Protein 6MTW (pdb70)

InterPro domains:
  IPR003386 Lecithin:cholesterol/phospholipid:diacylglycerol acyltransferase [PF02450] (72-397)
  IPR029058 Alpha/Beta hydrolase fold [G3DSA:3.40.50.1820] (102-412)
  IPR029058 Alpha/Beta hydrolase fold [SSF53474] (34-396)

CATH classification: 3.40.50.1820

Structure (mmCIF, N/CA/C/O backbone):
data_6MTW
#
_entry.id   6MTW
#
_cell.length_a   84.567
_cell.length_b   84.567
_cell.length_c   321.744
_cell.angle_alpha   90.00
_cell.angle_beta   90.00
_cell.angle_gamma   120.00
#
_symmetry.space_group_name_H-M   'H 3'
#
loop_
_entity.id
_entity.type
_entity.pdbx_description
1 polymer 'Group XV phospholipase A2'
2 non-polymer 2-acetamido-2-deoxy-beta-D-glucopyranose
3 non-polymer 'CHLORIDE ION'
4 non-polymer 'ZINC ION'
5 water water
#
loop_
_atom_site.group_PDB
_atom_site.id
_atom_site.type_symbol
_atom_site.label_atom_id
_atom_site.label_alt_id
_atom_site.label_comp_id
_atom_site.label_asym_id
_atom_site.label_entity_id
_atom_site.label_seq_id
_atom_site.pdbx_PDB_ins_code
_atom_site.Cartn_x
_atom_site.Cartn_y
_atom_site.Cartn_z
_atom_site.occupancy
_atom_site.B_iso_or_equiv
_atom_site.auth_seq_id
_atom_site.auth_comp_id
_atom_site.auth_asym_id
_atom_site.auth_atom_id
_atom_site.pdbx_PDB_model_num
ATOM 1 N N . HIS A 1 5 ? 58.651 144.664 -13.506 1.00 38.41 4 HIS A N 1
ATOM 2 C CA . HIS A 1 5 ? 58.832 145.982 -12.903 1.00 38.46 4 HIS A CA 1
ATOM 3 C C . HIS A 1 5 ? 60.288 146.204 -12.485 1.00 34.38 4 HIS A C 1
ATOM 4 O O . HIS A 1 5 ? 60.985 145.259 -12.118 1.00 34.27 4 HIS A O 1
ATOM 11 N N . PRO A 1 6 ? 60.744 147.451 -12.545 1.00 31.37 5 PRO A N 1
ATOM 12 C CA . PRO A 1 6 ? 62.159 147.743 -12.277 1.00 26.63 5 PRO A CA 1
ATOM 13 C C . PRO A 1 6 ? 62.465 147.667 -10.793 1.00 25.43 5 PRO A C 1
ATOM 14 O O . PRO A 1 6 ? 61.618 148.015 -9.957 1.00 24.46 5 PRO A O 1
ATOM 18 N N . PRO A 1 7 ? 63.658 147.205 -10.423 1.00 28.27 6 PRO A N 1
ATOM 19 C CA . PRO A 1 7 ? 64.037 147.215 -9.007 1.00 25.49 6 PRO A CA 1
ATOM 20 C C . PRO A 1 7 ? 64.056 148.637 -8.472 1.00 24.84 6 PRO A C 1
ATOM 21 O O . PRO A 1 7 ? 64.318 149.595 -9.203 1.00 20.12 6 PRO A O 1
ATOM 25 N N . VAL A 1 8 ? 63.772 148.766 -7.177 1.00 20.12 7 VAL A N 1
ATOM 26 C CA . VAL A 1 8 ? 63.573 150.062 -6.541 1.00 21.13 7 VAL A CA 1
ATOM 27 C C . VAL A 1 8 ? 64.452 150.149 -5.301 1.00 19.45 7 VAL A C 1
ATOM 28 O O . VAL A 1 8 ? 64.487 149.213 -4.494 1.00 19.95 7 VAL A O 1
ATOM 32 N N . VAL A 1 9 ? 65.147 151.274 -5.142 1.00 20.59 8 VAL A N 1
ATOM 33 C CA . VAL A 1 9 ? 65.902 151.578 -3.932 1.00 20.69 8 VAL A CA 1
ATOM 34 C C . VAL A 1 9 ? 65.325 152.846 -3.316 1.00 22.04 8 VAL A C 1
ATOM 35 O O . VAL A 1 9 ? 65.146 153.852 -4.011 1.00 24.73 8 VAL A O 1
ATOM 39 N N . LEU A 1 10 ? 65.035 152.792 -2.017 1.00 20.45 9 LEU A N 1
ATOM 40 C CA . LEU A 1 10 ? 64.422 153.899 -1.294 1.00 18.93 9 LEU A CA 1
ATOM 41 C C . LEU A 1 10 ? 65.475 154.590 -0.432 1.00 21.44 9 LEU A C 1
ATOM 42 O O . LEU A 1 10 ? 66.130 153.944 0.391 1.00 23.13 9 LEU A O 1
ATOM 47 N N . VAL A 1 11 ? 65.624 155.896 -0.606 1.00 22.48 10 VAL A N 1
ATOM 48 C CA . VAL A 1 11 ? 66.596 156.687 0.142 1.00 22.92 10 VAL A CA 1
ATOM 49 C C . VAL A 1 11 ? 65.823 157.660 1.029 1.00 24.94 10 VAL A C 1
ATOM 50 O O . VAL A 1 11 ? 65.126 158.542 0.510 1.00 24.52 10 VAL A O 1
ATOM 54 N N . PRO A 1 12 ? 65.919 157.547 2.349 1.00 22.44 11 PRO A N 1
ATOM 55 C CA . PRO A 1 12 ? 65.143 158.417 3.237 1.00 21.67 11 PRO A CA 1
ATOM 56 C C . PRO A 1 12 ? 65.813 159.772 3.432 1.00 22.86 11 PRO A C 1
ATOM 57 O O . PRO A 1 12 ? 66.967 159.991 3.063 1.00 24.10 11 PRO A O 1
ATOM 61 N N . GLY A 1 13 ? 65.053 160.687 4.035 1.00 19.76 12 GLY A N 1
ATOM 62 C CA . GLY A 1 13 ? 65.567 161.979 4.436 1.00 22.62 12 GLY A CA 1
ATOM 63 C C . GLY A 1 13 ? 66.076 161.956 5.865 1.00 24.25 12 GLY A C 1
ATOM 64 O O . GLY A 1 13 ? 66.267 160.902 6.475 1.00 26.67 12 GLY A O 1
ATOM 65 N N . ASP A 1 14 ? 66.296 163.150 6.408 1.00 24.43 13 ASP A N 1
ATOM 66 C CA . ASP A 1 14 ? 66.769 163.236 7.780 1.00 25.91 13 ASP A CA 1
ATOM 67 C C . ASP A 1 14 ? 65.674 162.786 8.737 1.00 23.42 13 ASP A C 1
ATOM 68 O O . ASP A 1 14 ? 64.480 162.984 8.492 1.00 23.79 13 ASP A O 1
ATOM 73 N N . LEU A 1 15 ? 66.099 162.147 9.826 1.00 22.32 14 LEU A N 1
ATOM 74 C CA . LEU A 1 15 ? 65.238 161.488 10.803 1.00 21.78 14 LEU A CA 1
ATOM 75 C C . LEU A 1 15 ? 64.440 160.337 10.195 1.00 24.24 14 LEU A C 1
ATOM 76 O O . LEU A 1 15 ? 63.595 159.745 10.878 1.00 26.79 14 LEU A O 1
ATOM 81 N N . GLY A 1 16 ? 64.706 159.985 8.938 1.00 25.64 15 GLY A N 1
ATOM 82 C CA . GLY A 1 16 ? 63.892 159.088 8.146 1.00 22.65 15 GLY A CA 1
ATOM 83 C C . GLY A 1 16 ? 64.242 157.615 8.187 1.00 25.17 15 GLY A C 1
ATOM 84 O O . GLY A 1 16 ? 63.696 156.848 7.388 1.00 22.55 15 GLY A O 1
ATOM 85 N N . ASN A 1 17 ? 65.133 157.185 9.076 1.00 22.99 16 ASN A N 1
ATOM 86 C CA . ASN A 1 17 ? 65.330 155.763 9.322 1.00 22.47 16 ASN A CA 1
ATOM 87 C C . ASN A 1 17 ? 65.823 155.584 10.748 1.00 24.09 16 ASN A C 1
ATOM 88 O O . ASN A 1 17 ? 66.305 156.526 11.383 1.00 19.70 16 ASN A O 1
ATOM 93 N N . GLN A 1 18 ? 65.679 154.363 11.251 1.00 19.95 17 GLN A N 1
ATOM 94 C CA . GLN A 1 18 ? 66.024 154.088 12.635 1.00 22.40 17 GLN A CA 1
ATOM 95 C C . GLN A 1 18 ? 67.535 154.145 12.840 1.00 23.13 17 GLN A C 1
ATOM 96 O O . GLN A 1 18 ? 68.328 153.958 11.913 1.00 22.49 17 GLN A O 1
ATOM 102 N N . LEU A 1 19 ? 67.924 154.423 14.082 1.00 20.83 18 LEU A N 1
ATOM 103 C CA . LEU A 1 19 ? 69.312 154.387 14.511 1.00 22.08 18 LEU A CA 1
ATOM 104 C C . LEU A 1 19 ? 69.397 153.605 15.810 1.00 25.02 18 LEU A C 1
ATOM 105 O O . LEU A 1 19 ? 68.504 153.698 16.658 1.00 24.79 18 LEU A O 1
ATOM 110 N N . GLU A 1 20 ? 70.473 152.840 15.966 1.00 21.88 19 GLU A N 1
ATOM 111 C CA . GLU A 1 20 ? 70.694 152.056 17.169 1.00 24.09 19 GLU A CA 1
ATOM 112 C C . GLU A 1 20 ? 72.051 152.406 17.756 1.00 25.47 19 GLU A C 1
ATOM 113 O O . GLU A 1 20 ? 72.966 152.819 17.039 1.00 24.26 19 GLU A O 1
ATOM 119 N N . ALA A 1 21 ? 72.174 152.244 19.071 1.00 26.85 20 ALA A N 1
ATOM 120 C CA . ALA A 1 21 ? 73.390 152.622 19.769 1.00 26.84 20 ALA A CA 1
ATOM 121 C C . ALA A 1 21 ? 73.740 151.580 20.818 1.00 27.86 20 ALA A C 1
ATOM 122 O O . ALA A 1 21 ? 72.869 150.885 21.344 1.00 27.58 20 ALA A O 1
ATOM 124 N N . LYS A 1 22 ? 75.033 151.487 21.115 1.00 29.36 21 LYS A N 1
ATOM 125 C CA . LYS A 1 22 ? 75.549 150.664 22.198 1.00 32.31 21 LYS A CA 1
ATOM 126 C C . LYS A 1 22 ? 76.567 151.488 22.969 1.00 31.57 21 LYS A C 1
ATOM 127 O O . LYS A 1 22 ? 77.358 152.223 22.371 1.00 32.77 21 LYS A O 1
ATOM 133 N N . LEU A 1 23 ? 76.538 151.379 24.295 1.00 35.59 22 LEU A N 1
ATOM 134 C CA . LEU A 1 23 ? 77.293 152.268 25.167 1.00 37.28 22 LEU A CA 1
ATOM 135 C C . LEU A 1 23 ? 78.370 151.513 25.934 1.00 41.33 22 LEU A C 1
ATOM 136 O O . LEU A 1 23 ? 78.141 150.402 26.424 1.00 41.84 22 LEU A O 1
ATOM 141 N N . ASP A 1 24 ? 79.541 152.133 26.033 1.00 44.09 23 ASP A N 1
ATOM 142 C CA . ASP A 1 24 ? 80.617 151.725 26.929 1.00 46.44 23 ASP A CA 1
ATOM 143 C C . ASP A 1 24 ? 81.390 152.995 27.287 1.00 44.91 23 ASP A C 1
ATOM 144 O O . ASP A 1 24 ? 82.596 153.118 27.075 1.00 43.47 23 ASP A O 1
ATOM 149 N N . LYS A 1 25 ? 80.669 153.973 27.844 1.00 42.69 24 LYS A N 1
ATOM 150 C CA . LYS A 1 25 ? 81.139 155.342 28.002 1.00 41.17 24 LYS A CA 1
ATOM 151 C C . LYS A 1 25 ? 82.104 155.458 29.180 1.00 42.96 24 LYS A C 1
ATOM 152 O O . LYS A 1 25 ? 81.934 154.777 30.195 1.00 43.84 24 LYS A O 1
ATOM 158 N N . PRO A 1 26 ? 83.122 156.319 29.069 1.00 42.97 25 PRO A N 1
ATOM 159 C CA . PRO A 1 26 ? 84.002 156.555 30.222 1.00 45.04 25 PRO A CA 1
ATOM 160 C C . PRO A 1 26 ? 83.338 157.351 31.330 1.00 47.44 25 PRO A C 1
ATOM 161 O O . PRO A 1 26 ? 83.689 157.164 32.501 1.00 51.52 25 PRO A O 1
ATOM 165 N N . THR A 1 27 ? 82.418 158.256 30.997 1.00 43.79 26 THR A N 1
ATOM 166 C CA . THR A 1 27 ? 81.709 159.034 32.003 1.00 42.48 26 THR A CA 1
ATOM 167 C C . THR A 1 27 ? 80.319 159.370 31.481 1.00 39.10 26 THR A C 1
ATOM 168 O O . THR A 1 27 ? 80.044 159.270 30.281 1.00 37.42 26 THR A O 1
ATOM 172 N N . VAL A 1 28 ? 79.439 159.769 32.399 1.00 38.36 27 VAL A N 1
ATOM 173 C CA . VAL A 1 28 ? 78.079 160.172 32.060 1.00 36.68 27 VAL A CA 1
ATOM 174 C C . VAL A 1 28 ? 77.814 161.553 32.640 1.00 34.70 27 VAL A C 1
ATOM 175 O O . VAL A 1 28 ? 78.416 161.951 33.642 1.00 35.87 27 VAL A O 1
ATOM 179 N N . VAL A 1 29 ? 76.901 162.287 31.998 1.00 33.91 28 VAL A N 1
ATOM 180 C CA . VAL A 1 29 ? 76.591 163.647 32.434 1.00 35.39 28 VAL A CA 1
ATOM 181 C C . VAL A 1 29 ? 75.725 163.676 33.686 1.00 36.62 28 VAL A C 1
ATOM 182 O O . VAL A 1 29 ? 75.647 164.715 34.351 1.00 38.53 28 VAL A O 1
ATOM 186 N N . HIS A 1 30 ? 75.070 162.568 34.024 1.00 37.14 29 HIS A N 1
ATOM 187 C CA . HIS A 1 30 ? 74.170 162.514 35.165 1.00 39.71 29 HIS A CA 1
ATOM 188 C C . HIS A 1 30 ? 74.175 161.088 35.698 1.00 38.25 29 HIS A C 1
ATOM 189 O O . HIS A 1 30 ? 74.319 160.131 34.933 1.00 36.81 29 HIS A O 1
ATOM 196 N N . TYR A 1 31 ? 74.012 160.950 37.015 1.00 39.34 30 TYR A N 1
ATOM 197 C CA . TYR A 1 31 ? 74.096 159.627 37.625 1.00 42.59 30 TYR A CA 1
ATOM 198 C C . TYR A 1 31 ? 72.931 158.721 37.244 1.00 44.14 30 TYR A C 1
ATOM 199 O O . TYR A 1 31 ? 72.994 157.517 37.512 1.00 47.00 30 TYR A O 1
ATOM 208 N N . LEU A 1 32 ? 71.884 159.259 36.623 1.00 42.15 31 LEU A N 1
ATOM 209 C CA . LEU A 1 32 ? 70.797 158.431 36.120 1.00 42.20 31 LEU A CA 1
ATOM 210 C C . LEU A 1 32 ? 71.100 157.822 34.758 1.00 42.19 31 LEU A C 1
ATOM 211 O O . LEU A 1 32 ? 70.401 156.891 34.344 1.00 42.40 31 LEU A O 1
ATOM 216 N N . CYS A 1 33 ? 72.119 158.317 34.060 1.00 42.25 32 CYS A N 1
ATOM 217 C CA . CYS A 1 33 ? 72.413 157.861 32.710 1.00 40.63 32 CYS A CA 1
ATOM 218 C C . CYS A 1 33 ? 73.160 156.533 32.731 1.00 41.38 32 CYS A C 1
ATOM 219 O O . CYS A 1 33 ? 74.039 156.309 33.568 1.00 40.52 32 CYS A O 1
ATOM 222 N N . SER A 1 34 ? 72.804 155.653 31.799 1.00 43.12 33 SER A N 1
ATOM 223 C CA . SER A 1 34 ? 73.508 154.388 31.658 1.00 44.95 33 SER A CA 1
ATOM 224 C C . SER A 1 34 ? 74.892 154.614 31.064 1.00 41.95 33 SER A C 1
ATOM 225 O O . SER A 1 34 ? 75.064 155.370 30.105 1.00 39.74 33 SER A O 1
ATOM 228 N N . LYS A 1 35 ? 75.884 153.943 31.641 1.00 43.48 34 LYS A N 1
ATOM 229 C CA . LYS A 1 35 ? 77.264 154.056 31.194 1.00 45.62 34 LYS A CA 1
ATOM 230 C C . LYS A 1 35 ? 77.615 152.982 30.172 1.00 48.00 34 LYS A C 1
ATOM 231 O O . LYS A 1 35 ? 78.365 153.245 29.226 1.00 47.68 34 LYS A O 1
ATOM 237 N N . LYS A 1 36 ? 77.062 151.782 30.347 1.00 49.29 35 LYS A N 1
ATOM 238 C CA . LYS A 1 36 ? 77.352 150.622 29.518 1.00 49.92 35 LYS A CA 1
ATOM 239 C C . LYS A 1 36 ? 76.066 149.834 29.318 1.00 49.55 35 LYS A C 1
ATOM 240 O O . LYS A 1 36 ? 75.301 149.638 30.266 1.00 48.00 35 LYS A O 1
ATOM 246 N N . THR A 1 37 ? 75.824 149.384 28.088 1.00 50.21 36 THR A N 1
ATOM 247 C CA . THR A 1 37 ? 74.606 148.656 27.764 1.00 53.27 36 THR A CA 1
ATOM 248 C C . THR A 1 37 ? 74.936 147.238 27.318 1.00 59.18 36 THR A C 1
ATOM 249 O O . THR A 1 37 ? 76.029 146.965 26.810 1.00 57.15 36 THR A O 1
ATOM 253 N N . GLU A 1 38 ? 73.969 146.338 27.522 1.00 69.71 37 GLU A N 1
ATOM 254 C CA . GLU A 1 38 ? 74.161 144.930 27.187 1.00 74.54 37 GLU A CA 1
ATOM 255 C C . GLU A 1 38 ? 74.403 144.748 25.694 1.00 70.50 37 GLU A C 1
ATOM 256 O O . GLU A 1 38 ? 75.354 144.075 25.280 1.00 70.52 37 GLU A O 1
ATOM 262 N N . SER A 1 39 ? 73.550 145.347 24.874 1.00 65.93 38 SER A N 1
ATOM 263 C CA . SER A 1 39 ? 73.664 145.277 23.425 1.00 60.66 38 SER A CA 1
ATOM 264 C C . SER A 1 39 ? 73.200 146.617 22.863 1.00 51.64 38 SER A C 1
ATOM 265 O O . SER A 1 39 ? 73.175 147.626 23.574 1.00 48.84 38 SER A O 1
ATOM 268 N N . TYR A 1 40 ? 72.830 146.630 21.588 1.00 43.82 39 TYR A N 1
ATOM 269 C CA . TYR A 1 40 ? 72.331 147.848 20.977 1.00 39.03 39 TYR A CA 1
ATOM 270 C C . TYR A 1 40 ? 70.876 148.093 21.364 1.00 37.87 39 TYR A C 1
ATOM 271 O O . TYR A 1 40 ? 70.097 147.159 21.574 1.00 39.45 39 TYR A O 1
ATOM 280 N N . PHE A 1 41 ? 70.523 149.371 21.480 1.00 35.60 40 PHE A N 1
ATOM 281 C CA . PHE A 1 41 ? 69.151 149.795 21.710 1.00 35.15 40 PHE A CA 1
ATOM 282 C C . PHE A 1 41 ? 68.782 150.831 20.661 1.00 31.69 40 PHE A C 1
ATOM 283 O O . PHE A 1 41 ? 69.651 151.520 20.124 1.00 33.58 40 PHE A O 1
ATOM 291 N N . THR A 1 42 ? 67.489 150.944 20.378 1.00 30.05 41 THR A N 1
ATOM 292 C CA . THR A 1 42 ? 67.029 151.951 19.431 1.00 28.39 41 THR A CA 1
ATOM 293 C C . THR A 1 42 ? 67.157 153.336 20.055 1.00 27.16 41 THR A C 1
ATOM 294 O O . THR A 1 42 ? 66.542 153.623 21.088 1.00 25.35 41 THR A O 1
ATOM 298 N N . ILE A 1 43 ? 67.967 154.191 19.435 1.00 25.12 42 ILE A N 1
ATOM 299 C CA . ILE A 1 43 ? 68.119 155.565 19.897 1.00 25.60 42 ILE A CA 1
ATOM 300 C C . ILE A 1 43 ? 67.244 156.530 19.101 1.00 24.79 42 ILE A C 1
ATOM 301 O O . ILE A 1 43 ? 66.975 157.644 19.577 1.00 25.42 42 ILE A O 1
ATOM 306 N N . TRP A 1 44 ? 66.775 156.129 17.921 1.00 25.69 43 TRP A N 1
ATOM 307 C CA . TRP A 1 44 ? 65.772 156.870 17.169 1.00 26.03 43 TRP A CA 1
ATOM 308 C C . TRP A 1 44 ? 64.980 155.874 16.337 1.00 24.70 43 TRP A C 1
ATOM 309 O O . TRP A 1 44 ? 65.578 155.036 15.658 1.00 21.90 43 TRP A O 1
ATOM 320 N N . LEU A 1 45 ? 63.651 155.940 16.395 1.00 25.72 44 LEU A N 1
ATOM 321 C CA . LEU A 1 45 ? 62.908 156.811 17.299 1.00 24.28 44 LEU A CA 1
ATOM 322 C C . LEU A 1 45 ? 62.426 156.002 18.496 1.00 27.69 44 LEU A C 1
ATOM 323 O O . LEU A 1 45 ? 61.818 154.942 18.333 1.00 25.38 44 LEU A O 1
ATOM 328 N N . ASN A 1 46 ? 62.711 156.494 19.701 1.00 24.94 45 ASN A N 1
ATOM 329 C CA . ASN A 1 46 ? 62.377 155.783 20.935 1.00 29.01 45 ASN A CA 1
ATOM 330 C C . ASN A 1 46 ? 61.884 156.824 21.935 1.00 29.42 45 ASN A C 1
ATOM 331 O O . ASN A 1 46 ? 62.690 157.503 22.576 1.00 29.79 45 ASN A O 1
ATOM 336 N N . LEU A 1 47 ? 60.559 156.918 22.085 1.00 31.83 46 LEU A N 1
ATOM 337 C CA . LEU A 1 47 ? 59.966 157.940 22.942 1.00 32.20 46 LEU A CA 1
ATOM 338 C C . LEU A 1 47 ? 60.370 157.761 24.397 1.00 35.09 46 LEU A C 1
ATOM 339 O O . LEU A 1 47 ? 60.390 158.734 25.160 1.00 36.42 46 LEU A O 1
ATOM 344 N N . GLU A 1 48 ? 60.693 156.530 24.794 1.00 37.05 47 GLU A N 1
ATOM 345 C CA . GLU A 1 48 ? 61.070 156.250 26.174 1.00 39.14 47 GLU A CA 1
ATOM 346 C C . GLU A 1 48 ? 62.303 157.043 26.593 1.00 38.81 47 GLU A C 1
ATOM 347 O O . GLU A 1 48 ? 62.419 157.448 27.755 1.00 41.86 47 GLU A O 1
ATOM 353 N N . LEU A 1 49 ? 63.226 157.285 25.660 1.00 33.20 48 LEU A N 1
ATOM 354 C CA . LEU A 1 49 ? 64.488 157.949 25.956 1.00 33.90 48 LEU A CA 1
ATOM 355 C C . LEU A 1 49 ? 64.365 159.459 26.088 1.00 35.52 48 LEU A C 1
ATOM 356 O O . LEU A 1 49 ? 65.326 160.102 26.526 1.00 36.90 48 LEU A O 1
ATOM 361 N N . LEU A 1 50 ? 63.227 160.042 25.721 1.00 34.06 49 LEU A N 1
ATOM 362 C CA . LEU A 1 50 ? 63.107 161.487 25.594 1.00 35.65 49 LEU A CA 1
ATOM 363 C C . LEU A 1 50 ? 62.395 162.136 26.773 1.00 35.61 49 LEU A C 1
ATOM 364 O O . LEU A 1 50 ? 62.093 163.332 26.716 1.00 37.70 49 LEU A O 1
ATOM 369 N N . LEU A 1 51 ? 62.124 161.388 27.837 1.00 35.64 50 LEU A N 1
ATOM 370 C CA . LEU A 1 51 ? 61.488 161.983 28.998 1.00 39.66 50 LEU A CA 1
ATOM 371 C C . LEU A 1 51 ? 62.439 162.969 29.677 1.00 42.13 50 LEU A C 1
ATOM 372 O O . LEU A 1 51 ? 63.660 162.791 29.641 1.00 42.61 50 LEU A O 1
ATOM 377 N N . PRO A 1 52 ? 61.899 164.029 30.289 1.00 41.97 51 PRO A N 1
ATOM 378 C CA . PRO A 1 52 ? 62.768 165.102 30.803 1.00 41.13 51 PRO A CA 1
ATOM 379 C C . PRO A 1 52 ? 63.809 164.632 31.801 1.00 38.93 51 PRO A C 1
ATOM 380 O O . PRO A 1 52 ? 64.900 165.211 31.861 1.00 37.88 51 PRO A O 1
ATOM 384 N N . VAL A 1 53 ? 63.515 163.590 32.581 1.00 37.80 52 VAL A N 1
ATOM 385 C CA . VAL A 1 53 ? 64.456 163.140 33.597 1.00 37.87 52 VAL A CA 1
ATOM 386 C C . VAL A 1 53 ? 65.710 162.527 32.981 1.00 37.54 52 VAL A C 1
ATOM 387 O O . VAL A 1 53 ? 66.769 162.521 33.620 1.00 37.68 52 VAL A O 1
ATOM 391 N N . ILE A 1 54 ? 65.631 162.029 31.747 1.00 34.30 53 ILE A N 1
ATOM 392 C CA . ILE A 1 54 ? 66.762 161.338 31.135 1.00 36.51 53 ILE A CA 1
ATOM 393 C C . ILE A 1 54 ? 67.062 161.912 29.756 1.00 34.27 53 ILE A C 1
ATOM 394 O O . ILE A 1 54 ? 67.862 161.346 29.002 1.00 34.08 53 ILE A O 1
ATOM 399 N N . ILE A 1 55 ? 66.427 163.037 29.416 1.00 32.24 54 ILE A N 1
ATOM 400 C CA . ILE A 1 55 ? 66.652 163.643 28.106 1.00 32.90 54 ILE A CA 1
ATOM 401 C C . ILE A 1 55 ? 68.112 164.052 27.939 1.00 31.70 54 ILE A C 1
ATOM 402 O O . ILE A 1 55 ? 68.653 164.010 26.827 1.00 30.11 54 ILE A O 1
ATOM 407 N N . ASP A 1 56 ? 68.782 164.431 29.033 1.00 33.40 55 ASP A N 1
ATOM 408 C CA . ASP A 1 56 ? 70.196 164.785 28.938 1.00 36.12 55 ASP A CA 1
ATOM 409 C C . ASP A 1 56 ? 71.057 163.580 28.582 1.00 36.37 55 ASP A C 1
ATOM 410 O O . ASP A 1 56 ? 72.063 163.728 27.880 1.00 37.42 55 ASP A O 1
ATOM 415 N N . CYS A 1 57 ? 70.687 162.388 29.058 1.00 35.54 56 CYS A N 1
ATOM 416 C CA . CYS A 1 57 ? 71.418 161.183 28.674 1.00 36.26 56 CYS A CA 1
ATOM 417 C C . CYS A 1 57 ? 71.322 160.936 27.173 1.00 31.93 56 CYS A C 1
ATOM 418 O O . CYS A 1 57 ? 72.314 160.576 26.527 1.00 29.93 56 CYS A O 1
ATOM 421 N N . TRP A 1 58 ? 70.130 161.115 26.605 1.00 28.57 57 TRP A N 1
ATOM 422 C CA . TRP A 1 58 ? 69.935 160.882 25.178 1.00 27.38 57 TRP A CA 1
ATOM 423 C C . TRP A 1 58 ? 70.734 161.870 24.338 1.00 26.97 57 TRP A C 1
ATOM 424 O O . TRP A 1 58 ? 71.324 161.491 23.320 1.00 26.03 57 TRP A O 1
ATOM 435 N N . ILE A 1 59 ? 70.753 163.143 24.744 1.00 28.80 58 ILE A N 1
ATOM 436 C CA . ILE A 1 59 ? 71.543 164.147 24.034 1.00 28.74 58 ILE A CA 1
ATOM 437 C C . ILE A 1 59 ? 73.010 163.740 24.008 1.00 28.06 58 ILE A C 1
ATOM 438 O O . ILE A 1 59 ? 73.669 163.780 22.963 1.00 25.94 58 ILE A O 1
ATOM 443 N N . ASP A 1 60 ? 73.536 163.315 25.159 1.00 29.74 59 ASP A N 1
ATOM 444 C CA . ASP A 1 60 ? 74.943 162.952 25.263 1.00 33.23 59 ASP A CA 1
ATOM 445 C C . ASP A 1 60 ? 75.296 161.727 24.426 1.00 33.65 59 ASP A C 1
ATOM 446 O O . ASP A 1 60 ? 76.481 161.496 24.162 1.00 35.93 59 ASP A O 1
ATOM 451 N N . ASN A 1 61 ? 74.306 160.942 24.001 1.00 30.38 60 ASN A N 1
ATOM 452 C CA . ASN A 1 61 ? 74.552 159.746 23.205 1.00 28.91 60 ASN A CA 1
ATOM 453 C C . ASN A 1 61 ? 74.339 159.952 21.713 1.00 27.42 60 ASN A C 1
ATOM 454 O O . ASN A 1 61 ? 75.018 159.309 20.906 1.00 27.43 60 ASN A O 1
ATOM 459 N N . ILE A 1 62 ? 73.418 160.832 21.320 1.00 26.47 61 ILE A N 1
ATOM 460 C CA . ILE A 1 62 ? 73.106 161.018 19.908 1.00 24.74 61 ILE A CA 1
ATOM 461 C C . ILE A 1 62 ? 73.804 162.233 19.305 1.00 24.07 61 ILE A C 1
ATOM 462 O O . ILE A 1 62 ? 73.815 162.380 18.071 1.00 24.19 61 ILE A O 1
ATOM 467 N N . ARG A 1 63 ? 74.407 163.091 20.122 1.00 24.07 62 ARG A N 1
ATOM 468 C CA . ARG A 1 63 ? 75.186 164.191 19.579 1.00 30.14 62 ARG A CA 1
ATOM 469 C C . ARG A 1 63 ? 76.444 163.663 18.893 1.00 29.52 62 ARG A C 1
ATOM 470 O O . ARG A 1 63 ? 76.879 162.527 19.111 1.00 30.27 62 ARG A O 1
ATOM 478 N N . LEU A 1 64 ? 77.027 164.508 18.051 1.00 29.90 63 LEU A N 1
ATOM 479 C CA . LEU A 1 64 ? 78.315 164.239 17.434 1.00 28.97 63 LEU A CA 1
ATOM 480 C C . LEU A 1 64 ? 79.352 165.222 17.960 1.00 28.42 63 LEU A C 1
ATOM 481 O O . LEU A 1 64 ? 79.046 166.385 18.238 1.00 30.89 63 LEU A O 1
ATOM 486 N N . VAL A 1 65 ? 80.581 164.739 18.100 1.00 25.59 64 VAL A N 1
ATOM 487 C CA . VAL A 1 65 ? 81.717 165.564 18.486 1.00 25.56 64 VAL A CA 1
ATOM 488 C C . VAL A 1 65 ? 82.465 165.953 17.220 1.00 32.16 64 VAL A C 1
ATOM 489 O O . VAL A 1 65 ? 82.807 165.089 16.401 1.00 30.37 64 VAL A O 1
ATOM 493 N N . TYR A 1 66 ? 82.701 167.249 17.045 1.00 25.76 65 TYR A N 1
ATOM 494 C CA . TYR A 1 66 ? 83.455 167.728 15.897 1.00 25.80 65 TYR A CA 1
ATOM 495 C C . TYR A 1 66 ? 84.935 167.813 16.247 1.00 26.73 65 TYR A C 1
ATOM 496 O O . TYR A 1 66 ? 85.308 168.286 17.324 1.00 29.47 65 TYR A O 1
ATOM 505 N N . ASN A 1 67 ? 85.772 167.346 15.324 1.00 30.69 66 ASN A N 1
ATOM 506 C CA . ASN A 1 67 ? 87.218 167.269 15.512 1.00 31.40 66 ASN A CA 1
ATOM 507 C C . ASN A 1 67 ? 87.877 168.206 14.507 1.00 32.45 66 ASN A C 1
ATOM 508 O O . ASN A 1 67 ? 87.854 167.943 13.300 1.00 33.56 66 ASN A O 1
ATOM 513 N N . LYS A 1 68 ? 88.462 169.300 15.003 1.00 28.99 67 LYS A N 1
ATOM 514 C CA . LYS A 1 68 ? 89.050 170.287 14.103 1.00 33.79 67 LYS A CA 1
ATOM 515 C C . LYS A 1 68 ? 90.299 169.754 13.416 1.00 33.84 67 LYS A C 1
ATOM 516 O O . LYS A 1 68 ? 90.588 170.139 12.278 1.00 34.56 67 LYS A O 1
ATOM 522 N N . THR A 1 69 ? 91.056 168.888 14.095 1.00 35.18 68 THR A N 1
ATOM 523 C CA . THR A 1 69 ? 92.259 168.318 13.496 1.00 35.79 68 THR A CA 1
ATOM 524 C C . THR A 1 69 ? 91.924 167.526 12.239 1.00 37.60 68 THR A C 1
ATOM 525 O O . THR A 1 69 ? 92.555 167.704 11.191 1.00 39.08 68 THR A O 1
ATOM 529 N N . SER A 1 70 ? 90.918 166.656 12.322 1.00 36.02 69 SER A N 1
ATOM 530 C CA . SER A 1 70 ? 90.559 165.779 11.218 1.00 34.73 69 SER A CA 1
ATOM 531 C C . SER A 1 70 ? 89.451 166.344 10.343 1.00 37.73 69 SER A C 1
ATOM 532 O O . SER A 1 70 ? 89.174 165.772 9.282 1.00 37.58 69 SER A O 1
ATOM 535 N N . ARG A 1 71 ? 88.813 167.441 10.761 1.00 41.24 70 ARG A N 1
ATOM 536 C CA . ARG A 1 71 ? 87.710 168.054 10.017 1.00 41.23 70 ARG A CA 1
ATOM 537 C C . ARG A 1 71 ? 86.564 167.067 9.806 1.00 39.18 70 ARG A C 1
ATOM 538 O O . ARG A 1 71 ? 85.908 167.059 8.762 1.00 38.83 70 ARG A O 1
ATOM 546 N N . ALA A 1 72 ? 86.319 166.228 10.809 1.00 36.93 71 ALA A N 1
ATOM 547 C CA . ALA A 1 72 ? 85.295 165.198 10.727 1.00 36.42 71 ALA A CA 1
ATOM 548 C C . ALA A 1 72 ? 84.573 165.112 12.063 1.00 33.63 71 ALA A C 1
ATOM 549 O O . ALA A 1 72 ? 84.992 165.709 13.058 1.00 35.77 71 ALA A O 1
ATOM 551 N N . THR A 1 73 ? 83.475 164.363 12.085 1.00 33.63 72 THR A N 1
ATOM 552 C CA . THR A 1 73 ? 82.761 164.121 13.329 1.00 31.02 72 THR A CA 1
ATOM 553 C C . THR A 1 73 ? 83.092 162.748 13.893 1.00 29.49 72 THR A C 1
ATOM 554 O O . THR A 1 73 ? 83.497 161.826 13.180 1.00 29.04 72 THR A O 1
ATOM 558 N N . GLN A 1 74 ? 82.907 162.631 15.203 1.00 29.23 73 GLN A N 1
ATOM 559 C CA . GLN A 1 74 ? 83.122 161.394 15.931 1.00 30.46 73 GLN A CA 1
ATOM 560 C C . GLN A 1 74 ? 81.949 161.195 16.873 1.00 31.55 73 GLN A C 1
ATOM 561 O O . GLN A 1 74 ? 81.374 162.163 17.379 1.00 29.94 73 GLN A O 1
ATOM 567 N N . PHE A 1 75 ? 81.592 159.934 17.101 1.00 29.94 74 PHE A N 1
ATOM 568 C CA . PHE A 1 75 ? 80.658 159.635 18.168 1.00 29.65 74 PHE A CA 1
ATOM 569 C C . PHE A 1 75 ? 81.314 159.979 19.501 1.00 28.89 74 PHE A C 1
ATOM 570 O O . PHE A 1 75 ? 82.544 159.988 19.608 1.00 31.55 74 PHE A O 1
ATOM 578 N N . PRO A 1 76 ? 80.525 160.272 20.532 1.00 29.58 75 PRO A N 1
ATOM 579 C CA . PRO A 1 76 ? 81.112 160.433 21.865 1.00 29.89 75 PRO A CA 1
ATOM 580 C C . PRO A 1 76 ? 81.852 159.169 22.279 1.00 34.55 75 PRO A C 1
ATOM 581 O O . PRO A 1 76 ? 81.548 158.068 21.815 1.00 37.64 75 PRO A O 1
ATOM 585 N N . ASP A 1 77 ? 82.846 159.345 23.148 1.00 37.69 76 ASP A N 1
ATOM 586 C CA . ASP A 1 77 ? 83.709 158.236 23.541 1.00 40.25 76 ASP A CA 1
ATOM 587 C C . ASP A 1 77 ? 82.889 157.078 24.096 1.00 37.29 76 ASP A C 1
ATOM 588 O O . ASP A 1 77 ? 82.048 157.261 24.980 1.00 37.68 76 ASP A O 1
ATOM 593 N N . GLY A 1 78 ? 83.138 155.881 23.571 1.00 35.69 77 GLY A N 1
ATOM 594 C CA . GLY A 1 78 ? 82.465 154.687 24.034 1.00 36.01 77 GLY A CA 1
ATOM 595 C C . GLY A 1 78 ? 81.059 154.491 23.513 1.00 34.90 77 GLY A C 1
ATOM 596 O O . GLY A 1 78 ? 80.416 153.498 23.879 1.00 40.08 77 GLY A O 1
ATOM 597 N N . VAL A 1 79 ? 80.557 155.397 22.680 1.00 30.73 78 VAL A N 1
ATOM 598 C CA . VAL A 1 79 ? 79.244 155.261 22.059 1.00 26.93 78 VAL A CA 1
ATOM 599 C C . VAL A 1 79 ? 79.438 154.813 20.620 1.00 27.36 78 VAL A C 1
ATOM 600 O O . VAL A 1 79 ? 80.216 155.418 19.872 1.00 28.27 78 VAL A O 1
ATOM 604 N N . ASP A 1 80 ? 78.748 153.747 20.231 1.00 27.74 79 ASP A N 1
ATOM 605 C CA . ASP A 1 80 ? 78.668 153.354 18.834 1.00 28.05 79 ASP A CA 1
ATOM 606 C C . ASP A 1 80 ? 77.243 153.545 18.341 1.00 28.93 79 ASP A C 1
ATOM 607 O O . ASP A 1 80 ? 76.284 153.246 19.057 1.00 30.90 79 ASP A O 1
ATOM 612 N N . VAL A 1 81 ? 77.108 154.061 17.124 1.00 25.82 80 VAL A N 1
ATOM 613 C CA . VAL A 1 81 ? 75.814 154.218 16.474 1.00 26.80 80 VAL A CA 1
ATOM 614 C C . VAL A 1 81 ? 75.868 153.485 15.143 1.00 26.40 80 VAL A C 1
ATOM 615 O O . VAL A 1 81 ? 76.777 153.720 14.339 1.00 26.47 80 VAL A O 1
ATOM 619 N N . ARG A 1 82 ? 74.907 152.593 14.917 1.00 27.74 81 ARG A N 1
ATOM 620 C CA . ARG A 1 82 ? 74.810 151.848 13.673 1.00 26.00 81 ARG A CA 1
ATOM 621 C C . ARG A 1 82 ? 73.450 152.088 13.033 1.00 25.04 81 ARG A C 1
ATOM 622 O O . ARG A 1 82 ? 72.488 152.486 13.695 1.00 22.94 81 ARG A O 1
ATOM 630 N N . VAL A 1 83 ? 73.388 151.848 11.728 1.00 23.59 82 VAL A N 1
ATOM 631 C CA . VAL A 1 83 ? 72.182 152.013 10.927 1.00 25.32 82 VAL A CA 1
ATOM 632 C C . VAL A 1 83 ? 71.657 150.620 10.582 1.00 25.36 82 VAL A C 1
ATOM 633 O O . VAL A 1 83 ? 72.247 149.931 9.738 1.00 26.38 82 VAL A O 1
ATOM 637 N N . PRO A 1 84 ? 70.572 150.165 11.198 1.00 26.56 83 PRO A N 1
ATOM 638 C CA . PRO A 1 84 ? 70.056 148.827 10.900 1.00 26.06 83 PRO A CA 1
ATOM 639 C C . PRO A 1 84 ? 69.237 148.804 9.619 1.00 25.16 83 PRO A C 1
ATOM 640 O O . PRO A 1 84 ? 68.781 149.831 9.112 1.00 23.86 83 PRO A O 1
ATOM 644 N N . GLY A 1 85 ? 69.081 147.595 9.086 1.00 23.77 84 GLY A N 1
ATOM 645 C CA . GLY A 1 85 ? 68.147 147.372 8.003 1.00 22.52 84 GLY A CA 1
ATOM 646 C C . GLY A 1 85 ? 68.599 147.803 6.629 1.00 21.42 84 GLY A C 1
ATOM 647 O O . GLY A 1 85 ? 67.752 148.010 5.756 1.00 25.40 84 GLY A O 1
ATOM 648 N N . PHE A 1 86 ? 69.901 147.956 6.401 1.00 19.54 85 PHE A N 1
ATOM 649 C CA . PHE A 1 86 ? 70.361 148.275 5.056 1.00 21.27 85 PHE A CA 1
ATOM 650 C C . PHE A 1 86 ? 70.005 147.136 4.108 1.00 22.56 85 PHE A C 1
ATOM 651 O O . PHE A 1 86 ? 70.205 145.961 4.426 1.00 26.95 85 PHE A O 1
ATOM 659 N N . GLY A 1 87 ? 69.469 147.485 2.941 1.00 23.20 86 GLY A N 1
ATOM 660 C CA . GLY A 1 87 ? 68.994 146.490 2.005 1.00 22.89 86 GLY A CA 1
ATOM 661 C C . GLY A 1 87 ? 67.639 145.903 2.331 1.00 24.78 86 GLY A C 1
ATOM 662 O O . GLY A 1 87 ? 67.124 145.102 1.541 1.00 27.02 86 GLY A O 1
ATOM 663 N N . LYS A 1 88 ? 67.055 146.253 3.475 1.00 23.35 87 LYS A N 1
ATOM 664 C CA . LYS A 1 88 ? 65.710 145.860 3.857 1.00 23.50 87 LYS A CA 1
ATOM 665 C C . LYS A 1 88 ? 64.838 147.114 3.915 1.00 24.95 87 LYS A C 1
ATOM 666 O O . LYS A 1 88 ? 65.235 148.185 3.447 1.00 25.96 87 LYS A O 1
ATOM 672 N N . THR A 1 89 ? 63.638 146.987 4.488 1.00 22.54 88 THR A N 1
ATOM 673 C CA . THR A 1 89 ? 62.726 148.123 4.571 1.00 26.53 88 THR A CA 1
ATOM 674 C C . THR A 1 89 ? 62.175 148.414 5.963 1.00 23.56 88 THR A C 1
ATOM 675 O O . THR A 1 89 ? 61.550 149.466 6.142 1.00 26.75 88 THR A O 1
ATOM 679 N N . PHE A 1 90 ? 62.401 147.547 6.954 1.00 24.89 89 PHE A N 1
ATOM 680 C CA . PHE A 1 90 ? 61.732 147.724 8.242 1.00 27.73 89 PHE A CA 1
ATOM 681 C C . PHE A 1 90 ? 62.202 148.987 8.963 1.00 29.52 89 PHE A C 1
ATOM 682 O O . PHE A 1 90 ? 61.387 149.702 9.557 1.00 32.11 89 PHE A O 1
ATOM 690 N N . SER A 1 91 ? 63.503 149.291 8.919 1.00 28.30 90 SER A N 1
ATOM 691 C CA . SER A 1 91 ? 64.016 150.463 9.626 1.00 26.90 90 SER A CA 1
ATOM 692 C C . SER A 1 91 ? 63.565 151.761 8.983 1.00 27.31 90 SER A C 1
ATOM 693 O O . SER A 1 91 ? 63.808 152.840 9.537 1.00 24.84 90 SER A O 1
ATOM 696 N N . LEU A 1 92 ? 62.927 151.669 7.826 1.00 27.61 91 LEU A N 1
ATOM 697 C CA . LEU A 1 92 ? 62.527 152.811 7.037 1.00 28.03 91 LEU A CA 1
ATOM 698 C C . LEU A 1 92 ? 61.018 152.910 6.858 1.00 26.69 91 LEU A C 1
ATOM 699 O O . LEU A 1 92 ? 60.514 154.011 6.609 1.00 24.93 91 LEU A O 1
ATOM 704 N N . GLU A 1 93 ? 60.281 151.808 7.020 1.00 26.60 92 GLU A N 1
ATOM 705 C CA . GLU A 1 93 ? 58.822 151.881 6.968 1.00 25.43 92 GLU A CA 1
ATOM 706 C C . GLU A 1 93 ? 58.257 152.541 8.220 1.00 26.34 92 GLU A C 1
ATOM 707 O O . GLU A 1 93 ? 57.330 153.354 8.134 1.00 25.52 92 GLU A O 1
ATOM 713 N N . PHE A 1 94 ? 58.789 152.188 9.390 1.00 29.30 93 PHE A N 1
ATOM 714 C CA . PHE A 1 94 ? 58.409 152.795 10.658 1.00 30.60 93 PHE A CA 1
ATOM 715 C C . PHE A 1 94 ? 59.662 153.270 11.380 1.00 29.76 93 PHE A C 1
ATOM 716 O O . PHE A 1 94 ? 60.690 152.587 11.372 1.00 30.09 93 PHE A O 1
ATOM 724 N N . LEU A 1 95 ? 59.567 154.440 12.012 1.00 28.71 94 LEU A N 1
ATOM 725 C CA . LEU A 1 95 ? 60.699 155.020 12.720 1.00 30.83 94 LEU A CA 1
ATOM 726 C C . LEU A 1 95 ? 60.795 154.542 14.161 1.00 32.26 94 LEU A C 1
ATOM 727 O O . LEU A 1 95 ? 61.886 154.579 14.743 1.00 31.82 94 LEU A O 1
ATOM 732 N N . ASP A 1 96 ? 59.689 154.094 14.740 1.00 37.38 95 ASP A N 1
ATOM 733 C CA . ASP A 1 96 ? 59.651 153.537 16.082 1.00 45.14 95 ASP A CA 1
ATOM 734 C C . ASP A 1 96 ? 59.470 152.031 15.987 1.00 43.77 95 ASP A C 1
ATOM 735 O O . ASP A 1 96 ? 58.592 151.576 15.243 1.00 42.11 95 ASP A O 1
ATOM 740 N N . PRO A 1 97 ? 60.279 151.227 16.686 1.00 47.15 96 PRO A N 1
ATOM 741 C CA . PRO A 1 97 ? 60.060 149.770 16.657 1.00 50.53 96 PRO A CA 1
ATOM 742 C C . PRO A 1 97 ? 58.672 149.339 17.102 1.00 56.21 96 PRO A C 1
ATOM 743 O O . PRO A 1 97 ? 58.199 148.282 16.668 1.00 56.74 96 PRO A O 1
ATOM 747 N N . SER A 1 98 ? 58.001 150.117 17.955 1.00 59.83 97 SER A N 1
ATOM 748 C CA . SER A 1 98 ? 56.614 149.813 18.285 1.00 64.11 97 SER A CA 1
ATOM 749 C C . SER A 1 98 ? 55.668 150.081 17.123 1.00 64.90 97 SER A C 1
ATOM 750 O O . SER A 1 98 ? 54.504 149.668 17.190 1.00 65.32 97 SER A O 1
ATOM 753 N N . LYS A 1 99 ? 56.138 150.757 16.073 1.00 65.22 98 LYS A N 1
ATOM 754 C CA . LYS A 1 99 ? 55.340 151.070 14.889 1.00 65.45 98 LYS A CA 1
ATOM 755 C C . LYS A 1 99 ? 54.097 151.878 15.267 1.00 70.55 98 LYS A C 1
ATOM 756 O O . LYS A 1 99 ? 52.962 151.423 15.132 1.00 72.42 98 LYS A O 1
ATOM 762 N N . SER A 1 100 ? 54.333 153.087 15.766 1.00 72.42 99 SER A N 1
ATOM 763 C CA . SER A 1 100 ? 53.222 153.957 16.112 1.00 74.69 99 SER A CA 1
ATOM 764 C C . SER A 1 100 ? 52.659 154.616 14.855 1.00 73.98 99 SER A C 1
ATOM 765 O O . SER A 1 100 ? 53.224 154.524 13.762 1.00 74.30 99 SER A O 1
ATOM 768 N N . SER A 1 101 ? 51.524 155.293 15.023 1.00 72.57 100 SER A N 1
ATOM 769 C CA . SER A 1 101 ? 50.986 156.095 13.932 1.00 69.78 100 SER A CA 1
ATOM 770 C C . SER A 1 101 ? 51.891 157.284 13.635 1.00 66.44 100 SER A C 1
ATOM 771 O O . SER A 1 101 ? 52.044 157.682 12.475 1.00 65.98 100 SER A O 1
ATOM 774 N N . VAL A 1 102 ? 52.493 157.863 14.677 1.00 63.83 101 VAL A N 1
ATOM 775 C CA . VAL A 1 102 ? 53.362 159.025 14.503 1.00 61.15 101 VAL A CA 1
ATOM 776 C C . VAL A 1 102 ? 54.555 158.672 13.622 1.00 57.98 101 VAL A C 1
ATOM 777 O O . VAL A 1 102 ? 54.907 159.412 12.695 1.00 59.51 101 VAL A O 1
ATOM 781 N N . GLY A 1 103 ? 55.185 157.532 13.887 1.00 52.02 102 GLY A N 1
ATOM 782 C CA . GLY A 1 103 ? 56.399 157.147 13.202 1.00 44.86 102 GLY A CA 1
ATOM 783 C C . GLY A 1 103 ? 56.223 156.398 11.900 1.00 37.61 102 GLY A C 1
ATOM 784 O O . GLY A 1 103 ? 57.205 155.863 11.377 1.00 32.82 102 GLY A O 1
ATOM 785 N N . SER A 1 104 ? 55.010 156.322 11.359 1.00 38.22 103 SER A N 1
ATOM 786 C CA . SER A 1 104 ? 54.817 155.707 10.052 1.00 35.07 103 SER A CA 1
ATOM 787 C C . SER A 1 104 ? 55.420 156.606 8.982 1.00 36.31 103 SER A C 1
ATOM 788 O O . SER A 1 104 ? 55.062 157.784 8.878 1.00 35.85 103 SER A O 1
ATOM 791 N N . TYR A 1 105 ? 56.336 156.054 8.188 1.00 34.37 104 TYR A N 1
ATOM 792 C CA . TYR A 1 105 ? 57.107 156.861 7.253 1.00 33.02 104 TYR A CA 1
ATOM 793 C C . TYR A 1 105 ? 56.984 156.308 5.836 1.00 26.30 104 TYR A C 1
ATOM 794 O O . TYR A 1 105 ? 56.123 156.750 5.068 1.00 24.22 104 TYR A O 1
ATOM 803 N N . PHE A 1 106 ? 57.823 155.338 5.482 1.00 23.59 105 PHE A N 1
ATOM 804 C CA . PHE A 1 106 ? 57.783 154.725 4.159 1.00 23.62 105 PHE A CA 1
ATOM 805 C C . PHE A 1 106 ? 56.773 153.587 4.048 1.00 23.34 105 PHE A C 1
ATOM 806 O O . PHE A 1 106 ? 56.669 152.980 2.979 1.00 23.13 105 PHE A O 1
ATOM 814 N N . HIS A 1 107 ? 56.031 153.279 5.114 1.00 23.56 106 HIS A N 1
ATOM 815 C CA . HIS A 1 107 ? 55.213 152.069 5.110 1.00 22.21 106 HIS A CA 1
ATOM 816 C C . HIS A 1 107 ? 54.148 152.103 4.019 1.00 33.06 106 HIS A C 1
ATOM 817 O O . HIS A 1 107 ? 53.940 151.104 3.319 1.00 31.78 106 HIS A O 1
ATOM 824 N N . THR A 1 108 ? 53.454 153.236 3.868 1.00 22.76 107 THR A N 1
ATOM 825 C CA . THR A 1 108 ? 52.390 153.321 2.871 1.00 29.18 107 THR A CA 1
ATOM 826 C C . THR A 1 108 ? 52.927 153.084 1.464 1.00 25.64 107 THR A C 1
ATOM 827 O O . THR A 1 108 ? 52.302 152.377 0.666 1.00 30.70 107 THR A O 1
ATOM 831 N N . MET A 1 109 ? 54.087 153.659 1.145 1.00 26.24 108 MET A N 1
ATOM 832 C CA . MET A 1 109 ? 54.678 153.446 -0.173 1.00 26.83 108 MET A CA 1
ATOM 833 C C . MET A 1 109 ? 55.137 152.001 -0.348 1.00 26.67 108 MET A C 1
ATOM 834 O O . MET A 1 109 ? 54.890 151.384 -1.391 1.00 27.32 108 MET A O 1
ATOM 839 N N . VAL A 1 110 ? 55.816 151.447 0.657 1.00 25.81 109 VAL A N 1
ATOM 840 C CA . VAL A 1 110 ? 56.253 150.055 0.571 1.00 26.25 109 VAL A CA 1
ATOM 841 C C . VAL A 1 110 ? 55.060 149.130 0.358 1.00 26.29 109 VAL A C 1
ATOM 842 O O . VAL A 1 110 ? 55.098 148.224 -0.485 1.00 22.38 109 VAL A O 1
ATOM 846 N N . GLU A 1 111 ? 53.973 149.358 1.100 1.00 24.87 110 GLU A N 1
ATOM 847 C CA . GLU A 1 111 ? 52.780 148.526 0.954 1.00 25.89 110 GLU A CA 1
ATOM 848 C C . GLU A 1 111 ? 52.208 148.604 -0.458 1.00 27.85 110 GLU A C 1
ATOM 849 O O . GLU A 1 111 ? 51.764 147.592 -1.012 1.00 24.50 110 GLU A O 1
ATOM 855 N N . SER A 1 112 ? 52.215 149.794 -1.060 1.00 23.61 111 SER A N 1
ATOM 856 C CA . SER A 1 112 ? 51.770 149.919 -2.443 1.00 25.99 111 SER A CA 1
ATOM 857 C C . SER A 1 112 ? 52.650 149.095 -3.374 1.00 25.79 111 SER A C 1
ATOM 858 O O . SER A 1 112 ? 52.150 148.336 -4.213 1.00 26.63 111 SER A O 1
ATOM 861 N N . LEU A 1 113 ? 53.971 149.236 -3.236 1.00 27.16 112 LEU A N 1
ATOM 862 C CA . LEU A 1 113 ? 54.900 148.499 -4.089 1.00 27.52 112 LEU A CA 1
ATOM 863 C C . LEU A 1 113 ? 54.663 146.995 -3.996 1.00 30.35 112 LEU A C 1
ATOM 864 O O . LEU A 1 113 ? 54.575 146.301 -5.017 1.00 23.33 112 LEU A O 1
ATOM 869 N N . VAL A 1 114 ? 54.571 146.471 -2.771 1.00 23.16 113 VAL A N 1
ATOM 870 C CA . VAL A 1 114 ? 54.272 145.053 -2.599 1.00 25.96 113 VAL A CA 1
ATOM 871 C C . VAL A 1 114 ? 52.944 144.708 -3.259 1.00 28.48 113 VAL A C 1
ATOM 872 O O . VAL A 1 114 ? 52.798 143.644 -3.873 1.00 30.37 113 VAL A O 1
ATOM 876 N N . GLY A 1 115 ? 51.965 145.612 -3.170 1.00 26.80 114 GLY A N 1
ATOM 877 C CA . GLY A 1 115 ? 50.700 145.379 -3.843 1.00 31.85 114 GLY A CA 1
ATOM 878 C C . GLY A 1 115 ? 50.844 145.272 -5.348 1.00 30.29 114 GLY A C 1
ATOM 879 O O . GLY A 1 115 ? 50.074 144.565 -6.001 1.00 31.08 114 GLY A O 1
ATOM 880 N N . TRP A 1 116 ? 51.824 145.965 -5.918 1.00 32.51 115 TRP A N 1
ATOM 881 C CA . TRP A 1 116 ? 52.063 145.938 -7.354 1.00 34.33 115 TRP A CA 1
ATOM 882 C C . TRP A 1 116 ? 52.949 144.777 -7.785 1.00 36.34 115 TRP A C 1
ATOM 883 O O . TRP A 1 116 ? 53.230 144.643 -8.981 1.00 37.98 115 TRP A O 1
ATOM 894 N N . GLY A 1 117 ? 53.393 143.940 -6.851 1.00 35.18 116 GLY A N 1
ATOM 895 C CA . GLY A 1 117 ? 54.216 142.787 -7.175 1.00 34.65 116 GLY A CA 1
ATOM 896 C C . GLY A 1 117 ? 55.597 142.793 -6.553 1.00 35.20 116 GLY A C 1
ATOM 897 O O . GLY A 1 117 ? 56.350 141.831 -6.763 1.00 36.39 116 GLY A O 1
ATOM 898 N N . TYR A 1 118 ? 55.977 143.821 -5.797 1.00 34.66 117 TYR A N 1
ATOM 899 C CA . TYR A 1 118 ? 57.311 143.876 -5.221 1.00 31.39 117 TYR A CA 1
ATOM 900 C C . TYR A 1 118 ? 57.401 143.000 -3.976 1.00 29.23 117 TYR A C 1
ATOM 901 O O . TYR A 1 118 ? 56.393 142.568 -3.404 1.00 27.49 117 TYR A O 1
ATOM 910 N N . THR A 1 119 ? 58.641 142.742 -3.560 1.00 24.16 118 THR A N 1
ATOM 911 C CA . THR A 1 119 ? 58.936 141.894 -2.414 1.00 25.14 118 THR A CA 1
ATOM 912 C C . THR A 1 119 ? 59.986 142.595 -1.566 1.00 27.29 118 THR A C 1
ATOM 913 O O . THR A 1 119 ? 61.064 142.929 -2.067 1.00 29.75 118 THR A O 1
ATOM 917 N N . ARG A 1 120 ? 59.665 142.826 -0.292 1.00 24.90 119 ARG A N 1
ATOM 918 C CA . ARG A 1 120 ? 60.563 143.561 0.589 1.00 23.22 119 ARG A CA 1
ATOM 919 C C . ARG A 1 120 ? 61.924 142.881 0.656 1.00 28.85 119 ARG A C 1
ATOM 920 O O . ARG A 1 120 ? 62.021 141.654 0.761 1.00 27.39 119 ARG A O 1
ATOM 928 N N . GLY A 1 121 ? 62.982 143.688 0.601 1.00 28.97 120 GLY A N 1
ATOM 929 C CA . GLY A 1 121 ? 64.324 143.156 0.668 1.00 29.40 120 GLY A CA 1
ATOM 930 C C . GLY A 1 121 ? 64.775 142.407 -0.563 1.00 31.62 120 GLY A C 1
ATOM 931 O O . GLY A 1 121 ? 65.926 141.955 -0.605 1.00 33.81 120 GLY A O 1
ATOM 932 N N . GLU A 1 122 ? 63.907 142.262 -1.572 1.00 29.23 121 GLU A N 1
ATOM 933 C CA . GLU A 1 122 ? 64.277 141.605 -2.812 1.00 29.09 121 GLU A CA 1
ATOM 934 C C . GLU A 1 122 ? 64.340 142.675 -3.890 1.00 24.68 121 GLU A C 1
ATOM 935 O O . GLU A 1 122 ? 65.373 143.359 -4.016 1.00 25.59 121 GLU A O 1
ATOM 941 N N . ASP A 1 123 ? 63.287 142.880 -4.681 1.00 25.75 122 ASP A N 1
ATOM 942 C CA . ASP A 1 123 ? 63.354 143.884 -5.737 1.00 25.25 122 ASP A CA 1
ATOM 943 C C . ASP A 1 123 ? 62.933 145.279 -5.282 1.00 24.46 122 ASP A C 1
ATOM 944 O O . ASP A 1 123 ? 62.899 146.196 -6.111 1.00 23.74 122 ASP A O 1
ATOM 949 N N . VAL A 1 124 ? 62.625 145.472 -4.000 1.00 22.68 123 VAL A N 1
ATOM 950 C CA . VAL A 1 124 ? 62.564 146.801 -3.396 1.00 21.06 123 VAL A CA 1
ATOM 951 C C . VAL A 1 124 ? 63.384 146.759 -2.115 1.00 23.85 123 VAL A C 1
ATOM 952 O O . VAL A 1 124 ? 63.179 145.881 -1.269 1.00 27.46 123 VAL A O 1
ATOM 956 N N . ARG A 1 125 ? 64.331 147.686 -1.986 1.00 19.32 124 ARG A N 1
ATOM 957 C CA . ARG A 1 125 ? 65.245 147.697 -0.857 1.00 25.14 124 ARG A CA 1
ATOM 958 C C . ARG A 1 125 ? 65.441 149.130 -0.390 1.00 23.70 124 ARG A C 1
ATOM 959 O O . ARG A 1 125 ? 65.429 150.067 -1.191 1.00 24.71 124 ARG A O 1
ATOM 967 N N . GLY A 1 126 ? 65.613 149.295 0.918 1.00 23.37 125 GLY A N 1
ATOM 968 C CA . GLY A 1 126 ? 65.915 150.594 1.478 1.00 20.38 125 GLY A CA 1
ATOM 969 C C . GLY A 1 126 ? 67.413 150.822 1.574 1.00 25.33 125 GLY A C 1
ATOM 970 O O . GLY A 1 126 ? 68.196 149.886 1.714 1.00 27.42 125 GLY A O 1
ATOM 971 N N . ALA A 1 127 ? 67.809 152.092 1.490 1.00 17.98 126 ALA A N 1
ATOM 972 C CA . ALA A 1 127 ? 69.200 152.504 1.656 1.00 17.90 126 ALA A CA 1
ATOM 973 C C . ALA A 1 127 ? 69.301 153.502 2.805 1.00 20.46 126 ALA A C 1
ATOM 974 O O . ALA A 1 127 ? 69.607 154.682 2.589 1.00 22.32 126 ALA A O 1
ATOM 976 N N . PRO A 1 128 ? 69.057 153.063 4.039 1.00 22.13 127 PRO A N 1
ATOM 977 C CA . PRO A 1 128 ? 69.184 153.974 5.180 1.00 23.52 127 PRO A CA 1
ATOM 978 C C . PRO A 1 128 ? 70.635 154.371 5.406 1.00 25.89 127 PRO A C 1
ATOM 979 O O . PRO A 1 128 ? 71.571 153.722 4.933 1.00 26.40 127 PRO A O 1
ATOM 983 N N . TYR A 1 129 ? 70.812 155.463 6.143 1.00 25.09 128 TYR A N 1
ATOM 984 C CA . TYR A 1 129 ? 72.147 155.968 6.435 1.00 23.32 128 TYR A CA 1
ATOM 985 C C . TYR A 1 129 ? 72.084 156.788 7.715 1.00 24.49 128 TYR A C 1
ATOM 986 O O . TYR A 1 129 ? 71.004 157.099 8.227 1.00 25.74 128 TYR A O 1
ATOM 995 N N . ASP A 1 130 ? 73.261 157.134 8.233 1.00 24.30 129 ASP A N 1
ATOM 996 C CA . ASP A 1 130 ? 73.344 158.015 9.396 1.00 23.49 129 ASP A CA 1
ATOM 997 C C . ASP A 1 130 ? 73.084 159.431 8.902 1.00 19.51 129 ASP A C 1
ATOM 998 O O . ASP A 1 130 ? 73.991 160.138 8.463 1.00 23.45 129 ASP A O 1
ATOM 1003 N N . TRP A 1 131 ? 71.818 159.844 8.964 1.00 20.08 130 TRP A N 1
ATOM 1004 C CA . TRP A 1 131 ? 71.402 161.152 8.473 1.00 22.01 130 TRP A CA 1
ATOM 1005 C C . TRP A 1 131 ? 71.881 162.304 9.346 1.00 21.84 130 TRP A C 1
ATOM 1006 O O . TRP A 1 131 ? 71.569 163.456 9.026 1.00 22.25 130 TRP A O 1
ATOM 1017 N N . ARG A 1 132 ? 72.607 162.038 10.433 1.00 19.47 131 ARG A N 1
ATOM 1018 C CA . ARG A 1 132 ? 73.214 163.121 11.192 1.00 19.93 131 ARG A CA 1
ATOM 1019 C C . ARG A 1 132 ? 74.422 163.708 10.474 1.00 28.48 131 ARG A C 1
ATOM 1020 O O . ARG A 1 132 ? 74.826 164.835 10.779 1.00 20.41 131 ARG A O 1
ATOM 1028 N N . ARG A 1 133 ? 74.992 162.977 9.522 1.00 26.22 132 ARG A N 1
ATOM 1029 C CA . ARG A 1 133 ? 76.190 163.378 8.804 1.00 26.72 132 ARG A CA 1
ATOM 1030 C C . ARG A 1 133 ? 75.854 163.771 7.370 1.00 26.89 132 ARG A C 1
ATOM 1031 O O . ARG A 1 133 ? 74.801 163.417 6.832 1.00 25.81 132 ARG A O 1
ATOM 1039 N N . ALA A 1 134 ? 76.760 164.535 6.769 1.00 24.84 133 ALA A N 1
ATOM 1040 C CA . ALA A 1 134 ? 76.715 164.871 5.352 1.00 21.85 133 ALA A CA 1
ATOM 1041 C C . ALA A 1 134 ? 77.449 163.803 4.552 1.00 19.89 133 ALA A C 1
ATOM 1042 O O . ALA A 1 134 ? 78.121 162.937 5.118 1.00 21.51 133 ALA A O 1
ATOM 1044 N N . PRO A 1 135 ? 77.341 163.820 3.218 1.00 23.62 134 PRO A N 1
ATOM 1045 C CA . PRO A 1 135 ? 77.887 162.696 2.437 1.00 24.45 134 PRO A CA 1
ATOM 1046 C C . PRO A 1 135 ? 79.384 162.481 2.586 1.00 24.63 134 PRO A C 1
ATOM 1047 O O . PRO A 1 135 ? 79.846 161.343 2.434 1.00 25.91 134 PRO A O 1
ATOM 1051 N N . ASN A 1 136 ? 80.158 163.527 2.891 1.00 27.82 135 ASN A N 1
ATOM 1052 C CA . ASN A 1 136 ? 81.610 163.385 2.954 1.00 29.91 135 ASN A CA 1
ATOM 1053 C C . ASN A 1 136 ? 82.053 162.406 4.036 1.00 28.18 135 ASN A C 1
ATOM 1054 O O . ASN A 1 136 ? 83.206 161.964 4.027 1.00 31.89 135 ASN A O 1
ATOM 1059 N N . GLU A 1 137 ? 81.168 162.054 4.965 1.00 25.65 136 GLU A N 1
ATOM 1060 C CA . GLU A 1 137 ? 81.485 161.107 6.022 1.00 28.65 136 GLU A CA 1
ATOM 1061 C C . GLU A 1 137 ? 80.691 159.814 5.896 1.00 32.05 136 GLU A C 1
ATOM 1062 O O . GLU A 1 137 ? 80.664 159.016 6.839 1.00 34.40 136 GLU A O 1
ATOM 1068 N N . ASN A 1 138 ? 80.051 159.585 4.753 1.00 32.16 137 ASN A N 1
ATOM 1069 C CA . ASN A 1 138 ? 79.323 158.351 4.494 1.00 32.37 137 ASN A CA 1
ATOM 1070 C C . ASN A 1 138 ? 79.847 157.662 3.241 1.00 27.12 137 ASN A C 1
ATOM 1071 O O . ASN A 1 138 ? 79.086 157.039 2.501 1.00 25.35 137 ASN A O 1
ATOM 1076 N N . GLY A 1 139 ? 81.149 157.792 2.997 1.00 27.26 138 GLY A N 1
ATOM 1077 C CA . GLY A 1 139 ? 81.831 157.093 1.933 1.00 24.90 138 GLY A CA 1
ATOM 1078 C C . GLY A 1 139 ? 81.491 155.619 1.831 1.00 24.86 138 GLY A C 1
ATOM 1079 O O . GLY A 1 139 ? 81.173 155.123 0.746 1.00 28.50 138 GLY A O 1
ATOM 1080 N N . PRO A 1 140 ? 81.568 154.879 2.946 1.00 26.03 139 PRO A N 1
ATOM 1081 C CA . PRO A 1 140 ? 81.204 153.452 2.886 1.00 26.85 139 PRO A CA 1
ATOM 1082 C C . PRO A 1 140 ? 79.754 153.213 2.507 1.00 26.21 139 PRO A C 1
ATOM 1083 O O . PRO A 1 140 ? 79.459 152.220 1.829 1.00 27.54 139 PRO A O 1
ATOM 1087 N N . TYR A 1 141 ? 78.841 154.093 2.926 1.00 26.33 140 TYR A N 1
ATOM 1088 C CA . TYR A 1 141 ? 77.441 153.952 2.542 1.00 22.68 140 TYR A CA 1
ATOM 1089 C C . TYR A 1 141 ? 77.281 153.978 1.029 1.00 22.98 140 TYR A C 1
ATOM 1090 O O . TYR A 1 141 ? 76.535 153.171 0.463 1.00 24.27 140 TYR A O 1
ATOM 1099 N N . PHE A 1 142 ? 77.971 154.901 0.358 1.00 19.24 141 PHE A N 1
ATOM 1100 C CA . PHE A 1 142 ? 77.829 155.013 -1.089 1.00 28.56 141 PHE A CA 1
ATOM 1101 C C . PHE A 1 142 ? 78.435 153.811 -1.802 1.00 27.46 141 PHE A C 1
ATOM 1102 O O . PHE A 1 142 ? 77.906 153.360 -2.823 1.00 19.68 141 PHE A O 1
ATOM 1110 N N . LEU A 1 143 ? 79.533 153.269 -1.272 1.00 26.61 142 LEU A N 1
ATOM 1111 C CA . LEU A 1 143 ? 80.069 152.020 -1.801 1.00 26.75 142 LEU A CA 1
ATOM 1112 C C . LEU A 1 143 ? 79.050 150.894 -1.660 1.00 24.71 142 LEU A C 1
ATOM 1113 O O . LEU A 1 143 ? 78.786 150.155 -2.615 1.00 22.99 142 LEU A O 1
ATOM 1118 N N . ALA A 1 144 ? 78.454 150.763 -0.470 1.00 25.08 143 ALA A N 1
ATOM 1119 C CA . ALA A 1 144 ? 77.417 149.757 -0.263 1.00 26.39 143 ALA A CA 1
ATOM 1120 C C . ALA A 1 144 ? 76.230 149.989 -1.187 1.00 26.26 143 ALA A C 1
ATOM 1121 O O . ALA A 1 144 ? 75.633 149.032 -1.696 1.00 28.36 143 ALA A O 1
ATOM 1123 N N . LEU A 1 145 ? 75.874 151.255 -1.416 1.00 23.39 144 LEU A N 1
ATOM 1124 C CA . LEU A 1 145 ? 74.750 151.548 -2.298 1.00 22.04 144 LEU A CA 1
ATOM 1125 C C . LEU A 1 145 ? 75.060 151.141 -3.732 1.00 25.82 144 LEU A C 1
ATOM 1126 O O . LEU A 1 145 ? 74.206 150.566 -4.418 1.00 19.22 144 LEU A O 1
ATOM 1131 N N . ARG A 1 146 ? 76.279 151.420 -4.201 1.00 19.60 145 ARG A N 1
ATOM 1132 C CA . ARG A 1 146 ? 76.627 151.047 -5.567 1.00 23.10 145 ARG A CA 1
ATOM 1133 C C . ARG A 1 146 ? 76.582 149.536 -5.748 1.00 22.70 145 ARG A C 1
ATOM 1134 O O . ARG A 1 146 ? 76.071 149.039 -6.759 1.00 20.54 145 ARG A O 1
ATOM 1142 N N . GLU A 1 147 ? 77.100 148.787 -4.769 1.00 22.32 146 GLU A N 1
ATOM 1143 C CA . GLU A 1 147 ? 77.097 147.331 -4.869 1.00 26.42 146 GLU A CA 1
ATOM 1144 C C . GLU A 1 147 ? 75.680 146.775 -4.822 1.00 24.17 146 GLU A C 1
ATOM 1145 O O . GLU A 1 147 ? 75.353 145.837 -5.558 1.00 21.79 146 GLU A O 1
ATOM 1151 N N . MET A 1 148 ? 74.826 147.338 -3.963 1.00 23.69 147 MET A N 1
ATOM 1152 C CA . MET A 1 148 ? 73.441 146.882 -3.905 1.00 21.07 147 MET A CA 1
ATOM 1153 C C . MET A 1 148 ? 72.735 147.104 -5.237 1.00 22.39 147 MET A C 1
ATOM 1154 O O . MET A 1 148 ? 71.985 146.239 -5.702 1.00 25.44 147 MET A O 1
ATOM 1159 N N . ILE A 1 149 ? 72.977 148.254 -5.874 1.00 22.16 148 ILE A N 1
ATOM 1160 C CA . ILE A 1 149 ? 72.349 148.543 -7.163 1.00 22.88 148 ILE A CA 1
ATOM 1161 C C . ILE A 1 149 ? 72.834 147.562 -8.223 1.00 24.76 148 ILE A C 1
ATOM 1162 O O . ILE A 1 149 ? 72.040 147.010 -8.995 1.00 25.88 148 ILE A O 1
ATOM 1167 N N . GLU A 1 150 ? 74.149 147.332 -8.279 1.00 26.17 149 GLU A N 1
ATOM 1168 C CA . GLU A 1 150 ? 74.688 146.368 -9.233 1.00 25.94 149 GLU A CA 1
ATOM 1169 C C . GLU A 1 150 ? 74.137 144.972 -8.970 1.00 26.13 149 GLU A C 1
ATOM 1170 O O . GLU A 1 150 ? 73.812 144.239 -9.910 1.00 23.54 149 GLU A O 1
ATOM 1176 N N . GLU A 1 151 ? 74.011 144.594 -7.696 1.00 21.48 150 GLU A N 1
ATOM 1177 C CA . GLU A 1 151 ? 73.422 143.303 -7.360 1.00 27.03 150 GLU A CA 1
ATOM 1178 C C . GLU A 1 151 ? 71.973 143.221 -7.824 1.00 25.56 150 GLU A C 1
ATOM 1179 O O . GLU A 1 151 ? 71.559 142.225 -8.430 1.00 24.68 150 GLU A O 1
ATOM 1185 N N . MET A 1 152 ? 71.181 144.263 -7.547 1.00 21.07 151 MET A N 1
ATOM 1186 C CA . MET A 1 152 ? 69.773 144.241 -7.937 1.00 25.05 151 MET A CA 1
ATOM 1187 C C . MET A 1 152 ? 69.616 144.212 -9.452 1.00 21.49 151 MET A C 1
ATOM 1188 O O . MET A 1 152 ? 68.720 143.544 -9.977 1.00 25.04 151 MET A O 1
ATOM 1193 N N . TYR A 1 153 ? 70.487 144.921 -10.173 1.00 25.59 152 TYR A N 1
ATOM 1194 C CA . TYR A 1 153 ? 70.452 144.877 -11.632 1.00 24.62 152 TYR A CA 1
ATOM 1195 C C . TYR A 1 153 ? 70.628 143.453 -12.141 1.00 25.57 152 TYR A C 1
ATOM 1196 O O . TYR A 1 153 ? 69.917 143.015 -13.054 1.00 26.64 152 TYR A O 1
ATOM 1205 N N . GLN A 1 154 ? 71.574 142.716 -11.558 1.00 25.33 153 GLN A N 1
ATOM 1206 C CA . GLN A 1 154 ? 71.837 141.354 -12.004 1.00 25.95 153 GLN A CA 1
ATOM 1207 C C . GLN A 1 154 ? 70.683 140.421 -11.650 1.00 27.39 153 GLN A C 1
ATOM 1208 O O . GLN A 1 154 ? 70.270 139.596 -12.473 1.00 24.58 153 GLN A O 1
ATOM 1214 N N . LEU A 1 155 ? 70.134 140.552 -10.441 1.00 23.37 154 LEU A N 1
ATOM 1215 C CA . LEU A 1 155 ? 69.147 139.583 -9.974 1.00 34.31 154 LEU A CA 1
ATOM 1216 C C . LEU A 1 155 ? 67.799 139.769 -10.659 1.00 33.42 154 LEU A C 1
ATOM 1217 O O . LEU A 1 155 ? 67.095 138.787 -10.923 1.00 35.13 154 LEU A O 1
ATOM 1222 N N . TYR A 1 156 ? 67.416 141.012 -10.956 1.00 33.85 155 TYR A N 1
ATOM 1223 C CA . TYR A 1 156 ? 66.071 141.306 -11.437 1.00 30.48 155 TYR A CA 1
ATOM 1224 C C . TYR A 1 156 ? 66.054 141.797 -12.879 1.00 32.09 155 TYR A C 1
ATOM 1225 O O . TYR A 1 156 ? 65.006 142.242 -13.359 1.00 31.01 155 TYR A O 1
ATOM 1234 N N . GLY A 1 157 ? 67.187 141.723 -13.574 1.00 31.89 156 GLY A N 1
ATOM 1235 C CA . GLY A 1 157 ? 67.208 141.865 -15.018 1.00 31.45 156 GLY A CA 1
ATOM 1236 C C . GLY A 1 157 ? 67.002 143.259 -15.567 1.00 32.83 156 GLY A C 1
ATOM 1237 O O . GLY A 1 157 ? 66.544 143.397 -16.706 1.00 35.39 156 GLY A O 1
ATOM 1238 N N . GLY A 1 158 ? 67.337 144.300 -14.808 1.00 29.50 157 GLY A N 1
ATOM 1239 C CA . GLY A 1 158 ? 67.186 145.646 -15.311 1.00 28.44 157 GLY A CA 1
ATOM 1240 C C . GLY A 1 158 ? 67.740 146.725 -14.405 1.00 23.53 157 GLY A C 1
ATOM 1241 O O . GLY A 1 158 ? 68.023 146.501 -13.224 1.00 24.16 157 GLY A O 1
ATOM 1242 N N . PRO A 1 159 ? 67.901 147.929 -14.954 1.00 23.77 158 PRO A N 1
ATOM 1243 C CA . PRO A 1 159 ? 68.379 149.058 -14.148 1.00 23.90 158 PRO A CA 1
ATOM 1244 C C . PRO A 1 159 ? 67.381 149.454 -13.070 1.00 21.41 158 PRO A C 1
ATOM 1245 O O . PRO A 1 159 ? 66.192 149.131 -13.123 1.00 24.15 158 PRO A O 1
ATOM 1249 N N . VAL A 1 160 ? 67.894 150.185 -12.084 1.00 20.87 159 VAL A N 1
ATOM 1250 C CA . VAL A 1 160 ? 67.195 150.456 -10.833 1.00 20.33 159 VAL A CA 1
ATOM 1251 C C . VAL A 1 160 ? 66.588 151.851 -10.874 1.00 22.59 159 VAL A C 1
ATOM 1252 O O . VAL A 1 160 ? 67.177 152.785 -11.435 1.00 22.97 159 VAL A O 1
ATOM 1256 N N . VAL A 1 161 ? 65.402 151.994 -10.282 1.00 23.26 160 VAL A N 1
ATOM 1257 C CA . VAL A 1 161 ? 64.784 153.292 -10.036 1.00 23.82 160 VAL A CA 1
ATOM 1258 C C . VAL A 1 161 ? 65.104 153.707 -8.606 1.00 24.49 160 VAL A C 1
ATOM 1259 O O . VAL A 1 161 ? 64.846 152.952 -7.659 1.00 24.04 160 VAL A O 1
ATOM 1263 N N . LEU A 1 162 ? 65.663 154.905 -8.444 1.00 23.79 161 LEU A N 1
ATOM 1264 C CA . LEU A 1 162 ? 65.963 155.463 -7.131 1.00 23.22 161 LEU A CA 1
ATOM 1265 C C . LEU A 1 162 ? 64.839 156.398 -6.707 1.00 21.27 161 LEU A C 1
ATOM 1266 O O . LEU A 1 162 ? 64.472 157.311 -7.452 1.00 23.71 161 LEU A O 1
ATOM 1271 N N . VAL A 1 163 ? 64.295 156.169 -5.516 1.00 21.54 162 VAL A N 1
ATOM 1272 C CA . VAL A 1 163 ? 63.223 156.990 -4.959 1.00 22.29 162 VAL A CA 1
ATOM 1273 C C . VAL A 1 163 ? 63.758 157.623 -3.684 1.00 22.35 162 VAL A C 1
ATOM 1274 O O . VAL A 1 163 ? 63.995 156.925 -2.691 1.00 25.67 162 VAL A O 1
ATOM 1278 N N . ALA A 1 164 ? 63.939 158.942 -3.701 1.00 22.19 163 ALA A N 1
ATOM 1279 C CA . ALA A 1 164 ? 64.513 159.666 -2.577 1.00 20.84 163 ALA A CA 1
ATOM 1280 C C . ALA A 1 164 ? 63.522 160.692 -2.051 1.00 21.50 163 ALA A C 1
ATOM 1281 O O . ALA A 1 164 ? 62.792 161.322 -2.823 1.00 25.47 163 ALA A O 1
ATOM 1283 N N . HIS A 1 165 ? 63.509 160.858 -0.733 1.00 20.64 164 HIS A N 1
ATOM 1284 C CA . HIS A 1 165 ? 62.670 161.837 -0.063 1.00 18.79 164 HIS A CA 1
ATOM 1285 C C . HIS A 1 165 ? 63.548 162.826 0.686 1.00 18.77 164 HIS A C 1
ATOM 1286 O O . HIS A 1 165 ? 64.583 162.447 1.246 1.00 19.93 164 HIS A O 1
ATOM 1293 N N . SER A 1 166 ? 63.136 164.094 0.676 1.00 19.14 165 SER A N 1
ATOM 1294 C CA . SER A 1 166 ? 63.707 165.143 1.529 1.00 21.94 165 SER A CA 1
ATOM 1295 C C . SER A 1 166 ? 65.227 165.155 1.348 1.00 23.24 165 SER A C 1
ATOM 1296 O O . SER A 1 166 ? 65.700 165.152 0.203 1.00 23.22 165 SER A O 1
ATOM 1299 N N . MET A 1 167 ? 66.016 165.155 2.428 1.00 18.96 166 MET A N 1
ATOM 1300 C CA . MET A 1 167 ? 67.471 165.234 2.320 1.00 30.14 166 MET A CA 1
ATOM 1301 C C . MET A 1 167 ? 68.061 164.094 1.498 1.00 27.74 166 MET A C 1
ATOM 1302 O O . MET A 1 167 ? 69.154 164.252 0.938 1.00 25.33 166 MET A O 1
ATOM 1307 N N . GLY A 1 168 ? 67.362 162.955 1.411 1.00 26.10 167 GLY A N 1
ATOM 1308 C CA . GLY A 1 168 ? 67.865 161.834 0.632 1.00 18.10 167 GLY A CA 1
ATOM 1309 C C . GLY A 1 168 ? 68.090 162.173 -0.828 1.00 18.26 167 GLY A C 1
ATOM 1310 O O . GLY A 1 168 ? 68.910 161.541 -1.496 1.00 19.88 167 GLY A O 1
ATOM 1311 N N . ASN A 1 169 ? 67.370 163.170 -1.344 1.00 21.26 168 ASN A N 1
ATOM 1312 C CA . ASN A 1 169 ? 67.620 163.642 -2.703 1.00 22.24 168 ASN A CA 1
ATOM 1313 C C . ASN A 1 169 ? 69.020 164.225 -2.835 1.00 19.03 168 ASN A C 1
ATOM 1314 O O . ASN A 1 169 ? 69.679 164.061 -3.868 1.00 22.71 168 ASN A O 1
ATOM 1319 N N . MET A 1 170 ? 69.486 164.918 -1.796 1.00 21.71 169 MET A N 1
ATOM 1320 C CA . MET A 1 170 ? 70.823 165.495 -1.829 1.00 25.23 169 MET A CA 1
ATOM 1321 C C . MET A 1 170 ? 71.888 164.416 -1.682 1.00 23.88 169 MET A C 1
ATOM 1322 O O . MET A 1 170 ? 72.962 164.509 -2.288 1.00 25.65 169 MET A O 1
ATOM 1327 N N . TYR A 1 171 ? 71.609 163.383 -0.883 1.00 23.76 170 TYR A N 1
ATOM 1328 C CA . TYR A 1 171 ? 72.491 162.219 -0.838 1.00 23.09 170 TYR A CA 1
ATOM 1329 C C . TYR A 1 171 ? 72.543 161.519 -2.192 1.00 23.70 170 TYR A C 1
ATOM 1330 O O . TYR A 1 171 ? 73.622 161.156 -2.678 1.00 28.00 170 TYR A O 1
ATOM 1339 N N . THR A 1 172 ? 71.381 161.320 -2.818 1.00 18.54 171 THR A N 1
ATOM 1340 C CA . THR A 1 172 ? 71.349 160.644 -4.112 1.00 26.78 171 THR A CA 1
ATOM 1341 C C . THR A 1 172 ? 72.013 161.482 -5.201 1.00 25.27 171 THR A C 1
ATOM 1342 O O . THR A 1 172 ? 72.725 160.940 -6.055 1.00 28.85 171 THR A O 1
ATOM 1346 N N . LEU A 1 173 ? 71.801 162.802 -5.189 1.00 25.51 172 LEU A N 1
ATOM 1347 C CA . LEU A 1 173 ? 72.453 163.653 -6.184 1.00 25.11 172 LEU A CA 1
ATOM 1348 C C . LEU A 1 173 ? 73.968 163.620 -6.030 1.00 27.63 172 LEU A C 1
ATOM 1349 O O . LEU A 1 173 ? 74.699 163.553 -7.025 1.00 23.81 172 LEU A O 1
ATOM 1354 N N . TYR A 1 174 ? 74.457 163.676 -4.788 1.00 20.10 173 TYR A N 1
ATOM 1355 C CA . TYR A 1 174 ? 75.887 163.532 -4.537 1.00 23.96 173 TYR A CA 1
ATOM 1356 C C . TYR A 1 174 ? 76.406 162.210 -5.085 1.00 25.82 173 TYR A C 1
ATOM 1357 O O . TYR A 1 174 ? 77.454 162.165 -5.738 1.00 26.96 173 TYR A O 1
ATOM 1366 N N . PHE A 1 175 ? 75.671 161.124 -4.843 1.00 19.84 174 PHE A N 1
ATOM 1367 C CA . PHE A 1 175 ? 76.065 159.817 -5.356 1.00 26.07 174 PHE A CA 1
ATOM 1368 C C . PHE A 1 175 ? 76.133 159.820 -6.879 1.00 20.37 174 PHE A C 1
ATOM 1369 O O . PHE A 1 175 ? 77.124 159.379 -7.469 1.00 22.94 174 PHE A O 1
ATOM 1377 N N . LEU A 1 176 ? 75.091 160.336 -7.533 1.00 25.15 175 LEU A N 1
ATOM 1378 C CA . LEU A 1 176 ? 75.007 160.246 -8.988 1.00 24.09 175 LEU A CA 1
ATOM 1379 C C . LEU A 1 176 ? 76.021 161.153 -9.673 1.00 24.87 175 LEU A C 1
ATOM 1380 O O . LEU A 1 176 ? 76.588 160.784 -10.709 1.00 28.11 175 LEU A O 1
ATOM 1385 N N . GLN A 1 177 ? 76.253 162.350 -9.124 1.00 25.13 176 GLN A N 1
ATOM 1386 C CA . GLN A 1 177 ? 77.245 163.248 -9.707 1.00 24.81 176 GLN A CA 1
ATOM 1387 C C . GLN A 1 177 ? 78.642 162.643 -9.710 1.00 23.05 176 GLN A C 1
ATOM 1388 O O . GLN A 1 177 ? 79.475 163.034 -10.531 1.00 23.92 176 GLN A O 1
ATOM 1394 N N . ARG A 1 178 ? 78.913 161.692 -8.826 1.00 27.89 177 ARG A N 1
ATOM 1395 C CA . ARG A 1 178 ? 80.254 161.151 -8.665 1.00 26.28 177 ARG A CA 1
ATOM 1396 C C . ARG A 1 178 ? 80.430 159.777 -9.302 1.00 25.33 177 ARG A C 1
ATOM 1397 O O . ARG A 1 178 ? 81.551 159.264 -9.325 1.00 24.48 177 ARG A O 1
ATOM 1405 N N . GLN A 1 179 ? 79.332 159.162 -9.844 1.00 26.88 178 GLN A N 1
ATOM 1406 C CA . GLN A 1 179 ? 79.496 157.921 -10.587 1.00 25.14 178 GLN A CA 1
ATOM 1407 C C . GLN A 1 179 ? 79.776 158.218 -12.056 1.00 27.69 178 GLN A C 1
ATOM 1408 O O . GLN A 1 179 ? 79.259 159.195 -12.609 1.00 27.64 178 GLN A O 1
ATOM 1414 N N . PRO A 1 180 ? 80.588 157.391 -12.714 1.00 27.45 179 PRO A N 1
ATOM 1415 C CA . PRO A 1 180 ? 80.833 157.598 -14.145 1.00 27.74 179 PRO A CA 1
ATOM 1416 C C . PRO A 1 180 ? 79.545 157.463 -14.940 1.00 27.68 179 PRO A C 1
ATOM 1417 O O . PRO A 1 180 ? 78.647 156.695 -14.586 1.00 24.53 179 PRO A O 1
ATOM 1421 N N . GLN A 1 181 ? 79.461 158.235 -16.027 1.00 29.51 180 GLN A N 1
ATOM 1422 C CA . GLN A 1 181 ? 78.240 158.256 -16.825 1.00 29.83 180 GLN A CA 1
ATOM 1423 C C . GLN A 1 181 ? 77.909 156.871 -17.364 1.00 31.32 180 GLN A C 1
ATOM 1424 O O . GLN A 1 181 ? 76.736 156.477 -17.406 1.00 29.58 180 GLN A O 1
ATOM 1430 N N . ALA A 1 182 ? 78.931 156.110 -17.770 1.00 32.33 181 ALA A N 1
ATOM 1431 C CA . ALA A 1 182 ? 78.688 154.770 -18.293 1.00 31.43 181 ALA A CA 1
ATOM 1432 C C . ALA A 1 182 ? 78.063 153.866 -17.237 1.00 29.31 181 ALA A C 1
ATOM 1433 O O . ALA A 1 182 ? 77.229 153.011 -17.564 1.00 27.69 181 ALA A O 1
ATOM 1435 N N . TRP A 1 183 ? 78.444 154.040 -15.971 1.00 26.04 182 TRP A N 1
ATOM 1436 C CA . TRP A 1 183 ? 77.835 153.252 -14.906 1.00 25.60 182 TRP A CA 1
ATOM 1437 C C . TRP A 1 183 ? 76.364 153.616 -14.737 1.00 24.24 182 TRP A C 1
ATOM 1438 O O . TRP A 1 183 ? 75.498 152.735 -14.673 1.00 25.32 182 TRP A O 1
ATOM 1449 N N . LYS A 1 184 ? 76.063 154.916 -14.670 1.00 25.13 183 LYS A N 1
ATOM 1450 C CA . LYS A 1 184 ? 74.676 155.349 -14.523 1.00 25.16 183 LYS A CA 1
ATOM 1451 C C . LYS A 1 184 ? 73.837 154.940 -15.728 1.00 25.71 183 LYS A C 1
ATOM 1452 O O . LYS A 1 184 ? 72.680 154.530 -15.577 1.00 24.91 183 LYS A O 1
ATOM 1458 N N . ASP A 1 185 ? 74.410 155.033 -16.932 1.00 24.29 184 ASP A N 1
ATOM 1459 C CA . ASP A 1 185 ? 73.680 154.643 -18.134 1.00 27.15 184 ASP A CA 1
ATOM 1460 C C . ASP A 1 185 ? 73.300 153.168 -18.109 1.00 29.51 184 ASP A C 1
ATOM 1461 O O . ASP A 1 185 ? 72.264 152.785 -18.665 1.00 30.45 184 ASP A O 1
ATOM 1466 N N . LYS A 1 186 ? 74.115 152.328 -17.471 1.00 26.23 185 LYS A N 1
ATOM 1467 C CA . LYS A 1 186 ? 73.825 150.901 -17.402 1.00 26.13 185 LYS A CA 1
ATOM 1468 C C . LYS A 1 186 ? 72.885 150.549 -16.250 1.00 26.01 185 LYS A C 1
ATOM 1469 O O . LYS A 1 186 ? 71.930 149.792 -16.438 1.00 28.90 185 LYS A O 1
ATOM 1475 N N . TYR A 1 187 ? 73.132 151.098 -15.060 1.00 24.59 186 TYR A N 1
ATOM 1476 C CA . TYR A 1 187 ? 72.497 150.589 -13.852 1.00 23.38 186 TYR A CA 1
ATOM 1477 C C . TYR A 1 187 ? 71.334 151.428 -13.328 1.00 24.53 186 TYR A C 1
ATOM 1478 O O . TYR A 1 187 ? 70.572 150.926 -12.497 1.00 22.79 186 TYR A O 1
ATOM 1487 N N . ILE A 1 188 ? 71.167 152.675 -13.759 1.00 25.11 187 ILE A N 1
ATOM 1488 C CA . ILE A 1 188 ? 70.111 153.533 -13.226 1.00 23.94 187 ILE A CA 1
ATOM 1489 C C . ILE A 1 188 ? 69.054 153.734 -14.301 1.00 24.86 187 ILE A C 1
ATOM 1490 O O . ILE A 1 188 ? 69.349 154.250 -15.386 1.00 25.62 187 ILE A O 1
ATOM 1495 N N . ARG A 1 189 ? 67.814 153.350 -13.990 1.00 25.57 188 ARG A N 1
ATOM 1496 C CA . ARG A 1 189 ? 66.714 153.601 -14.914 1.00 28.60 188 ARG A CA 1
ATOM 1497 C C . ARG A 1 189 ? 66.156 155.010 -14.744 1.00 27.21 188 ARG A C 1
ATOM 1498 O O . ARG A 1 189 ? 65.968 155.732 -15.729 1.00 25.04 188 ARG A O 1
ATOM 1506 N N . ALA A 1 190 ? 65.894 155.421 -13.504 1.00 21.25 189 ALA A N 1
ATOM 1507 C CA . ALA A 1 190 ? 65.294 156.724 -13.261 1.00 25.57 189 ALA A CA 1
ATOM 1508 C C . ALA A 1 190 ? 65.566 157.154 -11.827 1.00 24.20 189 ALA A C 1
ATOM 1509 O O . ALA A 1 190 ? 65.884 156.338 -10.958 1.00 26.33 189 ALA A O 1
ATOM 1511 N N . PHE A 1 191 ? 65.416 158.456 -11.597 1.00 25.09 190 PHE A N 1
ATOM 1512 C CA . PHE A 1 191 ? 65.575 159.081 -10.288 1.00 25.43 190 PHE A CA 1
ATOM 1513 C C . PHE A 1 191 ? 64.277 159.823 -9.994 1.00 25.73 190 PHE A C 1
ATOM 1514 O O . PHE A 1 191 ? 63.983 160.844 -10.625 1.00 27.44 190 PHE A O 1
ATOM 1522 N N . VAL A 1 192 ? 63.502 159.315 -9.042 1.00 23.43 191 VAL A N 1
ATOM 1523 C CA . VAL A 1 192 ? 62.270 159.960 -8.608 1.00 21.13 191 VAL A CA 1
ATOM 1524 C C . VAL A 1 192 ? 62.587 160.754 -7.351 1.00 22.28 191 VAL A C 1
ATOM 1525 O O . VAL A 1 192 ? 62.964 160.181 -6.321 1.00 23.96 191 VAL A O 1
ATOM 1529 N N . SER A 1 193 ? 62.436 162.072 -7.439 1.00 20.11 192 SER A N 1
ATOM 1530 C CA . SER A 1 193 ? 62.838 163.006 -6.395 1.00 26.28 192 SER A CA 1
ATOM 1531 C C . SER A 1 193 ? 61.596 163.556 -5.706 1.00 24.21 192 SER A C 1
ATOM 1532 O O . SER A 1 193 ? 60.752 164.183 -6.356 1.00 25.13 192 SER A O 1
ATOM 1535 N N . LEU A 1 194 ? 61.483 163.322 -4.398 1.00 25.80 193 LEU A N 1
ATOM 1536 C CA . LEU A 1 194 ? 60.319 163.731 -3.617 1.00 24.41 193 LEU A CA 1
ATOM 1537 C C . LEU A 1 194 ? 60.744 164.795 -2.612 1.00 25.34 193 LEU A C 1
ATOM 1538 O O . LEU A 1 194 ? 61.493 164.504 -1.673 1.00 23.79 193 LEU A O 1
ATOM 1543 N N . GLY A 1 195 ? 60.251 166.020 -2.802 1.00 25.80 194 GLY A N 1
ATOM 1544 C CA . GLY A 1 195 ? 60.514 167.109 -1.880 1.00 25.40 194 GLY A CA 1
ATOM 1545 C C . GLY A 1 195 ? 61.985 167.401 -1.661 1.00 20.58 194 GLY A C 1
ATOM 1546 O O . GLY A 1 195 ? 62.454 167.456 -0.521 1.00 22.76 194 GLY A O 1
ATOM 1547 N N . ALA A 1 196 ? 62.714 167.603 -2.736 1.00 20.65 195 ALA A N 1
ATOM 1548 C CA . ALA A 1 196 ? 64.156 167.781 -2.637 1.00 25.35 195 ALA A CA 1
ATOM 1549 C C . ALA A 1 196 ? 64.503 169.198 -2.188 1.00 27.15 195 ALA A C 1
ATOM 1550 O O . ALA A 1 196 ? 64.007 170.166 -2.770 1.00 27.52 195 ALA A O 1
ATOM 1552 N N . PRO A 1 197 ? 65.359 169.360 -1.178 1.00 26.71 196 PRO A N 1
ATOM 1553 C CA . PRO A 1 197 ? 65.767 170.703 -0.727 1.00 24.53 196 PRO A CA 1
ATOM 1554 C C . PRO A 1 197 ? 66.970 171.242 -1.502 1.00 24.10 196 PRO A C 1
ATOM 1555 O O . PRO A 1 197 ? 68.007 171.584 -0.928 1.00 25.16 196 PRO A O 1
ATOM 1559 N N . TRP A 1 198 ? 66.840 171.303 -2.827 1.00 24.49 197 TRP A N 1
ATOM 1560 C CA . TRP A 1 198 ? 67.914 171.843 -3.652 1.00 28.15 197 TRP A CA 1
ATOM 1561 C C . TRP A 1 198 ? 68.263 173.257 -3.195 1.00 30.79 197 TRP A C 1
ATOM 1562 O O . TRP A 1 198 ? 67.415 174.154 -3.221 1.00 30.99 197 TRP A O 1
ATOM 1573 N N . GLY A 1 199 ? 69.504 173.456 -2.763 1.00 31.49 198 GLY A N 1
ATOM 1574 C CA . GLY A 1 199 ? 69.955 174.779 -2.382 1.00 32.48 198 GLY A CA 1
ATOM 1575 C C . GLY A 1 199 ? 69.646 175.201 -0.962 1.00 33.60 198 GLY A C 1
ATOM 1576 O O . GLY A 1 199 ? 69.763 176.393 -0.653 1.00 35.73 198 GLY A O 1
ATOM 1577 N N . GLY A 1 200 ? 69.271 174.273 -0.086 1.00 30.34 199 GLY A N 1
ATOM 1578 C CA . GLY A 1 200 ? 69.060 174.580 1.313 1.00 29.41 199 GLY A CA 1
ATOM 1579 C C . GLY A 1 200 ? 67.647 175.045 1.626 1.00 28.27 199 GLY A C 1
ATOM 1580 O O . GLY A 1 200 ? 66.830 175.332 0.747 1.00 26.61 199 GLY A O 1
ATOM 1581 N N . VAL A 1 201 ? 67.359 175.122 2.924 1.00 29.38 200 VAL A N 1
ATOM 1582 C CA . VAL A 1 201 ? 66.058 175.553 3.421 1.00 28.56 200 VAL A CA 1
ATOM 1583 C C . VAL A 1 201 ? 66.276 176.641 4.462 1.00 24.33 200 VAL A C 1
ATOM 1584 O O . VAL A 1 201 ? 67.223 176.579 5.254 1.00 27.09 200 VAL A O 1
ATOM 1588 N N . ALA A 1 202 ? 65.393 177.642 4.455 1.00 28.63 201 ALA A N 1
ATOM 1589 C CA . ALA A 1 202 ? 65.548 178.791 5.340 1.00 29.93 201 ALA A CA 1
ATOM 1590 C C . ALA A 1 202 ? 65.404 178.409 6.806 1.00 28.18 201 ALA A C 1
ATOM 1591 O O . ALA A 1 202 ? 66.025 179.033 7.673 1.00 30.93 201 ALA A O 1
ATOM 1593 N N . LYS A 1 203 ? 64.597 177.393 7.109 1.00 31.85 202 LYS A N 1
ATOM 1594 C CA . LYS A 1 203 ? 64.399 177.009 8.500 1.00 34.09 202 LYS A CA 1
ATOM 1595 C C . LYS A 1 203 ? 65.669 176.479 9.155 1.00 32.04 202 LYS A C 1
ATOM 1596 O O . LYS A 1 203 ? 65.689 176.318 10.380 1.00 34.67 202 LYS A O 1
ATOM 1602 N N . THR A 1 204 ? 66.724 176.218 8.378 1.00 30.09 203 THR A N 1
ATOM 1603 C CA . THR A 1 204 ? 67.984 175.771 8.962 1.00 33.45 203 THR A CA 1
ATOM 1604 C C . THR A 1 204 ? 68.563 176.817 9.908 1.00 31.49 203 THR A C 1
ATOM 1605 O O . THR A 1 204 ? 69.170 176.471 10.930 1.00 29.97 203 THR A O 1
ATOM 1609 N N . LEU A 1 205 ? 68.398 178.103 9.580 1.00 31.88 204 LEU A N 1
ATOM 1610 C CA . LEU A 1 205 ? 68.855 179.160 10.478 1.00 30.67 204 LEU A CA 1
ATOM 1611 C C . LEU A 1 205 ? 68.157 179.068 11.831 1.00 26.89 204 LEU A C 1
ATOM 1612 O O . LEU A 1 205 ? 68.800 179.160 12.883 1.00 27.22 204 LEU A O 1
ATOM 1617 N N . ARG A 1 206 ? 66.834 178.891 11.822 1.00 26.87 205 ARG A N 1
ATOM 1618 C CA . ARG A 1 206 ? 66.099 178.794 13.079 1.00 33.04 205 ARG A CA 1
ATOM 1619 C C . ARG A 1 206 ? 66.508 177.557 13.866 1.00 31.58 205 ARG A C 1
ATOM 1620 O O . ARG A 1 206 ? 66.605 177.598 15.099 1.00 31.25 205 ARG A O 1
ATOM 1628 N N . VAL A 1 207 ? 66.742 176.442 13.172 1.00 32.90 206 VAL A N 1
ATOM 1629 C CA . VAL A 1 207 ? 67.179 175.221 13.843 1.00 31.33 206 VAL A CA 1
ATOM 1630 C C . VAL A 1 207 ? 68.463 175.475 14.623 1.00 25.49 206 VAL A C 1
ATOM 1631 O O . VAL A 1 207 ? 68.584 175.099 15.794 1.00 25.74 206 VAL A O 1
ATOM 1635 N N . LEU A 1 208 ? 69.446 176.109 13.983 1.00 25.59 207 LEU A N 1
ATOM 1636 C CA . LEU A 1 208 ? 70.728 176.336 14.646 1.00 25.96 207 LEU A CA 1
ATOM 1637 C C . LEU A 1 208 ? 70.611 177.392 15.739 1.00 30.35 207 LEU A C 1
ATOM 1638 O O . LEU A 1 208 ? 71.210 177.253 16.814 1.00 27.39 207 LEU A O 1
ATOM 1643 N N . ALA A 1 209 ? 69.842 178.453 15.483 1.00 30.32 208 ALA A N 1
ATOM 1644 C CA . ALA A 1 209 ? 69.759 179.560 16.430 1.00 28.73 208 ALA A CA 1
ATOM 1645 C C . ALA A 1 209 ? 69.077 179.140 17.725 1.00 29.03 208 ALA A C 1
ATOM 1646 O O . ALA A 1 209 ? 69.595 179.390 18.820 1.00 33.19 208 ALA A O 1
ATOM 1648 N N . SER A 1 210 ? 67.909 178.500 17.623 1.00 31.52 209 SER A N 1
ATOM 1649 C CA . SER A 1 210 ? 67.090 178.248 18.802 1.00 32.90 209 SER A CA 1
ATOM 1650 C C . SER A 1 210 ? 66.493 176.847 18.836 1.00 31.30 209 SER A C 1
ATOM 1651 O O . SER A 1 210 ? 65.676 176.564 19.722 1.00 32.30 209 SER A O 1
ATOM 1654 N N . GLY A 1 211 ? 66.857 175.971 17.909 1.00 33.42 210 GLY A N 1
ATOM 1655 C CA . GLY A 1 211 ? 66.302 174.637 17.868 1.00 32.67 210 GLY A CA 1
ATOM 1656 C C . GLY A 1 211 ? 64.899 174.611 17.287 1.00 36.73 210 GLY A C 1
ATOM 1657 O O . GLY A 1 211 ? 64.169 175.603 17.280 1.00 32.87 210 GLY A O 1
ATOM 1658 N N . ASP A 1 212 ? 64.520 173.434 16.793 1.00 35.08 211 ASP A N 1
ATOM 1659 C CA . ASP A 1 212 ? 63.196 173.223 16.212 1.00 36.55 211 ASP A CA 1
ATOM 1660 C C . ASP A 1 212 ? 62.730 171.825 16.587 1.00 30.52 211 ASP A C 1
ATOM 1661 O O . ASP A 1 212 ? 63.262 170.837 16.075 1.00 27.32 211 ASP A O 1
ATOM 1666 N N . ASN A 1 213 ? 61.731 171.741 17.467 1.00 34.50 212 ASN A N 1
ATOM 1667 C CA . ASN A 1 213 ? 61.215 170.465 17.941 1.00 36.80 212 ASN A CA 1
ATOM 1668 C C . ASN A 1 213 ? 59.921 170.066 17.246 1.00 38.13 212 ASN A C 1
ATOM 1669 O O . ASN A 1 213 ? 59.142 169.290 17.809 1.00 38.96 212 ASN A O 1
ATOM 1674 N N . ASN A 1 214 ? 59.682 170.577 16.034 1.00 42.09 213 ASN A N 1
ATOM 1675 C CA . ASN A 1 214 ? 58.373 170.417 15.405 1.00 46.90 213 ASN A CA 1
ATOM 1676 C C . ASN A 1 214 ? 58.031 168.952 15.174 1.00 44.84 213 ASN A C 1
ATOM 1677 O O . ASN A 1 214 ? 56.877 168.545 15.344 1.00 47.51 213 ASN A O 1
ATOM 1682 N N . ARG A 1 215 ? 59.015 168.141 14.793 1.00 41.10 214 ARG A N 1
ATOM 1683 C CA . ARG A 1 215 ? 58.756 166.738 14.499 1.00 40.39 214 ARG A CA 1
ATOM 1684 C C . ARG A 1 215 ? 58.806 165.842 15.728 1.00 40.65 214 ARG A C 1
ATOM 1685 O O . ARG A 1 215 ? 58.388 164.682 15.642 1.00 42.79 214 ARG A O 1
ATOM 1693 N N . ILE A 1 216 ? 59.290 166.341 16.860 1.00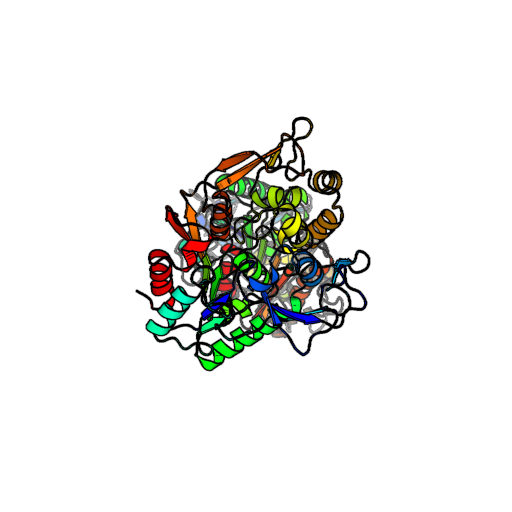 38.52 215 ILE A N 1
ATOM 1694 C CA . ILE A 1 216 ? 59.324 165.554 18.089 1.00 35.94 215 ILE A CA 1
ATOM 1695 C C . ILE A 1 216 ? 59.065 166.505 19.258 1.00 36.80 215 ILE A C 1
ATOM 1696 O O . ILE A 1 216 ? 59.985 166.842 20.018 1.00 37.79 215 ILE A O 1
ATOM 1701 N N . PRO A 1 217 ? 57.818 166.951 19.446 1.00 39.68 216 PRO A N 1
ATOM 1702 C CA . PRO A 1 217 ? 57.551 168.048 20.393 1.00 37.54 216 PRO A CA 1
ATOM 1703 C C . PRO A 1 217 ? 57.825 167.721 21.853 1.00 39.41 216 PRO A C 1
ATOM 1704 O O . PRO A 1 217 ? 57.849 168.651 22.670 1.00 39.16 216 PRO A O 1
ATOM 1708 N N . VAL A 1 218 ? 58.032 166.453 22.220 1.00 40.80 217 VAL A N 1
ATOM 1709 C CA . VAL A 1 218 ? 58.305 166.144 23.620 1.00 42.62 217 VAL A CA 1
ATOM 1710 C C . VAL A 1 218 ? 59.679 166.642 24.053 1.00 41.23 217 VAL A C 1
ATOM 1711 O O . VAL A 1 218 ? 59.948 166.739 25.255 1.00 42.64 217 VAL A O 1
ATOM 1715 N N . ILE A 1 219 ? 60.559 166.958 23.108 1.00 39.50 218 ILE A N 1
ATOM 1716 C CA . ILE A 1 219 ? 61.882 167.487 23.419 1.00 36.28 218 ILE A CA 1
ATOM 1717 C C . ILE A 1 219 ? 61.802 169.006 23.448 1.00 37.39 218 ILE A C 1
ATOM 1718 O O . ILE A 1 219 ? 61.332 169.627 22.488 1.00 36.29 218 ILE A O 1
ATOM 1723 N N . GLY A 1 220 ? 62.253 169.605 24.549 1.00 39.13 219 GLY A N 1
ATOM 1724 C CA . GLY A 1 220 ? 62.333 171.044 24.655 1.00 40.20 219 GLY A CA 1
ATOM 1725 C C . GLY A 1 220 ? 63.210 171.626 23.565 1.00 38.57 219 GLY A C 1
ATOM 1726 O O . GLY A 1 220 ? 64.156 170.986 23.097 1.00 39.39 219 GLY A O 1
ATOM 1727 N N . PRO A 1 221 ? 62.914 172.858 23.140 1.00 38.28 220 PRO A N 1
ATOM 1728 C CA . PRO A 1 221 ? 63.640 173.419 21.985 1.00 35.88 220 PRO A CA 1
ATOM 1729 C C . PRO A 1 221 ? 65.129 173.608 22.224 1.00 35.33 220 PRO A C 1
ATOM 1730 O O . PRO A 1 221 ? 65.931 173.346 21.317 1.00 32.67 220 PRO A O 1
ATOM 1734 N N . LEU A 1 222 ? 65.534 174.039 23.421 1.00 35.43 221 LEU A N 1
ATOM 1735 C CA . LEU A 1 222 ? 66.957 174.225 23.679 1.00 34.88 221 LEU A CA 1
ATOM 1736 C C . LEU A 1 222 ? 67.688 172.899 23.844 1.00 37.36 221 LEU A C 1
ATOM 1737 O O . LEU A 1 222 ? 68.902 172.840 23.614 1.00 37.75 221 LEU A O 1
ATOM 1742 N N . LYS A 1 223 ? 66.981 171.831 24.221 1.00 37.65 222 LYS A N 1
ATOM 1743 C CA . LYS A 1 223 ? 67.630 170.527 24.315 1.00 35.15 222 LYS A CA 1
ATOM 1744 C C . LYS A 1 223 ? 67.888 169.941 22.934 1.00 29.99 222 LYS A C 1
ATOM 1745 O O . LYS A 1 223 ? 68.986 169.442 22.664 1.00 27.69 222 LYS A O 1
ATOM 1751 N N . ILE A 1 224 ? 66.897 170.004 22.039 1.00 31.39 223 ILE A N 1
ATOM 1752 C CA . ILE A 1 224 ? 67.100 169.439 20.708 1.00 33.32 223 ILE A CA 1
ATOM 1753 C C . ILE A 1 224 ? 68.124 170.258 19.931 1.00 32.87 223 ILE A C 1
ATOM 1754 O O . ILE A 1 224 ? 68.846 169.713 19.087 1.00 34.02 223 ILE A O 1
ATOM 1759 N N . ARG A 1 225 ? 68.225 171.564 20.213 1.00 30.36 224 ARG A N 1
ATOM 1760 C CA . ARG A 1 225 ? 69.236 172.388 19.555 1.00 31.80 224 ARG A CA 1
ATOM 1761 C C . ARG A 1 225 ? 70.641 171.844 19.780 1.00 31.04 224 ARG A C 1
ATOM 1762 O O . ARG A 1 225 ? 71.499 171.965 18.899 1.00 33.48 224 ARG A O 1
ATOM 1770 N N . GLU A 1 226 ? 70.894 171.233 20.941 1.00 29.16 225 GLU A N 1
ATOM 1771 C CA . GLU A 1 226 ? 72.199 170.621 21.172 1.00 33.25 225 GLU A CA 1
ATOM 1772 C C . GLU A 1 226 ? 72.479 169.525 20.151 1.00 29.60 225 GLU A C 1
ATOM 1773 O O . GLU A 1 226 ? 73.591 169.434 19.615 1.00 28.72 225 GLU A O 1
ATOM 1779 N N . GLN A 1 227 ? 71.485 168.678 19.873 1.00 24.96 226 GLN A N 1
ATOM 1780 C CA . GLN A 1 227 ? 71.685 167.595 18.915 1.00 27.71 226 GLN A CA 1
ATOM 1781 C C . GLN A 1 227 ? 71.697 168.118 17.485 1.00 26.11 226 GLN A C 1
ATOM 1782 O O . GLN A 1 227 ? 72.472 167.640 16.646 1.00 23.00 226 GLN A O 1
ATOM 1788 N N . GLN A 1 228 ? 70.826 169.080 17.181 1.00 27.07 227 GLN A N 1
ATOM 1789 C CA . GLN A 1 228 ? 70.696 169.545 15.806 1.00 25.01 227 GLN A CA 1
ATOM 1790 C C . GLN A 1 228 ? 71.911 170.358 15.376 1.00 24.17 227 GLN A C 1
ATOM 1791 O O . GLN A 1 228 ? 72.326 170.288 14.214 1.00 27.32 227 GLN A O 1
ATOM 1797 N N . ARG A 1 229 ? 72.499 171.131 16.296 1.00 25.85 228 ARG A N 1
ATOM 1798 C CA . ARG A 1 229 ? 73.752 171.817 15.986 1.00 25.57 228 ARG A CA 1
ATOM 1799 C C . ARG A 1 229 ? 74.873 170.823 15.705 1.00 25.59 228 ARG A C 1
ATOM 1800 O O . ARG A 1 229 ? 75.672 171.021 14.783 1.00 26.61 228 ARG A O 1
ATOM 1808 N N . SER A 1 230 ? 74.942 169.741 16.484 1.00 26.24 229 SER A N 1
ATOM 1809 C CA . SER A 1 230 ? 76.045 168.798 16.343 1.00 27.95 229 SER A CA 1
ATOM 1810 C C . SER A 1 230 ? 75.952 167.981 15.064 1.00 28.01 229 SER A C 1
ATOM 1811 O O . SER A 1 230 ? 76.952 167.385 14.655 1.00 28.87 229 SER A O 1
ATOM 1814 N N . ALA A 1 231 ? 74.788 167.948 14.421 1.00 28.69 230 ALA A N 1
ATOM 1815 C CA . ALA A 1 231 ? 74.613 167.191 13.188 1.00 29.30 230 ALA A CA 1
ATOM 1816 C C . ALA A 1 231 ? 75.130 168.008 12.009 1.00 31.44 230 ALA A C 1
ATOM 1817 O O . ALA A 1 231 ? 74.655 169.122 11.763 1.00 31.61 230 ALA A O 1
ATOM 1819 N N . VAL A 1 232 ? 76.107 167.456 11.286 1.00 29.68 231 VAL A N 1
ATOM 1820 C CA . VAL A 1 232 ? 76.656 168.136 10.115 1.00 29.31 231 VAL A CA 1
ATOM 1821 C C . VAL A 1 232 ? 75.575 168.404 9.080 1.00 27.98 231 VAL A C 1
ATOM 1822 O O . VAL A 1 232 ? 75.613 169.425 8.381 1.00 29.10 231 VAL A O 1
ATOM 1826 N N . SER A 1 233 ? 74.598 167.501 8.960 1.00 25.95 232 SER A N 1
ATOM 1827 C CA . SER A 1 233 ? 73.573 167.643 7.934 1.00 24.71 232 SER A CA 1
ATOM 1828 C C . SER A 1 233 ? 72.742 168.905 8.115 1.00 23.65 232 SER A C 1
ATOM 1829 O O . SER A 1 233 ? 72.169 169.396 7.138 1.00 25.01 232 SER A O 1
ATOM 1832 N N . THR A 1 234 ? 72.676 169.453 9.330 1.00 23.41 233 THR A N 1
ATOM 1833 C CA . THR A 1 234 ? 71.981 170.721 9.530 1.00 23.31 233 THR A CA 1
ATOM 1834 C C . THR A 1 234 ? 72.679 171.848 8.773 1.00 23.63 233 THR A C 1
ATOM 1835 O O . THR A 1 234 ? 72.071 172.515 7.930 1.00 27.44 233 THR A O 1
ATOM 1839 N N . SER A 1 235 ? 73.974 172.057 9.044 1.00 23.73 234 SER A N 1
ATOM 1840 C CA . SER A 1 235 ? 74.722 173.110 8.362 1.00 26.10 234 SER A CA 1
ATOM 1841 C C . SER A 1 235 ? 74.851 172.852 6.869 1.00 25.97 234 SER A C 1
ATOM 1842 O O . SER A 1 235 ? 75.041 173.796 6.092 1.00 23.28 234 SER A O 1
ATOM 1845 N N . TRP A 1 236 ? 74.771 171.593 6.451 1.00 23.79 235 TRP A N 1
ATOM 1846 C CA . TRP A 1 236 ? 74.858 171.291 5.031 1.00 24.90 235 TRP A CA 1
ATOM 1847 C C . TRP A 1 236 ? 73.660 171.851 4.270 1.00 25.62 235 TRP A C 1
ATOM 1848 O O . TRP A 1 236 ? 73.777 172.170 3.081 1.00 25.62 235 TRP A O 1
ATOM 1859 N N . LEU A 1 237 ? 72.511 171.993 4.932 1.00 24.22 236 LEU A N 1
ATOM 1860 C CA . LEU A 1 237 ? 71.293 172.461 4.283 1.00 25.06 236 LEU A CA 1
ATOM 1861 C C . LEU A 1 237 ? 71.004 173.935 4.563 1.00 26.09 236 LEU A C 1
ATOM 1862 O O . LEU A 1 237 ? 69.859 174.379 4.409 1.00 24.07 236 LEU A O 1
ATOM 1867 N N . LEU A 1 238 ? 72.011 174.700 4.981 1.00 23.22 237 LEU A N 1
ATOM 1868 C CA . LEU A 1 238 ? 71.853 176.144 5.041 1.00 25.61 237 LEU A CA 1
ATOM 1869 C C . LEU A 1 238 ? 71.636 176.682 3.626 1.00 24.43 237 LEU A C 1
ATOM 1870 O O . LEU A 1 238 ? 72.114 176.089 2.655 1.00 24.61 237 LEU A O 1
ATOM 1875 N N . PRO A 1 239 ? 70.907 177.790 3.478 1.00 25.11 238 PRO A N 1
ATOM 1876 C CA . PRO A 1 239 ? 70.577 178.281 2.131 1.00 30.26 238 PRO A CA 1
ATOM 1877 C C . PRO A 1 239 ? 71.821 178.553 1.292 1.00 31.25 238 PRO A C 1
ATOM 1878 O O . PRO A 1 239 ? 72.812 179.111 1.774 1.00 29.20 238 PRO A O 1
ATOM 1882 N N . TYR A 1 240 ? 71.749 178.158 0.020 1.00 32.10 239 TYR A N 1
ATOM 1883 C CA . TYR A 1 240 ? 72.849 178.261 -0.929 1.00 30.87 239 TYR A CA 1
ATOM 1884 C C . TYR A 1 240 ? 72.653 179.441 -1.876 1.00 33.39 239 TYR A C 1
ATOM 1885 O O . TYR A 1 240 ? 71.526 179.839 -2.182 1.00 29.39 239 TYR A O 1
ATOM 1894 N N . ASN A 1 241 ? 73.777 179.971 -2.369 1.00 37.36 240 ASN A N 1
ATOM 1895 C CA . ASN A 1 241 ? 73.764 181.176 -3.190 1.00 42.15 240 ASN A CA 1
ATOM 1896 C C . ASN A 1 241 ? 73.163 180.947 -4.571 1.00 45.09 240 ASN A C 1
ATOM 1897 O O . ASN A 1 241 ? 72.746 181.917 -5.213 1.00 47.62 240 ASN A O 1
ATOM 1902 N N . TYR A 1 242 ? 73.119 179.704 -5.052 1.00 44.25 241 TYR A N 1
ATOM 1903 C CA . TYR A 1 242 ? 72.596 179.418 -6.382 1.00 44.54 241 TYR A CA 1
ATOM 1904 C C . TYR A 1 242 ? 71.089 179.205 -6.386 1.00 43.93 241 TYR A C 1
ATOM 1905 O O . TYR A 1 242 ? 70.530 178.805 -7.413 1.00 40.86 241 TYR A O 1
ATOM 1914 N N . THR A 1 243 ? 70.427 179.455 -5.261 1.00 44.18 242 THR A N 1
ATOM 1915 C CA . THR A 1 243 ? 68.980 179.338 -5.154 1.00 42.64 242 THR A CA 1
ATOM 1916 C C . THR A 1 243 ? 68.434 180.640 -4.592 1.00 44.32 242 THR A C 1
ATOM 1917 O O . THR A 1 243 ? 67.487 181.222 -5.131 1.00 46.68 242 THR A O 1
ATOM 1921 N N . TRP A 1 244 ? 69.048 181.099 -3.510 1.00 40.30 243 TRP A N 1
ATOM 1922 C CA . TRP A 1 244 ? 68.597 182.263 -2.772 1.00 40.74 243 TRP A CA 1
ATOM 1923 C C . TRP A 1 244 ? 69.327 183.515 -3.235 1.00 41.47 243 TRP A C 1
ATOM 1924 O O . TRP A 1 244 ? 70.317 183.460 -3.968 1.00 43.17 243 TRP A O 1
ATOM 1935 N N . SER A 1 245 ? 68.836 184.657 -2.770 1.00 40.77 244 SER A N 1
ATOM 1936 C CA . SER A 1 245 ? 69.569 185.886 -3.023 1.00 40.76 244 SER A CA 1
ATOM 1937 C C . SER A 1 245 ? 70.585 186.129 -1.910 1.00 40.85 244 SER A C 1
ATOM 1938 O O . SER A 1 245 ? 70.298 185.866 -0.738 1.00 37.42 244 SER A O 1
ATOM 1941 N N . PRO A 1 246 ? 71.778 186.619 -2.250 1.00 44.10 245 PRO A N 1
ATOM 1942 C CA . PRO A 1 246 ? 72.745 186.986 -1.201 1.00 42.89 245 PRO A CA 1
ATOM 1943 C C . PRO A 1 246 ? 72.282 188.139 -0.325 1.00 38.69 245 PRO A C 1
ATOM 1944 O O . PRO A 1 246 ? 72.826 188.322 0.771 1.00 36.07 245 PRO A O 1
ATOM 1948 N N . GLU A 1 247 ? 71.298 188.920 -0.769 1.00 38.68 246 GLU A N 1
ATOM 1949 C CA . GLU A 1 247 ? 70.743 190.004 0.027 1.00 39.24 246 GLU A CA 1
ATOM 1950 C C . GLU A 1 247 ? 69.566 189.564 0.887 1.00 37.37 246 GLU A C 1
ATOM 1951 O O . GLU A 1 247 ? 69.064 190.369 1.679 1.00 38.69 246 GLU A O 1
ATOM 1957 N N . LYS A 1 248 ? 69.106 188.326 0.740 1.00 36.82 247 LYS A N 1
ATOM 1958 C CA . LYS A 1 248 ? 67.951 187.858 1.492 1.00 38.39 247 LYS A CA 1
ATOM 1959 C C . LYS A 1 248 ? 68.294 187.751 2.971 1.00 40.12 247 LYS A C 1
ATOM 1960 O O . LYS A 1 248 ? 69.317 187.167 3.341 1.00 40.81 247 LYS A O 1
ATOM 1966 N N . VAL A 1 249 ? 67.443 188.323 3.814 1.00 40.52 248 VAL A N 1
ATOM 1967 C CA . VAL A 1 249 ? 67.642 188.304 5.258 1.00 40.22 248 VAL A CA 1
ATOM 1968 C C . VAL A 1 249 ? 66.856 187.126 5.824 1.00 39.49 248 VAL A C 1
ATOM 1969 O O . VAL A 1 249 ? 65.622 187.120 5.807 1.00 40.79 248 VAL A O 1
ATOM 1973 N N . PHE A 1 250 ? 67.573 186.124 6.325 1.00 36.21 249 PHE A N 1
ATOM 1974 C CA . PHE A 1 250 ? 66.933 184.962 6.922 1.00 34.42 249 PHE A CA 1
ATOM 1975 C C . PHE A 1 250 ? 66.700 185.131 8.414 1.00 33.35 249 PHE A C 1
ATOM 1976 O O . PHE A 1 250 ? 65.704 184.620 8.941 1.00 32.53 249 PHE A O 1
ATOM 1984 N N . VAL A 1 251 ? 67.597 185.828 9.107 1.00 33.08 250 VAL A N 1
ATOM 1985 C CA . VAL A 1 251 ? 67.467 186.086 10.534 1.00 34.51 250 VAL A CA 1
ATOM 1986 C C . VAL A 1 251 ? 67.554 187.586 10.751 1.00 37.42 250 VAL A C 1
ATOM 1987 O O . VAL A 1 251 ? 68.506 188.230 10.294 1.00 37.38 250 VAL A O 1
ATOM 1991 N N . GLN A 1 252 ? 66.564 188.137 11.443 1.00 38.04 251 GLN A N 1
ATOM 1992 C CA . GLN A 1 252 ? 66.491 189.561 11.726 1.00 42.84 251 GLN A CA 1
ATOM 1993 C C . GLN A 1 252 ? 66.444 189.761 13.232 1.00 43.68 251 GLN A C 1
ATOM 1994 O O . GLN A 1 252 ? 65.613 189.155 13.917 1.00 44.71 251 GLN A O 1
ATOM 2000 N N . THR A 1 253 ? 67.344 190.588 13.744 1.00 45.70 252 THR A N 1
ATOM 2001 C CA . THR A 1 253 ? 67.331 190.961 15.151 1.00 49.86 252 THR A CA 1
ATOM 2002 C C . THR A 1 253 ? 67.125 192.469 15.227 1.00 54.05 252 THR A C 1
ATOM 2003 O O . THR A 1 253 ? 67.222 193.153 14.199 1.00 55.28 252 THR A O 1
ATOM 2007 N N . PRO A 1 254 ? 66.822 193.029 16.401 1.00 58.25 253 PRO A N 1
ATOM 2008 C CA . PRO A 1 254 ? 66.826 194.496 16.523 1.00 62.18 253 PRO A CA 1
ATOM 2009 C C . PRO A 1 254 ? 68.145 195.128 16.111 1.00 66.12 253 PRO A C 1
ATOM 2010 O O . PRO A 1 254 ? 68.162 196.309 15.742 1.00 68.41 253 PRO A O 1
ATOM 2014 N N . THR A 1 255 ? 69.247 194.380 16.160 1.00 67.80 254 THR A N 1
ATOM 2015 C CA . THR A 1 255 ? 70.577 194.891 15.851 1.00 70.87 254 THR A CA 1
ATOM 2016 C C . THR A 1 255 ? 71.081 194.463 14.477 1.00 69.68 254 THR A C 1
ATOM 2017 O O . THR A 1 255 ? 71.469 195.314 13.670 1.00 70.47 254 THR A O 1
ATOM 2021 N N . ILE A 1 256 ? 71.088 193.160 14.192 1.00 66.64 255 ILE A N 1
ATOM 2022 C CA . ILE A 1 256 ? 71.803 192.613 13.045 1.00 64.93 255 ILE A CA 1
ATOM 2023 C C . ILE A 1 256 ? 70.835 191.900 12.109 1.00 61.50 255 ILE A C 1
ATOM 2024 O O . ILE A 1 256 ? 69.797 191.376 12.527 1.00 61.72 255 ILE A O 1
ATOM 2029 N N . ASN A 1 257 ? 71.194 191.886 10.826 1.00 56.81 256 ASN A N 1
ATOM 2030 C CA . ASN A 1 257 ? 70.518 191.099 9.804 1.00 52.99 256 ASN A CA 1
ATOM 2031 C C . ASN A 1 257 ? 71.509 190.085 9.253 1.00 47.80 256 ASN A C 1
ATOM 2032 O O . ASN A 1 257 ? 72.640 190.445 8.912 1.00 49.55 256 ASN A O 1
ATOM 2037 N N . TYR A 1 258 ? 71.092 188.823 9.171 1.00 42.14 257 TYR A N 1
ATOM 2038 C CA . TYR A 1 258 ? 71.955 187.736 8.721 1.00 38.69 257 TYR A CA 1
ATOM 2039 C C . TYR A 1 258 ? 71.493 187.252 7.353 1.00 36.10 257 TYR A C 1
ATOM 2040 O O . TYR A 1 258 ? 70.383 186.726 7.217 1.00 32.62 257 TYR A O 1
ATOM 2049 N N . THR A 1 259 ? 72.347 187.422 6.350 1.00 34.49 258 THR A N 1
ATOM 2050 C CA . THR A 1 259 ? 72.137 186.862 5.027 1.00 32.92 258 THR A CA 1
ATOM 2051 C C . THR A 1 259 ? 72.990 185.606 4.882 1.00 31.83 258 THR A C 1
ATOM 2052 O O . THR A 1 259 ? 73.709 185.206 5.800 1.00 31.67 258 THR A O 1
ATOM 2056 N N . LEU A 1 260 ? 72.923 184.981 3.706 1.00 31.29 259 LEU A N 1
ATOM 2057 C CA . LEU A 1 260 ? 73.791 183.834 3.466 1.00 36.56 259 LEU A CA 1
ATOM 2058 C C . LEU A 1 260 ? 75.255 184.235 3.338 1.00 34.57 259 LEU A C 1
ATOM 2059 O O . LEU A 1 260 ? 76.120 183.355 3.316 1.00 37.67 259 LEU A O 1
ATOM 2064 N N . ARG A 1 261 ? 75.548 185.530 3.247 1.00 34.35 260 ARG A N 1
ATOM 2065 C CA . ARG A 1 261 ? 76.915 186.028 3.310 1.00 33.35 260 ARG A CA 1
ATOM 2066 C C . ARG A 1 261 ? 77.436 186.159 4.735 1.00 35.53 260 ARG A C 1
ATOM 2067 O O . ARG A 1 261 ? 78.610 186.496 4.916 1.00 36.65 260 ARG A O 1
ATOM 2075 N N . ASP A 1 262 ? 76.605 185.912 5.749 1.00 34.97 261 ASP A N 1
ATOM 2076 C CA . ASP A 1 262 ? 76.986 186.172 7.133 1.00 36.59 261 ASP A CA 1
ATOM 2077 C C . ASP A 1 262 ? 77.041 184.905 7.984 1.00 34.85 261 ASP A C 1
ATOM 2078 O O . ASP A 1 262 ? 76.928 184.994 9.213 1.00 33.18 261 ASP A O 1
ATOM 2083 N N . TYR A 1 263 ? 77.234 183.731 7.369 1.00 34.31 262 TYR A N 1
ATOM 2084 C CA . TYR A 1 263 ? 77.220 182.486 8.137 1.00 35.52 262 TYR A CA 1
ATOM 2085 C C . TYR A 1 263 ? 78.337 182.467 9.174 1.00 35.19 262 TYR A C 1
ATOM 2086 O O . TYR A 1 263 ? 78.143 181.986 10.296 1.00 35.58 262 TYR A O 1
ATOM 2095 N N . ARG A 1 264 ? 79.508 183.009 8.822 1.00 36.76 263 ARG A N 1
ATOM 2096 C CA . ARG A 1 264 ? 80.628 183.049 9.759 1.00 37.77 263 ARG A CA 1
ATOM 2097 C C . ARG A 1 264 ? 80.277 183.858 11.001 1.00 38.58 263 ARG A C 1
ATOM 2098 O O . ARG A 1 264 ? 80.482 183.405 12.134 1.00 32.58 263 ARG A O 1
ATOM 2106 N N . LYS A 1 265 ? 79.731 185.057 10.804 1.00 37.24 264 LYS A N 1
ATOM 2107 C CA . LYS A 1 265 ? 79.335 185.890 11.933 1.00 38.43 264 LYS A CA 1
ATOM 2108 C C . LYS A 1 265 ? 78.135 185.299 12.666 1.00 37.83 264 LYS A C 1
ATOM 2109 O O . LYS A 1 265 ? 78.052 185.375 13.899 1.00 33.82 264 LYS A O 1
ATOM 2115 N N . PHE A 1 266 ? 77.194 184.713 11.922 1.00 32.52 265 PHE A N 1
ATOM 2116 C CA . PHE A 1 266 ? 76.046 184.054 12.542 1.00 34.57 265 PHE A CA 1
ATOM 2117 C C . PHE A 1 266 ? 76.488 182.953 13.501 1.00 33.54 265 PHE A C 1
ATOM 2118 O O . PHE A 1 266 ? 76.018 182.882 14.643 1.00 33.79 265 PHE A O 1
ATOM 2126 N N . PHE A 1 267 ? 77.390 182.075 13.053 1.00 33.59 266 PHE A N 1
ATOM 2127 C CA . PHE A 1 267 ? 77.845 180.996 13.923 1.00 34.16 266 PHE A CA 1
ATOM 2128 C C . PHE A 1 267 ? 78.596 181.524 15.137 1.00 33.33 266 PHE A C 1
ATOM 2129 O O . PHE A 1 267 ? 78.530 180.921 16.213 1.00 33.17 266 PHE A O 1
ATOM 2137 N N . GLN A 1 268 ? 79.303 182.648 14.993 1.00 35.60 267 GLN A N 1
ATOM 2138 C CA . GLN A 1 268 ? 79.994 183.225 16.141 1.00 38.39 267 GLN A CA 1
ATOM 2139 C C . GLN A 1 268 ? 79.010 183.856 17.118 1.00 40.20 267 GLN A C 1
ATOM 2140 O O . GLN A 1 268 ? 79.185 183.750 18.337 1.00 37.17 267 GLN A O 1
ATOM 2146 N N . ASP A 1 269 ? 77.964 184.509 16.601 1.00 41.97 268 ASP A N 1
ATOM 2147 C CA . ASP A 1 269 ? 77.015 185.205 17.462 1.00 41.97 268 ASP A CA 1
ATOM 2148 C C . ASP A 1 269 ? 76.102 184.251 18.225 1.00 42.25 268 ASP A C 1
ATOM 2149 O O . ASP A 1 269 ? 75.543 184.644 19.256 1.00 42.29 268 ASP A O 1
ATOM 2154 N N . ILE A 1 270 ? 75.940 183.011 17.751 1.00 40.04 269 ILE A N 1
ATOM 2155 C CA . ILE A 1 270 ? 75.145 182.013 18.460 1.00 38.30 269 ILE A CA 1
ATOM 2156 C C . ILE A 1 270 ? 75.993 181.112 19.342 1.00 37.83 269 ILE A C 1
ATOM 2157 O O . ILE A 1 270 ? 75.459 180.170 19.944 1.00 38.32 269 ILE A O 1
ATOM 2162 N N . GLY A 1 271 ? 77.293 181.368 19.438 1.00 36.87 270 GLY A N 1
ATOM 2163 C CA . GLY A 1 271 ? 78.163 180.574 20.288 1.00 38.51 270 GLY A CA 1
ATOM 2164 C C . GLY A 1 271 ? 78.367 179.157 19.801 1.00 42.47 270 GLY A C 1
ATOM 2165 O O . GLY A 1 271 ? 78.377 178.222 20.612 1.00 44.40 270 GLY A O 1
ATOM 2166 N N . PHE A 1 272 ? 78.528 178.972 18.486 1.00 40.84 271 PHE A N 1
ATOM 2167 C CA . PHE A 1 272 ? 78.707 177.656 17.885 1.00 39.58 271 PHE A CA 1
ATOM 2168 C C . PHE A 1 272 ? 79.555 177.823 16.622 1.00 40.37 271 PHE A C 1
ATOM 2169 O O . PHE A 1 272 ? 79.084 177.743 15.488 1.00 40.50 271 PHE A O 1
ATOM 2177 N N . GLU A 1 273 ? 80.853 178.060 16.821 1.00 40.39 272 GLU A N 1
ATOM 2178 C CA . GLU A 1 273 ? 81.748 178.266 15.689 1.00 41.93 272 GLU A CA 1
ATOM 2179 C C . GLU A 1 273 ? 82.038 176.974 14.935 1.00 38.26 272 GLU A C 1
ATOM 2180 O O . GLU A 1 273 ? 82.417 177.032 13.761 1.00 36.11 272 GLU A O 1
ATOM 2186 N N . ASP A 1 274 ? 81.855 175.813 15.572 1.00 39.99 273 ASP A N 1
ATOM 2187 C CA . ASP A 1 274 ? 82.048 174.551 14.863 1.00 39.90 273 ASP A CA 1
ATOM 2188 C C . ASP A 1 274 ? 81.105 174.430 13.677 1.00 35.74 273 ASP A C 1
ATOM 2189 O O . ASP A 1 274 ? 81.440 173.776 12.683 1.00 33.38 273 ASP A O 1
ATOM 2194 N N . GLY A 1 275 ? 79.925 175.048 13.761 1.00 30.48 274 GLY A N 1
ATOM 2195 C CA . GLY A 1 275 ? 79.017 175.033 12.628 1.00 29.29 274 GLY A CA 1
ATOM 2196 C C . GLY A 1 275 ? 79.634 175.633 11.380 1.00 28.57 274 GLY A C 1
ATOM 2197 O O . GLY A 1 275 ? 79.438 175.125 10.273 1.00 28.51 274 GLY A O 1
ATOM 2198 N N . TRP A 1 276 ? 80.405 176.712 11.542 1.00 27.47 275 TRP A N 1
ATOM 2199 C CA . TRP A 1 276 ? 81.038 177.327 10.382 1.00 30.65 275 TRP A CA 1
ATOM 2200 C C . TRP A 1 276 ? 82.032 176.377 9.730 1.00 30.62 275 TRP A C 1
ATOM 2201 O O . TRP A 1 276 ? 82.123 176.319 8.498 1.00 29.73 275 TRP A O 1
ATOM 2212 N N . LEU A 1 277 ? 82.771 175.609 10.535 1.00 29.27 276 LEU A N 1
ATOM 2213 C CA . LEU A 1 277 ? 83.694 174.633 9.963 1.00 30.96 276 LEU A CA 1
ATOM 2214 C C . LEU A 1 277 ? 82.942 173.536 9.220 1.00 31.69 276 LEU A C 1
ATOM 2215 O O . LEU A 1 277 ? 83.376 173.093 8.150 1.00 30.80 276 LEU A O 1
ATOM 2220 N N . MET A 1 278 ? 81.807 173.091 9.761 1.00 31.70 277 MET A N 1
ATOM 2221 C CA . MET A 1 278 ? 81.016 172.077 9.072 1.00 33.41 277 MET A CA 1
ATOM 2222 C C . MET A 1 278 ? 80.412 172.620 7.782 1.00 32.27 277 MET A C 1
ATOM 2223 O O . MET A 1 278 ? 80.247 171.872 6.810 1.00 28.57 277 MET A O 1
ATOM 2228 N N . ARG A 1 279 ? 80.079 173.914 7.754 1.00 30.41 278 ARG A N 1
ATOM 2229 C CA . ARG A 1 279 ? 79.627 174.528 6.510 1.00 32.80 278 ARG A CA 1
ATOM 2230 C C . ARG A 1 279 ? 80.742 174.545 5.472 1.00 31.13 278 ARG A C 1
ATOM 2231 O O . ARG A 1 279 ? 80.495 174.280 4.290 1.00 34.43 278 ARG A O 1
ATOM 2239 N N . GLN A 1 280 ? 81.973 174.863 5.895 1.00 28.38 279 GLN A N 1
ATOM 2240 C CA . GLN A 1 280 ? 83.121 174.756 4.998 1.00 29.38 279 GLN A CA 1
ATOM 2241 C C . GLN A 1 280 ? 83.268 173.338 4.463 1.00 32.69 279 GLN A C 1
ATOM 2242 O O . GLN A 1 280 ? 83.506 173.136 3.266 1.00 34.10 279 GLN A O 1
ATOM 2248 N N . ASP A 1 281 ? 83.131 172.342 5.342 1.00 33.30 280 ASP A N 1
ATOM 2249 C CA . ASP A 1 281 ? 83.294 170.954 4.929 1.00 34.49 280 ASP A CA 1
ATOM 2250 C C . ASP A 1 281 ? 82.256 170.537 3.895 1.00 30.55 280 ASP A C 1
ATOM 2251 O O . ASP A 1 281 ? 82.545 169.695 3.037 1.00 31.58 280 ASP A O 1
ATOM 2256 N N . THR A 1 282 ? 81.051 171.105 3.951 1.00 29.21 281 THR A N 1
ATOM 2257 C CA . THR A 1 282 ? 79.929 170.572 3.192 1.00 28.34 281 THR A CA 1
ATOM 2258 C C . THR A 1 282 ? 79.419 171.481 2.082 1.00 31.67 281 THR A C 1
ATOM 2259 O O . THR A 1 282 ? 78.576 171.040 1.291 1.00 31.71 281 THR A O 1
ATOM 2263 N N . GLU A 1 283 ? 79.905 172.720 1.990 1.00 32.38 282 GLU A N 1
ATOM 2264 C CA . GLU A 1 283 ? 79.353 173.665 1.025 1.00 32.77 282 GLU A CA 1
ATOM 2265 C C . GLU A 1 283 ? 79.607 173.240 -0.416 1.00 32.10 282 GLU A C 1
ATOM 2266 O O . GLU A 1 283 ? 78.813 173.572 -1.303 1.00 24.99 282 GLU A O 1
ATOM 2272 N N . GLY A 1 284 ? 80.696 172.524 -0.677 1.00 32.52 283 GLY A N 1
ATOM 2273 C CA . GLY A 1 284 ? 81.058 172.126 -2.022 1.00 32.94 283 GLY A CA 1
ATOM 2274 C C . GLY A 1 284 ? 80.802 170.675 -2.360 1.00 33.35 283 GLY A C 1
ATOM 2275 O O . GLY A 1 284 ? 81.239 170.219 -3.423 1.00 35.96 283 GLY A O 1
ATOM 2276 N N . LEU A 1 285 ? 80.105 169.932 -1.496 1.00 28.61 284 LEU A N 1
ATOM 2277 C CA . LEU A 1 285 ? 79.896 168.507 -1.734 1.00 27.43 284 LEU A CA 1
ATOM 2278 C C . LEU A 1 285 ? 79.073 168.272 -2.994 1.00 30.15 284 LEU A C 1
ATOM 2279 O O . LEU A 1 285 ? 79.461 167.486 -3.868 1.00 29.32 284 LEU A O 1
ATOM 2284 N N . VAL A 1 286 ? 77.935 168.948 -3.104 1.00 30.19 285 VAL A N 1
ATOM 2285 C CA . VAL A 1 286 ? 77.067 168.841 -4.270 1.00 31.28 285 VAL A CA 1
ATOM 2286 C C . VAL A 1 286 ? 77.468 169.926 -5.258 1.00 37.12 285 VAL A C 1
ATOM 2287 O O . VAL A 1 286 ? 77.504 171.110 -4.906 1.00 39.83 285 VAL A O 1
ATOM 2291 N N . GLU A 1 287 ? 77.787 169.525 -6.486 1.00 38.48 286 GLU A N 1
ATOM 2292 C CA . GLU A 1 287 ? 78.163 170.502 -7.497 1.00 40.94 286 GLU A CA 1
ATOM 2293 C C . GLU A 1 287 ? 76.937 171.316 -7.893 1.00 40.64 286 GLU A C 1
ATOM 2294 O O . GLU A 1 287 ? 75.844 170.772 -8.077 1.00 37.76 286 GLU A O 1
ATOM 2300 N N . ALA A 1 288 ? 77.128 172.632 -8.018 1.00 43.60 287 ALA A N 1
ATOM 2301 C CA . ALA A 1 288 ? 75.996 173.551 -8.105 1.00 45.16 287 ALA A CA 1
ATOM 2302 C C . ALA A 1 288 ? 75.154 173.319 -9.356 1.00 43.92 287 ALA A C 1
ATOM 2303 O O . ALA A 1 288 ? 73.920 173.368 -9.296 1.00 44.45 287 ALA A O 1
ATOM 2305 N N . THR A 1 289 ? 75.793 173.073 -10.499 1.00 43.20 288 THR A N 1
ATOM 2306 C CA . THR A 1 289 ? 75.085 173.051 -11.774 1.00 41.86 288 THR A CA 1
ATOM 2307 C C . THR A 1 289 ? 75.178 171.714 -12.499 1.00 39.89 288 THR A C 1
ATOM 2308 O O . THR A 1 289 ? 74.724 171.614 -13.645 1.00 41.91 288 THR A O 1
ATOM 2312 N N . MET A 1 290 ? 75.745 170.692 -11.878 1.00 34.26 289 MET A N 1
ATOM 2313 C CA . MET A 1 290 ? 75.887 169.403 -12.541 1.00 32.97 289 MET A CA 1
ATOM 2314 C C . MET A 1 290 ? 74.600 168.596 -12.395 1.00 30.90 289 MET A C 1
ATOM 2315 O O . MET A 1 290 ? 74.154 168.360 -11.266 1.00 30.51 289 MET A O 1
ATOM 2320 N N . PRO A 1 291 ? 73.971 168.176 -13.489 1.00 30.03 290 PRO A N 1
ATOM 2321 C CA . PRO A 1 291 ? 72.737 167.387 -13.389 1.00 29.44 290 PRO A CA 1
ATOM 2322 C C . PRO A 1 291 ? 73.036 165.969 -12.941 1.00 28.49 290 PRO A C 1
ATOM 2323 O O . PRO A 1 291 ? 74.200 165.539 -12.953 1.00 32.04 290 PRO A O 1
ATOM 2327 N N . PRO A 1 292 ? 72.020 165.208 -12.523 1.00 26.69 291 PRO A N 1
ATOM 2328 C CA . PRO A 1 292 ? 72.274 163.813 -12.130 1.00 26.16 291 PRO A CA 1
ATOM 2329 C C . PRO A 1 292 ? 72.672 162.919 -13.292 1.00 25.13 291 PRO A C 1
ATOM 2330 O O . PRO A 1 292 ? 73.307 161.884 -13.060 1.00 26.10 291 PRO A O 1
ATOM 2334 N N . GLY A 1 293 ? 72.325 163.278 -14.526 1.00 26.07 292 GLY A N 1
ATOM 2335 C CA . GLY A 1 293 ? 72.688 162.469 -15.672 1.00 27.77 292 GLY A CA 1
ATOM 2336 C C . GLY A 1 293 ? 71.855 161.223 -15.867 1.00 28.42 292 GLY A C 1
ATOM 2337 O O . GLY A 1 293 ? 72.302 160.296 -16.548 1.00 29.83 292 GLY A O 1
ATOM 2338 N N . VAL A 1 294 ? 70.660 161.167 -15.278 1.00 26.89 293 VAL A N 1
ATOM 2339 C CA . VAL A 1 294 ? 69.706 160.082 -15.482 1.00 27.37 293 VAL A CA 1
ATOM 2340 C C . VAL A 1 294 ? 68.323 160.700 -15.657 1.00 26.71 293 VAL A C 1
ATOM 2341 O O . VAL A 1 294 ? 68.110 161.883 -15.387 1.00 25.04 293 VAL A O 1
ATOM 2345 N N . GLN A 1 295 ? 67.375 159.884 -16.121 1.00 29.62 294 GLN A N 1
ATOM 2346 C CA . GLN A 1 295 ? 66.001 160.356 -16.237 1.00 29.64 294 GLN A CA 1
ATOM 2347 C C . GLN A 1 295 ? 65.490 160.767 -14.863 1.00 25.58 294 GLN A C 1
ATOM 2348 O O . GLN A 1 295 ? 65.622 160.020 -13.889 1.00 25.01 294 GLN A O 1
ATOM 2354 N N . LEU A 1 296 ? 64.916 161.963 -14.784 1.00 24.64 295 LEU A N 1
ATOM 2355 C CA . LEU A 1 296 ? 64.620 162.591 -13.506 1.00 28.82 295 LEU A CA 1
ATOM 2356 C C . LEU A 1 296 ? 63.163 163.019 -13.439 1.00 30.13 295 LEU A C 1
ATOM 2357 O O . LEU A 1 296 ? 62.626 163.588 -14.395 1.00 32.22 295 LEU A O 1
ATOM 2362 N N . HIS A 1 297 ? 62.528 162.734 -12.303 1.00 27.54 296 HIS A N 1
ATOM 2363 C CA . HIS A 1 297 ? 61.183 163.205 -11.993 1.00 26.73 296 HIS A CA 1
ATOM 2364 C C . HIS A 1 297 ? 61.267 164.006 -10.701 1.00 26.59 296 HIS A C 1
ATOM 2365 O O . HIS A 1 297 ? 61.514 163.437 -9.633 1.00 27.17 296 HIS A O 1
ATOM 2372 N N . CYS A 1 298 ? 61.073 165.321 -10.793 1.00 29.30 297 CYS A N 1
ATOM 2373 C CA . CYS A 1 298 ? 61.118 166.198 -9.627 1.00 34.57 297 CYS A CA 1
ATOM 2374 C C . CYS A 1 298 ? 59.695 166.494 -9.174 1.00 31.04 297 CYS A C 1
ATOM 2375 O O . CYS A 1 298 ? 58.978 167.266 -9.820 1.00 23.41 297 CYS A O 1
ATOM 2378 N N . LEU A 1 299 ? 59.301 165.888 -8.056 1.00 26.28 298 LEU A N 1
ATOM 2379 C CA . LEU A 1 299 ? 57.996 166.102 -7.445 1.00 24.90 298 LEU A CA 1
ATOM 2380 C C . LEU A 1 299 ? 58.178 167.029 -6.250 1.00 24.79 298 LEU A C 1
ATOM 2381 O O . LEU A 1 299 ? 58.978 166.740 -5.353 1.00 24.87 298 LEU A O 1
ATOM 2386 N N . TYR A 1 300 ? 57.450 168.144 -6.245 1.00 27.04 299 TYR A N 1
ATOM 2387 C CA . TYR A 1 300 ? 57.615 169.164 -5.219 1.00 27.54 299 TYR A CA 1
ATOM 2388 C C . TYR A 1 300 ? 56.255 169.699 -4.795 1.00 28.98 299 TYR A C 1
ATOM 2389 O O . TYR A 1 300 ? 55.351 169.854 -5.622 1.00 24.61 299 TYR A O 1
ATOM 2398 N N . GLY A 1 301 ? 56.116 169.972 -3.501 1.00 23.89 300 GLY A N 1
ATOM 2399 C CA . GLY A 1 301 ? 54.874 170.496 -2.964 1.00 26.09 300 GLY A CA 1
ATOM 2400 C C . GLY A 1 301 ? 54.830 172.016 -3.008 1.00 28.94 300 GLY A C 1
ATOM 2401 O O . GLY A 1 301 ? 55.841 172.690 -2.814 1.00 27.88 300 GLY A O 1
ATOM 2402 N N . THR A 1 302 ? 53.640 172.542 -3.284 1.00 31.49 301 THR A N 1
ATOM 2403 C CA . THR A 1 302 ? 53.369 173.972 -3.274 1.00 30.72 301 THR A CA 1
ATOM 2404 C C . THR A 1 302 ? 52.120 174.228 -2.441 1.00 33.18 301 THR A C 1
ATOM 2405 O O . THR A 1 302 ? 51.401 173.298 -2.060 1.00 27.90 301 THR A O 1
ATOM 2409 N N . GLY A 1 303 ? 51.868 175.506 -2.157 1.00 32.37 302 GLY A N 1
ATOM 2410 C CA . GLY A 1 303 ? 50.669 175.906 -1.448 1.00 31.49 302 GLY A CA 1
ATOM 2411 C C . GLY A 1 303 ? 50.690 175.667 0.043 1.00 33.49 302 GLY A C 1
ATOM 2412 O O . GLY A 1 303 ? 49.648 175.817 0.692 1.00 31.49 302 GLY A O 1
ATOM 2413 N N . VAL A 1 304 ? 51.835 175.307 0.608 1.00 28.62 303 VAL A N 1
ATOM 2414 C CA . VAL A 1 304 ? 51.984 175.062 2.038 1.00 32.78 303 VAL A CA 1
ATOM 2415 C C . VAL A 1 304 ? 52.800 176.208 2.627 1.00 33.79 303 VAL A C 1
ATOM 2416 O O . VAL A 1 304 ? 53.930 176.446 2.176 1.00 32.98 303 VAL A O 1
ATOM 2420 N N . PRO A 1 305 ? 52.276 176.947 3.606 1.00 34.02 304 PRO A N 1
ATOM 2421 C CA . PRO A 1 305 ? 53.038 178.067 4.186 1.00 36.15 304 PRO A CA 1
ATOM 2422 C C . PRO A 1 305 ? 54.385 177.594 4.711 1.00 35.05 304 PRO A C 1
ATOM 2423 O O . PRO A 1 305 ? 54.464 176.696 5.554 1.00 35.41 304 PRO A O 1
ATOM 2427 N N . THR A 1 306 ? 55.451 178.203 4.201 1.00 33.87 305 THR A N 1
ATOM 2428 C CA . THR A 1 306 ? 56.802 177.736 4.456 1.00 33.45 305 THR A CA 1
ATOM 2429 C C . THR A 1 306 ? 57.644 178.857 5.049 1.00 33.36 305 THR A C 1
ATOM 2430 O O . THR A 1 306 ? 57.705 179.950 4.470 1.00 32.89 305 THR A O 1
ATOM 2434 N N . PRO A 1 307 ? 58.300 178.632 6.186 1.00 34.07 306 PRO A N 1
ATOM 2435 C CA . PRO A 1 307 ? 59.176 179.666 6.757 1.00 33.59 306 PRO A CA 1
ATOM 2436 C C . PRO A 1 307 ? 60.247 180.105 5.767 1.00 30.56 306 PRO A C 1
ATOM 2437 O O . PRO A 1 307 ? 60.990 179.282 5.225 1.00 27.20 306 PRO A O 1
ATOM 2441 N N . ASP A 1 308 ? 60.319 181.417 5.522 1.00 29.05 307 ASP A N 1
ATOM 2442 C CA . ASP A 1 308 ? 61.390 181.981 4.708 1.00 31.26 307 ASP A CA 1
ATOM 2443 C C . ASP A 1 308 ? 62.293 182.947 5.462 1.00 35.15 307 ASP A C 1
ATOM 2444 O O . ASP A 1 308 ? 63.359 183.296 4.942 1.00 35.84 307 ASP A O 1
ATOM 2449 N N . SER A 1 309 ? 61.905 183.392 6.655 1.00 30.33 308 SER A N 1
ATOM 2450 C CA . SER A 1 309 ? 62.775 184.212 7.486 1.00 39.66 308 SER A CA 1
ATOM 2451 C C . SER A 1 309 ? 62.228 184.200 8.904 1.00 36.76 308 SER A C 1
ATOM 2452 O O . SER A 1 309 ? 61.127 183.706 9.164 1.00 34.97 308 SER A O 1
ATOM 2455 N N . PHE A 1 310 ? 63.015 184.765 9.820 1.00 33.23 309 PHE A N 1
ATOM 2456 C CA . PHE A 1 310 ? 62.731 184.700 11.244 1.00 34.42 309 PHE A CA 1
ATOM 2457 C C . PHE A 1 310 ? 63.136 186.007 11.907 1.00 34.81 309 PHE A C 1
ATOM 2458 O O . PHE A 1 310 ? 64.201 186.558 11.615 1.00 33.48 309 PHE A O 1
ATOM 2466 N N . TYR A 1 311 ? 62.277 186.503 12.791 1.00 34.18 310 TYR A N 1
ATOM 2467 C CA . TYR A 1 311 ? 62.551 187.707 13.561 1.00 38.37 310 TYR A CA 1
ATOM 2468 C C . TYR A 1 311 ? 62.678 187.339 15.033 1.00 38.85 310 TYR A C 1
ATOM 2469 O O . TYR A 1 311 ? 61.749 186.774 15.616 1.00 39.27 310 TYR A O 1
ATOM 2478 N N . TYR A 1 312 ? 63.824 187.665 15.625 1.00 41.88 311 TYR A N 1
ATOM 2479 C CA . TYR A 1 312 ? 64.084 187.436 17.041 1.00 44.23 311 TYR A CA 1
ATOM 2480 C C . TYR A 1 312 ? 64.043 188.767 17.780 1.00 49.74 311 TYR A C 1
ATOM 2481 O O . TYR A 1 312 ? 64.809 189.678 17.456 1.00 51.35 311 TYR A O 1
ATOM 2490 N N . GLU A 1 313 ? 63.154 188.878 18.770 1.00 56.78 312 GLU A N 1
ATOM 2491 C CA . GLU A 1 313 ? 63.247 189.982 19.720 1.00 62.17 312 GLU A CA 1
ATOM 2492 C C . GLU A 1 313 ? 64.273 189.694 20.807 1.00 62.81 312 GLU A C 1
ATOM 2493 O O . GLU A 1 313 ? 64.829 190.627 21.398 1.00 65.50 312 GLU A O 1
ATOM 2499 N N . SER A 1 314 ? 64.535 188.416 21.077 1.00 57.77 313 SER A N 1
ATOM 2500 C CA . SER A 1 314 ? 65.524 187.997 22.069 1.00 55.52 313 SER A CA 1
ATOM 2501 C C . SER A 1 314 ? 66.313 186.852 21.442 1.00 53.32 313 SER A C 1
ATOM 2502 O O . SER A 1 314 ? 65.886 185.695 21.490 1.00 54.17 313 SER A O 1
ATOM 2505 N N . PHE A 1 315 ? 67.465 187.185 20.862 1.00 51.07 314 PHE A N 1
ATOM 2506 C CA . PHE A 1 315 ? 68.308 186.309 20.058 1.00 48.76 314 PHE A CA 1
ATOM 2507 C C . PHE A 1 315 ? 69.439 185.738 20.897 1.00 48.54 314 PHE A C 1
ATOM 2508 O O . PHE A 1 315 ? 70.073 186.485 21.660 1.00 49.69 314 PHE A O 1
ATOM 2516 N N . PRO A 1 316 ? 69.727 184.432 20.795 1.00 46.75 315 PRO A N 1
ATOM 2517 C CA . PRO A 1 316 ? 68.959 183.488 19.982 1.00 45.23 315 PRO A CA 1
ATOM 2518 C C . PRO A 1 316 ? 68.177 182.459 20.806 1.00 47.89 315 PRO A C 1
ATOM 2519 O O . PRO A 1 316 ? 67.851 181.399 20.276 1.00 45.78 315 PRO A O 1
ATOM 2523 N N . ASP A 1 317 ? 67.871 182.762 22.070 1.00 51.30 316 ASP A N 1
ATOM 2524 C CA . ASP A 1 317 ? 67.351 181.754 22.988 1.00 54.70 316 ASP A CA 1
ATOM 2525 C C . ASP A 1 317 ? 65.828 181.696 23.053 1.00 55.86 316 ASP A C 1
ATOM 2526 O O . ASP A 1 317 ? 65.290 180.773 23.674 1.00 57.22 316 ASP A O 1
ATOM 2531 N N . ARG A 1 318 ? 65.122 182.631 22.429 1.00 56.53 317 ARG A N 1
ATOM 2532 C CA . ARG A 1 318 ? 63.666 182.652 22.441 1.00 55.52 317 ARG A CA 1
ATOM 2533 C C . ARG A 1 318 ? 63.138 182.316 21.054 1.00 51.61 317 ARG A C 1
ATOM 2534 O O . ARG A 1 318 ? 63.747 182.687 20.045 1.00 50.36 317 ARG A O 1
ATOM 2542 N N . ASP A 1 319 ? 62.020 181.597 21.009 1.00 50.09 318 ASP A N 1
ATOM 2543 C CA . ASP A 1 319 ? 61.408 181.247 19.735 1.00 49.76 318 ASP A CA 1
ATOM 2544 C C . ASP A 1 319 ? 61.161 182.511 18.912 1.00 47.65 318 ASP A C 1
ATOM 2545 O O . ASP A 1 319 ? 60.708 183.527 19.456 1.00 48.17 318 ASP A O 1
ATOM 2550 N N . PRO A 1 320 ? 61.461 182.498 17.617 1.00 41.23 319 PRO A N 1
ATOM 2551 C CA . PRO A 1 320 ? 61.285 183.699 16.802 1.00 37.94 319 PRO A CA 1
ATOM 2552 C C . PRO A 1 320 ? 59.881 183.769 16.220 1.00 37.03 319 PRO A C 1
ATOM 2553 O O . PRO A 1 320 ? 59.147 182.781 16.168 1.00 33.27 319 PRO A O 1
ATOM 2557 N N . LYS A 1 321 ? 59.517 184.964 15.769 1.00 41.14 320 LYS A N 1
ATOM 2558 C CA . LYS A 1 321 ? 58.339 185.085 14.927 1.00 45.19 320 LYS A CA 1
ATOM 2559 C C . LYS A 1 321 ? 58.706 184.626 13.525 1.00 44.31 320 LYS A C 1
ATOM 2560 O O . LYS A 1 321 ? 59.742 185.027 12.983 1.00 45.36 320 LYS A O 1
ATOM 2566 N N . ILE A 1 322 ? 57.872 183.772 12.947 1.00 42.00 321 ILE A N 1
ATOM 2567 C CA . ILE A 1 322 ? 58.155 183.149 11.662 1.00 38.70 321 ILE A CA 1
ATOM 2568 C C . ILE A 1 322 ? 57.445 183.931 10.570 1.00 39.99 321 ILE A C 1
ATOM 2569 O O . ILE A 1 322 ? 56.270 184.294 10.714 1.00 41.95 321 ILE A O 1
ATOM 2574 N N . CYS A 1 323 ? 58.156 184.199 9.483 1.00 38.81 322 CYS A N 1
ATOM 2575 C CA . CYS A 1 323 ? 57.566 184.767 8.282 1.00 39.20 322 CYS A CA 1
ATOM 2576 C C . CYS A 1 323 ? 57.523 183.681 7.215 1.00 35.52 322 CYS A C 1
ATOM 2577 O O . CYS A 1 323 ? 58.525 182.997 6.984 1.00 33.94 322 CYS A O 1
ATOM 2580 N N . PHE A 1 324 ? 56.366 183.520 6.576 1.00 36.19 323 PHE A N 1
ATOM 2581 C CA . PHE A 1 324 ? 56.077 182.362 5.739 1.00 35.07 323 PHE A CA 1
ATOM 2582 C C . PHE A 1 324 ? 56.051 182.735 4.262 1.00 36.06 323 PHE A C 1
ATOM 2583 O O . PHE A 1 324 ? 55.558 183.803 3.888 1.00 36.58 323 PHE A O 1
ATOM 2591 N N . GLY A 1 325 ? 56.590 181.846 3.429 1.00 35.68 324 GLY A N 1
ATOM 2592 C CA . GLY A 1 325 ? 56.465 181.948 1.987 1.00 35.55 324 GLY A CA 1
ATOM 2593 C C . GLY A 1 325 ? 55.881 180.674 1.406 1.00 35.57 324 GLY A C 1
ATOM 2594 O O . GLY A 1 325 ? 55.306 179.871 2.145 1.00 34.38 324 GLY A O 1
ATOM 2595 N N . ASP A 1 326 ? 56.036 180.457 0.103 1.00 30.00 325 ASP A N 1
ATOM 2596 C CA . ASP A 1 326 ? 55.445 179.300 -0.553 1.00 33.63 325 ASP A CA 1
ATOM 2597 C C . ASP A 1 326 ? 56.408 178.118 -0.549 1.00 33.52 325 ASP A C 1
ATOM 2598 O O . ASP A 1 326 ? 57.629 178.281 -0.483 1.00 34.39 325 ASP A O 1
ATOM 2603 N N . GLY A 1 327 ? 55.840 176.922 -0.620 1.00 27.57 326 GLY A N 1
ATOM 2604 C CA . GLY A 1 327 ? 56.628 175.699 -0.625 1.00 26.42 326 GLY A CA 1
ATOM 2605 C C . GLY A 1 327 ? 55.777 174.524 -0.170 1.00 30.93 326 GLY A C 1
ATOM 2606 O O . GLY A 1 327 ? 54.556 174.525 -0.338 1.00 31.67 326 GLY A O 1
ATOM 2607 N N . ASP A 1 328 ? 56.450 173.529 0.412 1.00 29.58 327 ASP A N 1
ATOM 2608 C CA . ASP A 1 328 ? 55.781 172.358 0.964 1.00 27.62 327 ASP A CA 1
ATOM 2609 C C . ASP A 1 328 ? 55.787 172.367 2.489 1.00 28.80 327 ASP A C 1
ATOM 2610 O O . ASP A 1 328 ? 55.559 171.328 3.117 1.00 29.57 327 ASP A O 1
ATOM 2615 N N . GLY A 1 329 ? 56.030 173.531 3.094 1.00 29.20 328 GLY A N 1
ATOM 2616 C CA . GLY A 1 329 ? 56.159 173.660 4.527 1.00 25.43 328 GLY A CA 1
ATOM 2617 C C . GLY A 1 329 ? 57.580 173.575 5.041 1.00 29.25 328 GLY A C 1
ATOM 2618 O O . GLY A 1 329 ? 57.851 174.032 6.159 1.00 30.32 328 GLY A O 1
ATOM 2619 N N . THR A 1 330 ? 58.491 173.004 4.255 1.00 28.67 329 THR A N 1
ATOM 2620 C CA . THR A 1 330 ? 59.884 172.847 4.649 1.00 28.15 329 THR A CA 1
ATOM 2621 C C . THR A 1 330 ? 60.792 173.318 3.524 1.00 29.59 329 THR A C 1
ATOM 2622 O O . THR A 1 330 ? 61.701 174.125 3.740 1.00 32.72 329 THR A O 1
ATOM 2626 N N . VAL A 1 331 ? 60.530 172.827 2.320 1.00 28.27 330 VAL A N 1
ATOM 2627 C CA . VAL A 1 331 ? 61.314 173.166 1.141 1.00 26.02 330 VAL A CA 1
ATOM 2628 C C . VAL A 1 331 ? 60.665 174.358 0.457 1.00 26.77 330 VAL A C 1
ATOM 2629 O O . VAL A 1 331 ? 59.497 174.297 0.057 1.00 29.04 330 VAL A O 1
ATOM 2633 N N . ASN A 1 332 ? 61.417 175.445 0.336 1.00 24.52 331 ASN A N 1
ATOM 2634 C CA . ASN A 1 332 ? 60.920 176.620 -0.360 1.00 32.90 331 ASN A CA 1
ATOM 2635 C C . ASN A 1 332 ? 60.757 176.320 -1.848 1.00 32.28 331 ASN A C 1
ATOM 2636 O O . ASN A 1 332 ? 61.482 175.507 -2.429 1.00 24.92 331 ASN A O 1
ATOM 2641 N N . LEU A 1 333 ? 59.769 176.976 -2.457 1.00 30.52 332 LEU A N 1
ATOM 2642 C CA . LEU A 1 333 ? 59.406 176.666 -3.835 1.00 34.88 332 LEU A CA 1
ATOM 2643 C C . LEU A 1 333 ? 60.534 176.974 -4.816 1.00 34.27 332 LEU A C 1
ATOM 2644 O O . LEU A 1 333 ? 60.616 176.346 -5.877 1.00 33.06 332 LEU A O 1
ATOM 2649 N N . LYS A 1 334 ? 61.408 177.933 -4.496 1.00 36.82 333 LYS A N 1
ATOM 2650 C CA . LYS A 1 334 ? 62.475 178.274 -5.435 1.00 39.11 333 LYS A CA 1
ATOM 2651 C C . LYS A 1 334 ? 63.457 177.124 -5.647 1.00 41.03 333 LYS A C 1
ATOM 2652 O O . LYS A 1 334 ? 64.185 177.126 -6.646 1.00 41.38 333 LYS A O 1
ATOM 2658 N N . SER A 1 335 ? 63.487 176.144 -4.738 1.00 40.12 334 SER A N 1
ATOM 2659 C CA . SER A 1 335 ? 64.356 174.983 -4.919 1.00 38.84 334 SER A CA 1
ATOM 2660 C C . SER A 1 335 ? 63.988 174.174 -6.160 1.00 40.00 334 SER A C 1
ATOM 2661 O O . SER A 1 335 ? 64.863 173.553 -6.773 1.00 40.16 334 SER A O 1
ATOM 2664 N N . ALA A 1 336 ? 62.713 174.171 -6.554 1.00 38.93 335 ALA A N 1
ATOM 2665 C CA . ALA A 1 336 ? 62.318 173.418 -7.739 1.00 40.41 335 ALA A CA 1
ATOM 2666 C C . ALA A 1 336 ? 62.883 174.014 -9.022 1.00 40.85 335 ALA A C 1
ATOM 2667 O O . ALA A 1 336 ? 62.957 173.309 -10.035 1.00 39.72 335 ALA A O 1
ATOM 2669 N N . LEU A 1 337 ? 63.285 175.288 -9.000 1.00 40.87 336 LEU A N 1
ATOM 2670 C CA . LEU A 1 337 ? 63.906 175.890 -10.175 1.00 40.06 336 LEU A CA 1
ATOM 2671 C C . LEU A 1 337 ? 65.195 175.175 -10.554 1.00 39.82 336 LEU A C 1
ATOM 2672 O O . LEU A 1 337 ? 65.547 175.113 -11.739 1.00 39.33 336 LEU A O 1
ATOM 2677 N N . GLN A 1 338 ? 65.912 174.635 -9.565 1.00 40.14 337 GLN A N 1
ATOM 2678 C CA . GLN A 1 338 ? 67.159 173.935 -9.852 1.00 42.53 337 GLN A CA 1
ATOM 2679 C C . GLN A 1 338 ? 66.910 172.714 -10.729 1.00 42.06 337 GLN A C 1
ATOM 2680 O O . GLN A 1 338 ? 67.689 172.429 -11.647 1.00 42.57 337 GLN A O 1
ATOM 2686 N N . CYS A 1 339 ? 65.821 171.984 -10.462 1.00 43.75 338 CYS A N 1
ATOM 2687 C CA . CYS A 1 339 ? 65.458 170.844 -11.301 1.00 46.71 338 CYS A CA 1
ATOM 2688 C C . CYS A 1 339 ? 65.208 171.271 -12.739 1.00 41.50 338 CYS A C 1
ATOM 2689 O O . CYS A 1 339 ? 65.601 170.572 -13.680 1.00 41.23 338 CYS A O 1
ATOM 2692 N N . GLN A 1 340 ? 64.555 172.418 -12.931 1.00 39.81 339 GLN A N 1
ATOM 2693 C CA . GLN A 1 340 ? 64.272 172.883 -14.283 1.00 41.44 339 GLN A CA 1
ATOM 2694 C C . GLN A 1 340 ? 65.534 173.337 -15.005 1.00 38.02 339 GLN A C 1
ATOM 2695 O O . GLN A 1 340 ? 65.576 173.306 -16.238 1.00 38.76 339 GLN A O 1
ATOM 2701 N N . ALA A 1 341 ? 66.565 173.747 -14.263 1.00 34.84 340 ALA A N 1
ATOM 2702 C CA . ALA A 1 341 ? 67.814 174.151 -14.897 1.00 36.37 340 ALA A CA 1
ATOM 2703 C C . ALA A 1 341 ? 68.545 172.965 -15.518 1.00 36.81 340 ALA A C 1
ATOM 2704 O O . ALA A 1 341 ? 69.274 173.135 -16.503 1.00 36.68 340 ALA A O 1
ATOM 2706 N N . TRP A 1 342 ? 68.349 171.760 -14.975 1.00 34.45 341 TRP A N 1
ATOM 2707 C CA . TRP A 1 342 ? 69.080 170.591 -15.448 1.00 32.28 341 TRP A CA 1
ATOM 2708 C C . TRP A 1 342 ? 68.585 170.081 -16.796 1.00 34.35 341 TRP A C 1
ATOM 2709 O O . TRP A 1 342 ? 69.251 169.229 -17.396 1.00 32.64 341 TRP A O 1
ATOM 2720 N N . GLN A 1 343 ? 67.442 170.572 -17.282 1.00 34.22 342 GLN A N 1
ATOM 2721 C CA . GLN A 1 343 ? 66.927 170.126 -18.574 1.00 40.33 342 GLN A CA 1
ATOM 2722 C C . GLN A 1 343 ? 67.924 170.412 -19.690 1.00 43.77 342 GLN A C 1
ATOM 2723 O O . GLN A 1 343 ? 68.257 169.526 -20.485 1.00 47.19 342 GLN A O 1
ATOM 2729 N N . SER A 1 344 ? 68.417 171.650 -19.761 1.00 44.96 343 SER A N 1
ATOM 2730 C CA . SER A 1 344 ? 69.369 172.035 -20.796 1.00 47.82 343 SER A CA 1
ATOM 2731 C C . SER A 1 344 ? 70.727 171.366 -20.633 1.00 46.56 343 SER A C 1
ATOM 2732 O O . SER A 1 344 ? 71.536 171.411 -21.567 1.00 48.83 343 SER A O 1
ATOM 2735 N N . ARG A 1 345 ? 70.998 170.756 -19.482 1.00 43.15 344 ARG A N 1
ATOM 2736 C CA . ARG A 1 345 ? 72.327 170.264 -19.158 1.00 39.63 344 ARG A CA 1
ATOM 2737 C C . ARG A 1 345 ? 72.481 168.759 -19.343 1.00 36.08 344 ARG A C 1
ATOM 2738 O O . ARG A 1 345 ? 73.606 168.256 -19.269 1.00 36.87 344 ARG A O 1
ATOM 2746 N N . GLN A 1 346 ? 71.394 168.032 -19.587 1.00 33.98 345 GLN A N 1
ATOM 2747 C CA . GLN A 1 346 ? 71.468 166.591 -19.774 1.00 34.83 345 GLN A CA 1
ATOM 2748 C C . GLN A 1 346 ? 70.482 166.172 -20.852 1.00 37.45 345 GLN A C 1
ATOM 2749 O O . GLN A 1 346 ? 69.469 166.837 -21.085 1.00 40.40 345 GLN A O 1
ATOM 2755 N N . GLU A 1 347 ? 70.796 165.060 -21.517 1.00 40.94 346 GLU A N 1
ATOM 2756 C CA . GLU A 1 347 ? 69.915 164.543 -22.558 1.00 44.18 346 GLU A CA 1
ATOM 2757 C C . GLU A 1 347 ? 68.703 163.842 -21.957 1.00 40.21 346 GLU A C 1
ATOM 2758 O O . GLU A 1 347 ? 67.585 164.002 -22.456 1.00 38.15 346 GLU A O 1
ATOM 2764 N N . HIS A 1 348 ? 68.911 163.059 -20.897 1.00 39.52 347 HIS A N 1
ATOM 2765 C CA . HIS A 1 348 ? 67.820 162.312 -20.284 1.00 38.29 347 HIS A CA 1
ATOM 2766 C C . HIS A 1 348 ? 66.710 163.258 -19.842 1.00 35.31 347 HIS A C 1
ATOM 2767 O O . HIS A 1 348 ? 66.958 164.396 -19.431 1.00 32.81 347 HIS A O 1
ATOM 2774 N N . GLN A 1 349 ? 65.474 162.769 -19.920 1.00 33.79 348 GLN A N 1
ATOM 2775 C CA . GLN A 1 349 ? 64.318 163.602 -19.627 1.00 35.57 348 GLN A CA 1
ATOM 2776 C C . GLN A 1 349 ? 64.339 164.068 -18.178 1.00 33.34 348 GLN A C 1
ATOM 2777 O O . GLN A 1 349 ? 64.749 163.332 -17.276 1.00 29.09 348 GLN A O 1
ATOM 2783 N N . VAL A 1 350 ? 63.897 165.304 -17.965 1.00 32.17 349 VAL A N 1
ATOM 2784 C CA . VAL A 1 350 ? 63.718 165.874 -16.635 1.00 32.54 349 VAL A CA 1
ATOM 2785 C C . VAL A 1 350 ? 62.263 166.307 -16.531 1.00 33.68 349 VAL A C 1
ATOM 2786 O O . VAL A 1 350 ? 61.864 167.311 -17.135 1.00 33.96 349 VAL A O 1
ATOM 2790 N N . LEU A 1 351 ? 61.471 165.559 -15.768 1.00 32.80 350 LEU A N 1
ATOM 2791 C CA . LEU A 1 351 ? 60.052 165.839 -15.596 1.00 31.54 350 LEU A CA 1
ATOM 2792 C C . LEU A 1 351 ? 59.832 166.545 -14.267 1.00 29.56 350 LEU A C 1
ATOM 2793 O O . LEU A 1 351 ? 60.370 166.124 -13.237 1.00 26.23 350 LEU A O 1
ATOM 2798 N N . LEU A 1 352 ? 59.047 167.615 -14.294 1.00 28.93 351 LEU A N 1
ATOM 2799 C CA . LEU A 1 352 ? 58.672 168.349 -13.094 1.00 29.30 351 LEU A CA 1
ATOM 2800 C C . LEU A 1 352 ? 57.190 168.129 -12.834 1.00 32.00 351 LEU A C 1
ATOM 2801 O O . LEU A 1 352 ? 56.374 168.213 -13.757 1.00 34.41 351 LEU A O 1
ATOM 2806 N N . GLN A 1 353 ? 56.848 167.831 -11.584 1.00 31.03 352 GLN A N 1
ATOM 2807 C CA . GLN A 1 353 ? 55.472 167.553 -11.191 1.00 32.08 352 GLN A CA 1
ATOM 2808 C C . GLN A 1 353 ? 55.173 168.309 -9.907 1.00 28.16 352 GLN A C 1
ATOM 2809 O O . GLN A 1 353 ? 55.648 167.927 -8.834 1.00 28.20 352 GLN A O 1
ATOM 2815 N N . GLU A 1 354 ? 54.388 169.377 -10.017 1.00 28.03 353 GLU A N 1
ATOM 2816 C CA . GLU A 1 354 ? 53.958 170.113 -8.838 1.00 31.10 353 GLU A CA 1
ATOM 2817 C C . GLU A 1 354 ? 52.882 169.330 -8.095 1.00 29.30 353 GLU A C 1
ATOM 2818 O O . GLU A 1 354 ? 52.019 168.694 -8.707 1.00 27.52 353 GLU A O 1
ATOM 2824 N N . LEU A 1 355 ? 52.947 169.364 -6.764 1.00 31.07 354 LEU A N 1
ATOM 2825 C CA . LEU A 1 355 ? 51.963 168.719 -5.897 1.00 30.09 354 LEU A CA 1
ATOM 2826 C C . LEU A 1 355 ? 51.288 169.791 -5.050 1.00 31.37 354 LEU A C 1
ATOM 2827 O O . LEU A 1 355 ? 51.735 170.078 -3.928 1.00 26.32 354 LEU A O 1
ATOM 2832 N N . PRO A 1 356 ? 50.212 170.406 -5.542 1.00 34.47 355 PRO A N 1
ATOM 2833 C CA . PRO A 1 356 ? 49.578 171.514 -4.803 1.00 33.34 355 PRO A CA 1
ATOM 2834 C C . PRO A 1 356 ? 48.986 171.051 -3.480 1.00 30.52 355 PRO A C 1
ATOM 2835 O O . PRO A 1 356 ? 48.133 170.162 -3.435 1.00 28.72 355 PRO A O 1
ATOM 2839 N N . GLY A 1 357 ? 49.441 171.673 -2.395 1.00 30.17 356 GLY A N 1
ATOM 2840 C CA . GLY A 1 357 ? 48.922 171.378 -1.076 1.00 30.25 356 GLY A CA 1
ATOM 2841 C C . GLY A 1 357 ? 49.549 170.191 -0.379 1.00 31.79 356 GLY A C 1
ATOM 2842 O O . GLY A 1 357 ? 49.040 169.767 0.665 1.00 33.76 356 GLY A O 1
ATOM 2843 N N . SER A 1 358 ? 50.642 169.646 -0.903 1.00 30.54 357 SER A N 1
ATOM 2844 C CA . SER A 1 358 ? 51.248 168.436 -0.361 1.00 29.52 357 SER A CA 1
ATOM 2845 C C . SER A 1 358 ? 52.412 168.817 0.549 1.00 25.01 357 SER A C 1
ATOM 2846 O O . SER A 1 358 ? 53.397 169.400 0.089 1.00 30.50 357 SER A O 1
ATOM 2849 N N . GLU A 1 359 ? 52.298 168.475 1.831 1.00 24.98 358 GLU A N 1
ATOM 2850 C CA . GLU A 1 359 ? 53.301 168.831 2.826 1.00 24.57 358 GLU A CA 1
ATOM 2851 C C . GLU A 1 359 ? 54.535 167.937 2.717 1.00 28.73 358 GLU A C 1
ATOM 2852 O O . GLU A 1 359 ? 54.470 166.805 2.230 1.00 30.69 358 GLU A O 1
ATOM 2858 N N . HIS A 1 360 ? 55.666 168.474 3.188 1.00 23.19 359 HIS A N 1
ATOM 2859 C CA . HIS A 1 360 ? 56.981 167.852 3.048 1.00 24.75 359 HIS A CA 1
ATOM 2860 C C . HIS A 1 360 ? 56.972 166.378 3.452 1.00 28.76 359 HIS A C 1
ATOM 2861 O O . HIS A 1 360 ? 57.317 165.496 2.658 1.00 29.29 359 HIS A O 1
ATOM 2868 N N . ILE A 1 361 ? 56.590 166.095 4.695 1.00 26.27 360 ILE A N 1
ATOM 2869 C CA . ILE A 1 361 ? 56.586 164.718 5.170 1.00 27.69 360 ILE A CA 1
ATOM 2870 C C . ILE A 1 361 ? 55.411 163.939 4.592 1.00 30.35 360 ILE A C 1
ATOM 2871 O O . ILE A 1 361 ? 55.557 162.774 4.207 1.00 32.86 360 ILE A O 1
ATOM 2876 N N . GLU A 1 362 ? 54.235 164.567 4.503 1.00 29.12 361 GLU A N 1
ATOM 2877 C CA . GLU A 1 362 ? 53.030 163.828 4.150 1.00 31.80 361 GLU A CA 1
ATOM 2878 C C . GLU A 1 362 ? 53.011 163.384 2.694 1.00 29.10 361 GLU A C 1
ATOM 2879 O O . GLU A 1 362 ? 52.216 162.505 2.346 1.00 26.15 361 GLU A O 1
ATOM 2885 N N . MET A 1 363 ? 53.851 163.964 1.833 1.00 22.71 362 MET A N 1
ATOM 2886 C CA . MET A 1 363 ? 53.840 163.535 0.439 1.00 25.28 362 MET A CA 1
ATOM 2887 C C . MET A 1 363 ? 54.297 162.090 0.288 1.00 26.51 362 MET A C 1
ATOM 2888 O O . MET A 1 363 ? 53.966 161.453 -0.715 1.00 27.27 362 MET A O 1
ATOM 2893 N N . LEU A 1 364 ? 55.023 161.551 1.273 1.00 27.68 363 LEU A N 1
ATOM 2894 C CA . LEU A 1 364 ? 55.512 160.178 1.186 1.00 29.02 363 LEU A CA 1
ATOM 2895 C C . LEU A 1 364 ? 54.377 159.161 1.207 1.00 29.60 363 LEU A C 1
ATOM 2896 O O . LEU A 1 364 ? 54.500 158.087 0.609 1.00 29.80 363 LEU A O 1
ATOM 2901 N N . ALA A 1 365 ? 53.276 159.472 1.890 1.00 29.40 364 ALA A N 1
ATOM 2902 C CA . ALA A 1 365 ? 52.149 158.558 2.021 1.00 32.24 364 ALA A CA 1
ATOM 2903 C C . ALA A 1 365 ? 50.936 159.017 1.226 1.00 31.37 364 ALA A C 1
ATOM 2904 O O . ALA A 1 365 ? 49.850 158.450 1.384 1.00 31.85 364 ALA A O 1
ATOM 2906 N N . ASN A 1 366 ? 51.105 160.018 0.370 1.00 29.09 365 ASN A N 1
ATOM 2907 C CA . ASN A 1 366 ? 49.999 160.646 -0.336 1.00 26.78 365 ASN A CA 1
ATOM 2908 C C . ASN A 1 366 ? 49.646 159.849 -1.588 1.00 28.08 365 ASN A C 1
ATOM 2909 O O . ASN A 1 366 ? 50.526 159.514 -2.389 1.00 26.11 365 ASN A O 1
ATOM 2914 N N . ALA A 1 367 ? 48.349 159.567 -1.762 1.00 26.06 366 ALA A N 1
ATOM 2915 C CA . ALA A 1 367 ? 47.899 158.724 -2.868 1.00 28.27 366 ALA A CA 1
ATOM 2916 C C . ALA A 1 367 ? 48.280 159.310 -4.223 1.00 30.17 366 ALA A C 1
ATOM 2917 O O . ALA A 1 367 ? 48.573 158.565 -5.165 1.00 29.94 366 ALA A O 1
ATOM 2919 N N . THR A 1 368 ? 48.265 160.638 -4.352 1.00 30.13 367 THR A N 1
ATOM 2920 C CA . THR A 1 368 ? 48.693 161.253 -5.606 1.00 30.25 367 THR A CA 1
ATOM 2921 C C . THR A 1 368 ? 50.172 160.991 -5.871 1.00 26.58 367 THR A C 1
ATOM 2922 O O . THR A 1 368 ? 50.571 160.728 -7.013 1.00 26.74 367 THR A O 1
ATOM 2926 N N . THR A 1 369 ? 51.001 161.072 -4.828 1.00 27.65 368 THR A N 1
ATOM 2927 C CA . THR A 1 369 ? 52.412 160.721 -4.971 1.00 27.80 368 THR A CA 1
ATOM 2928 C C . THR A 1 369 ? 52.569 159.281 -5.434 1.00 30.36 368 THR A C 1
ATOM 2929 O O . THR A 1 369 ? 53.328 158.990 -6.366 1.00 30.27 368 THR A O 1
ATOM 2933 N N . LEU A 1 370 ? 51.857 158.360 -4.782 1.00 28.45 369 LEU A N 1
ATOM 2934 C CA . LEU A 1 370 ? 51.977 156.952 -5.136 1.00 29.12 369 LEU A CA 1
ATOM 2935 C C . LEU A 1 370 ? 51.437 156.684 -6.532 1.00 29.20 369 LEU A C 1
ATOM 2936 O O . LEU A 1 370 ? 51.943 155.798 -7.230 1.00 29.46 369 LEU A O 1
ATOM 2941 N N . ALA A 1 371 ? 50.426 157.441 -6.961 1.00 27.67 370 ALA A N 1
ATOM 2942 C CA . ALA A 1 371 ? 49.902 157.264 -8.310 1.00 29.39 370 ALA A CA 1
ATOM 2943 C C . ALA A 1 371 ? 50.935 157.662 -9.356 1.00 28.70 370 ALA A C 1
ATOM 2944 O O . ALA A 1 371 ? 51.063 157.000 -10.391 1.00 28.34 370 ALA A O 1
ATOM 2946 N N . TYR A 1 372 ? 51.681 158.740 -9.105 1.00 27.32 371 TYR A N 1
ATOM 2947 C CA . TYR A 1 372 ? 52.764 159.114 -10.008 1.00 26.36 371 TYR A CA 1
ATOM 2948 C C . TYR A 1 372 ? 53.846 158.041 -10.032 1.00 27.97 371 TYR A C 1
ATOM 2949 O O . TYR A 1 372 ? 54.343 157.663 -11.101 1.00 27.52 371 TYR A O 1
ATOM 2958 N N . LEU A 1 373 ? 54.243 157.555 -8.854 1.00 26.88 372 LEU A N 1
ATOM 2959 C CA . LEU A 1 373 ? 55.264 156.516 -8.786 1.00 24.90 372 LEU A CA 1
ATOM 2960 C C . LEU A 1 373 ? 54.831 155.264 -9.539 1.00 27.15 372 LEU A C 1
ATOM 2961 O O . LEU A 1 373 ? 55.653 154.607 -10.192 1.00 27.87 372 LEU A O 1
ATOM 2966 N N . LYS A 1 374 ? 53.542 154.919 -9.465 1.00 28.65 373 LYS A N 1
ATOM 2967 C CA . LYS A 1 374 ? 53.059 153.720 -10.140 1.00 32.41 373 LYS A CA 1
ATOM 2968 C C . LYS A 1 374 ? 53.241 153.824 -11.648 1.00 33.39 373 LYS A C 1
ATOM 2969 O O . LYS A 1 374 ? 53.639 152.853 -12.300 1.00 36.41 373 LYS A O 1
ATOM 2975 N N . ARG A 1 375 ? 52.966 155.000 -12.221 1.00 32.94 374 ARG A N 1
ATOM 2976 C CA . ARG A 1 375 ? 53.141 155.173 -13.661 1.00 33.11 374 ARG A CA 1
ATOM 2977 C C . ARG A 1 375 ? 54.607 155.049 -14.059 1.00 30.47 374 ARG A C 1
ATOM 2978 O O . ARG A 1 375 ? 54.924 154.525 -15.133 1.00 29.52 374 ARG A O 1
ATOM 2986 N N . VAL A 1 376 ? 55.516 155.521 -13.204 1.00 23.58 375 VAL A N 1
ATOM 2987 C CA . VAL A 1 376 ? 56.942 155.415 -13.502 1.00 28.21 375 VAL A CA 1
ATOM 2988 C C . VAL A 1 376 ? 57.378 153.953 -13.530 1.00 28.99 375 VAL A C 1
ATOM 2989 O O . VAL A 1 376 ? 58.080 153.514 -14.447 1.00 30.35 375 VAL A O 1
ATOM 2993 N N . LEU A 1 377 ? 56.959 153.176 -12.529 1.00 29.08 376 LEU A N 1
ATOM 2994 C CA . LEU A 1 377 ? 57.438 151.804 -12.390 1.00 27.91 376 LEU A CA 1
ATOM 2995 C C . LEU A 1 377 ? 56.693 150.833 -13.299 1.00 33.13 376 LEU A C 1
ATOM 2996 O O . LEU A 1 377 ? 57.318 149.984 -13.944 1.00 32.82 376 LEU A O 1
ATOM 3001 N N . LEU A 1 378 ? 55.367 150.934 -13.368 1.00 33.65 377 LEU A N 1
ATOM 3002 C CA . LEU A 1 378 ? 54.572 149.951 -14.093 1.00 38.40 377 LEU A CA 1
ATOM 3003 C C . LEU A 1 378 ? 54.250 150.364 -15.521 1.00 39.59 377 LEU A C 1
ATOM 3004 O O . LEU A 1 378 ? 53.748 149.536 -16.289 1.00 40.51 377 LEU A O 1
ATOM 3009 N N . GLY A 1 379 ? 54.507 151.613 -15.892 1.00 44.54 378 GLY A N 1
ATOM 3010 C CA . GLY A 1 379 ? 54.219 152.074 -17.227 1.00 51.15 378 GLY A CA 1
ATOM 3011 C C . GLY A 1 379 ? 52.792 152.554 -17.373 1.00 59.33 378 GLY A C 1
ATOM 3012 O O . GLY A 1 379 ? 52.013 152.567 -16.413 1.00 59.26 378 GLY A O 1
ATOM 3013 N N . PRO A 1 380 ? 52.420 152.967 -18.594 1.00 67.45 379 PRO A N 1
ATOM 3014 C CA . PRO A 1 380 ? 51.100 153.519 -18.923 1.00 71.87 379 PRO A CA 1
ATOM 3015 C C . PRO A 1 380 ? 49.948 152.586 -18.552 1.00 73.25 379 PRO A C 1
ATOM 3016 O O . PRO A 1 380 ? 49.997 151.402 -18.886 1.00 74.31 379 PRO A O 1
ATOM 3020 N N . HIS B 1 5 ? 69.910 174.260 -26.155 1.00 35.40 4 HIS B N 1
ATOM 3021 C CA . HIS B 1 5 ? 71.137 173.651 -26.663 1.00 36.70 4 HIS B CA 1
ATOM 3022 C C . HIS B 1 5 ? 72.128 174.724 -27.122 1.00 33.95 4 HIS B C 1
ATOM 3023 O O . HIS B 1 5 ? 71.725 175.804 -27.547 1.00 34.97 4 HIS B O 1
ATOM 3030 N N . PRO B 1 6 ? 73.422 174.428 -27.030 1.00 34.71 5 PRO B N 1
ATOM 3031 C CA . PRO B 1 6 ? 74.444 175.443 -27.328 1.00 31.66 5 PRO B CA 1
ATOM 3032 C C . PRO B 1 6 ? 74.549 175.707 -28.819 1.00 30.59 5 PRO B C 1
ATOM 3033 O O . PRO B 1 6 ? 74.413 174.785 -29.637 1.00 29.32 5 PRO B O 1
ATOM 3037 N N . PRO B 1 7 ? 74.794 176.958 -29.211 1.00 29.77 6 PRO B N 1
ATOM 3038 C CA . PRO B 1 7 ? 74.992 177.262 -30.633 1.00 28.72 6 PRO B CA 1
ATOM 3039 C C . PRO B 1 7 ? 76.207 176.531 -31.180 1.00 21.27 6 PRO B C 1
ATOM 3040 O O . PRO B 1 7 ? 77.167 176.251 -30.459 1.00 21.33 6 PRO B O 1
ATOM 3044 N N . VAL B 1 8 ? 76.157 176.218 -32.473 1.00 20.76 7 VAL B N 1
ATOM 3045 C CA . VAL B 1 8 ? 77.163 175.382 -33.116 1.00 22.46 7 VAL B CA 1
ATOM 3046 C C . VAL B 1 8 ? 77.660 176.078 -34.375 1.00 22.36 7 VAL B C 1
ATOM 3047 O O . VAL B 1 8 ? 76.858 176.583 -35.169 1.00 20.97 7 VAL B O 1
ATOM 3051 N N . VAL B 1 9 ? 78.979 176.096 -34.558 1.00 22.09 8 VAL B N 1
ATOM 3052 C CA . VAL B 1 9 ? 79.611 176.583 -35.780 1.00 22.56 8 VAL B CA 1
ATOM 3053 C C . VAL B 1 9 ? 80.405 175.441 -36.403 1.00 23.70 8 VAL B C 1
ATOM 3054 O O . VAL B 1 9 ? 81.203 174.788 -35.721 1.00 23.34 8 VAL B O 1
ATOM 3058 N N . LEU B 1 10 ? 80.193 175.211 -37.698 1.00 25.44 9 LEU B N 1
ATOM 3059 C CA . LEU B 1 10 ? 80.841 174.129 -38.429 1.00 22.46 9 LEU B CA 1
ATOM 3060 C C . LEU B 1 10 ? 81.964 174.682 -39.300 1.00 22.77 9 LEU B C 1
ATOM 3061 O O . LEU B 1 10 ? 81.736 175.577 -40.119 1.00 22.08 9 LEU B O 1
ATOM 3066 N N . VAL B 1 11 ? 83.167 174.144 -39.130 1.00 23.37 10 VAL B N 1
ATOM 3067 C CA . VAL B 1 11 ? 84.344 174.577 -39.872 1.00 24.38 10 VAL B CA 1
ATOM 3068 C C . VAL B 1 11 ? 84.814 173.423 -40.752 1.00 22.30 10 VAL B C 1
ATOM 3069 O O . VAL B 1 11 ? 85.248 172.389 -40.236 1.00 21.89 10 VAL B O 1
ATOM 3073 N N . PRO B 1 12 ? 84.770 173.555 -42.076 1.00 24.24 11 PRO B N 1
ATOM 3074 C CA . PRO B 1 12 ? 85.157 172.449 -42.957 1.00 23.20 11 PRO B CA 1
ATOM 3075 C C . PRO B 1 12 ? 86.666 172.369 -43.154 1.00 22.15 11 PRO B C 1
ATOM 3076 O O . PRO B 1 12 ? 87.422 173.271 -42.795 1.00 25.70 11 PRO B O 1
ATOM 3080 N N . GLY B 1 13 ? 87.090 171.254 -43.754 1.00 20.47 12 GLY B N 1
ATOM 3081 C CA . GLY B 1 13 ? 88.465 171.070 -44.164 1.00 20.29 12 GLY B CA 1
ATOM 3082 C C . GLY B 1 13 ? 88.682 171.528 -45.595 1.00 24.33 12 GLY B C 1
ATOM 3083 O O . GLY B 1 13 ? 87.846 172.201 -46.200 1.00 26.28 12 GLY B O 1
ATOM 3084 N N . ASP B 1 14 ? 89.831 171.147 -46.145 1.00 25.17 13 ASP B N 1
ATOM 3085 C CA . ASP B 1 14 ? 90.131 171.527 -47.518 1.00 25.87 13 ASP B CA 1
ATOM 3086 C C . ASP B 1 14 ? 89.208 170.790 -48.479 1.00 23.43 13 ASP B C 1
ATOM 3087 O O . ASP B 1 14 ? 88.806 169.649 -48.239 1.00 24.35 13 ASP B O 1
ATOM 3092 N N . LEU B 1 15 ? 88.855 171.474 -49.568 1.00 23.68 14 LEU B N 1
ATOM 3093 C CA . LEU B 1 15 ? 87.855 171.047 -50.543 1.00 21.41 14 LEU B CA 1
ATOM 3094 C C . LEU B 1 15 ? 86.464 170.919 -49.928 1.00 22.70 14 LEU B C 1
ATOM 3095 O O . LEU B 1 15 ? 85.528 170.483 -50.608 1.00 25.27 14 LEU B O 1
ATOM 3100 N N . GLY B 1 16 ? 86.300 171.321 -48.670 1.00 22.62 15 GLY B N 1
ATOM 3101 C CA . GLY B 1 16 ? 85.123 171.060 -47.872 1.00 19.94 15 GLY B CA 1
ATOM 3102 C C . GLY B 1 16 ? 84.021 172.099 -47.910 1.00 22.84 15 GLY B C 1
ATOM 3103 O O . GLY B 1 16 ? 83.086 172.005 -47.110 1.00 21.44 15 GLY B O 1
ATOM 3104 N N . ASN B 1 17 ? 84.089 173.089 -48.798 1.00 21.44 16 ASN B N 1
ATOM 3105 C CA . ASN B 1 17 ? 82.947 173.959 -49.043 1.00 21.87 16 ASN B CA 1
ATOM 3106 C C . ASN B 1 17 ? 83.031 174.477 -50.470 1.00 23.59 16 ASN B C 1
ATOM 3107 O O . ASN B 1 17 ? 84.089 174.448 -51.102 1.00 21.83 16 ASN B O 1
ATOM 3112 N N . GLN B 1 18 ? 81.893 174.944 -50.974 1.00 19.83 17 GLN B N 1
ATOM 3113 C CA . GLN B 1 18 ? 81.821 175.368 -52.362 1.00 20.45 17 GLN B CA 1
ATOM 3114 C C . GLN B 1 18 ? 82.611 176.655 -52.581 1.00 21.77 17 GLN B C 1
ATOM 3115 O O . GLN B 1 18 ? 82.833 177.442 -51.658 1.00 22.04 17 GLN B O 1
ATOM 3121 N N . LEU B 1 19 ? 83.051 176.849 -53.823 1.00 20.94 18 LEU B N 1
ATOM 3122 C CA . LEU B 1 19 ? 83.705 178.071 -54.265 1.00 22.20 18 LEU B CA 1
ATOM 3123 C C . LEU B 1 19 ? 83.068 178.516 -55.570 1.00 24.42 18 LEU B C 1
ATOM 3124 O O . LEU B 1 19 ? 82.709 177.684 -56.409 1.00 25.99 18 LEU B O 1
ATOM 3129 N N . GLU B 1 20 ? 82.936 179.829 -55.740 1.00 22.28 19 GLU B N 1
ATOM 3130 C CA . GLU B 1 20 ? 82.349 180.410 -56.937 1.00 23.23 19 GLU B CA 1
ATOM 3131 C C . GLU B 1 20 ? 83.320 181.407 -57.552 1.00 28.33 19 GLU B C 1
ATOM 3132 O O . GLU B 1 20 ? 84.151 181.999 -56.857 1.00 23.17 19 GLU B O 1
ATOM 3138 N N . ALA B 1 21 ? 83.211 181.588 -58.867 1.00 28.95 20 ALA B N 1
ATOM 3139 C CA . ALA B 1 21 ? 84.133 182.448 -59.589 1.00 26.90 20 ALA B CA 1
ATOM 3140 C C . ALA B 1 21 ? 83.384 183.276 -60.622 1.00 28.65 20 ALA B C 1
ATOM 3141 O O . ALA B 1 21 ? 82.336 182.871 -61.131 1.00 26.83 20 ALA B O 1
ATOM 3143 N N . LYS B 1 22 ? 83.945 184.443 -60.927 1.00 29.66 21 LYS B N 1
ATOM 3144 C CA . LYS B 1 22 ? 83.479 185.311 -61.998 1.00 31.65 21 LYS B CA 1
ATOM 3145 C C . LYS B 1 22 ? 84.691 185.783 -62.783 1.00 31.34 21 LYS B C 1
ATOM 3146 O O . LYS B 1 22 ? 85.721 186.123 -62.195 1.00 32.55 21 LYS B O 1
ATOM 3152 N N . LEU B 1 23 ? 84.570 185.805 -64.108 1.00 33.08 22 LEU B N 1
ATOM 3153 C CA . LEU B 1 23 ? 85.714 186.027 -64.980 1.00 33.44 22 LEU B CA 1
ATOM 3154 C C . LEU B 1 23 ? 85.574 187.332 -65.751 1.00 38.64 22 LEU B C 1
ATOM 3155 O O . LEU B 1 23 ? 84.492 187.672 -66.239 1.00 38.82 22 LEU B O 1
ATOM 3160 N N . ASP B 1 24 ? 86.686 188.052 -65.852 1.00 40.55 23 ASP B N 1
ATOM 3161 C CA . ASP B 1 24 ? 86.864 189.190 -66.742 1.00 43.80 23 ASP B CA 1
ATOM 3162 C C . ASP B 1 24 ? 88.347 189.207 -67.109 1.00 42.08 23 ASP B C 1
ATOM 3163 O O . ASP B 1 24 ? 89.069 190.178 -66.900 1.00 40.20 23 ASP B O 1
ATOM 3168 N N . LYS B 1 25 ? 88.817 188.086 -67.661 1.00 42.30 24 LYS B N 1
ATOM 3169 C CA . LYS B 1 25 ? 90.239 187.822 -67.824 1.00 41.29 24 LYS B CA 1
ATOM 3170 C C . LYS B 1 25 ? 90.798 188.592 -69.018 1.00 42.94 24 LYS B C 1
ATOM 3171 O O . LYS B 1 25 ? 90.109 188.761 -70.027 1.00 43.44 24 LYS B O 1
ATOM 3177 N N . PRO B 1 26 ? 92.041 189.071 -68.927 1.00 42.52 25 PRO B N 1
ATOM 3178 C CA . PRO B 1 26 ? 92.660 189.704 -70.099 1.00 43.25 25 PRO B CA 1
ATOM 3179 C C . PRO B 1 26 ? 93.037 188.712 -71.184 1.00 45.83 25 PRO B C 1
ATOM 3180 O O . PRO B 1 26 ? 93.012 189.069 -72.368 1.00 46.89 25 PRO B O 1
ATOM 3184 N N . THR B 1 27 ? 93.398 187.483 -70.819 1.00 37.52 26 THR B N 1
ATOM 3185 C CA . THR B 1 27 ? 93.757 186.466 -71.796 1.00 43.19 26 THR B CA 1
ATOM 3186 C C . THR B 1 27 ? 93.375 185.093 -71.260 1.00 39.41 26 THR B C 1
ATOM 3187 O O . THR B 1 27 ? 93.129 184.917 -70.063 1.00 36.71 26 THR B O 1
ATOM 3191 N N . VAL B 1 28 ? 93.321 184.119 -72.168 1.00 39.08 27 VAL B N 1
ATOM 3192 C CA . VAL B 1 28 ? 93.027 182.734 -71.823 1.00 37.79 27 VAL B CA 1
ATOM 3193 C C . VAL B 1 28 ? 94.118 181.839 -72.391 1.00 38.00 27 VAL B C 1
ATOM 3194 O O . VAL B 1 28 ? 94.768 182.174 -73.386 1.00 39.58 27 VAL B O 1
ATOM 3198 N N . VAL B 1 29 ? 94.318 180.688 -71.745 1.00 36.87 28 VAL B N 1
ATOM 3199 C CA . VAL B 1 29 ? 95.356 179.758 -72.177 1.00 40.92 28 VAL B CA 1
ATOM 3200 C C . VAL B 1 29 ? 94.957 178.995 -73.433 1.00 43.00 28 VAL B C 1
ATOM 3201 O O . VAL B 1 29 ? 95.823 178.411 -74.096 1.00 44.59 28 VAL B O 1
ATOM 3205 N N . HIS B 1 30 ? 93.671 178.980 -73.773 1.00 43.61 29 HIS B N 1
ATOM 3206 C CA . HIS B 1 30 ? 93.175 178.246 -74.926 1.00 45.98 29 HIS B CA 1
ATOM 3207 C C . HIS B 1 30 ? 91.941 178.961 -75.453 1.00 43.83 29 HIS B C 1
ATOM 3208 O O . HIS B 1 30 ? 91.185 179.563 -74.687 1.00 43.24 29 HIS B O 1
ATOM 3215 N N . TYR B 1 31 ? 91.738 178.891 -76.770 1.00 43.62 30 TYR B N 1
ATOM 3216 C CA . TYR B 1 31 ? 90.630 179.619 -77.377 1.00 45.86 30 TYR B CA 1
ATOM 3217 C C . TYR B 1 31 ? 89.266 179.047 -77.005 1.00 46.10 30 TYR B C 1
ATOM 3218 O O . TYR B 1 31 ? 88.250 179.700 -77.263 1.00 47.68 30 TYR B O 1
ATOM 3227 N N . LEU B 1 32 ? 89.217 177.861 -76.397 1.00 45.34 31 LEU B N 1
ATOM 3228 C CA . LEU B 1 32 ? 87.957 177.309 -75.914 1.00 46.32 31 LEU B CA 1
ATOM 3229 C C . LEU B 1 32 ? 87.551 177.856 -74.553 1.00 46.68 31 LEU B C 1
ATOM 3230 O O . LEU B 1 32 ? 86.391 177.698 -74.159 1.00 47.53 31 LEU B O 1
ATOM 3235 N N . CYS B 1 33 ? 88.470 178.491 -73.834 1.00 44.52 32 CYS B N 1
ATOM 3236 C CA . CYS B 1 33 ? 88.190 178.961 -72.487 1.00 41.53 32 CYS B CA 1
ATOM 3237 C C . CYS B 1 33 ? 87.405 180.265 -72.522 1.00 42.95 32 CYS B C 1
ATOM 3238 O O . CYS B 1 33 ? 87.676 181.150 -73.338 1.00 43.73 32 CYS B O 1
ATOM 3241 N N . SER B 1 34 ? 86.428 180.380 -71.626 1.00 45.07 33 SER B N 1
ATOM 3242 C CA . SER B 1 34 ? 85.670 181.616 -71.509 1.00 48.25 33 SER B CA 1
ATOM 3243 C C . SER B 1 34 ? 86.528 182.701 -70.877 1.00 46.53 33 SER B C 1
ATOM 3244 O O . SER B 1 34 ? 87.234 182.466 -69.893 1.00 44.69 33 SER B O 1
ATOM 3247 N N . LYS B 1 35 ? 86.466 183.898 -71.450 1.00 48.66 34 LYS B N 1
ATOM 3248 C CA . LYS B 1 35 ? 87.241 185.018 -70.938 1.00 49.53 34 LYS B CA 1
ATOM 3249 C C . LYS B 1 35 ? 86.451 185.860 -69.946 1.00 51.02 34 LYS B C 1
ATOM 3250 O O . LYS B 1 35 ? 87.030 186.376 -68.982 1.00 50.22 34 LYS B O 1
ATOM 3256 N N . LYS B 1 36 ? 85.142 185.994 -70.157 1.00 51.84 35 LYS B N 1
ATOM 3257 C CA . LYS B 1 36 ? 84.272 186.825 -69.338 1.00 52.81 35 LYS B CA 1
ATOM 3258 C C . LYS B 1 36 ? 82.944 186.104 -69.158 1.00 53.04 35 LYS B C 1
ATOM 3259 O O . LYS B 1 36 ? 82.401 185.549 -70.117 1.00 54.74 35 LYS B O 1
ATOM 3265 N N . THR B 1 37 ? 82.421 186.106 -67.932 1.00 51.38 36 THR B N 1
ATOM 3266 C CA . THR B 1 37 ? 81.173 185.417 -67.632 1.00 51.09 36 THR B CA 1
ATOM 3267 C C . THR B 1 37 ? 80.114 186.407 -67.167 1.00 54.25 36 THR B C 1
ATOM 3268 O O . THR B 1 37 ? 80.428 187.458 -66.598 1.00 54.26 36 THR B O 1
ATOM 3272 N N . GLU B 1 38 ? 78.849 186.050 -67.413 1.00 56.88 37 GLU B N 1
ATOM 3273 C CA . GLU B 1 38 ? 77.735 186.929 -67.062 1.00 59.97 37 GLU B CA 1
ATOM 3274 C C . GLU B 1 38 ? 77.655 187.153 -65.556 1.00 55.30 37 GLU B C 1
ATOM 3275 O O . GLU B 1 38 ? 77.485 188.287 -65.094 1.00 55.38 37 GLU B O 1
ATOM 3281 N N . SER B 1 39 ? 77.759 186.084 -64.776 1.00 51.40 38 SER B N 1
ATOM 3282 C CA . SER B 1 39 ? 77.721 186.194 -63.322 1.00 48.48 38 SER B CA 1
ATOM 3283 C C . SER B 1 39 ? 78.694 185.172 -62.748 1.00 43.05 38 SER B C 1
ATOM 3284 O O . SER B 1 39 ? 79.593 184.676 -63.436 1.00 40.76 38 SER B O 1
ATOM 3287 N N . TYR B 1 40 ? 78.523 184.851 -61.471 1.00 39.10 39 TYR B N 1
ATOM 3288 C CA . TYR B 1 40 ? 79.360 183.849 -60.837 1.00 37.49 39 TYR B CA 1
ATOM 3289 C C . TYR B 1 40 ? 78.890 182.448 -61.206 1.00 38.12 39 TYR B C 1
ATOM 3290 O O . TYR B 1 40 ? 77.700 182.203 -61.428 1.00 40.18 39 TYR B O 1
ATOM 3299 N N . PHE B 1 41 ? 79.848 181.531 -61.297 1.00 34.50 40 PHE B N 1
ATOM 3300 C CA . PHE B 1 41 ? 79.564 180.120 -61.501 1.00 32.98 40 PHE B CA 1
ATOM 3301 C C . PHE B 1 41 ? 80.289 179.324 -60.431 1.00 26.24 40 PHE B C 1
ATOM 3302 O O . PHE B 1 41 ? 81.290 179.771 -59.871 1.00 31.56 40 PHE B O 1
ATOM 3310 N N . THR B 1 42 ? 79.765 178.138 -60.139 1.00 27.49 41 THR B N 1
ATOM 3311 C CA . THR B 1 42 ? 80.416 177.258 -59.180 1.00 27.23 41 THR B CA 1
ATOM 3312 C C . THR B 1 42 ? 81.684 176.686 -59.800 1.00 29.54 41 THR B C 1
ATOM 3313 O O . THR B 1 42 ? 81.628 176.003 -60.829 1.00 27.88 41 THR B O 1
ATOM 3317 N N . ILE B 1 43 ? 82.830 176.978 -59.188 1.00 24.46 42 ILE B N 1
ATOM 3318 C CA . ILE B 1 43 ? 84.096 176.424 -59.652 1.00 27.60 42 ILE B CA 1
ATOM 3319 C C . ILE B 1 43 ? 84.496 175.189 -58.847 1.00 23.93 42 ILE B C 1
ATOM 3320 O O . ILE B 1 43 ? 85.341 174.408 -59.311 1.00 25.68 42 ILE B O 1
ATOM 3325 N N . TRP B 1 44 ? 83.910 174.988 -57.669 1.00 26.16 43 TRP B N 1
ATOM 3326 C CA . TRP B 1 44 ? 84.043 173.752 -56.908 1.00 25.31 43 TRP B CA 1
ATOM 3327 C C . TRP B 1 44 ? 82.780 173.590 -56.077 1.00 24.55 43 TRP B C 1
ATOM 3328 O O . TRP B 1 44 ? 82.357 174.545 -55.422 1.00 22.04 43 TRP B O 1
ATOM 3339 N N . LEU B 1 45 ? 82.163 172.412 -56.117 1.00 24.77 44 LEU B N 1
ATOM 3340 C CA . LEU B 1 45 ? 82.544 171.314 -56.996 1.00 25.50 44 LEU B CA 1
ATOM 3341 C C . LEU B 1 45 ? 81.613 171.287 -58.204 1.00 26.57 44 LEU B C 1
ATOM 3342 O O . LEU B 1 45 ? 80.391 171.271 -58.048 1.00 25.93 44 LEU B O 1
ATOM 3347 N N . ASN B 1 46 ? 82.190 171.276 -59.407 1.00 26.52 45 ASN B N 1
ATOM 3348 C CA . ASN B 1 46 ? 81.414 171.333 -60.647 1.00 30.08 45 ASN B CA 1
ATOM 3349 C C . ASN B 1 46 ? 82.063 170.387 -61.654 1.00 31.07 45 ASN B C 1
ATOM 3350 O O . ASN B 1 46 ? 83.079 170.726 -62.266 1.00 32.30 45 ASN B O 1
ATOM 3355 N N . LEU B 1 47 ? 81.464 169.206 -61.826 1.00 32.00 46 LEU B N 1
ATOM 3356 C CA . LEU B 1 47 ? 82.048 168.193 -62.701 1.00 32.27 46 LEU B CA 1
ATOM 3357 C C . LEU B 1 47 ? 82.086 168.644 -64.155 1.00 33.35 46 LEU B C 1
ATOM 3358 O O . LEU B 1 47 ? 82.932 168.173 -64.925 1.00 33.00 46 LEU B O 1
ATOM 3363 N N . GLU B 1 48 ? 81.179 169.542 -64.553 1.00 30.86 47 GLU B N 1
ATOM 3364 C CA . GLU B 1 48 ? 81.148 170.004 -65.939 1.00 39.58 47 GLU B CA 1
ATOM 3365 C C . GLU B 1 48 ? 82.456 170.668 -66.345 1.00 36.09 47 GLU B C 1
ATOM 3366 O O . GLU B 1 48 ? 82.873 170.562 -67.504 1.00 38.01 47 GLU B O 1
ATOM 3372 N N . LEU B 1 49 ? 83.120 171.348 -65.412 1.00 34.57 48 LEU B N 1
ATOM 3373 C CA . LEU B 1 49 ? 84.329 172.101 -65.717 1.00 34.75 48 LEU B CA 1
ATOM 3374 C C . LEU B 1 49 ? 85.568 171.227 -65.853 1.00 35.76 48 LEU B C 1
ATOM 3375 O O . LEU B 1 49 ? 86.607 171.726 -66.295 1.00 35.52 48 LEU B O 1
ATOM 3380 N N . LEU B 1 50 ? 85.490 169.948 -65.490 1.00 34.94 49 LEU B N 1
ATOM 3381 C CA . LEU B 1 50 ? 86.672 169.109 -65.354 1.00 35.02 49 LEU B CA 1
ATOM 3382 C C . LEU B 1 50 ? 86.883 168.169 -66.535 1.00 36.13 49 LEU B C 1
ATOM 3383 O O . LEU B 1 50 ? 87.762 167.304 -66.472 1.00 39.28 49 LEU B O 1
ATOM 3388 N N . LEU B 1 51 ? 86.112 168.318 -67.607 1.00 35.73 50 LEU B N 1
ATOM 3389 C CA . LEU B 1 51 ? 86.313 167.471 -68.768 1.00 39.00 50 LEU B CA 1
ATOM 3390 C C . LEU B 1 51 ? 87.653 167.794 -69.431 1.00 43.17 50 LEU B C 1
ATOM 3391 O O . LEU B 1 51 ? 88.118 168.936 -69.384 1.00 43.83 50 LEU B O 1
ATOM 3396 N N . PRO B 1 52 ? 88.302 166.793 -70.038 1.00 44.09 51 PRO B N 1
ATOM 3397 C CA . PRO B 1 52 ? 89.671 167.003 -70.544 1.00 43.91 51 PRO B CA 1
ATOM 3398 C C . PRO B 1 52 ? 89.795 168.134 -71.549 1.00 43.48 51 PRO B C 1
ATOM 3399 O O . PRO B 1 52 ? 90.853 168.772 -71.619 1.00 42.58 51 PRO B O 1
ATOM 3403 N N . VAL B 1 53 ? 88.748 168.405 -72.331 1.00 44.12 52 VAL B N 1
ATOM 3404 C CA . VAL B 1 53 ? 88.836 169.437 -73.355 1.00 43.76 52 VAL B CA 1
ATOM 3405 C C . VAL B 1 53 ? 88.947 170.832 -72.751 1.00 42.66 52 VAL B C 1
ATOM 3406 O O . VAL B 1 53 ? 89.476 171.744 -73.400 1.00 42.20 52 VAL B O 1
ATOM 3410 N N . ILE B 1 54 ? 88.479 171.027 -71.519 1.00 36.95 53 ILE B N 1
ATOM 3411 C CA . ILE B 1 54 ? 88.459 172.354 -70.914 1.00 35.89 53 ILE B CA 1
ATOM 3412 C C . ILE B 1 54 ? 89.100 172.330 -69.532 1.00 34.15 53 ILE B C 1
ATOM 3413 O O . ILE B 1 54 ? 89.018 173.313 -68.788 1.00 36.40 53 ILE B O 1
ATOM 3418 N N . ILE B 1 55 ? 89.745 171.214 -69.177 1.00 33.93 54 ILE B N 1
ATOM 3419 C CA . ILE B 1 55 ? 90.359 171.110 -67.855 1.00 32.43 54 ILE B CA 1
ATOM 3420 C C . ILE B 1 55 ? 91.441 172.168 -67.670 1.00 35.82 54 ILE B C 1
ATOM 3421 O O . ILE B 1 55 ? 91.670 172.645 -66.551 1.00 34.68 54 ILE B O 1
ATOM 3426 N N . ASP B 1 56 ? 92.114 172.565 -68.753 1.00 35.24 55 ASP B N 1
ATOM 3427 C CA . ASP B 1 56 ? 93.121 173.616 -68.640 1.00 36.84 55 ASP B CA 1
ATOM 3428 C C . ASP B 1 56 ? 92.493 174.960 -68.288 1.00 35.02 55 ASP B C 1
ATOM 3429 O O . ASP B 1 56 ? 93.107 175.758 -67.569 1.00 32.77 55 ASP B O 1
ATOM 3434 N N . CYS B 1 57 ? 91.278 175.227 -68.776 1.00 34.65 56 CYS B N 1
ATOM 3435 C CA . CYS B 1 57 ? 90.589 176.457 -68.397 1.00 32.37 56 CYS B CA 1
ATOM 3436 C C . CYS B 1 57 ? 90.328 176.496 -66.896 1.00 30.73 56 CYS B C 1
ATOM 3437 O O . CYS B 1 57 ? 90.518 177.534 -66.251 1.00 30.07 56 CYS B O 1
ATOM 3440 N N . TRP B 1 58 ? 89.894 175.369 -66.326 1.00 30.17 57 TRP B N 1
ATOM 3441 C CA . TRP B 1 58 ? 89.605 175.312 -64.896 1.00 28.73 57 TRP B CA 1
ATOM 3442 C C . TRP B 1 58 ? 90.867 175.519 -64.069 1.00 27.97 57 TRP B C 1
ATOM 3443 O O . TRP B 1 58 ? 90.845 176.224 -63.052 1.00 27.38 57 TRP B O 1
ATOM 3454 N N . ILE B 1 59 ? 91.977 174.905 -64.490 1.00 28.48 58 ILE B N 1
ATOM 3455 C CA . ILE B 1 59 ? 93.253 175.094 -63.802 1.00 30.64 58 ILE B CA 1
ATOM 3456 C C . ILE B 1 59 ? 93.636 176.570 -63.790 1.00 28.01 58 ILE B C 1
ATOM 3457 O O . ILE B 1 59 ? 94.049 177.115 -62.761 1.00 27.21 58 ILE B O 1
ATOM 3462 N N . ASP B 1 60 ? 93.506 177.237 -64.939 1.00 30.16 59 ASP B N 1
ATOM 3463 C CA . ASP B 1 60 ? 93.893 178.639 -65.040 1.00 31.11 59 ASP B CA 1
ATOM 3464 C C . ASP B 1 60 ? 93.013 179.557 -64.199 1.00 30.09 59 ASP B C 1
ATOM 3465 O O . ASP B 1 60 ? 93.414 180.692 -63.922 1.00 30.26 59 ASP B O 1
ATOM 3470 N N . ASN B 1 61 ? 91.834 179.099 -63.778 1.00 30.00 60 ASN B N 1
ATOM 3471 C CA . ASN B 1 61 ? 90.926 179.923 -62.990 1.00 27.22 60 ASN B CA 1
ATOM 3472 C C . ASN B 1 61 ? 90.994 179.648 -61.495 1.00 26.66 60 ASN B C 1
ATOM 3473 O O . ASN B 1 61 ? 90.765 180.564 -60.698 1.00 26.51 60 ASN B O 1
ATOM 3478 N N . ILE B 1 62 ? 91.293 178.413 -61.088 1.00 25.52 61 ILE B N 1
ATOM 3479 C CA . ILE B 1 62 ? 91.303 178.067 -59.671 1.00 24.90 61 ILE B CA 1
ATOM 3480 C C . ILE B 1 62 ? 92.710 178.056 -59.078 1.00 26.82 61 ILE B C 1
ATOM 3481 O O . ILE B 1 62 ? 92.852 177.98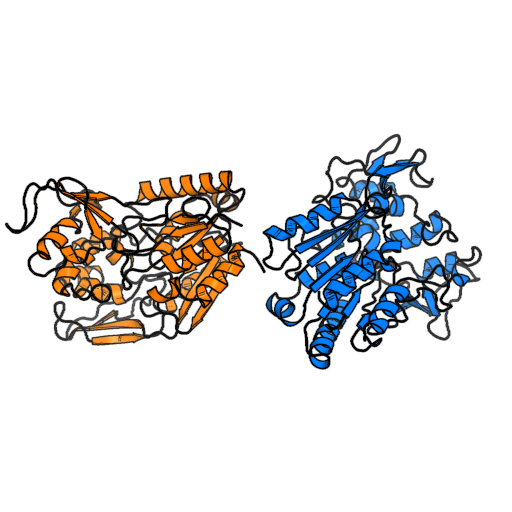3 -57.845 1.00 27.65 61 ILE B O 1
ATOM 3486 N N 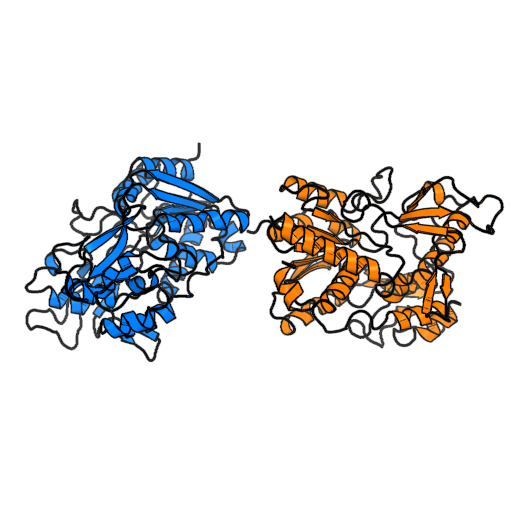. ARG B 1 63 ? 93.749 178.140 -59.902 1.00 27.33 62 ARG B N 1
ATOM 3487 C CA . ARG B 1 63 ? 95.093 178.254 -59.362 1.00 29.76 62 ARG B CA 1
ATOM 3488 C C . ARG B 1 63 ? 95.274 179.609 -58.681 1.00 30.74 62 ARG B C 1
ATOM 3489 O O . ARG B 1 63 ? 94.514 180.559 -58.904 1.00 28.84 62 ARG B O 1
ATOM 3497 N N . LEU B 1 64 ? 96.298 179.687 -57.838 1.00 29.67 63 LEU B N 1
ATOM 3498 C CA . LEU B 1 64 ? 96.710 180.934 -57.214 1.00 30.15 63 LEU B CA 1
ATOM 3499 C C . LEU B 1 64 ? 98.080 181.335 -57.739 1.00 30.53 63 LEU B C 1
ATOM 3500 O O . LEU B 1 64 ? 98.929 180.478 -58.010 1.00 28.34 63 LEU B O 1
ATOM 3505 N N . VAL B 1 65 ? 98.285 182.640 -57.884 1.00 25.90 64 VAL B N 1
ATOM 3506 C CA . VAL B 1 65 ? 99.570 183.203 -58.276 1.00 26.85 64 VAL B CA 1
ATOM 3507 C C . VAL B 1 65 ? 100.287 183.661 -57.015 1.00 32.32 64 VAL B C 1
ATOM 3508 O O . VAL B 1 65 ? 99.721 184.412 -56.210 1.00 32.99 64 VAL B O 1
ATOM 3512 N N . TYR B 1 66 ? 101.523 183.205 -56.832 1.00 27.03 65 TYR B N 1
ATOM 3513 C CA . TYR B 1 66 ? 102.317 183.631 -55.690 1.00 27.08 65 TYR B CA 1
ATOM 3514 C C . TYR B 1 66 ? 103.144 184.853 -56.063 1.00 28.19 65 TYR B C 1
ATOM 3515 O O . TYR B 1 66 ? 103.754 184.904 -57.136 1.00 29.10 65 TYR B O 1
ATOM 3524 N N . ASN B 1 67 ? 103.165 185.831 -55.161 1.00 28.21 66 ASN B N 1
ATOM 3525 C CA . ASN B 1 67 ? 103.835 187.113 -55.368 1.00 33.37 66 ASN B CA 1
ATOM 3526 C C . ASN B 1 67 ? 104.974 187.217 -54.361 1.00 32.43 66 ASN B C 1
ATOM 3527 O O . ASN B 1 67 ? 104.731 187.354 -53.157 1.00 33.07 66 ASN B O 1
ATOM 3532 N N . LYS B 1 68 ? 106.215 187.158 -54.852 1.00 30.80 67 LYS B N 1
ATOM 3533 C CA . LYS B 1 68 ? 107.364 187.170 -53.950 1.00 36.36 67 LYS B CA 1
ATOM 3534 C C . LYS B 1 68 ? 107.535 188.516 -53.263 1.00 35.17 67 LYS B C 1
ATOM 3535 O O . LYS B 1 68 ? 107.993 188.566 -52.117 1.00 34.41 67 LYS B O 1
ATOM 3541 N N . THR B 1 69 ? 107.186 189.609 -53.946 1.00 37.01 68 THR B N 1
ATOM 3542 C CA . THR B 1 69 ? 107.302 190.935 -53.348 1.00 38.66 68 THR B CA 1
ATOM 3543 C C . THR B 1 69 ? 106.437 191.048 -52.100 1.00 39.70 68 THR B C 1
ATOM 3544 O O . THR B 1 69 ? 106.893 191.522 -51.053 1.00 40.14 68 THR B O 1
ATOM 3548 N N . SER B 1 70 ? 105.183 190.604 -52.191 1.00 39.30 69 SER B N 1
ATOM 3549 C CA . SER B 1 70 ? 104.229 190.729 -51.099 1.00 38.69 69 SER B CA 1
ATOM 3550 C C . SER B 1 70 ? 104.155 189.490 -50.221 1.00 42.35 69 SER B C 1
ATOM 3551 O O . SER B 1 70 ? 103.527 189.546 -49.157 1.00 44.29 69 SER B O 1
ATOM 3554 N N . ARG B 1 71 ? 104.773 188.382 -50.640 1.00 44.10 70 ARG B N 1
ATOM 3555 C CA . ARG B 1 71 ? 104.743 187.121 -49.896 1.00 42.68 70 ARG B CA 1
ATOM 3556 C C . ARG B 1 71 ? 103.308 186.647 -49.672 1.00 41.96 70 ARG B C 1
ATOM 3557 O O . ARG B 1 71 ? 102.974 186.074 -48.632 1.00 42.13 70 ARG B O 1
ATOM 3565 N N . ALA B 1 72 ? 102.452 186.885 -50.662 1.00 38.43 71 ALA B N 1
ATOM 3566 C CA . ALA B 1 72 ? 101.043 186.536 -50.575 1.00 33.21 71 ALA B CA 1
ATOM 3567 C C . ALA B 1 72 ? 100.601 185.970 -51.916 1.00 33.25 71 ALA B C 1
ATOM 3568 O O . ALA B 1 72 ? 101.317 186.058 -52.916 1.00 35.59 71 ALA B O 1
ATOM 3570 N N . THR B 1 73 ? 99.409 185.391 -51.940 1.00 33.89 72 THR B N 1
ATOM 3571 C CA . THR B 1 73 ? 98.851 184.895 -53.188 1.00 32.63 72 THR B CA 1
ATOM 3572 C C . THR B 1 73 ? 97.823 185.864 -53.750 1.00 29.72 72 THR B C 1
ATOM 3573 O O . THR B 1 73 ? 97.256 186.701 -53.042 1.00 28.68 72 THR B O 1
ATOM 3577 N N . GLN B 1 74 ? 97.611 185.748 -55.055 1.00 29.86 73 GLN B N 1
ATOM 3578 C CA . GLN B 1 74 ? 96.636 186.541 -55.780 1.00 32.80 73 GLN B CA 1
ATOM 3579 C C . GLN B 1 74 ? 95.857 185.620 -56.702 1.00 34.53 73 GLN B C 1
ATOM 3580 O O . GLN B 1 74 ? 96.380 184.606 -57.174 1.00 34.91 73 GLN B O 1
ATOM 3586 N N . PHE B 1 75 ? 94.591 185.959 -56.931 1.00 31.18 74 PHE B N 1
ATOM 3587 C CA . PHE B 1 75 ? 93.857 185.299 -57.990 1.00 30.05 74 PHE B CA 1
ATOM 3588 C C . PHE B 1 75 ? 94.476 185.687 -59.327 1.00 30.62 74 PHE B C 1
ATOM 3589 O O . PHE B 1 75 ? 95.115 186.735 -59.441 1.00 31.77 74 PHE B O 1
ATOM 3597 N N . PRO B 1 76 ? 94.320 184.853 -60.353 1.00 30.92 75 PRO B N 1
ATOM 3598 C CA . PRO B 1 76 ? 94.733 185.275 -61.695 1.00 30.88 75 PRO B CA 1
ATOM 3599 C C . PRO B 1 76 ? 93.995 186.542 -62.105 1.00 33.38 75 PRO B C 1
ATOM 3600 O O . PRO B 1 76 ? 92.897 186.829 -61.621 1.00 35.14 75 PRO B O 1
ATOM 3604 N N . ASP B 1 77 ? 94.621 187.308 -62.997 1.00 35.06 76 ASP B N 1
ATOM 3605 C CA . ASP B 1 77 ? 94.077 188.599 -63.403 1.00 38.01 76 ASP B CA 1
ATOM 3606 C C . ASP B 1 77 ? 92.651 188.455 -63.920 1.00 35.60 76 ASP B C 1
ATOM 3607 O O . ASP B 1 77 ? 92.365 187.600 -64.762 1.00 37.33 76 ASP B O 1
ATOM 3612 N N . GLY B 1 78 ? 91.753 189.284 -63.398 1.00 34.39 77 GLY B N 1
ATOM 3613 C CA . GLY B 1 78 ? 90.379 189.299 -63.848 1.00 37.78 77 GLY B CA 1
ATOM 3614 C C . GLY B 1 78 ? 89.512 188.183 -63.313 1.00 38.85 77 GLY B C 1
ATOM 3615 O O . GLY B 1 78 ? 88.327 188.119 -63.666 1.00 43.12 77 GLY B O 1
ATOM 3616 N N . VAL B 1 79 ? 90.059 187.301 -62.482 1.00 34.90 78 VAL B N 1
ATOM 3617 C CA . VAL B 1 79 ? 89.302 186.227 -61.854 1.00 30.01 78 VAL B CA 1
ATOM 3618 C C . VAL B 1 79 ? 89.019 186.623 -60.414 1.00 30.13 78 VAL B C 1
ATOM 3619 O O . VAL B 1 79 ? 89.939 186.983 -59.669 1.00 31.44 78 VAL B O 1
ATOM 3623 N N . ASP B 1 80 ? 87.753 186.560 -60.020 1.00 29.87 79 ASP B N 1
ATOM 3624 C CA . ASP B 1 80 ? 87.369 186.704 -58.626 1.00 31.10 79 ASP B CA 1
ATOM 3625 C C . ASP B 1 80 ? 86.833 185.377 -58.112 1.00 29.22 79 ASP B C 1
ATOM 3626 O O . ASP B 1 80 ? 86.080 184.691 -58.809 1.00 29.41 79 ASP B O 1
ATOM 3631 N N . VAL B 1 81 ? 87.231 185.014 -56.897 1.00 27.53 80 VAL B N 1
ATOM 3632 C CA . VAL B 1 81 ? 86.735 183.819 -56.227 1.00 26.76 80 VAL B CA 1
ATOM 3633 C C . VAL B 1 81 ? 86.148 184.238 -54.888 1.00 26.41 80 VAL B C 1
ATOM 3634 O O . VAL B 1 81 ? 86.824 184.894 -54.088 1.00 26.44 80 VAL B O 1
ATOM 3638 N N . ARG B 1 82 ? 84.899 183.853 -54.645 1.00 26.78 81 ARG B N 1
ATOM 3639 C CA . ARG B 1 82 ? 84.214 184.154 -53.399 1.00 25.70 81 ARG B CA 1
ATOM 3640 C C . ARG B 1 82 ? 83.759 182.860 -52.738 1.00 23.35 81 ARG B C 1
ATOM 3641 O O . ARG B 1 82 ? 83.617 181.819 -53.386 1.00 22.25 81 ARG B O 1
ATOM 3649 N N . VAL B 1 83 ? 83.534 182.940 -51.432 1.00 23.97 82 VAL B N 1
ATOM 3650 C CA . VAL B 1 83 ? 83.096 181.809 -50.625 1.00 24.98 82 VAL B CA 1
ATOM 3651 C C . VAL B 1 83 ? 81.621 182.025 -50.294 1.00 25.42 82 VAL B C 1
ATOM 3652 O O . VAL B 1 83 ? 81.293 182.892 -49.470 1.00 24.59 82 VAL B O 1
ATOM 3656 N N . PRO B 1 84 ? 80.704 181.291 -50.912 1.00 25.51 83 PRO B N 1
ATOM 3657 C CA . PRO B 1 84 ? 79.282 181.493 -50.630 1.00 26.72 83 PRO B CA 1
ATOM 3658 C C . PRO B 1 84 ? 78.849 180.794 -49.351 1.00 26.50 83 PRO B C 1
ATOM 3659 O O . PRO B 1 84 ? 79.489 179.857 -48.866 1.00 27.29 83 PRO B O 1
ATOM 3663 N N . GLY B 1 85 ? 77.733 181.278 -48.807 1.00 26.72 84 GLY B N 1
ATOM 3664 C CA . GLY B 1 85 ? 77.067 180.592 -47.719 1.00 20.38 84 GLY B CA 1
ATOM 3665 C C . GLY B 1 85 ? 77.673 180.762 -46.345 1.00 19.86 84 GLY B C 1
ATOM 3666 O O . GLY B 1 85 ? 77.411 179.935 -45.468 1.00 24.42 84 GLY B O 1
ATOM 3667 N N . PHE B 1 86 ? 78.481 181.797 -46.123 1.00 20.59 85 PHE B N 1
ATOM 3668 C CA . PHE B 1 86 ? 78.993 182.045 -44.781 1.00 20.75 85 PHE B CA 1
ATOM 3669 C C . PHE B 1 86 ? 77.833 182.329 -43.836 1.00 22.57 85 PHE B C 1
ATOM 3670 O O . PHE B 1 86 ? 76.930 183.104 -44.159 1.00 23.95 85 PHE B O 1
ATOM 3678 N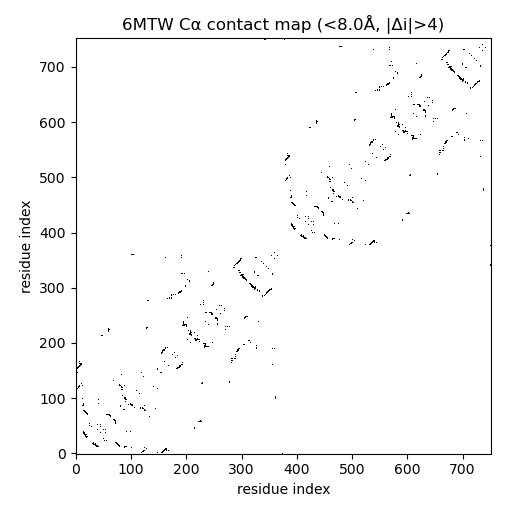 N . GLY B 1 87 ? 77.860 181.700 -42.663 1.00 25.57 86 GLY B N 1
ATOM 3679 C CA . GLY B 1 87 ? 76.761 181.795 -41.726 1.00 25.51 86 GLY B CA 1
ATOM 3680 C C . GLY B 1 87 ? 75.573 180.913 -42.045 1.00 26.41 86 GLY B C 1
ATOM 3681 O O . GLY B 1 87 ? 74.633 180.855 -41.242 1.00 28.93 86 GLY B O 1
ATOM 3682 N N . LYS B 1 88 ? 75.578 180.231 -43.188 1.00 22.77 87 LYS B N 1
ATOM 3683 C CA . LYS B 1 88 ? 74.563 179.268 -43.577 1.00 25.65 87 LYS B CA 1
ATOM 3684 C C . LYS B 1 88 ? 75.204 177.881 -43.633 1.00 27.05 87 LYS B C 1
ATOM 3685 O O . LYS B 1 88 ? 76.333 177.683 -43.174 1.00 29.50 87 LYS B O 1
ATOM 3691 N N . THR B 1 89 ? 74.488 176.910 -44.207 1.00 24.46 88 THR B N 1
ATOM 3692 C CA . THR B 1 89 ? 75.010 175.550 -44.293 1.00 26.02 88 THR B CA 1
ATOM 3693 C C . THR B 1 89 ? 74.986 174.932 -45.686 1.00 23.81 88 THR B C 1
ATOM 3694 O O . THR B 1 89 ? 75.579 173.862 -45.867 1.00 25.95 88 THR B O 1
ATOM 3698 N N . PHE B 1 90 ? 74.350 175.565 -46.675 1.00 25.52 89 PHE B N 1
ATOM 3699 C CA . PHE B 1 90 ? 74.168 174.897 -47.962 1.00 29.61 89 PHE B 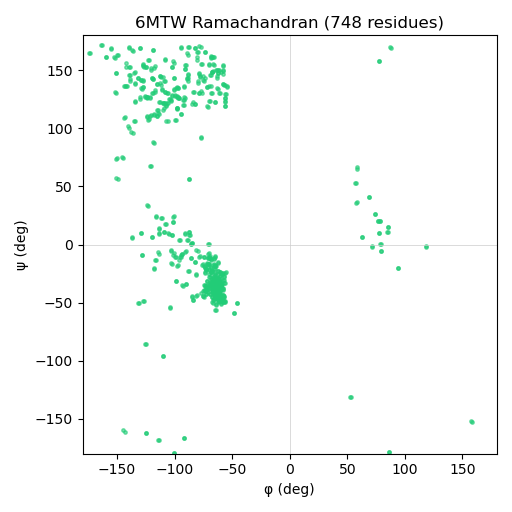CA 1
ATOM 3700 C C . PHE B 1 90 ? 75.497 174.670 -48.679 1.00 30.47 89 PHE B C 1
ATOM 3701 O O . PHE B 1 90 ? 75.703 173.612 -49.283 1.00 33.74 89 PHE B O 1
ATOM 3709 N N . SER B 1 91 ? 76.412 175.641 -48.624 1.00 29.79 90 SER B N 1
ATOM 3710 C CA . SER B 1 91 ? 77.687 175.498 -49.321 1.00 29.57 90 SER B CA 1
ATOM 3711 C C . SER B 1 91 ? 78.589 174.462 -48.670 1.00 30.11 90 SER B C 1
ATOM 3712 O O . SER B 1 91 ? 79.637 174.120 -49.230 1.00 28.93 90 SER B O 1
ATOM 3715 N N . LEU B 1 92 ? 78.202 173.959 -47.507 1.00 29.03 91 LEU B N 1
ATOM 3716 C CA . LEU B 1 92 ? 79.008 173.044 -46.728 1.00 29.01 91 LEU B CA 1
ATOM 3717 C C . LEU B 1 92 ? 78.348 171.685 -46.530 1.00 30.24 91 LEU B C 1
ATOM 3718 O O . LEU B 1 92 ? 79.054 170.707 -46.255 1.00 29.44 91 LEU B O 1
ATOM 3723 N N . GLU B 1 93 ? 77.025 171.588 -46.690 1.00 26.93 92 GLU B N 1
ATOM 3724 C CA . GLU B 1 93 ? 76.374 170.282 -46.625 1.00 26.89 92 GLU B CA 1
ATOM 3725 C C . GLU B 1 93 ? 76.672 169.447 -47.865 1.00 27.12 92 GLU B C 1
ATOM 3726 O O . GLU B 1 93 ? 76.931 168.242 -47.760 1.00 27.94 92 GLU B O 1
ATOM 3732 N N . PHE B 1 94 ? 76.627 170.065 -49.046 1.00 29.14 93 PHE B N 1
ATOM 3733 C CA . PHE B 1 94 ? 76.965 169.414 -50.304 1.00 29.12 93 PHE B CA 1
ATOM 3734 C C . PHE B 1 94 ? 78.002 170.253 -51.041 1.00 27.65 93 PHE B C 1
ATOM 3735 O O . PHE B 1 94 ? 77.942 171.485 -51.025 1.00 29.34 93 PHE B O 1
ATOM 3743 N N . LEU B 1 95 ? 78.955 169.582 -51.685 1.00 24.09 94 LEU B N 1
ATOM 3744 C CA . LEU B 1 95 ? 80.008 170.276 -52.414 1.00 28.47 94 LEU B CA 1
ATOM 3745 C C . LEU B 1 95 ? 79.625 170.587 -53.852 1.00 30.53 94 LEU B C 1
ATOM 3746 O O . LEU B 1 95 ? 80.180 171.524 -54.440 1.00 29.11 94 LEU B O 1
ATOM 3751 N N . ASP B 1 96 ? 78.683 169.843 -54.417 1.00 36.02 95 ASP B N 1
ATOM 3752 C CA . ASP B 1 96 ? 78.170 170.073 -55.756 1.00 43.45 95 ASP B CA 1
ATOM 3753 C C . ASP B 1 96 ? 76.782 170.683 -55.654 1.00 43.10 95 ASP B C 1
ATOM 3754 O O . ASP B 1 96 ? 75.950 170.163 -54.899 1.00 40.06 95 ASP B O 1
ATOM 3759 N N . PRO B 1 97 ? 76.496 171.785 -56.356 1.00 46.69 96 PRO B N 1
ATOM 3760 C CA . PRO B 1 97 ? 75.128 172.330 -56.322 1.00 50.29 96 PRO B CA 1
ATOM 3761 C C . PRO B 1 97 ? 74.065 171.341 -56.769 1.00 52.38 96 PRO B C 1
ATOM 3762 O O . PRO B 1 97 ? 72.914 171.443 -56.325 1.00 52.15 96 PRO B O 1
ATOM 3766 N N . SER B 1 98 ? 74.408 170.384 -57.633 1.00 54.28 97 SER B N 1
ATOM 3767 C CA . SER B 1 98 ? 73.466 169.320 -57.953 1.00 56.44 97 SER B CA 1
ATOM 3768 C C . SER B 1 98 ? 73.272 168.361 -56.788 1.00 59.53 97 SER B C 1
ATOM 3769 O O . SER B 1 98 ? 72.351 167.538 -56.834 1.00 60.92 97 SER B O 1
ATOM 3772 N N . LYS B 1 99 ? 74.113 168.453 -55.756 1.00 62.18 98 LYS B N 1
ATOM 3773 C CA . LYS B 1 99 ? 74.037 167.612 -54.562 1.00 65.14 98 LYS B CA 1
ATOM 3774 C C . LYS B 1 99 ? 74.151 166.132 -5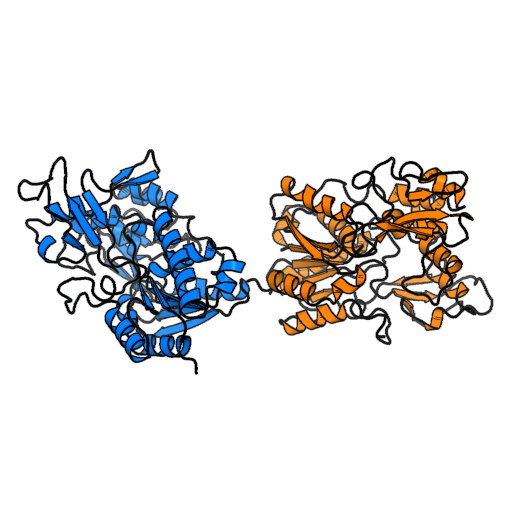4.936 1.00 71.47 98 LYS B C 1
ATOM 3775 O O . LYS B 1 99 ? 73.214 165.345 -54.799 1.00 74.73 98 LYS B O 1
ATOM 3781 N N . SER B 1 100 ? 75.333 165.775 -55.424 1.00 74.08 99 SER B N 1
ATOM 3782 C CA . SER B 1 100 ? 75.559 164.390 -55.793 1.00 76.52 99 SER B CA 1
ATOM 3783 C C . SER B 1 100 ? 75.790 163.543 -54.545 1.00 75.05 99 SER B C 1
ATOM 3784 O O . SER B 1 100 ? 75.955 164.051 -53.432 1.00 75.21 99 SER B O 1
ATOM 3787 N N . SER B 1 101 ? 75.801 162.226 -54.743 1.00 73.14 100 SER B N 1
ATOM 3788 C CA . SER B 1 101 ? 76.159 161.327 -53.653 1.00 69.94 100 SER B CA 1
ATOM 3789 C C . SER B 1 101 ? 77.627 161.483 -53.281 1.00 65.90 100 SER B C 1
ATOM 3790 O O . SER B 1 101 ? 77.990 161.386 -52.102 1.00 64.33 100 SER B O 1
ATOM 3793 N N . VAL B 1 102 ? 78.481 161.719 -54.278 1.00 64.96 101 VAL B N 1
ATOM 3794 C CA . VAL B 1 102 ? 79.915 161.856 -54.034 1.00 63.48 101 VAL B CA 1
ATOM 3795 C C . VAL B 1 102 ? 80.189 163.042 -53.117 1.00 59.24 101 VAL B C 1
ATOM 3796 O O . VAL B 1 102 ? 80.951 162.940 -52.149 1.00 60.92 101 VAL B O 1
ATOM 3800 N N . GLY B 1 103 ? 79.556 164.176 -53.397 1.00 53.74 102 GLY B N 1
ATOM 3801 C CA . GLY B 1 103 ? 79.821 165.416 -52.702 1.00 46.79 102 GLY B CA 1
ATOM 3802 C C . GLY B 1 103 ? 79.041 165.664 -51.429 1.00 39.90 102 GLY B C 1
ATOM 3803 O O . GLY B 1 103 ? 79.086 166.782 -50.910 1.00 34.31 102 GLY B O 1
ATOM 3804 N N . SER B 1 104 ? 78.330 164.673 -50.900 1.00 41.14 103 SER B N 1
ATOM 3805 C CA . SER B 1 104 ? 77.671 164.852 -49.612 1.00 39.71 103 SER B CA 1
ATOM 3806 C C . SER B 1 104 ? 78.738 164.940 -48.528 1.00 37.75 103 SER B C 1
ATOM 3807 O O . SER B 1 104 ? 79.572 164.039 -48.395 1.00 39.59 103 SER B O 1
ATOM 3810 N N . TYR B 1 105 ? 78.723 166.028 -47.760 1.00 33.61 104 TYR B N 1
ATOM 3811 C CA . TYR B 1 105 ? 79.810 166.304 -46.829 1.00 31.44 104 TYR B CA 1
ATOM 3812 C C . TYR B 1 105 ? 79.273 166.496 -45.415 1.00 27.89 104 TYR B C 1
ATOM 3813 O O . TYR B 1 105 ? 79.213 165.538 -44.637 1.00 30.01 104 TYR B O 1
ATOM 3822 N N . PHE B 1 106 ? 78.860 167.714 -45.075 1.00 22.87 105 PHE B N 1
ATOM 3823 C CA . PHE B 1 106 ? 78.308 167.995 -43.755 1.00 24.01 105 PHE B CA 1
ATOM 3824 C C . PHE B 1 106 ? 76.814 167.698 -43.650 1.00 23.47 105 PHE B C 1
ATOM 3825 O O . PHE B 1 106 ? 76.233 167.913 -42.582 1.00 21.56 105 PHE B O 1
ATOM 3833 N N . HIS B 1 107 ? 76.181 167.205 -44.719 1.00 21.09 106 HIS B N 1
ATOM 3834 C CA . HIS B 1 107 ? 74.722 167.109 -44.737 1.00 21.75 106 HIS B CA 1
ATOM 3835 C C . HIS B 1 107 ? 74.194 166.185 -43.643 1.00 31.73 106 HIS B C 1
ATOM 3836 O O . HIS B 1 107 ? 73.214 166.517 -42.964 1.00 30.88 106 HIS B O 1
ATOM 3843 N N . THR B 1 108 ? 74.817 165.016 -43.468 1.00 28.44 107 THR B N 1
ATOM 3844 C CA . THR B 1 108 ? 74.343 164.063 -42.466 1.00 28.62 107 THR B CA 1
ATOM 3845 C C . THR B 1 108 ? 74.405 164.649 -41.059 1.00 26.51 107 THR B C 1
ATOM 3846 O O . THR B 1 108 ? 73.481 164.458 -40.258 1.00 26.84 107 THR B O 1
ATOM 3850 N N . MET B 1 109 ? 75.487 165.361 -40.737 1.00 26.28 108 MET B N 1
ATOM 3851 C CA . MET B 1 109 ? 75.610 165.971 -39.414 1.00 25.17 108 MET B CA 1
ATOM 3852 C C . MET B 1 109 ? 74.587 167.087 -39.224 1.00 25.64 108 MET B C 1
ATOM 3853 O O . MET B 1 109 ? 73.931 167.175 -38.178 1.00 25.99 108 MET B O 1
ATOM 3858 N N . VAL B 1 110 ? 74.440 167.956 -40.226 1.00 26.23 109 VAL B N 1
ATOM 3859 C CA . VAL B 1 110 ? 73.452 169.027 -40.145 1.00 26.15 109 VAL B CA 1
ATOM 3860 C C . VAL B 1 110 ? 72.054 168.453 -39.950 1.00 28.09 109 VAL B C 1
ATOM 3861 O O . VAL B 1 110 ? 71.272 168.943 -39.126 1.00 22.32 109 VAL B O 1
ATOM 3865 N N . GLU B 1 111 ? 71.721 167.398 -40.698 1.00 25.76 110 GLU B N 1
ATOM 3866 C CA . GLU B 1 111 ? 70.411 166.768 -40.558 1.00 23.54 110 GLU B CA 1
ATOM 3867 C C . GLU B 1 111 ? 70.199 166.232 -39.147 1.00 27.23 110 GLU B C 1
ATOM 3868 O O . GLU B 1 111 ? 69.098 166.337 -38.593 1.00 25.05 110 GLU B O 1
ATOM 3874 N N . SER B 1 112 ? 71.243 165.656 -38.548 1.00 23.44 111 SER B N 1
ATOM 3875 C CA . SER B 1 112 ? 71.149 165.211 -37.163 1.00 24.84 111 SER B CA 1
ATOM 3876 C C . SER B 1 112 ? 70.877 166.388 -36.235 1.00 25.15 111 SER B C 1
ATOM 3877 O O . SER B 1 112 ? 69.980 166.332 -35.386 1.00 28.62 111 SER B O 1
ATOM 3880 N N . LEU B 1 113 ? 71.649 167.467 -36.389 1.00 26.50 112 LEU B N 1
ATOM 3881 C CA . LEU B 1 113 ? 71.472 168.646 -35.545 1.00 28.35 112 LEU B CA 1
ATOM 3882 C C . LEU B 1 113 ? 70.045 169.174 -35.625 1.00 30.84 112 LEU B C 1
ATOM 3883 O O . LEU B 1 113 ? 69.410 169.440 -34.597 1.00 23.72 112 LEU B O 1
ATOM 3888 N N . VAL B 1 114 ? 69.527 169.343 -36.844 1.00 23.34 113 VAL B N 1
ATOM 3889 C CA . VAL B 1 114 ? 68.147 169.790 -37.003 1.00 24.90 113 VAL B CA 1
ATOM 3890 C C . VAL B 1 114 ? 67.194 168.823 -36.315 1.00 29.00 113 VAL B C 1
ATOM 3891 O O . VAL B 1 114 ? 66.206 169.238 -35.696 1.00 28.70 113 VAL B O 1
ATOM 3895 N N . GLY B 1 115 ? 67.486 167.520 -36.386 1.00 25.21 114 GLY B N 1
ATOM 3896 C CA . GLY B 1 115 ? 66.657 166.554 -35.688 1.00 32.70 114 GLY B CA 1
ATOM 3897 C C . GLY B 1 115 ? 66.654 166.750 -34.184 1.00 30.25 114 GLY B C 1
ATOM 3898 O O . GLY B 1 115 ? 65.655 166.466 -33.519 1.00 30.91 114 GLY B O 1
ATOM 3899 N N . TRP B 1 116 ? 67.758 167.244 -33.631 1.00 32.21 115 TRP B N 1
ATOM 3900 C CA . TRP B 1 116 ? 67.879 167.476 -32.198 1.00 32.17 115 TRP B CA 1
ATOM 3901 C C . TRP B 1 116 ? 67.333 168.832 -31.770 1.00 33.23 115 TRP B C 1
ATOM 3902 O O . TRP B 1 116 ? 67.405 169.164 -30.583 1.00 34.83 115 TRP B O 1
ATOM 3913 N N . GLY B 1 117 ? 66.811 169.625 -32.702 1.00 31.04 116 GLY B N 1
ATOM 3914 C CA . GLY B 1 117 ? 66.223 170.915 -32.383 1.00 32.08 116 GLY B CA 1
ATOM 3915 C C . GLY B 1 117 ? 66.901 172.107 -33.026 1.00 31.54 116 GLY B C 1
ATOM 3916 O O . GLY B 1 117 ? 66.429 173.236 -32.836 1.00 35.29 116 GLY B O 1
ATOM 3917 N N . TYR B 1 118 ? 67.978 171.922 -33.787 1.00 31.27 117 TYR B N 1
ATOM 3918 C CA . TYR B 1 118 ? 68.681 173.046 -34.386 1.00 27.13 117 TYR B CA 1
ATOM 3919 C C . TYR B 1 118 ? 67.966 173.526 -35.645 1.00 27.32 117 TYR B C 1
ATOM 3920 O O . TYR B 1 118 ? 67.106 172.840 -36.207 1.00 26.51 117 TYR B O 1
ATOM 3929 N N . THR B 1 119 ? 68.348 174.723 -36.088 1.00 23.36 118 THR B N 1
ATOM 3930 C CA . THR B 1 119 ? 67.758 175.369 -37.253 1.00 27.98 118 THR B CA 1
ATOM 3931 C C . THR B 1 119 ? 68.885 175.926 -38.108 1.00 28.47 118 THR B C 1
ATOM 3932 O O . THR B 1 119 ? 69.702 176.712 -37.617 1.00 30.10 118 THR B O 1
ATOM 3936 N N . ARG B 1 120 ? 68.928 175.519 -39.378 1.00 27.78 119 ARG B N 1
ATOM 3937 C CA . ARG B 1 120 ? 70.011 175.921 -40.268 1.00 25.59 119 ARG B CA 1
ATOM 3938 C C . ARG B 1 120 ? 70.114 177.437 -40.345 1.00 28.39 119 ARG B C 1
ATOM 3939 O O . ARG B 1 120 ? 69.106 178.141 -40.447 1.00 26.01 119 ARG B O 1
ATOM 3947 N N . GLY B 1 121 ? 71.346 177.939 -40.303 1.00 29.02 120 GLY B N 1
ATOM 3948 C CA . GLY B 1 121 ? 71.563 179.364 -40.381 1.00 30.08 120 GLY B CA 1
ATOM 3949 C C . GLY B 1 121 ? 71.148 180.140 -39.155 1.00 32.55 120 GLY B C 1
ATOM 3950 O O . GLY B 1 121 ? 71.324 181.364 -39.130 1.00 34.84 120 GLY B O 1
ATOM 3951 N N . GLU B 1 122 ? 70.596 179.474 -38.134 1.00 31.47 121 GLU B N 1
ATOM 3952 C CA . GLU B 1 122 ? 70.216 180.139 -36.902 1.00 32.28 121 GLU B CA 1
ATOM 3953 C C . GLU B 1 122 ? 71.183 179.678 -35.822 1.00 26.15 121 GLU B C 1
ATOM 3954 O O . GLU B 1 122 ? 72.278 180.255 -35.696 1.00 25.55 121 GLU B O 1
ATOM 3960 N N . ASP B 1 123 ? 70.846 178.667 -35.021 1.00 24.33 122 ASP B N 1
ATOM 3961 C CA . ASP B 1 123 ? 71.761 178.223 -33.976 1.00 24.23 122 ASP B CA 1
ATOM 3962 C C . ASP B 1 123 ? 72.735 177.143 -34.445 1.00 24.53 122 ASP B C 1
ATOM 3963 O O . ASP B 1 123 ? 73.508 176.629 -33.629 1.00 21.30 122 ASP B O 1
ATOM 3968 N N . VAL B 1 124 ? 72.722 176.786 -35.729 1.00 23.84 123 VAL B N 1
ATOM 3969 C CA . VAL B 1 124 ? 73.820 176.058 -36.357 1.00 23.78 123 VAL B CA 1
ATOM 3970 C C . VAL B 1 124 ? 74.181 176.800 -37.636 1.00 24.36 123 VAL B C 1
ATOM 3971 O O . VAL B 1 124 ? 73.312 177.062 -38.474 1.00 30.62 123 VAL B O 1
ATOM 3975 N N . ARG B 1 125 ? 75.455 177.158 -37.772 1.00 21.82 124 ARG B N 1
ATOM 3976 C CA . ARG B 1 125 ? 75.920 177.964 -38.891 1.00 21.72 124 ARG B CA 1
ATOM 3977 C C . ARG B 1 125 ? 77.261 177.429 -39.371 1.00 22.69 124 ARG B C 1
ATOM 3978 O O . ARG B 1 125 ? 78.077 176.951 -38.578 1.00 21.81 124 ARG B O 1
ATOM 3986 N N . GLY B 1 126 ? 77.484 177.517 -40.678 1.00 21.46 125 GLY B N 1
ATOM 3987 C CA . GLY B 1 126 ? 78.760 177.137 -41.247 1.00 20.32 125 GLY B CA 1
ATOM 3988 C C . GLY B 1 126 ? 79.720 178.313 -41.322 1.00 24.02 125 GLY B C 1
ATOM 3989 O O . GLY B 1 126 ? 79.314 179.468 -41.450 1.00 24.54 125 GLY B O 1
ATOM 3990 N N . ALA B 1 127 ? 81.014 178.002 -41.243 1.00 20.27 126 ALA B N 1
ATOM 3991 C CA . ALA B 1 127 ? 82.085 178.983 -41.397 1.00 18.93 126 ALA B CA 1
ATOM 3992 C C . ALA B 1 127 ? 82.971 178.565 -42.566 1.00 20.09 126 ALA B C 1
ATOM 3993 O O . ALA B 1 127 ? 84.134 178.190 -42.369 1.00 20.58 126 ALA B O 1
ATOM 3995 N N . PRO B 1 128 ? 82.452 178.603 -43.793 1.00 23.49 127 PRO B N 1
ATOM 3996 C CA . PRO B 1 128 ? 83.280 178.243 -44.947 1.00 23.95 127 PRO B CA 1
ATOM 3997 C C . PRO B 1 128 ? 84.366 179.280 -45.181 1.00 24.37 127 PRO B C 1
ATOM 3998 O O . PRO B 1 128 ? 84.287 180.420 -44.715 1.00 25.74 127 PRO B O 1
ATOM 4002 N N . TYR B 1 129 ? 85.394 178.871 -45.920 1.00 23.35 128 TYR B N 1
ATOM 4003 C CA . TYR B 1 129 ? 86.502 179.768 -46.221 1.00 22.54 128 TYR B CA 1
ATOM 4004 C C . TYR B 1 129 ? 87.178 179.296 -47.500 1.00 21.47 128 TYR B C 1
ATOM 4005 O O . TYR B 1 129 ? 86.932 178.187 -47.986 1.00 23.55 128 TYR B O 1
ATOM 4014 N N . ASP B 1 130 ? 88.053 180.149 -48.033 1.00 22.13 129 ASP B N 1
ATOM 4015 C CA . ASP B 1 130 ? 88.857 179.784 -49.198 1.00 22.60 129 ASP B CA 1
ATOM 4016 C C . ASP B 1 130 ? 89.974 178.873 -48.706 1.00 21.27 129 ASP B C 1
ATOM 4017 O O . ASP B 1 130 ? 91.054 179.322 -48.319 1.00 21.50 129 ASP B O 1
ATOM 4022 N N . TRP B 1 131 ? 89.706 177.567 -48.738 1.00 18.86 130 TRP B N 1
ATOM 4023 C CA . TRP B 1 131 ? 90.635 176.558 -48.245 1.00 20.03 130 TRP B CA 1
ATOM 4024 C C . TRP B 1 131 ? 91.871 176.399 -49.119 1.00 23.44 130 TRP B C 1
ATOM 4025 O O . TRP B 1 131 ? 92.717 175.555 -48.801 1.00 21.03 130 TRP B O 1
ATOM 4036 N N . ARG B 1 132 ? 91.997 177.168 -50.204 1.00 19.61 131 ARG B N 1
ATOM 4037 C CA . ARG B 1 132 ? 93.236 177.165 -50.970 1.00 20.47 131 ARG B CA 1
ATOM 4038 C C . ARG B 1 132 ? 94.350 177.912 -50.248 1.00 24.67 131 ARG B C 1
ATOM 4039 O O . ARG B 1 132 ? 95.527 177.702 -50.560 1.00 23.82 131 ARG B O 1
ATOM 4047 N N . ARG B 1 133 ? 94.006 178.761 -49.285 1.00 26.38 132 ARG B N 1
ATOM 4048 C CA . ARG B 1 133 ? 94.959 179.586 -48.561 1.00 26.41 132 ARG B CA 1
ATOM 4049 C C . ARG B 1 133 ? 95.133 179.097 -47.128 1.00 26.25 132 ARG B C 1
ATOM 4050 O O . ARG B 1 133 ? 94.287 178.388 -46.576 1.00 26.42 132 ARG B O 1
ATOM 4058 N N . ALA B 1 134 ? 96.258 179.485 -46.538 1.00 23.11 133 ALA B N 1
ATOM 4059 C CA . ALA B 1 134 ? 96.538 179.287 -45.123 1.00 28.15 133 ALA B CA 1
ATOM 4060 C C . ALA B 1 134 ? 95.989 180.467 -44.335 1.00 20.45 133 ALA B C 1
ATOM 4061 O O . ALA B 1 134 ? 95.558 181.469 -44.913 1.00 20.54 133 ALA B O 1
ATOM 4063 N N . PRO B 1 135 ? 95.957 180.384 -43.000 1.00 20.45 134 PRO B N 1
ATOM 4064 C CA . PRO B 1 135 ? 95.255 181.429 -42.234 1.00 20.49 134 PRO B CA 1
ATOM 4065 C C . PRO B 1 135 ? 95.807 182.834 -42.415 1.00 25.55 134 PRO B C 1
ATOM 4066 O O . PRO B 1 135 ? 95.050 183.801 -42.263 1.00 30.27 134 PRO B O 1
ATOM 4070 N N . ASN B 1 136 ? 97.094 182.983 -42.739 1.00 29.22 135 ASN B N 1
ATOM 4071 C CA . ASN B 1 136 ? 97.693 184.313 -42.838 1.00 29.37 135 ASN B CA 1
ATOM 4072 C C . ASN B 1 136 ? 97.058 185.169 -43.931 1.00 27.24 135 ASN B C 1
ATOM 4073 O O . ASN B 1 136 ? 97.247 186.388 -43.940 1.00 32.85 135 ASN B O 1
ATOM 4078 N N . GLU B 1 137 ? 96.311 184.566 -44.850 1.00 28.82 136 GLU B N 1
ATOM 4079 C CA . GLU B 1 137 ? 95.640 185.301 -45.911 1.00 30.66 136 GLU B CA 1
ATOM 4080 C C . GLU B 1 137 ? 94.123 185.249 -45.783 1.00 33.53 136 GLU B C 1
ATOM 4081 O O . GLU B 1 137 ? 93.415 185.584 -46.738 1.00 36.09 136 GLU B O 1
ATOM 4087 N N . ASN B 1 138 ? 93.609 184.826 -44.633 1.00 33.19 137 ASN B N 1
ATOM 4088 C CA . ASN B 1 138 ? 92.176 184.819 -44.374 1.00 35.11 137 ASN B CA 1
ATOM 4089 C C . ASN B 1 138 ? 91.845 185.621 -43.121 1.00 29.75 137 ASN B C 1
ATOM 4090 O O . ASN B 1 138 ? 90.924 185.279 -42.379 1.00 28.92 137 ASN B O 1
ATOM 4095 N N . GLY B 1 139 ? 92.611 186.682 -42.879 1.00 29.61 138 GLY B N 1
ATOM 4096 C CA . GLY B 1 139 ? 92.347 187.625 -41.818 1.00 28.42 138 GLY B CA 1
ATOM 4097 C C . GLY B 1 139 ? 90.900 188.067 -41.712 1.00 28.21 138 GLY B C 1
ATOM 4098 O O . GLY B 1 139 ? 90.315 188.041 -40.626 1.00 30.13 138 GLY B O 1
ATOM 4099 N N . PRO B 1 140 ? 90.292 188.493 -42.829 1.00 26.15 139 PRO B N 1
ATOM 4100 C CA . PRO B 1 140 ? 88.874 188.891 -42.767 1.00 26.31 139 PRO B CA 1
ATOM 4101 C C . PRO B 1 140 ? 87.943 187.758 -42.370 1.00 26.23 139 PRO B C 1
ATOM 4102 O O . PRO B 1 140 ? 86.931 188.010 -41.704 1.00 25.88 139 PRO B O 1
ATOM 4106 N N . TYR B 1 141 ? 88.250 186.520 -42.769 1.00 24.07 140 TYR B N 1
ATOM 4107 C CA . TYR B 1 141 ? 87.432 185.381 -42.365 1.00 19.88 140 TYR B CA 1
ATOM 4108 C C . TYR B 1 141 ? 87.383 185.240 -40.850 1.00 22.54 140 TYR B C 1
ATOM 4109 O O . TYR B 1 141 ? 86.312 185.008 -40.276 1.00 23.38 140 TYR B O 1
ATOM 4118 N N . PHE B 1 142 ? 88.533 185.369 -40.184 1.00 20.23 141 PHE B N 1
ATOM 4119 C CA . PHE B 1 142 ? 88.553 185.189 -38.736 1.00 26.65 141 PHE B CA 1
ATOM 4120 C C . PHE B 1 142 ? 87.826 186.321 -38.025 1.00 23.52 141 PHE B C 1
ATOM 4121 O O . PHE B 1 142 ? 87.196 186.093 -36.987 1.00 22.01 141 PHE B O 1
ATOM 4129 N N . LEU B 1 143 ? 87.899 187.537 -38.565 1.00 28.39 142 LEU B N 1
ATOM 4130 C CA . LEU B 1 143 ? 87.091 188.632 -38.042 1.00 27.80 142 LEU B CA 1
ATOM 4131 C C . LEU B 1 143 ? 85.607 188.308 -38.164 1.00 25.31 142 LEU B C 1
ATOM 4132 O O . LEU B 1 143 ? 84.845 188.455 -37.202 1.00 23.00 142 LEU B O 1
ATOM 4137 N N . ALA B 1 144 ? 85.186 187.844 -39.346 1.00 25.53 143 ALA B N 1
ATOM 4138 C CA . ALA B 1 144 ? 83.795 187.451 -39.547 1.00 25.07 143 ALA B CA 1
ATOM 4139 C C . ALA B 1 144 ? 83.398 186.315 -38.616 1.00 25.66 143 ALA B C 1
ATOM 4140 O O . ALA B 1 144 ? 82.273 186.289 -38.102 1.00 25.74 143 ALA B O 1
ATOM 4142 N N . LEU B 1 145 ? 84.311 185.367 -38.381 1.00 24.09 144 LEU B N 1
ATOM 4143 C CA . LEU B 1 145 ? 83.995 184.250 -37.497 1.00 22.42 144 LEU B CA 1
ATOM 4144 C C . LEU B 1 145 ? 83.789 184.724 -36.065 1.00 24.72 144 LEU B C 1
ATOM 4145 O O . LEU B 1 145 ? 82.847 184.290 -35.391 1.00 20.49 144 LEU B O 1
ATOM 4150 N N . ARG B 1 146 ? 84.648 185.628 -35.589 1.00 20.99 145 ARG B N 1
ATOM 4151 C CA . ARG B 1 146 ? 84.499 186.121 -34.226 1.00 25.42 145 ARG B CA 1
ATOM 4152 C C . ARG B 1 146 ? 83.189 186.876 -34.049 1.00 24.16 145 ARG B C 1
ATOM 4153 O O . ARG B 1 146 ? 82.504 186.713 -33.032 1.00 24.66 145 ARG B O 1
ATOM 4161 N N . GLU B 1 147 ? 82.816 187.701 -35.031 1.00 24.55 146 GLU B N 1
ATOM 4162 C CA . GLU B 1 147 ? 81.565 188.444 -34.921 1.00 28.64 146 GLU B CA 1
ATOM 4163 C C . GLU B 1 147 ? 80.366 187.503 -34.955 1.00 23.42 146 GLU B C 1
ATOM 4164 O O . GLU B 1 147 ? 79.402 187.690 -34.204 1.00 22.68 146 GLU B O 1
ATOM 4170 N N . MET B 1 148 ? 80.412 186.477 -35.810 1.00 22.78 147 MET B N 1
ATOM 4171 C CA . MET B 1 148 ? 79.325 185.502 -35.848 1.00 21.16 147 MET B CA 1
ATOM 4172 C C . MET B 1 148 ? 79.186 184.781 -34.512 1.00 25.13 147 MET B C 1
ATOM 4173 O O . MET B 1 148 ? 78.069 184.579 -34.023 1.00 21.58 147 MET B O 1
ATOM 4178 N N . ILE B 1 149 ? 80.311 184.407 -33.897 1.00 21.21 148 ILE B N 1
ATOM 4179 C CA . ILE B 1 149 ? 80.262 183.714 -32.611 1.00 22.66 148 ILE B CA 1
ATOM 4180 C C . ILE B 1 149 ? 79.665 184.619 -31.540 1.00 25.11 148 ILE B C 1
ATOM 4181 O O . ILE B 1 149 ? 78.803 184.200 -30.757 1.00 22.66 148 ILE B O 1
ATOM 4186 N N . GLU B 1 150 ? 80.119 185.875 -31.485 1.00 25.59 149 GLU B N 1
ATOM 4187 C CA . GLU B 1 150 ? 79.557 186.818 -30.523 1.00 24.68 149 GLU B CA 1
ATOM 4188 C C . GLU B 1 150 ? 78.072 187.038 -30.775 1.00 24.84 149 GLU B C 1
ATOM 4189 O O . GLU B 1 150 ? 77.280 187.127 -29.829 1.00 24.67 149 GLU B O 1
ATOM 4195 N N . GLU B 1 151 ? 77.674 187.125 -32.046 1.00 23.53 150 GLU B N 1
ATOM 4196 C CA . GLU B 1 151 ? 76.258 187.258 -32.368 1.00 26.53 150 GLU B CA 1
ATOM 4197 C C . GLU B 1 151 ? 75.476 186.029 -31.916 1.00 28.43 150 GLU B C 1
ATOM 4198 O O . GLU B 1 151 ? 74.405 186.152 -31.310 1.00 29.04 150 GLU B O 1
ATOM 4204 N N . MET B 1 152 ? 75.996 184.829 -32.200 1.00 22.84 151 MET B N 1
ATOM 4205 C CA . MET B 1 152 ? 75.280 183.614 -31.814 1.00 22.75 151 MET B CA 1
ATOM 4206 C C . MET B 1 152 ? 75.169 183.490 -30.298 1.00 23.41 151 MET B C 1
ATOM 4207 O O . MET B 1 152 ? 74.142 183.036 -29.780 1.00 23.83 151 MET B O 1
ATOM 4212 N N . TYR B 1 153 ? 76.211 183.897 -29.570 1.00 26.63 152 TYR B N 1
ATOM 4213 C CA . TYR B 1 153 ? 76.145 183.885 -28.111 1.00 24.46 152 TYR B CA 1
ATOM 4214 C C . TYR B 1 153 ? 74.997 184.754 -27.606 1.00 25.39 152 TYR B C 1
ATOM 4215 O O . TYR B 1 153 ? 74.244 184.349 -26.711 1.00 26.44 152 TYR B O 1
ATOM 4224 N N . GLN B 1 154 ? 74.839 185.948 -28.182 1.00 25.60 153 GLN B N 1
ATOM 4225 C CA . GLN B 1 154 ? 73.791 186.859 -27.732 1.00 26.60 153 GLN B CA 1
ATOM 4226 C C . GLN B 1 154 ? 72.405 186.336 -28.092 1.00 26.62 153 GLN B C 1
ATOM 4227 O O . GLN B 1 154 ? 71.478 186.400 -27.276 1.00 27.48 153 GLN B O 1
ATOM 4233 N N . LEU B 1 155 ? 72.246 185.803 -29.304 1.00 25.79 154 LEU B N 1
ATOM 4234 C CA . LEU B 1 155 ? 70.915 185.427 -29.770 1.00 34.97 154 LEU B CA 1
ATOM 4235 C C . LEU B 1 155 ? 70.409 184.164 -29.083 1.00 33.35 154 LEU B C 1
ATOM 4236 O O . LEU B 1 155 ? 69.207 184.042 -28.816 1.00 33.33 154 LEU B O 1
ATOM 4241 N N . TYR B 1 156 ? 71.299 183.217 -28.784 1.00 34.22 155 TYR B N 1
ATOM 4242 C CA . TYR B 1 156 ? 70.884 181.900 -28.314 1.00 32.23 155 TYR B CA 1
ATOM 4243 C C . TYR B 1 156 ? 71.294 181.614 -26.873 1.00 34.49 155 TYR B C 1
ATOM 4244 O O . TYR B 1 156 ? 71.160 180.472 -26.417 1.00 31.10 155 TYR B O 1
ATOM 4253 N N . GLY B 1 157 ? 71.787 182.617 -26.151 1.00 34.10 156 GLY B N 1
ATOM 4254 C CA . GLY B 1 157 ? 71.901 182.525 -24.707 1.00 35.12 156 GLY B CA 1
ATOM 4255 C C . GLY B 1 157 ? 72.999 181.638 -24.162 1.00 36.65 156 GLY B C 1
ATOM 4256 O O . GLY B 1 157 ? 72.866 181.130 -23.045 1.00 41.73 156 GLY B O 1
ATOM 4257 N N . GLY B 1 158 ? 74.085 181.435 -24.906 1.00 32.02 157 GLY B N 1
ATOM 4258 C CA . GLY B 1 158 ? 75.174 180.631 -24.402 1.00 30.57 157 GLY B CA 1
ATOM 4259 C C . GLY B 1 158 ? 76.398 180.603 -25.293 1.00 27.90 157 GLY B C 1
ATOM 4260 O O . GLY B 1 158 ? 76.354 180.990 -26.464 1.00 24.51 157 GLY B O 1
ATOM 4261 N N . PRO B 1 159 ? 77.523 180.150 -24.741 1.00 27.17 158 PRO B N 1
ATOM 4262 C CA . PRO B 1 159 ? 78.745 180.019 -25.543 1.00 24.47 158 PRO B CA 1
ATOM 4263 C C . PRO B 1 159 ? 78.603 178.947 -26.613 1.00 23.54 158 PRO B C 1
ATOM 4264 O O . PRO B 1 159 ? 77.755 178.055 -26.537 1.00 25.46 158 PRO B O 1
ATOM 4268 N N . VAL B 1 160 ? 79.483 179.035 -27.611 1.00 22.81 159 VAL B N 1
ATOM 4269 C CA . VAL B 1 160 ? 79.358 178.289 -28.861 1.00 21.97 159 VAL B CA 1
ATOM 4270 C C . VAL B 1 160 ? 80.274 177.071 -28.840 1.00 23.86 159 VAL B C 1
ATOM 4271 O O . VAL B 1 160 ? 81.382 177.118 -28.290 1.00 23.73 159 VAL B O 1
ATOM 4275 N N . VAL B 1 161 ? 79.801 175.971 -29.431 1.00 21.34 160 VAL B N 1
ATOM 4276 C CA . VAL B 1 161 ? 80.607 174.780 -29.681 1.00 24.52 160 VAL B CA 1
ATOM 4277 C C . VAL B 1 161 ? 81.124 174.831 -31.112 1.00 23.48 160 VAL B C 1
ATOM 4278 O O . VAL B 1 161 ? 80.339 174.975 -32.059 1.00 24.11 160 VAL B O 1
ATOM 4282 N N . LEU B 1 162 ? 82.440 174.706 -31.275 1.00 21.91 161 LEU B N 1
ATOM 4283 C CA . LEU B 1 162 ? 83.073 174.673 -32.587 1.00 21.27 161 LEU B CA 1
ATOM 4284 C C . LEU B 1 162 ? 83.314 173.228 -33.005 1.00 19.51 161 LEU B C 1
ATOM 4285 O O . LEU B 1 162 ? 83.931 172.458 -32.263 1.00 19.97 161 LEU B O 1
ATOM 4290 N N . VAL B 1 163 ? 82.832 172.867 -34.190 1.00 19.05 162 VAL B N 1
ATOM 4291 C CA . VAL B 1 163 ? 83.002 171.528 -34.744 1.00 22.45 162 VAL B CA 1
ATOM 4292 C C . VAL B 1 163 ? 83.797 171.682 -36.032 1.00 22.10 162 VAL B C 1
ATOM 4293 O O . VAL B 1 163 ? 83.293 172.236 -37.017 1.00 24.08 162 VAL B O 1
ATOM 4297 N N . ALA B 1 164 ? 85.035 171.196 -36.031 1.00 22.13 163 ALA B N 1
ATOM 4298 C CA . ALA B 1 164 ? 85.930 171.338 -37.169 1.00 20.71 163 ALA B CA 1
ATOM 4299 C C . ALA B 1 164 ? 86.340 169.969 -37.690 1.00 21.64 163 ALA B C 1
ATOM 4300 O O . ALA B 1 164 ? 86.548 169.032 -36.914 1.00 23.47 163 ALA B O 1
ATOM 4302 N N . HIS B 1 165 ? 86.466 169.868 -39.010 1.00 20.81 164 HIS B N 1
ATOM 4303 C CA . HIS B 1 165 ? 86.903 168.654 -39.679 1.00 19.57 164 HIS B CA 1
ATOM 4304 C C . HIS B 1 165 ? 88.191 168.927 -40.439 1.00 23.16 164 HIS B C 1
ATOM 4305 O O . HIS B 1 165 ? 88.361 170.007 -41.019 1.00 23.46 164 HIS B O 1
ATOM 4312 N N . SER B 1 166 ? 89.093 167.944 -40.427 1.00 20.95 165 SER B N 1
ATOM 4313 C CA . SER B 1 166 ? 90.285 167.916 -41.286 1.00 21.54 165 SER B CA 1
ATOM 4314 C C . SER B 1 166 ? 91.057 169.226 -41.114 1.00 23.14 165 SER B C 1
ATOM 4315 O O . SER B 1 166 ? 91.299 169.638 -39.971 1.00 22.61 165 SER B O 1
ATOM 4318 N N . MET B 1 167 ? 91.447 169.904 -42.199 1.00 18.75 166 MET B N 1
ATOM 4319 C CA . MET B 1 167 ? 92.250 171.122 -42.103 1.00 27.97 166 MET B CA 1
ATOM 4320 C C . MET B 1 167 ? 91.573 172.211 -41.281 1.00 26.96 166 MET B C 1
ATOM 4321 O O . MET B 1 167 ? 92.268 173.076 -40.731 1.00 26.54 166 MET B O 1
ATOM 4326 N N . GLY B 1 168 ? 90.239 172.188 -41.184 1.00 24.17 167 GLY B N 1
ATOM 4327 C CA . GLY B 1 168 ? 89.537 173.197 -40.406 1.00 22.06 167 GLY B CA 1
ATOM 4328 C C . GLY B 1 168 ? 89.951 173.225 -38.948 1.00 18.37 167 GLY B C 1
ATOM 4329 O O . GLY B 1 168 ? 89.830 174.255 -38.284 1.00 18.44 167 GLY B O 1
ATOM 4330 N N . ASN B 1 169 ? 90.442 172.099 -38.428 1.00 22.87 168 ASN B N 1
ATOM 4331 C CA . ASN B 1 169 ? 90.973 172.087 -37.069 1.00 22.95 168 ASN B CA 1
ATOM 4332 C C . ASN B 1 169 ? 92.182 173.005 -36.935 1.00 19.35 168 ASN B C 1
ATOM 4333 O O . ASN B 1 169 ? 92.366 173.658 -35.902 1.00 20.54 168 ASN B O 1
ATOM 4338 N N . MET B 1 170 ? 93.021 173.065 -37.967 1.00 22.93 169 MET B N 1
ATOM 4339 C CA . MET B 1 170 ? 94.186 173.939 -37.907 1.00 26.96 169 MET B CA 1
ATOM 4340 C C . MET B 1 170 ? 93.778 175.401 -38.043 1.00 26.60 169 MET B C 1
ATOM 4341 O O . MET B 1 170 ? 94.369 176.277 -37.400 1.00 28.23 169 MET B O 1
ATOM 4346 N N . TYR B 1 171 ? 92.757 175.682 -38.856 1.00 26.20 170 TYR B N 1
ATOM 4347 C CA . TYR B 1 171 ? 92.186 177.026 -38.899 1.00 26.20 170 TYR B CA 1
ATOM 4348 C C . TYR B 1 171 ? 91.594 177.411 -37.547 1.00 23.84 170 TYR B C 1
ATOM 4349 O O . TYR B 1 171 ? 91.816 178.521 -37.049 1.00 26.07 170 TYR B O 1
ATOM 4358 N N . THR B 1 172 ? 90.837 176.499 -36.934 1.00 19.08 171 THR B N 1
ATOM 4359 C CA . THR B 1 172 ? 90.223 176.801 -35.644 1.00 26.05 171 THR B CA 1
ATOM 4360 C C . THR B 1 172 ? 91.275 176.946 -34.549 1.00 28.14 171 THR B C 1
ATOM 4361 O O . THR B 1 172 ? 91.155 177.817 -33.679 1.00 32.50 171 THR B O 1
ATOM 4365 N N . LEU B 1 173 ? 92.314 176.103 -34.569 1.00 26.92 172 LEU B N 1
ATOM 4366 C CA . LEU B 1 173 ? 93.385 176.241 -33.584 1.00 26.48 172 LEU B CA 1
ATOM 4367 C C . LEU B 1 173 ? 94.128 177.562 -33.754 1.00 27.09 172 LEU B C 1
ATOM 4368 O O . LEU B 1 173 ? 94.467 178.224 -32.766 1.00 24.91 172 LEU B O 1
ATOM 4373 N N . TYR B 1 174 ? 94.411 177.949 -35.001 1.00 21.09 173 TYR B N 1
ATOM 4374 C CA . TYR B 1 174 ? 95.004 179.259 -35.262 1.00 24.59 173 TYR B CA 1
ATOM 4375 C C . TYR B 1 174 ? 94.128 180.377 -34.708 1.00 23.12 173 TYR B C 1
ATOM 4376 O O . TYR B 1 174 ? 94.625 181.313 -34.071 1.00 25.51 173 TYR B O 1
ATOM 4385 N N . PHE B 1 175 ? 92.817 180.287 -34.935 1.00 24.01 174 PHE B N 1
ATOM 4386 C CA . PHE B 1 175 ? 91.885 181.285 -34.420 1.00 23.26 174 PHE B CA 1
ATOM 4387 C C . PHE B 1 175 ? 91.926 181.344 -32.897 1.00 23.34 174 PHE B C 1
ATOM 4388 O O . PHE B 1 175 ? 92.054 182.422 -32.308 1.00 25.35 174 PHE B O 1
ATOM 4396 N N . LEU B 1 176 ? 91.854 180.184 -32.241 1.00 24.72 175 LEU B N 1
ATOM 4397 C CA . LEU B 1 176 ? 91.743 180.161 -30.784 1.00 26.54 175 LEU B CA 1
ATOM 4398 C C . LEU B 1 176 ? 93.039 180.600 -30.109 1.00 26.09 175 LEU B C 1
ATOM 4399 O O . LEU B 1 176 ? 93.005 181.273 -29.070 1.00 27.00 175 LEU B O 1
ATOM 4404 N N . GLN B 1 177 ? 94.190 180.217 -30.669 1.00 25.99 176 GLN B N 1
ATOM 4405 C CA . GLN B 1 177 ? 95.467 180.641 -30.103 1.00 27.01 176 GLN B CA 1
ATOM 4406 C C . GLN B 1 177 ? 95.624 182.156 -30.104 1.00 25.22 176 GLN B C 1
ATOM 4407 O O . GLN B 1 177 ? 96.385 182.692 -29.294 1.00 26.34 176 GLN B O 1
ATOM 4413 N N . ARG B 1 178 ? 94.910 182.858 -30.978 1.00 26.45 177 ARG B N 1
ATOM 4414 C CA . ARG B 1 178 ? 95.087 184.291 -31.146 1.00 28.44 177 ARG B CA 1
ATOM 4415 C C . ARG B 1 178 ? 93.988 185.124 -30.495 1.00 27.09 177 ARG B C 1
ATOM 4416 O O . ARG B 1 178 ? 94.095 186.351 -30.482 1.00 28.78 177 ARG B O 1
ATOM 4424 N N . GLN B 1 179 ? 92.945 184.494 -29.946 1.00 27.68 178 GLN B N 1
ATOM 4425 C CA . GLN B 1 179 ? 91.949 185.240 -29.193 1.00 27.98 178 GLN B CA 1
ATOM 4426 C C . GLN B 1 179 ? 92.357 185.335 -27.725 1.00 31.29 178 GLN B C 1
ATOM 4427 O O . GLN B 1 179 ? 92.981 184.414 -27.187 1.00 31.96 178 GLN B O 1
ATOM 4433 N N . PRO B 1 180 ? 92.033 186.440 -27.052 1.00 30.09 179 PRO B N 1
ATOM 4434 C CA . PRO B 1 180 ? 92.350 186.545 -25.624 1.00 28.91 179 PRO B CA 1
ATOM 4435 C C . PRO B 1 180 ? 91.611 185.485 -24.824 1.00 33.62 179 PRO B C 1
ATOM 4436 O O . PRO B 1 180 ? 90.499 185.077 -25.169 1.00 27.84 179 PRO B O 1
ATOM 4440 N N . GLN B 1 181 ? 92.252 185.036 -23.742 1.00 33.71 180 GLN B N 1
ATOM 4441 C CA . GLN B 1 181 ? 91.685 183.958 -22.939 1.00 33.12 180 GLN B CA 1
ATOM 4442 C C . GLN B 1 181 ? 90.316 184.337 -22.384 1.00 34.11 180 GLN B C 1
ATOM 4443 O O . GLN B 1 181 ? 89.403 183.504 -22.344 1.00 31.65 180 GLN B O 1
ATOM 4449 N N . ALA B 1 182 ? 90.152 185.596 -21.962 1.00 36.30 181 ALA B N 1
ATOM 4450 C CA . ALA B 1 182 ? 88.874 186.033 -21.406 1.00 37.53 181 ALA B CA 1
ATOM 4451 C C . ALA B 1 182 ? 87.758 185.952 -22.441 1.00 34.07 181 ALA B C 1
ATOM 4452 O O . ALA B 1 182 ? 86.608 185.646 -22.104 1.00 31.32 181 ALA B O 1
ATOM 4454 N N . TRP B 1 183 ? 88.079 186.224 -23.708 1.00 32.05 182 TRP B N 1
ATOM 4455 C CA . TRP B 1 183 ? 87.080 186.110 -24.766 1.00 29.67 182 TRP B CA 1
ATOM 4456 C C . TRP B 1 183 ? 86.646 184.662 -24.953 1.00 28.69 182 TRP B C 1
ATOM 4457 O O . TRP B 1 183 ? 85.447 184.368 -25.036 1.00 26.37 182 TRP B O 1
ATOM 4468 N N . LYS B 1 184 ? 87.613 183.742 -25.034 1.00 28.65 183 LYS B N 1
ATOM 4469 C CA . LYS B 1 184 ? 87.281 182.329 -25.201 1.00 26.73 183 LYS B CA 1
ATOM 4470 C C . LYS B 1 184 ? 86.504 181.796 -24.004 1.00 26.89 183 LYS B C 1
ATOM 4471 O O . LYS B 1 184 ? 85.590 180.980 -24.164 1.00 27.72 183 LYS B O 1
ATOM 4477 N N . ASP B 1 185 ? 86.861 182.236 -22.792 1.00 27.67 184 ASP B N 1
ATOM 4478 C CA . ASP B 1 185 ? 86.139 181.787 -21.606 1.00 30.38 184 ASP B CA 1
ATOM 4479 C C . ASP B 1 185 ? 84.675 182.202 -21.650 1.00 32.56 184 ASP B C 1
ATOM 4480 O O . ASP B 1 185 ? 83.812 181.497 -21.113 1.00 31.60 184 ASP B O 1
ATOM 4485 N N . LYS B 1 186 ? 84.374 183.337 -22.282 1.00 29.44 185 LYS B N 1
ATOM 4486 C CA . LYS B 1 186 ? 82.994 183.804 -22.353 1.00 29.28 185 LYS B CA 1
ATOM 4487 C C . LYS B 1 186 ? 82.233 183.176 -23.516 1.00 28.72 185 LYS B C 1
ATOM 4488 O O . LYS B 1 186 ? 81.091 182.736 -23.345 1.00 30.30 185 LYS B O 1
ATOM 4494 N N . TYR B 1 187 ? 82.845 183.114 -24.699 1.00 25.88 186 TYR B N 1
ATOM 4495 C CA . TYR B 1 187 ? 82.101 182.823 -25.918 1.00 29.17 186 TYR B CA 1
ATOM 4496 C C . TYR B 1 187 ? 82.249 181.394 -26.429 1.00 25.90 186 TYR B C 1
ATOM 4497 O O . TYR B 1 187 ? 81.445 180.978 -27.266 1.00 26.12 186 TYR B O 1
ATOM 4506 N N . ILE B 1 188 ? 83.243 180.633 -25.978 1.00 27.13 187 ILE B N 1
ATOM 4507 C CA . ILE B 1 188 ? 83.470 179.283 -26.488 1.00 26.54 187 ILE B CA 1
ATOM 4508 C C . ILE B 1 188 ? 83.123 178.280 -25.397 1.00 25.56 187 ILE B C 1
ATOM 4509 O O . ILE B 1 188 ? 83.702 178.313 -24.304 1.00 27.04 187 ILE B O 1
ATOM 4514 N N . ARG B 1 189 ? 82.182 177.384 -25.698 1.00 25.21 188 ARG B N 1
ATOM 4515 C CA . ARG B 1 189 ? 81.862 176.299 -24.776 1.00 29.60 188 ARG B CA 1
ATOM 4516 C C . ARG B 1 189 ? 82.812 175.121 -24.958 1.00 27.10 188 ARG B C 1
ATOM 4517 O O . ARG B 1 189 ? 83.360 174.599 -23.981 1.00 28.21 188 ARG B O 1
ATOM 4525 N N . ALA B 1 190 ? 83.025 174.696 -26.202 1.00 23.46 189 ALA B N 1
ATOM 4526 C CA . ALA B 1 190 ? 83.861 173.535 -26.467 1.00 26.13 189 ALA B CA 1
ATOM 4527 C C . ALA B 1 190 ? 84.335 173.567 -27.912 1.00 25.30 189 ALA B C 1
ATOM 4528 O O . ALA B 1 190 ? 83.765 174.255 -28.763 1.00 25.09 189 ALA B O 1
ATOM 4530 N N . PHE B 1 191 ? 85.392 172.799 -28.166 1.00 25.23 190 PHE B N 1
ATOM 4531 C CA . PHE B 1 191 ? 86.001 172.620 -29.481 1.00 24.89 190 PHE B CA 1
ATOM 4532 C C . PHE B 1 191 ? 86.009 171.120 -29.756 1.00 26.78 190 PHE B C 1
ATOM 4533 O O . PHE B 1 191 ? 86.741 170.368 -29.104 1.00 27.59 190 PHE B O 1
ATOM 4541 N N . VAL B 1 192 ? 85.185 170.683 -30.703 1.00 24.53 191 VAL B N 1
ATOM 4542 C CA . VAL B 1 192 ? 85.139 169.289 -31.124 1.00 23.10 191 VAL B CA 1
ATOM 4543 C C . VAL B 1 192 ? 85.988 169.155 -32.378 1.00 23.15 191 VAL B C 1
ATOM 4544 O O . VAL B 1 192 ? 85.686 169.763 -33.412 1.00 22.06 191 VAL B O 1
ATOM 4548 N N . SER B 1 193 ? 87.051 168.361 -32.282 1.00 21.06 192 SER B N 1
ATOM 4549 C CA . SER B 1 193 ? 88.051 168.234 -33.333 1.00 24.16 192 SER B CA 1
ATOM 4550 C C . SER B 1 193 ? 87.901 166.878 -34.011 1.00 25.27 192 SER B C 1
ATOM 4551 O O . SER B 1 193 ? 88.059 165.836 -33.365 1.00 24.17 192 SER B O 1
ATOM 4554 N N . LEU B 1 194 ? 87.613 166.893 -35.312 1.00 25.66 193 LEU B N 1
ATOM 4555 C CA . LEU B 1 194 ? 87.378 165.677 -36.085 1.00 26.34 193 LEU B CA 1
ATOM 4556 C C . LEU B 1 194 ? 88.496 165.518 -37.110 1.00 24.39 193 LEU B C 1
ATOM 4557 O O . LEU B 1 194 ? 88.588 166.304 -38.060 1.00 22.06 193 LEU B O 1
ATOM 4562 N N . GLY B 1 195 ? 89.324 164.488 -36.928 1.00 24.69 194 GLY B N 1
ATOM 4563 C CA . GLY B 1 195 ? 90.388 164.164 -37.862 1.00 24.03 194 GLY B CA 1
ATOM 4564 C C . GLY B 1 195 ? 91.381 165.280 -38.117 1.00 21.75 194 GLY B C 1
ATOM 4565 O O . GLY B 1 195 ? 91.650 165.630 -39.270 1.00 21.43 194 GLY B O 1
ATOM 4566 N N . ALA B 1 196 ? 91.942 165.830 -37.056 1.00 20.56 195 ALA B N 1
ATOM 4567 C CA . ALA B 1 196 ? 92.827 166.983 -37.171 1.00 26.02 195 ALA B CA 1
ATOM 4568 C C . ALA B 1 196 ? 94.225 166.561 -37.615 1.00 28.70 195 ALA B C 1
ATOM 4569 O O . ALA B 1 196 ? 94.813 165.656 -37.016 1.00 26.29 195 ALA B O 1
ATOM 4571 N N . PRO B 1 197 ? 94.797 167.204 -38.631 1.00 30.43 196 PRO B N 1
ATOM 4572 C CA . PRO B 1 197 ? 96.165 166.875 -39.068 1.00 27.06 196 PRO B CA 1
ATOM 4573 C C . PRO B 1 197 ? 97.226 167.661 -38.299 1.00 27.40 196 PRO B C 1
ATOM 4574 O O . PRO B 1 197 ? 98.048 168.377 -38.882 1.00 27.71 196 PRO B O 1
ATOM 4578 N N . TRP B 1 198 ? 97.201 167.546 -36.969 1.00 26.63 197 TRP B N 1
ATOM 4579 C CA . TRP B 1 198 ? 98.197 168.224 -36.149 1.00 28.10 197 TRP B CA 1
ATOM 4580 C C . TRP B 1 198 ? 99.593 167.806 -36.597 1.00 33.61 197 TRP B C 1
ATOM 4581 O O . TRP B 1 198 ? 99.936 166.621 -36.558 1.00 34.01 197 TRP B O 1
ATOM 4592 N N . GLY B 1 199 ? 100.393 168.770 -37.039 1.00 31.17 198 GLY B N 1
ATOM 4593 C CA . GLY B 1 199 ? 101.761 168.484 -37.423 1.00 32.97 198 GLY B CA 1
ATOM 4594 C C . GLY B 1 199 ? 101.961 168.001 -38.842 1.00 32.71 198 GLY B C 1
ATOM 4595 O O . GLY B 1 199 ? 103.033 167.469 -39.149 1.00 34.02 198 GLY B O 1
ATOM 4596 N N . GLY B 1 200 ? 100.971 168.162 -39.717 1.00 30.46 199 GLY B N 1
ATOM 4597 C CA . GLY B 1 200 ? 101.126 167.822 -41.115 1.00 29.52 199 GLY B CA 1
ATOM 4598 C C . GLY B 1 200 ? 100.808 166.368 -41.423 1.00 29.18 199 GLY B C 1
ATOM 4599 O O . GLY B 1 200 ? 100.624 165.526 -40.541 1.00 27.82 199 GLY B O 1
ATOM 4600 N N . VAL B 1 201 ? 100.735 166.075 -42.720 1.00 29.64 200 VAL B N 1
ATOM 4601 C CA . VAL B 1 201 ? 100.469 164.729 -43.210 1.00 26.73 200 VAL B CA 1
ATOM 4602 C C . VAL B 1 201 ? 101.525 164.371 -44.248 1.00 25.00 200 VAL B C 1
ATOM 4603 O O . VAL B 1 201 ? 101.940 165.219 -45.046 1.00 29.26 200 VAL B O 1
ATOM 4607 N N . ALA B 1 202 ? 101.961 163.110 -44.229 1.00 29.13 201 ALA B N 1
ATOM 4608 C CA . ALA B 1 202 ? 103.033 162.669 -45.115 1.00 29.66 201 ALA B CA 1
ATOM 4609 C C . ALA B 1 202 ? 102.619 162.720 -46.580 1.00 29.06 201 ALA B C 1
ATOM 4610 O O . ALA B 1 202 ? 103.461 162.949 -47.456 1.00 30.27 201 ALA B O 1
ATOM 4612 N N . LYS B 1 203 ? 101.334 162.517 -46.868 1.00 32.83 202 LYS B N 1
ATOM 4613 C CA . LYS B 1 203 ? 100.879 162.523 -48.251 1.00 35.19 202 LYS B CA 1
ATOM 4614 C C . LYS B 1 203 ? 101.038 163.883 -48.921 1.00 33.97 202 LYS B C 1
ATOM 4615 O O . LYS B 1 203 ? 100.876 163.972 -50.142 1.00 36.54 202 LYS B O 1
ATOM 4621 N N . THR B 1 204 ? 101.355 164.934 -48.159 1.00 29.37 203 THR B N 1
ATOM 4622 C CA . THR B 1 204 ? 101.591 166.244 -48.758 1.00 32.59 203 THR B CA 1
ATOM 4623 C C . THR B 1 204 ? 102.771 166.209 -49.722 1.00 31.60 203 THR B C 1
ATOM 4624 O O . THR B 1 204 ? 102.748 166.872 -50.767 1.00 31.01 203 THR B O 1
ATOM 4628 N N . LEU B 1 205 ? 103.810 165.435 -49.390 1.00 29.93 204 LEU B N 1
ATOM 4629 C CA . LEU B 1 205 ? 104.950 165.290 -50.292 1.00 29.31 204 LEU B CA 1
ATOM 4630 C C . LEU B 1 205 ? 104.512 164.716 -51.634 1.00 27.22 204 LEU B C 1
ATOM 4631 O O . LEU B 1 205 ? 104.915 165.206 -52.695 1.00 27.66 204 LEU B O 1
ATOM 4636 N N . ARG B 1 206 ? 103.687 163.667 -51.604 1.00 27.12 205 ARG B N 1
ATOM 4637 C CA . ARG B 1 206 ? 103.217 163.069 -52.847 1.00 31.70 205 ARG B CA 1
ATOM 4638 C C . ARG B 1 206 ? 102.352 164.043 -53.636 1.00 29.51 205 ARG B C 1
ATOM 4639 O O . ARG B 1 206 ? 102.431 164.099 -54.870 1.00 30.78 205 ARG B O 1
ATOM 4647 N N . VAL B 1 207 ? 101.516 164.816 -52.941 1.00 28.88 206 VAL B N 1
ATOM 4648 C CA . VAL B 1 207 ? 100.678 165.806 -53.615 1.00 29.04 206 VAL B CA 1
ATOM 4649 C C . VAL B 1 207 ? 101.540 166.782 -54.406 1.00 25.87 206 VAL B C 1
ATOM 4650 O O . VAL B 1 207 ? 101.290 167.040 -55.589 1.00 26.24 206 VAL B O 1
ATOM 4654 N N . LEU B 1 208 ? 102.576 167.330 -53.768 1.00 25.98 207 LEU B N 1
ATOM 4655 C CA . LEU B 1 208 ? 103.413 168.323 -54.437 1.00 26.48 207 LEU B CA 1
ATOM 4656 C C . LEU B 1 208 ? 104.266 167.691 -55.529 1.00 27.72 207 LEU B C 1
ATOM 4657 O O . LEU B 1 208 ? 104.436 168.271 -56.610 1.00 28.16 207 LEU B O 1
ATOM 4662 N N . ALA B 1 209 ? 104.811 166.501 -55.264 1.00 28.23 208 ALA B N 1
ATOM 4663 C CA . ALA B 1 209 ? 105.723 165.869 -56.211 1.00 32.73 208 ALA B CA 1
ATOM 4664 C C . ALA B 1 209 ? 105.006 165.463 -57.493 1.00 33.67 208 ALA B C 1
ATOM 4665 O O . ALA B 1 209 ? 105.478 165.757 -58.598 1.00 34.50 208 ALA B O 1
ATOM 4667 N N . SER B 1 210 ? 103.866 164.778 -57.367 1.00 33.34 209 SER B N 1
ATOM 4668 C CA . SER B 1 210 ? 103.234 164.163 -58.527 1.00 32.87 209 SER B CA 1
ATOM 4669 C C . SER B 1 210 ? 101.721 164.339 -58.574 1.00 34.53 209 SER B C 1
ATOM 4670 O O . SER B 1 210 ? 101.079 163.763 -59.462 1.00 33.80 209 SER B O 1
ATOM 4673 N N . GLY B 1 211 ? 101.135 165.105 -57.664 1.00 36.21 210 GLY B N 1
ATOM 4674 C CA . GLY B 1 211 ? 99.700 165.285 -57.625 1.00 35.91 210 GLY B CA 1
ATOM 4675 C C . GLY B 1 211 ? 98.978 164.099 -57.008 1.00 38.21 210 GLY B C 1
ATOM 4676 O O . GLY B 1 211 ? 99.481 162.976 -56.953 1.00 36.26 210 GLY B O 1
ATOM 4677 N N . ASP B 1 212 ? 97.768 164.371 -56.519 1.00 38.42 211 ASP B N 1
ATOM 4678 C CA . ASP B 1 212 ? 96.915 163.345 -55.923 1.00 39.96 211 ASP B CA 1
ATOM 4679 C C . ASP B 1 212 ? 95.469 163.654 -56.287 1.00 33.84 211 ASP B C 1
ATOM 4680 O O . ASP B 1 212 ? 94.892 164.616 -55.773 1.00 27.94 211 ASP B O 1
ATOM 4685 N N . ASN B 1 213 ? 94.882 162.835 -57.160 1.00 37.58 212 ASN B N 1
ATOM 4686 C CA . ASN B 1 213 ? 93.519 163.035 -57.632 1.00 36.86 212 ASN B CA 1
ATOM 4687 C C . ASN B 1 213 ? 92.518 162.112 -56.947 1.00 34.34 212 ASN B C 1
ATOM 4688 O O . ASN B 1 213 ? 91.451 161.846 -57.512 1.00 32.80 212 ASN B O 1
ATOM 4693 N N . ASN B 1 214 ? 92.834 161.629 -55.741 1.00 38.65 213 ASN B N 1
ATOM 4694 C CA . ASN B 1 214 ? 92.031 160.573 -55.126 1.00 43.25 213 ASN B CA 1
ATOM 4695 C C . ASN B 1 214 ? 90.593 161.014 -54.901 1.00 44.05 213 ASN B C 1
ATOM 4696 O O . ASN B 1 214 ? 89.663 160.216 -55.058 1.00 46.75 213 ASN B O 1
ATOM 4701 N N . ARG B 1 215 ? 90.385 162.275 -54.533 1.00 41.11 214 ARG B N 1
ATOM 4702 C CA . ARG B 1 215 ? 89.042 162.760 -54.253 1.00 40.56 214 ARG B CA 1
ATOM 4703 C C . ARG B 1 215 ? 88.299 163.236 -55.495 1.00 40.09 214 ARG B C 1
ATOM 4704 O O . ARG B 1 215 ? 87.084 163.450 -55.424 1.00 41.53 214 ARG B O 1
ATOM 4712 N N . ILE B 1 216 ? 88.985 163.392 -56.623 1.00 38.49 215 ILE B N 1
ATOM 4713 C CA . ILE B 1 216 ? 88.332 163.802 -57.863 1.00 35.63 215 ILE B CA 1
ATOM 4714 C C . ILE B 1 216 ? 89.036 163.100 -59.025 1.00 36.09 215 ILE B C 1
ATOM 4715 O O . ILE B 1 216 ? 89.819 163.720 -59.759 1.00 34.85 215 ILE B O 1
ATOM 4720 N N . PRO B 1 217 ? 88.790 161.798 -59.220 1.00 40.36 216 PRO B N 1
ATOM 4721 C CA . PRO B 1 217 ? 89.603 161.014 -60.168 1.00 40.21 216 PRO B CA 1
ATOM 4722 C C . PRO B 1 217 ? 89.460 161.416 -61.629 1.00 43.36 216 PRO B C 1
ATOM 4723 O O . PRO B 1 217 ? 90.264 160.952 -62.448 1.00 43.18 216 PRO B O 1
ATOM 4727 N N . VAL B 1 218 ? 88.476 162.241 -61.998 1.00 45.70 217 VAL B N 1
ATOM 4728 C CA . VAL B 1 218 ? 88.349 162.630 -63.400 1.00 47.96 217 VAL B CA 1
ATOM 4729 C C . VAL B 1 218 ? 89.477 163.560 -63.837 1.00 48.27 217 VAL B C 1
ATOM 4730 O O . VAL B 1 218 ? 89.701 163.733 -65.041 1.00 51.29 217 VAL B O 1
ATOM 4734 N N . ILE B 1 219 ? 90.194 164.162 -62.895 1.00 44.59 218 ILE B N 1
ATOM 4735 C CA . ILE B 1 219 ? 91.316 165.040 -63.204 1.00 39.92 218 ILE B CA 1
ATOM 4736 C C . ILE B 1 219 ? 92.596 164.216 -63.229 1.00 40.53 218 ILE B C 1
ATOM 4737 O O . ILE B 1 219 ? 92.900 163.500 -62.267 1.00 39.84 218 ILE B O 1
ATOM 4742 N N . GLY B 1 220 ? 93.348 164.315 -64.325 1.00 39.99 219 GLY B N 1
ATOM 4743 C CA . GLY B 1 220 ? 94.635 163.667 -64.425 1.00 40.12 219 GLY B CA 1
ATOM 4744 C C . GLY B 1 220 ? 95.576 164.121 -63.326 1.00 38.11 219 GLY B C 1
ATOM 4745 O O . GLY B 1 220 ? 95.497 165.254 -62.842 1.00 38.69 219 GLY B O 1
ATOM 4746 N N . PRO B 1 221 ? 96.487 163.238 -62.906 1.00 37.34 220 PRO B N 1
ATOM 4747 C CA . PRO B 1 221 ? 97.345 163.573 -61.754 1.00 36.21 220 PRO B CA 1
ATOM 4748 C C . PRO B 1 221 ? 98.274 164.752 -62.000 1.00 35.13 220 PRO B C 1
ATOM 4749 O O . PRO B 1 221 ? 98.487 165.562 -61.089 1.00 32.82 220 PRO B O 1
ATOM 4753 N N . LEU B 1 222 ? 98.840 164.879 -63.202 1.00 36.85 221 LEU B N 1
ATOM 4754 C CA . LEU B 1 222 ? 99.728 166.005 -63.463 1.00 37.68 221 LEU B CA 1
ATOM 4755 C C . LEU B 1 222 ? 98.968 167.314 -63.624 1.00 38.53 221 LEU B C 1
ATOM 4756 O O . LEU B 1 222 ? 99.539 168.383 -63.381 1.00 37.67 221 LEU B O 1
ATOM 4761 N N . LYS B 1 223 ? 97.694 167.259 -64.015 1.00 38.97 222 LYS B N 1
ATOM 4762 C CA . LYS B 1 223 ? 96.922 168.489 -64.131 1.00 36.49 222 LYS B CA 1
ATOM 4763 C C . LYS B 1 223 ? 96.508 169.019 -62.764 1.00 33.02 222 LYS B C 1
ATOM 4764 O O . LYS B 1 223 ? 96.638 170.219 -62.499 1.00 31.07 222 LYS B O 1
ATOM 4770 N N . ILE B 1 224 ? 96.025 168.144 -61.876 1.00 31.76 223 ILE B N 1
ATOM 4771 C CA . ILE B 1 224 ? 95.614 168.615 -60.556 1.00 31.53 223 ILE B CA 1
ATOM 4772 C C . ILE B 1 224 ? 96.820 169.089 -59.757 1.00 28.56 223 ILE B C 1
ATOM 4773 O O . ILE B 1 224 ? 96.701 170.000 -58.931 1.00 31.41 223 ILE B O 1
ATOM 4778 N N . ARG B 1 225 ? 98.001 168.507 -60.006 1.00 29.00 224 ARG B N 1
ATOM 4779 C CA . ARG B 1 225 ? 99.215 168.960 -59.332 1.00 30.16 224 ARG B CA 1
ATOM 4780 C C . ARG B 1 225 ? 99.471 170.444 -59.553 1.00 30.76 224 ARG B C 1
ATOM 4781 O O . ARG B 1 225 ? 100.007 171.117 -58.666 1.00 30.47 224 ARG B O 1
ATOM 4789 N N . GLU B 1 226 ? 99.099 170.974 -60.721 1.00 30.19 225 GLU B N 1
ATOM 4790 C CA . GLU B 1 226 ? 99.260 172.406 -60.949 1.00 33.89 225 GLU B CA 1
ATOM 4791 C C . GLU B 1 226 ? 98.453 173.210 -59.937 1.00 30.27 225 GLU B C 1
ATOM 4792 O O . GLU B 1 226 ? 98.950 174.195 -59.379 1.00 26.12 225 GLU B O 1
ATOM 4798 N N . GLN B 1 227 ? 97.211 172.793 -59.674 1.00 25.81 226 GLN B N 1
ATOM 4799 C CA . GLN B 1 227 ? 96.378 173.519 -58.721 1.00 29.89 226 GLN B CA 1
ATOM 4800 C C . GLN B 1 227 ? 96.830 173.270 -57.289 1.00 29.62 226 GLN B C 1
ATOM 4801 O O . GLN B 1 227 ? 96.833 174.193 -56.464 1.00 23.69 226 GLN B O 1
ATOM 4807 N N . GLN B 1 228 ? 97.203 172.031 -56.969 1.00 30.50 227 GLN B N 1
ATOM 4808 C CA . GLN B 1 228 ? 97.534 171.711 -55.586 1.00 26.67 227 GLN B CA 1
ATOM 4809 C C . GLN B 1 228 ? 98.845 172.360 -55.160 1.00 23.78 227 GLN B C 1
ATOM 4810 O O . GLN B 1 228 ? 98.983 172.761 -53.999 1.00 28.16 227 GLN B O 1
ATOM 4816 N N . ARG B 1 229 ? 99.812 172.475 -56.075 1.00 24.65 228 ARG B N 1
ATOM 4817 C CA . ARG B 1 229 ? 101.031 173.222 -55.773 1.00 25.01 228 ARG B CA 1
ATOM 4818 C C . ARG B 1 229 ? 100.731 174.692 -55.507 1.00 24.67 228 ARG B C 1
ATOM 4819 O O . ARG B 1 229 ? 101.306 175.297 -54.596 1.00 24.54 228 ARG B O 1
ATOM 4827 N N . SER B 1 230 ? 99.831 175.287 -56.293 1.00 25.80 229 SER B N 1
ATOM 4828 C CA . SER B 1 230 ? 99.561 176.715 -56.156 1.00 27.20 229 SER B CA 1
ATOM 4829 C C . SER B 1 230 ? 98.795 177.041 -54.883 1.00 28.46 229 SER B C 1
ATOM 4830 O O . SER B 1 230 ? 98.738 178.212 -54.497 1.00 27.31 229 SER B O 1
ATOM 4833 N N . ALA B 1 231 ? 98.197 176.042 -54.234 1.00 24.34 230 ALA B N 1
ATOM 4834 C CA . ALA B 1 231 ? 97.448 176.264 -53.003 1.00 26.23 230 ALA B CA 1
ATOM 4835 C C . ALA B 1 231 ? 98.409 176.313 -51.819 1.00 29.66 230 ALA B C 1
ATOM 4836 O O . ALA B 1 231 ? 99.134 175.346 -51.562 1.00 28.56 230 ALA B O 1
ATOM 4838 N N . VAL B 1 232 ? 98.410 177.438 -51.099 1.00 31.69 231 VAL B N 1
ATOM 4839 C CA . VAL B 1 232 ? 99.280 177.591 -49.934 1.00 33.50 231 VAL B CA 1
ATOM 4840 C C . VAL B 1 232 ? 98.991 176.528 -48.887 1.00 29.41 231 VAL B C 1
ATOM 4841 O O . VAL B 1 232 ? 99.906 176.054 -48.199 1.00 28.53 231 VAL B O 1
ATOM 4845 N N . SER B 1 233 ? 97.722 176.134 -48.749 1.00 28.25 232 SER B N 1
ATOM 4846 C CA . SER B 1 233 ? 97.338 175.175 -47.721 1.00 26.87 232 SER B CA 1
ATOM 4847 C C . SER B 1 233 ? 98.002 173.818 -47.912 1.00 26.67 232 SER B C 1
ATOM 4848 O O . SER B 1 233 ? 98.107 173.057 -46.947 1.00 26.86 232 SER B O 1
ATOM 4851 N N . THR B 1 234 ? 98.439 173.492 -49.130 1.00 21.37 233 THR B N 1
ATOM 4852 C CA . THR B 1 234 ? 99.191 172.259 -49.340 1.00 21.85 233 THR B CA 1
ATOM 4853 C C . THR B 1 234 ? 100.523 172.301 -48.596 1.00 29.11 233 THR B C 1
ATOM 4854 O O . THR B 1 234 ? 100.815 171.429 -47.770 1.00 28.09 233 THR B O 1
ATOM 4858 N N . SER B 1 235 ? 101.343 173.325 -48.868 1.00 28.41 234 SER B N 1
ATOM 4859 C CA . SER B 1 235 ? 102.633 173.445 -48.192 1.00 29.04 234 SER B CA 1
ATOM 4860 C C . SER B 1 235 ? 102.466 173.671 -46.697 1.00 29.83 234 SER B C 1
ATOM 4861 O O . SER B 1 235 ? 103.363 173.344 -45.909 1.00 23.67 234 SER B O 1
ATOM 4864 N N . TRP B 1 236 ? 101.329 174.227 -46.285 1.00 25.45 235 TRP B N 1
ATOM 4865 C CA . TRP B 1 236 ? 101.110 174.456 -44.865 1.00 27.31 235 TRP B CA 1
ATOM 4866 C C . TRP B 1 236 ? 101.019 173.141 -44.097 1.00 26.37 235 TRP B C 1
ATOM 4867 O O . TRP B 1 236 ? 101.371 173.094 -42.913 1.00 22.45 235 TRP B O 1
ATOM 4878 N N . LEU B 1 237 ? 100.575 172.066 -44.750 1.00 24.58 236 LEU B N 1
ATOM 4879 C CA . LEU B 1 237 ? 100.394 170.776 -44.099 1.00 23.85 236 LEU B CA 1
ATOM 4880 C C . LEU B 1 237 ? 101.536 169.805 -44.387 1.00 25.37 236 LEU B C 1
ATOM 4881 O O . LEU B 1 237 ? 101.366 168.589 -44.233 1.00 22.95 236 LEU B O 1
ATOM 4886 N N . LEU B 1 238 ? 102.693 170.309 -44.810 1.00 24.60 237 LEU B N 1
ATOM 4887 C CA . LEU B 1 238 ? 103.867 169.457 -44.874 1.00 24.36 237 LEU B CA 1
ATOM 4888 C C . LEU B 1 238 ? 104.220 168.999 -43.460 1.00 24.72 237 LEU B C 1
ATOM 4889 O O . LEU B 1 238 ? 103.930 169.701 -42.488 1.00 24.54 237 LEU B O 1
ATOM 4894 N N . PRO B 1 239 ? 104.814 167.814 -43.312 1.00 26.32 238 PRO B N 1
ATOM 4895 C CA . PRO B 1 239 ? 105.077 167.288 -41.965 1.00 30.12 238 PRO B CA 1
ATOM 4896 C C . PRO B 1 239 ? 105.947 168.227 -41.137 1.00 32.64 238 PRO B C 1
ATOM 4897 O O . PRO B 1 239 ? 106.920 168.805 -41.626 1.00 26.99 238 PRO B O 1
ATOM 4901 N N . TYR B 1 240 ? 105.575 168.367 -39.865 1.00 31.01 239 TYR B N 1
ATOM 4902 C CA . TYR B 1 240 ? 106.213 169.271 -38.920 1.00 28.65 239 TYR B CA 1
ATOM 4903 C C . TYR B 1 240 ? 107.139 168.517 -37.974 1.00 32.94 239 TYR B C 1
ATOM 4904 O O . TYR B 1 240 ? 106.925 167.342 -37.668 1.00 28.22 239 TYR B O 1
ATOM 4913 N N . ASN B 1 241 ? 108.155 169.233 -37.482 1.00 34.29 240 ASN B N 1
ATOM 4914 C CA . ASN B 1 241 ? 109.200 168.642 -36.656 1.00 38.75 240 ASN B CA 1
ATOM 4915 C C . ASN B 1 241 ? 108.715 168.233 -35.271 1.00 40.49 240 ASN B C 1
ATOM 4916 O O . ASN B 1 241 ? 109.351 167.384 -34.637 1.00 42.36 240 ASN B O 1
ATOM 4921 N N . TYR B 1 242 ? 107.619 168.810 -34.781 1.00 40.09 241 TYR B N 1
ATOM 4922 C CA . TYR B 1 242 ? 107.126 168.500 -33.445 1.00 42.64 241 TYR B CA 1
ATOM 4923 C C . TYR B 1 242 ? 106.200 167.291 -33.428 1.00 42.16 241 TYR B C 1
ATOM 4924 O O . TYR B 1 242 ? 105.595 166.997 -32.391 1.00 38.38 241 TYR B O 1
ATOM 4933 N N . THR B 1 243 ? 106.084 166.589 -34.552 1.00 42.74 242 THR B N 1
ATOM 4934 C CA . THR B 1 243 ? 105.274 165.385 -34.659 1.00 41.04 242 THR B CA 1
ATOM 4935 C C . THR B 1 243 ? 106.138 164.269 -35.216 1.00 41.59 242 THR B C 1
ATOM 4936 O O . THR B 1 243 ? 106.180 163.159 -34.675 1.00 44.48 242 THR B O 1
ATOM 4940 N N . TRP B 1 244 ? 106.838 164.578 -36.298 1.00 38.58 243 TRP B N 1
ATOM 4941 C CA . TRP B 1 244 ? 107.623 163.610 -37.038 1.00 38.12 243 TRP B CA 1
ATOM 4942 C C . TRP B 1 244 ? 109.072 163.625 -36.576 1.00 39.99 243 TRP B C 1
ATOM 4943 O O . TRP B 1 244 ? 109.516 164.515 -35.849 1.00 42.30 243 TRP B O 1
ATOM 4954 N N . SER B 1 245 ? 109.819 162.629 -37.034 1.00 39.77 244 SER B N 1
ATOM 4955 C CA . SER B 1 245 ? 111.250 162.659 -36.778 1.00 39.75 244 SER B CA 1
ATOM 4956 C C . SER B 1 245 ? 111.965 163.407 -37.899 1.00 41.50 244 SER B C 1
ATOM 4957 O O . SER B 1 245 ? 111.579 163.292 -39.067 1.00 33.27 244 SER B O 1
ATOM 4960 N N . PRO B 1 246 ? 112.996 164.186 -37.572 1.00 44.94 245 PRO B N 1
ATOM 4961 C CA . PRO B 1 246 ? 113.793 164.826 -38.632 1.00 43.70 245 PRO B CA 1
ATOM 4962 C C . PRO B 1 246 ? 114.529 163.830 -39.510 1.00 43.78 245 PRO B C 1
ATOM 4963 O O . PRO B 1 246 ? 114.959 164.194 -40.613 1.00 36.14 245 PRO B O 1
ATOM 4967 N N . GLU B 1 247 ? 114.699 162.590 -39.052 1.00 42.42 246 GLU B N 1
ATOM 4968 C CA . GLU B 1 247 ? 115.330 161.539 -39.836 1.00 46.03 246 GLU B CA 1
ATOM 4969 C C . GLU B 1 247 ? 114.337 160.728 -40.658 1.00 42.40 246 GLU B C 1
ATOM 4970 O O . GLU B 1 247 ? 114.763 159.871 -41.440 1.00 43.98 246 GLU B O 1
ATOM 4976 N N . LYS B 1 248 ? 113.038 160.961 -40.494 1.00 41.42 247 LYS B N 1
ATOM 4977 C CA . LYS B 1 248 ? 112.042 160.194 -41.229 1.00 40.15 247 LYS B CA 1
ATOM 4978 C C . LYS B 1 248 ? 112.117 160.530 -42.711 1.00 40.67 247 LYS B C 1
ATOM 4979 O O . LYS B 1 248 ? 112.113 161.703 -43.094 1.00 40.49 247 LYS B O 1
ATOM 4985 N N . VAL B 1 249 ? 112.182 159.497 -43.544 1.00 41.76 248 VAL B N 1
ATOM 4986 C CA . VAL B 1 249 ? 112.279 159.663 -44.989 1.00 41.44 248 VAL B CA 1
ATOM 4987 C C . VAL B 1 249 ? 110.869 159.595 -45.563 1.00 41.26 248 VAL B C 1
ATOM 4988 O O . VAL B 1 249 ? 110.224 158.543 -45.536 1.00 42.10 248 VAL B O 1
ATOM 4992 N N . PHE B 1 250 ? 110.388 160.721 -46.081 1.00 36.91 249 PHE B N 1
ATOM 4993 C CA . PHE B 1 250 ? 109.062 160.760 -46.677 1.00 34.81 249 PHE B CA 1
ATOM 4994 C C . PHE B 1 250 ? 109.082 160.449 -48.165 1.00 33.34 249 PHE B C 1
ATOM 4995 O O . PHE B 1 250 ? 108.135 159.836 -48.672 1.00 33.68 249 PHE B O 1
ATOM 5003 N N . VAL B 1 251 ? 110.137 160.847 -48.872 1.00 32.49 250 VAL B N 1
ATOM 5004 C CA . VAL B 1 251 ? 110.273 160.592 -50.301 1.00 33.03 250 VAL B CA 1
ATOM 5005 C C . VAL B 1 251 ? 111.599 159.889 -50.538 1.00 39.06 250 VAL B C 1
ATOM 5006 O O . VAL B 1 251 ? 112.648 160.368 -50.095 1.00 38.92 250 VAL B O 1
ATOM 5010 N N . GLN B 1 252 ? 111.548 158.762 -51.241 1.00 35.41 251 GLN B N 1
ATOM 5011 C CA . GLN B 1 252 ? 112.720 157.955 -51.542 1.00 39.54 251 GLN B CA 1
ATOM 5012 C C . GLN B 1 252 ? 112.867 157.838 -53.050 1.00 41.08 251 GLN B C 1
ATOM 5013 O O . GLN B 1 252 ? 111.922 157.443 -53.741 1.00 44.75 251 GLN B O 1
ATOM 5019 N N . THR B 1 253 ? 114.040 158.190 -53.555 1.00 41.77 252 THR B N 1
ATOM 5020 C CA . THR B 1 253 ? 114.362 158.011 -54.964 1.00 46.37 252 THR B CA 1
ATOM 5021 C C . THR B 1 253 ? 115.562 157.075 -55.063 1.00 49.11 252 THR B C 1
ATOM 5022 O O . THR B 1 253 ? 116.211 156.800 -54.044 1.00 50.77 252 THR B O 1
ATOM 5026 N N . PRO B 1 254 ? 115.887 156.554 -56.248 1.00 52.77 253 PRO B N 1
ATOM 5027 C CA . PRO B 1 254 ? 117.156 155.822 -56.390 1.00 57.29 253 PRO B CA 1
ATOM 5028 C C . PRO B 1 254 ? 118.372 156.637 -55.980 1.00 62.88 253 PRO B C 1
ATOM 5029 O O . PRO B 1 254 ? 119.402 156.049 -55.621 1.00 65.93 253 PRO B O 1
ATOM 5033 N N . THR B 1 255 ? 118.291 157.967 -56.025 1.00 64.08 254 THR B N 1
ATOM 5034 C CA . THR B 1 255 ? 119.413 158.841 -55.706 1.00 68.26 254 THR B CA 1
ATOM 5035 C C . THR B 1 255 ? 119.288 159.500 -54.336 1.00 65.99 254 THR B C 1
ATOM 5036 O O . THR B 1 255 ? 120.202 159.390 -53.513 1.00 67.07 254 THR B O 1
ATOM 5040 N N . ILE B 1 256 ? 118.179 160.195 -54.073 1.00 60.59 255 ILE B N 1
ATOM 5041 C CA . ILE B 1 256 ? 118.068 161.074 -52.915 1.00 56.71 255 ILE B CA 1
ATOM 5042 C C . ILE B 1 256 ? 116.915 160.625 -52.025 1.00 51.71 255 ILE B C 1
ATOM 5043 O O . ILE B 1 256 ? 115.919 160.062 -52.492 1.00 49.43 255 ILE B O 1
ATOM 5048 N N . ASN B 1 257 ? 117.062 160.889 -50.727 1.00 49.65 256 ASN B N 1
ATOM 5049 C CA . ASN B 1 257 ? 116.012 160.707 -49.732 1.00 50.78 256 ASN B CA 1
ATOM 5050 C C . ASN B 1 257 ? 115.678 162.062 -49.124 1.00 48.58 256 ASN B C 1
ATOM 5051 O O . ASN B 1 257 ? 116.582 162.811 -48.742 1.00 51.26 256 ASN B O 1
ATOM 5056 N N . TYR B 1 258 ? 114.386 162.372 -49.033 1.00 44.87 257 TYR B N 1
ATOM 5057 C CA . TYR B 1 258 ? 113.914 163.666 -48.551 1.00 39.92 257 TYR B CA 1
ATOM 5058 C C . TYR B 1 258 ? 113.264 163.511 -47.181 1.00 38.26 257 TYR B C 1
ATOM 5059 O O . TYR B 1 258 ? 112.254 162.811 -47.042 1.00 33.30 257 TYR B O 1
ATOM 5068 N N . THR B 1 259 ? 113.846 164.162 -46.177 1.00 36.61 258 THR B N 1
ATOM 5069 C CA . THR B 1 259 ? 113.249 164.282 -44.858 1.00 34.37 258 THR B CA 1
ATOM 5070 C C . THR B 1 259 ? 112.610 165.663 -44.727 1.00 32.61 258 THR B C 1
ATOM 5071 O O . THR B 1 259 ? 112.643 166.476 -45.652 1.00 32.39 258 THR B O 1
ATOM 5075 N N . LEU B 1 260 ? 112.030 165.942 -43.556 1.00 32.03 259 LEU B N 1
ATOM 5076 C CA . LEU B 1 260 ? 111.483 167.278 -43.340 1.00 31.48 259 LEU B CA 1
ATOM 5077 C C . LEU B 1 260 ? 112.567 168.339 -43.215 1.00 32.05 259 LEU B C 1
ATOM 5078 O O . LEU B 1 260 ? 112.249 169.532 -43.238 1.00 36.91 259 LEU B O 1
ATOM 5083 N N . ARG B 1 261 ? 113.831 167.940 -43.095 1.00 33.46 260 ARG B N 1
ATOM 5084 C CA . ARG B 1 261 ? 114.940 168.882 -43.140 1.00 34.50 260 ARG B CA 1
ATOM 5085 C C . ARG B 1 261 ? 115.314 169.288 -44.559 1.00 37.64 260 ARG B C 1
ATOM 5086 O O . ARG B 1 261 ? 116.173 170.162 -44.728 1.00 37.61 260 ARG B O 1
ATOM 5094 N N . ASP B 1 262 ? 114.693 168.687 -45.576 1.00 36.33 261 ASP B N 1
ATOM 5095 C CA . ASP B 1 262 ? 115.112 168.879 -46.960 1.00 38.71 261 ASP B CA 1
ATOM 5096 C C . ASP B 1 262 ? 114.044 169.556 -47.810 1.00 36.88 261 ASP B C 1
ATOM 5097 O O . ASP B 1 262 ? 114.050 169.395 -49.036 1.00 33.40 261 ASP B O 1
ATOM 5102 N N . TYR B 1 263 ? 113.133 170.317 -47.197 1.00 36.16 262 TYR B N 1
ATOM 5103 C CA . TYR B 1 263 ? 112.040 170.900 -47.970 1.00 36.01 262 TYR B CA 1
ATOM 5104 C C . TYR B 1 263 ? 112.551 171.859 -49.038 1.00 36.76 262 TYR B C 1
ATOM 5105 O O . TYR B 1 263 ? 112.010 171.895 -50.150 1.00 38.32 262 TYR B O 1
ATOM 5114 N N . ARG B 1 264 ? 113.588 172.645 -48.734 1.00 39.82 263 ARG B N 1
ATOM 5115 C CA . ARG B 1 264 ? 114.076 173.591 -49.735 1.00 41.29 263 ARG B CA 1
ATOM 5116 C C . ARG B 1 264 ? 114.637 172.861 -50.949 1.00 37.84 263 ARG B C 1
ATOM 5117 O O . ARG B 1 264 ? 114.345 173.221 -52.095 1.00 34.30 263 ARG B O 1
ATOM 5125 N N . LYS B 1 265 ? 115.454 171.832 -50.714 1.00 38.23 264 LYS B N 1
ATOM 5126 C CA . LYS B 1 265 ? 115.994 171.060 -51.826 1.00 40.05 264 LYS B CA 1
ATOM 5127 C C . LYS B 1 265 ? 114.891 170.293 -52.546 1.00 38.63 264 LYS B C 1
ATOM 5128 O O . LYS B 1 265 ? 114.916 170.171 -53.776 1.00 35.24 264 LYS B O 1
ATOM 5134 N N . PHE B 1 266 ? 113.914 169.777 -51.794 1.00 34.59 265 PHE B N 1
ATOM 5135 C CA . PHE B 1 266 ? 112.773 169.096 -52.402 1.00 34.88 265 PHE B CA 1
ATOM 5136 C C . PHE B 1 266 ? 112.033 170.012 -53.373 1.00 33.04 265 PHE B C 1
ATOM 5137 O O . PHE B 1 266 ? 111.751 169.629 -54.516 1.00 32.69 265 PHE B O 1
ATOM 5145 N N . PHE B 1 267 ? 111.709 171.233 -52.935 1.00 31.68 266 PHE B N 1
ATOM 5146 C CA . PHE B 1 267 ? 110.994 172.162 -53.806 1.00 34.82 266 PHE B CA 1
ATOM 5147 C C . PHE B 1 267 ? 111.817 172.538 -55.027 1.00 32.40 266 PHE B C 1
ATOM 5148 O O . PHE B 1 267 ? 111.256 172.805 -56.095 1.00 35.58 266 PHE B O 1
ATOM 5156 N N . GLN B 1 268 ? 113.143 172.572 -54.890 1.00 33.61 267 GLN B N 1
ATOM 5157 C CA . GLN B 1 268 ? 113.991 172.853 -56.043 1.00 44.54 267 GLN B CA 1
ATOM 5158 C C . GLN B 1 268 ? 114.032 171.668 -56.997 1.00 45.11 267 GLN B C 1
ATOM 5159 O O . GLN B 1 268 ? 114.016 171.850 -58.220 1.00 46.89 267 GLN B O 1
ATOM 5165 N N . ASP B 1 269 ? 114.073 170.445 -56.458 1.00 42.16 268 ASP B N 1
ATOM 5166 C CA . ASP B 1 269 ? 114.199 169.259 -57.297 1.00 41.46 268 ASP B CA 1
ATOM 5167 C C . ASP B 1 269 ? 112.913 168.930 -58.048 1.00 41.12 268 ASP B C 1
ATOM 5168 O O . ASP B 1 269 ? 112.965 168.206 -59.050 1.00 39.44 268 ASP B O 1
ATOM 5173 N N . ILE B 1 270 ? 111.764 169.432 -57.588 1.00 39.13 269 ILE B N 1
ATOM 5174 C CA . ILE B 1 270 ? 110.506 169.257 -58.307 1.00 39.02 269 ILE B CA 1
ATOM 5175 C C . ILE B 1 270 ? 110.174 170.446 -59.195 1.00 40.44 269 ILE B C 1
ATOM 5176 O O . ILE B 1 270 ? 109.099 170.468 -59.810 1.00 42.00 269 ILE B O 1
ATOM 5181 N N . GLY B 1 271 ? 111.058 171.436 -59.279 1.00 41.48 270 GLY B N 1
ATOM 5182 C CA . GLY B 1 271 ? 110.824 172.596 -60.126 1.00 42.74 270 GLY B CA 1
ATOM 5183 C C . GLY B 1 271 ? 109.709 173.503 -59.650 1.00 46.13 270 GLY B C 1
ATOM 5184 O O . GLY B 1 271 ? 108.921 173.992 -60.471 1.00 47.58 270 GLY B O 1
ATOM 5185 N N . PHE B 1 272 ? 109.623 173.746 -58.338 1.00 44.90 271 PHE B N 1
ATOM 5186 C CA . PHE B 1 272 ? 108.576 174.582 -57.759 1.00 44.06 271 PHE B CA 1
ATOM 5187 C C . PHE B 1 272 ? 109.142 175.246 -56.502 1.00 42.03 271 PHE B C 1
ATOM 5188 O O . PHE B 1 272 ? 108.834 174.889 -55.366 1.00 41.53 271 PHE B O 1
ATOM 5196 N N . GLU B 1 273 ? 109.996 176.251 -56.710 1.00 43.46 272 GLU B N 1
ATOM 5197 C CA . GLU B 1 273 ? 110.633 176.932 -55.590 1.00 44.64 272 GLU B CA 1
ATOM 5198 C C . GLU B 1 273 ? 109.671 177.831 -54.822 1.00 40.41 272 GLU B C 1
ATOM 5199 O O . GLU B 1 273 ? 109.939 178.140 -53.657 1.00 37.74 272 GLU B O 1
ATOM 5205 N N . ASP B 1 274 ? 108.562 178.255 -55.439 1.00 42.30 273 ASP B N 1
ATOM 5206 C CA . ASP B 1 274 ? 107.581 179.063 -54.716 1.00 41.66 273 ASP B CA 1
ATOM 5207 C C . ASP B 1 274 ? 107.002 178.312 -53.526 1.00 37.07 273 ASP B C 1
ATOM 5208 O O . ASP B 1 274 ? 106.627 178.931 -52.524 1.00 36.07 273 ASP B O 1
ATOM 5213 N N . GLY B 1 275 ? 106.918 176.985 -53.617 1.00 32.02 274 GLY B N 1
ATOM 5214 C CA . GLY B 1 275 ? 106.448 176.206 -52.485 1.00 30.74 274 GLY B CA 1
ATOM 5215 C C . GLY B 1 275 ? 107.290 176.412 -51.242 1.00 29.35 274 GLY B C 1
ATOM 5216 O O . GLY B 1 275 ? 106.766 176.466 -50.127 1.00 29.57 274 GLY B O 1
ATOM 5217 N N . TRP B 1 276 ? 108.610 176.529 -51.414 1.00 28.51 275 TRP B N 1
ATOM 5218 C CA . TRP B 1 276 ? 109.470 176.762 -50.260 1.00 31.81 275 TRP B CA 1
ATOM 5219 C C . TRP B 1 276 ? 109.141 178.093 -49.597 1.00 33.20 275 TRP B C 1
ATOM 5220 O O . TRP B 1 276 ? 109.134 178.194 -48.365 1.00 32.63 275 TRP B O 1
ATOM 5231 N N . LEU B 1 277 ? 108.833 179.116 -50.397 1.00 28.86 276 LEU B N 1
ATOM 5232 C CA . LEU B 1 277 ? 108.437 180.398 -49.822 1.00 35.61 276 LEU B CA 1
ATOM 5233 C C . LEU B 1 277 ? 107.116 180.282 -49.070 1.00 34.24 276 LEU B C 1
ATOM 5234 O O . LEU B 1 277 ? 106.957 180.863 -47.990 1.00 33.71 276 LEU B O 1
ATOM 5239 N N . MET B 1 278 ? 106.163 179.523 -49.611 1.00 33.84 277 MET B N 1
ATOM 5240 C CA . MET B 1 278 ? 104.888 179.348 -48.921 1.00 35.19 277 MET B CA 1
ATOM 5241 C C . MET B 1 278 ? 105.050 178.553 -47.631 1.00 33.23 277 MET B C 1
ATOM 5242 O O . MET B 1 278 ? 104.302 178.775 -46.669 1.00 31.54 277 MET B O 1
ATOM 5247 N N . ARG B 1 279 ? 106.006 177.622 -47.592 1.00 31.64 278 ARG B N 1
ATOM 5248 C CA . ARG B 1 279 ? 106.303 176.932 -46.340 1.00 32.29 278 ARG B CA 1
ATOM 5249 C C . ARG B 1 279 ? 106.881 177.893 -45.307 1.00 31.85 278 ARG B C 1
ATOM 5250 O O . ARG B 1 279 ? 106.498 177.847 -44.132 1.00 34.93 278 ARG B O 1
ATOM 5258 N N . GLN B 1 280 ? 107.800 178.773 -45.728 1.00 30.18 279 GLN B N 1
ATOM 5259 C CA . GLN B 1 280 ? 108.301 179.821 -44.841 1.00 29.94 279 GLN B CA 1
ATOM 5260 C C . GLN B 1 280 ? 107.169 180.697 -44.326 1.00 32.56 279 GLN B C 1
ATOM 5261 O O . GLN B 1 280 ? 107.133 181.052 -43.142 1.00 34.41 279 GLN B O 1
ATOM 5267 N N . ASP B 1 281 ? 106.245 181.072 -45.212 1.00 34.36 280 ASP B N 1
ATOM 5268 C CA . ASP B 1 281 ? 105.138 181.928 -44.807 1.00 36.24 280 ASP B CA 1
ATOM 5269 C C . ASP B 1 281 ? 104.260 181.260 -43.758 1.00 33.20 280 ASP B C 1
ATOM 5270 O O . ASP B 1 281 ? 103.685 181.944 -42.904 1.00 36.27 280 ASP B O 1
ATOM 5275 N N . THR B 1 282 ? 104.140 179.933 -43.798 1.00 31.31 281 THR B N 1
ATOM 5276 C CA . THR B 1 282 ? 103.121 179.244 -43.017 1.00 30.53 281 THR B CA 1
ATOM 5277 C C . THR B 1 282 ? 103.668 178.344 -41.916 1.00 34.32 281 THR B C 1
ATOM 5278 O O . THR B 1 282 ? 102.877 177.817 -41.127 1.00 35.52 281 THR B O 1
ATOM 5282 N N . GLU B 1 283 ? 104.987 178.157 -41.837 1.00 35.32 282 GLU B N 1
ATOM 5283 C CA . GLU B 1 283 ? 105.554 177.214 -40.879 1.00 35.91 282 GLU B CA 1
ATOM 5284 C C . GLU B 1 283 ? 105.306 177.637 -39.436 1.00 34.06 282 GLU B C 1
ATOM 5285 O O . GLU B 1 283 ? 105.226 176.784 -38.547 1.00 26.18 282 GLU B O 1
ATOM 5291 N N . GLY B 1 284 ? 105.206 178.938 -39.177 1.00 35.16 283 GLY B N 1
ATOM 5292 C CA . GLY B 1 284 ? 105.036 179.444 -37.830 1.00 38.42 283 GLY B CA 1
ATOM 5293 C C . GLY B 1 284 ? 103.657 179.955 -37.487 1.00 39.79 283 GLY B C 1
ATOM 5294 O O . GLY B 1 284 ? 103.491 180.566 -36.422 1.00 44.96 283 GLY B O 1
ATOM 5295 N N . LEU B 1 285 ? 102.655 179.735 -38.342 1.00 35.13 284 LEU B N 1
ATOM 5296 C CA . LEU B 1 285 ? 101.326 180.292 -38.101 1.00 30.15 284 LEU B CA 1
ATOM 5297 C C . LEU B 1 285 ? 100.707 179.715 -36.835 1.00 33.06 284 LEU B C 1
ATOM 5298 O O . LEU B 1 285 ? 100.238 180.457 -35.963 1.00 32.38 284 LEU B O 1
ATOM 5303 N N . VAL B 1 286 ? 100.684 178.393 -36.726 1.00 33.37 285 VAL B N 1
ATOM 5304 C CA . VAL B 1 286 ? 100.158 177.713 -35.549 1.00 36.47 285 VAL B CA 1
ATOM 5305 C C . VAL B 1 286 ? 101.313 177.451 -34.595 1.00 42.49 285 VAL B C 1
ATOM 5306 O O . VAL B 1 286 ? 102.318 176.842 -34.979 1.00 42.81 285 VAL B O 1
ATOM 5310 N N . GLU B 1 287 ? 101.178 177.919 -33.357 1.00 46.83 286 GLU B N 1
ATOM 5311 C CA . GLU B 1 287 ? 102.217 177.686 -32.365 1.00 52.27 286 GLU B CA 1
ATOM 5312 C C . GLU B 1 287 ? 102.273 176.208 -32.005 1.00 51.18 286 GLU B C 1
ATOM 5313 O O . GLU B 1 287 ? 101.242 175.560 -31.807 1.00 47.56 286 GLU B O 1
ATOM 5319 N N . ALA B 1 288 ? 103.497 175.679 -31.924 1.00 54.37 287 ALA B N 1
ATOM 5320 C CA . ALA B 1 288 ? 103.686 174.234 -31.842 1.00 55.19 287 ALA B CA 1
ATOM 5321 C C . ALA B 1 288 ? 103.086 173.656 -30.565 1.00 52.05 287 ALA B C 1
ATOM 5322 O O . ALA B 1 288 ? 102.491 172.573 -30.588 1.00 53.20 287 ALA B O 1
ATOM 5324 N N . THR B 1 289 ? 103.232 174.358 -29.441 1.00 48.21 288 THR B N 1
ATOM 5325 C CA . THR B 1 289 ? 102.879 173.799 -28.141 1.00 44.80 288 THR B CA 1
ATOM 5326 C C . THR B 1 289 ? 101.792 174.578 -27.410 1.00 46.35 288 THR B C 1
ATOM 5327 O O . THR B 1 289 ? 101.511 174.271 -26.246 1.00 48.25 288 THR B O 1
ATOM 5331 N N . MET B 1 290 ? 101.178 175.573 -28.039 1.00 42.60 289 MET B N 1
ATOM 5332 C CA . MET B 1 290 ? 100.144 176.347 -27.361 1.00 40.80 289 MET B CA 1
ATOM 5333 C C . MET B 1 290 ? 98.799 175.637 -27.486 1.00 35.45 289 MET B C 1
ATOM 5334 O O . MET B 1 290 ? 98.331 175.414 -28.608 1.00 33.58 289 MET B O 1
ATOM 5339 N N . PRO B 1 291 ? 98.150 175.277 -26.383 1.00 33.55 290 PRO B N 1
ATOM 5340 C CA . PRO B 1 291 ? 96.855 174.597 -26.467 1.00 30.44 290 PRO B CA 1
ATOM 5341 C C . PRO B 1 291 ? 95.765 175.569 -26.879 1.00 30.24 290 PRO B C 1
ATOM 5342 O O . PRO B 1 291 ? 95.974 176.791 -26.844 1.00 30.61 290 PRO B O 1
ATOM 5346 N N . PRO B 1 292 ? 94.591 175.072 -27.285 1.00 27.37 291 PRO B N 1
ATOM 5347 C CA . PRO B 1 292 ? 93.510 175.993 -27.673 1.00 26.99 291 PRO B CA 1
ATOM 5348 C C . PRO B 1 292 ? 92.946 176.799 -26.516 1.00 28.78 291 PRO B C 1
ATOM 5349 O O . PRO B 1 292 ? 92.379 177.872 -26.756 1.00 30.15 291 PRO B O 1
ATOM 5353 N N . GLY B 1 293 ? 93.084 176.330 -25.277 1.00 29.33 292 GLY B N 1
ATOM 5354 C CA . GLY B 1 293 ? 92.570 177.069 -24.141 1.00 28.87 292 GLY B CA 1
ATOM 5355 C C . GLY B 1 293 ? 91.073 176.992 -23.951 1.00 31.78 292 GLY B C 1
ATOM 5356 O O . GLY B 1 293 ? 90.500 177.863 -23.288 1.00 30.84 292 GLY B O 1
ATOM 5357 N N . VAL B 1 294 ? 90.418 175.984 -24.530 1.00 25.66 293 VAL B N 1
ATOM 5358 C CA . VAL B 1 294 ? 88.998 175.716 -24.327 1.00 29.21 293 VAL B CA 1
ATOM 5359 C C . VAL B 1 294 ? 88.837 174.212 -24.138 1.00 29.24 293 VAL B C 1
ATOM 5360 O O . VA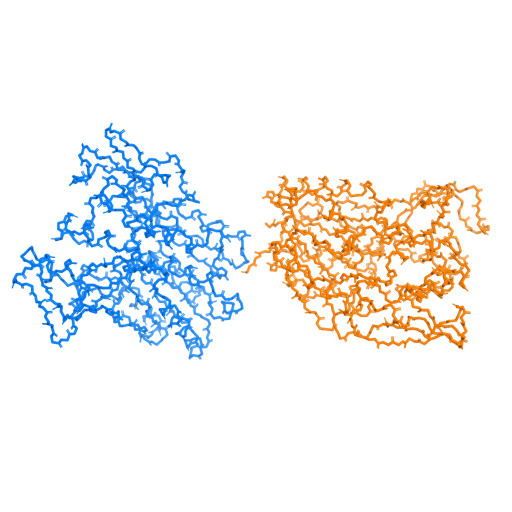L B 1 294 ? 89.758 173.433 -24.389 1.00 25.41 293 VAL B O 1
ATOM 5364 N N . GLN B 1 295 ? 87.656 173.800 -23.676 1.00 29.91 294 GLN B N 1
ATOM 5365 C CA . GLN B 1 295 ? 87.390 172.371 -23.564 1.00 31.89 294 GLN B CA 1
ATOM 5366 C C . GLN B 1 295 ? 87.465 171.728 -24.942 1.00 28.45 294 GLN B C 1
ATOM 5367 O O . GLN B 1 295 ? 86.854 172.209 -25.900 1.00 26.85 294 GLN B O 1
ATOM 5373 N N . LEU B 1 296 ? 88.223 170.638 -25.042 1.00 28.71 295 LEU B N 1
ATOM 5374 C CA . LEU B 1 296 ? 88.592 170.066 -26.328 1.00 29.80 295 LEU B CA 1
ATOM 5375 C C . LEU B 1 296 ? 88.245 168.585 -26.377 1.00 28.08 295 LEU B C 1
ATOM 5376 O O . LEU B 1 296 ? 88.514 167.840 -25.430 1.00 29.04 295 LEU B O 1
ATOM 5381 N N . HIS B 1 297 ? 87.657 168.162 -27.494 1.00 26.30 296 HIS B N 1
ATOM 5382 C CA . HIS B 1 297 ? 87.388 166.755 -27.776 1.00 26.64 296 HIS B CA 1
ATOM 5383 C C . HIS B 1 297 ? 88.116 166.399 -29.065 1.00 26.57 296 HIS B C 1
ATOM 5384 O O . HIS B 1 297 ? 87.749 166.879 -30.142 1.00 27.80 296 HIS B O 1
ATOM 5391 N N . CYS B 1 298 ? 89.147 165.565 -28.955 1.00 31.28 297 CYS B N 1
ATOM 5392 C CA . CYS B 1 298 ? 89.943 165.143 -30.103 1.00 33.71 297 CYS B CA 1
ATOM 5393 C C . CYS B 1 298 ? 89.476 163.769 -30.556 1.00 30.21 297 CYS B C 1
ATOM 5394 O O . CYS B 1 298 ? 89.750 162.762 -29.895 1.00 23.91 297 CYS B O 1
ATOM 5397 N N . LEU B 1 299 ? 88.779 163.737 -31.686 1.00 25.99 298 LEU B N 1
ATOM 5398 C CA . LEU B 1 299 ? 88.312 162.504 -32.300 1.00 24.98 298 LEU B CA 1
ATOM 5399 C C . LEU B 1 299 ? 89.222 162.195 -33.480 1.00 25.32 298 LEU B C 1
ATOM 5400 O O . LEU B 1 299 ? 89.406 163.038 -34.367 1.00 25.87 298 LEU B O 1
ATOM 5405 N N . TYR B 1 300 ? 89.817 161.005 -33.471 1.00 26.90 299 TYR B N 1
ATOM 5406 C CA . TYR B 1 300 ? 90.779 160.622 -34.492 1.00 27.69 299 TYR B CA 1
ATOM 5407 C C . TYR B 1 300 ? 90.540 159.174 -34.886 1.00 27.34 299 TYR B C 1
ATOM 5408 O O . TYR B 1 300 ? 90.246 158.330 -34.034 1.00 28.31 299 TYR B O 1
ATOM 5417 N N . GLY B 1 301 ? 90.664 158.897 -36.181 1.00 23.66 300 GLY B N 1
ATOM 5418 C CA . GLY B 1 301 ? 90.479 157.552 -36.690 1.00 30.08 300 GLY B CA 1
ATOM 5419 C C . GLY B 1 301 ? 91.781 156.768 -36.678 1.00 32.80 300 GLY B C 1
ATOM 5420 O O . GLY B 1 301 ? 92.856 157.312 -36.930 1.00 33.18 300 GLY B O 1
ATOM 5421 N N . THR B 1 302 ? 91.665 155.478 -36.374 1.00 32.24 301 THR B N 1
ATOM 5422 C CA . THR B 1 302 ? 92.782 154.546 -36.402 1.00 34.06 301 THR B CA 1
ATOM 5423 C C . THR B 1 302 ? 92.375 153.316 -37.204 1.00 34.79 301 THR B C 1
ATOM 5424 O O . THR B 1 302 ? 91.201 153.123 -37.534 1.00 27.59 301 THR B O 1
ATOM 5428 N N . GLY B 1 303 ? 93.363 152.475 -37.510 1.00 32.07 302 GLY B N 1
ATOM 5429 C CA . GLY B 1 303 ? 93.109 151.226 -38.200 1.00 29.76 302 GLY B CA 1
ATOM 5430 C C . GLY B 1 303 ? 92.873 151.346 -39.688 1.00 32.32 302 GLY B C 1
ATOM 5431 O O . GLY B 1 303 ? 92.457 150.362 -40.313 1.00 31.64 302 GLY B O 1
ATOM 5432 N N . VAL B 1 304 ? 93.105 152.514 -40.272 1.00 28.21 303 VAL B N 1
ATOM 5433 C CA . VAL B 1 304 ? 92.950 152.747 -41.705 1.00 30.52 303 VAL B CA 1
ATOM 5434 C C . VAL B 1 304 ? 94.342 152.922 -42.303 1.00 33.15 303 VAL B C 1
ATOM 5435 O O . VAL B 1 304 ? 95.081 153.818 -41.874 1.00 31.91 303 VAL B O 1
ATOM 5439 N N . PRO B 1 305 ? 94.743 152.101 -43.274 1.00 35.60 304 PRO B N 1
ATOM 5440 C CA . PRO B 1 305 ? 96.091 152.228 -43.856 1.00 37.04 304 PRO B CA 1
ATOM 5441 C C . PRO B 1 305 ? 96.340 153.629 -44.394 1.00 34.31 304 PRO B C 1
ATOM 5442 O O . PRO B 1 305 ? 95.592 154.135 -45.234 1.00 32.55 304 PRO B O 1
ATOM 5446 N N . THR B 1 306 ? 97.403 154.256 -43.898 1.00 33.59 305 THR B N 1
ATOM 5447 C CA . THR B 1 306 ? 97.692 155.652 -44.172 1.00 32.84 305 THR B CA 1
ATOM 5448 C C . THR B 1 306 ? 99.087 155.795 -44.765 1.00 32.32 305 THR B C 1
ATOM 5449 O O . THR B 1 306 ? 100.059 155.304 -44.174 1.00 34.87 305 THR B O 1
ATOM 5453 N N . PRO B 1 307 ? 99.229 156.449 -45.917 1.00 31.11 306 PRO B N 1
ATOM 5454 C CA . PRO B 1 307 ? 100.566 156.669 -46.488 1.00 31.36 306 PRO B CA 1
ATOM 5455 C C . PRO B 1 307 ? 101.475 157.396 -45.507 1.00 31.20 306 PRO B C 1
ATOM 5456 O O . PRO B 1 307 ? 101.130 158.461 -44.991 1.00 27.02 306 PRO B O 1
ATOM 5460 N N . ASP B 1 308 ? 102.646 156.809 -45.244 1.00 31.76 307 ASP B N 1
ATOM 5461 C CA . ASP B 1 308 ? 103.659 157.469 -44.430 1.00 35.20 307 ASP B CA 1
ATOM 5462 C C . ASP B 1 308 ? 104.946 157.778 -45.182 1.00 36.61 307 ASP B C 1
ATOM 5463 O O . ASP B 1 308 ? 105.773 158.537 -44.665 1.00 37.14 307 ASP B O 1
ATOM 5468 N N . SER B 1 309 ? 105.144 157.214 -46.370 1.00 36.93 308 SER B N 1
ATOM 5469 C CA . SER B 1 309 ? 106.281 157.561 -47.209 1.00 37.75 308 SER B CA 1
ATOM 5470 C C . SER B 1 309 ? 105.995 157.063 -48.615 1.00 37.23 308 SER B C 1
ATOM 5471 O O . SER B 1 309 ? 105.031 156.330 -48.854 1.00 33.99 308 SER B O 1
ATOM 5474 N N . PHE B 1 310 ? 106.867 157.454 -49.542 1.00 33.05 309 PHE B N 1
ATOM 5475 C CA . PHE B 1 310 ? 106.662 157.205 -50.959 1.00 34.27 309 PHE B CA 1
ATOM 5476 C C . PHE B 1 310 ? 107.994 156.897 -51.622 1.00 33.78 309 PHE B C 1
ATOM 5477 O O . PHE B 1 310 ? 109.002 157.557 -51.352 1.00 34.04 309 PHE B O 1
ATOM 5485 N N . TYR B 1 311 ? 107.990 155.888 -52.483 1.00 34.78 310 TYR B N 1
ATOM 5486 C CA . TYR B 1 311 ? 109.164 155.512 -53.255 1.00 42.19 310 TYR B CA 1
ATOM 5487 C C . TYR B 1 311 ? 108.884 155.804 -54.721 1.00 41.72 310 TYR B C 1
ATOM 5488 O O . TYR B 1 311 ? 107.908 155.295 -55.282 1.00 43.50 310 TYR B O 1
ATOM 5497 N N . TYR B 1 31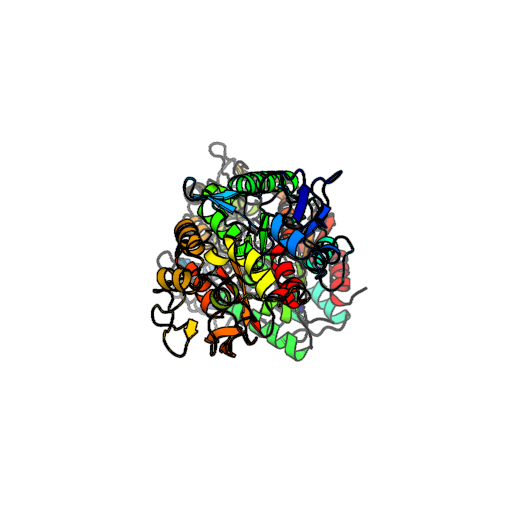2 ? 109.734 156.622 -55.332 1.00 43.52 311 TYR B N 1
ATOM 5498 C CA . TYR B 1 312 ? 109.633 156.968 -56.743 1.00 45.79 311 TYR B CA 1
ATOM 5499 C C . TYR B 1 312 ? 110.715 156.232 -57.519 1.00 50.00 311 TYR B C 1
ATOM 5500 O O . TYR B 1 312 ? 111.905 156.386 -57.225 1.00 51.39 311 TYR B O 1
ATOM 5509 N N . GLU B 1 313 ? 110.301 155.432 -58.504 1.00 55.02 312 GLU B N 1
ATOM 5510 C CA . GLU B 1 313 ? 111.252 154.909 -59.478 1.00 61.66 312 GLU B CA 1
ATOM 5511 C C . GLU B 1 313 ? 111.552 155.941 -60.557 1.00 62.53 312 GLU B C 1
ATOM 5512 O O . GLU B 1 313 ? 112.631 155.914 -61.159 1.00 64.75 312 GLU B O 1
ATOM 5518 N N . SER B 1 314 ? 110.613 156.856 -60.803 1.00 59.92 313 SER B N 1
ATOM 5519 C CA . SER B 1 314 ? 110.772 157.933 -61.781 1.00 57.43 313 SER B CA 1
ATOM 5520 C C . SER B 1 314 ? 110.210 159.204 -61.149 1.00 52.18 313 SER B C 1
ATOM 5521 O O . SER B 1 314 ? 108.999 159.437 -61.187 1.00 54.17 313 SER B O 1
ATOM 5524 N N . PHE B 1 315 ? 111.099 160.028 -60.573 1.00 48.07 314 PHE B N 1
ATOM 5525 C CA . PHE B 1 315 ? 110.780 161.209 -59.772 1.00 46.85 314 PHE B CA 1
ATOM 5526 C C . PHE B 1 315 ? 110.860 162.470 -60.618 1.00 46.51 314 PHE B C 1
ATOM 5527 O O . PHE B 1 315 ? 111.829 162.638 -61.377 1.00 47.38 314 PHE B O 1
ATOM 5535 N N . PRO B 1 316 ? 109.882 163.386 -60.517 1.00 45.11 315 PRO B N 1
ATOM 5536 C CA . PRO B 1 316 ? 108.679 163.226 -59.697 1.00 45.25 315 PRO B CA 1
ATOM 5537 C C . PRO B 1 316 ? 107.388 163.071 -60.510 1.00 47.36 315 PRO B C 1
ATOM 5538 O O . PRO B 1 316 ? 106.314 163.348 -59.979 1.00 46.22 315 PRO B O 1
ATOM 5542 N N . ASP B 1 317 ? 107.484 162.641 -61.768 1.00 50.87 316 ASP B N 1
ATOM 5543 C CA . ASP B 1 317 ? 106.345 162.694 -62.678 1.00 53.39 316 ASP B CA 1
ATOM 5544 C C . ASP B 1 317 ? 105.527 161.409 -62.731 1.00 54.99 316 ASP B C 1
ATOM 5545 O O . ASP B 1 317 ? 104.463 161.402 -63.359 1.00 56.51 316 ASP B O 1
ATOM 5550 N N . ARG B 1 318 ? 105.980 160.330 -62.103 1.00 55.27 317 ARG B N 1
ATOM 5551 C CA . ARG B 1 318 ? 105.257 159.066 -62.113 1.00 54.58 317 ARG B CA 1
ATOM 5552 C C . ARG B 1 318 ? 104.719 158.760 -60.722 1.00 50.32 317 ARG B C 1
ATOM 5553 O O . ARG B 1 318 ? 105.364 159.072 -59.716 1.00 47.52 317 ARG B O 1
ATOM 5561 N N . ASP B 1 319 ? 103.530 158.163 -60.674 1.00 50.70 318 ASP B N 1
ATOM 5562 C CA . ASP B 1 319 ? 102.923 157.791 -59.404 1.00 50.21 318 ASP B CA 1
ATOM 5563 C C . ASP B 1 319 ? 103.886 156.913 -58.605 1.00 47.57 318 ASP B C 1
ATOM 5564 O O . ASP B 1 319 ? 104.506 156.001 -59.167 1.00 48.15 318 ASP B O 1
ATOM 5569 N N . PRO B 1 320 ? 104.042 157.158 -57.309 1.00 38.99 319 PRO B N 1
ATOM 5570 C CA . PRO B 1 320 ? 105.017 156.411 -56.514 1.00 37.93 319 PRO B CA 1
ATOM 5571 C C . PRO B 1 320 ? 104.424 155.137 -55.921 1.00 34.55 319 PRO B C 1
ATOM 5572 O O . PRO B 1 320 ? 103.208 154.941 -55.878 1.00 35.77 319 PRO B O 1
ATOM 5576 N N . LYS B 1 321 ? 105.318 154.270 -55.458 1.00 35.78 320 LYS B N 1
ATOM 5577 C CA . LYS B 1 321 ? 104.909 153.181 -54.587 1.00 40.37 320 LYS B CA 1
ATOM 5578 C C . LYS B 1 321 ? 104.650 153.747 -53.198 1.00 40.67 320 LYS B C 1
ATOM 5579 O O . LYS B 1 321 ? 105.470 154.497 -52.662 1.00 42.73 320 LYS B O 1
ATOM 5585 N N . ILE B 1 322 ? 103.504 153.404 -52.625 1.00 37.63 321 ILE B N 1
ATOM 5586 C CA . ILE B 1 322 ? 103.066 153.964 -51.354 1.00 35.40 321 ILE B CA 1
ATOM 5587 C C . ILE B 1 322 ? 103.403 152.980 -50.244 1.00 37.17 321 ILE B C 1
ATOM 5588 O O . ILE B 1 322 ? 103.171 151.772 -50.381 1.00 37.89 321 ILE B O 1
ATOM 5593 N N . CYS B 1 323 ? 103.962 153.488 -49.151 1.00 36.08 322 CYS B N 1
ATOM 5594 C CA . CYS B 1 323 ? 104.171 152.704 -47.944 1.00 38.03 322 CYS B CA 1
ATOM 5595 C C . CYS B 1 323 ? 103.195 153.190 -46.878 1.00 35.80 322 CYS B C 1
ATOM 5596 O O . CYS B 1 323 ? 103.078 154.397 -46.648 1.00 31.12 322 CYS B O 1
ATOM 5599 N N . PHE B 1 324 ? 102.495 152.258 -46.235 1.00 36.06 323 PHE B N 1
ATOM 5600 C CA . PHE B 1 324 ? 101.348 152.581 -45.395 1.00 37.45 323 PHE B CA 1
ATOM 5601 C C . PHE B 1 324 ? 101.661 152.381 -43.919 1.00 36.36 323 PHE B C 1
ATOM 5602 O O . PHE B 1 324 ? 102.330 151.415 -43.539 1.00 35.14 323 PHE B O 1
ATOM 5610 N N . GLY B 1 325 ? 101.162 153.299 -43.096 1.00 37.72 324 GLY B N 1
ATOM 5611 C CA . GLY B 1 325 ? 101.192 153.160 -41.654 1.00 36.21 324 GLY B CA 1
ATOM 5612 C C . GLY B 1 325 ? 99.797 153.298 -41.080 1.00 36.42 324 GLY B C 1
ATOM 5613 O O . GLY B 1 325 ? 98.813 153.177 -41.815 1.00 37.54 324 GLY B O 1
ATOM 5614 N N . ASP B 1 326 ? 99.690 153.565 -39.783 1.00 33.59 325 ASP B N 1
ATOM 5615 C CA . ASP B 1 326 ? 98.395 153.644 -39.125 1.00 33.15 325 ASP B CA 1
ATOM 5616 C C . ASP B 1 326 ? 97.864 155.073 -39.166 1.00 34.16 325 ASP B C 1
ATOM 5617 O O . ASP B 1 326 ? 98.624 156.039 -39.268 1.00 35.54 325 ASP B O 1
ATOM 5622 N N . GLY B 1 327 ? 96.546 155.195 -39.094 1.00 31.55 326 GLY B N 1
ATOM 5623 C CA . GLY B 1 327 ? 95.896 156.499 -39.124 1.00 26.11 326 GLY B CA 1
ATOM 5624 C C . GLY B 1 327 ? 94.448 156.355 -39.567 1.00 29.93 326 GLY B C 1
ATOM 5625 O O . GLY B 1 327 ? 93.824 155.314 -39.358 1.00 27.69 326 GLY B O 1
ATOM 5626 N N . ASP B 1 328 ? 93.930 157.427 -40.175 1.00 28.20 327 ASP B N 1
ATOM 5627 C CA . ASP B 1 328 ? 92.577 157.427 -40.717 1.00 26.97 327 ASP B CA 1
ATOM 5628 C C . ASP B 1 328 ? 92.567 157.416 -42.243 1.00 27.56 327 ASP B C 1
ATOM 5629 O O . ASP B 1 328 ? 91.540 157.725 -42.857 1.00 27.26 327 ASP B O 1
ATOM 5634 N N . GLY B 1 329 ? 93.687 157.050 -42.865 1.00 28.99 328 GLY B N 1
ATOM 5635 C CA . GLY B 1 329 ? 93.828 157.098 -44.301 1.00 27.92 328 GLY B CA 1
ATOM 5636 C C . GLY B 1 329 ? 94.446 158.374 -44.832 1.00 29.62 328 GLY B C 1
ATOM 5637 O O . GLY B 1 329 ? 94.949 158.380 -45.961 1.00 30.55 328 GLY B O 1
ATOM 5638 N N . THR B 1 330 ? 94.420 159.453 -44.048 1.00 31.27 329 THR B N 1
ATOM 5639 C CA . THR B 1 330 ? 94.982 160.737 -44.451 1.00 31.33 329 THR B CA 1
ATOM 5640 C C . THR B 1 330 ? 95.870 161.281 -43.343 1.00 30.82 329 THR B C 1
ATOM 5641 O O . THR B 1 330 ? 97.023 161.654 -43.582 1.00 32.40 329 THR B O 1
ATOM 5645 N N . VAL B 1 331 ? 95.338 161.310 -42.129 1.00 27.50 330 VAL B N 1
ATOM 5646 C CA . VAL B 1 331 ? 96.057 161.819 -40.970 1.00 26.01 330 VAL B CA 1
ATOM 5647 C C . VAL B 1 331 ? 96.752 160.656 -40.278 1.00 26.01 330 VAL B C 1
ATOM 5648 O O . VAL B 1 331 ? 96.099 159.712 -39.817 1.00 25.77 330 VAL B O 1
ATOM 5652 N N . ASN B 1 332 ? 98.075 160.729 -40.193 1.00 27.60 331 ASN B N 1
ATOM 5653 C CA . ASN B 1 332 ? 98.835 159.702 -39.499 1.00 31.22 331 ASN B CA 1
ATOM 5654 C C . ASN B 1 332 ? 98.517 159.730 -38.008 1.00 29.27 331 ASN B C 1
ATOM 5655 O O . ASN B 1 332 ? 98.209 160.777 -37.430 1.00 30.49 331 ASN B O 1
ATOM 5660 N N . LEU B 1 333 ? 98.590 158.553 -37.384 1.00 29.00 332 LEU B N 1
ATOM 5661 C CA . LEU B 1 333 ? 98.160 158.425 -35.997 1.00 31.82 332 LEU B CA 1
ATOM 5662 C C . LEU B 1 333 ? 98.995 159.282 -35.054 1.00 33.55 332 LEU B C 1
ATOM 5663 O O . LEU B 1 333 ? 98.483 159.739 -34.027 1.00 32.79 332 LEU B O 1
ATOM 5668 N N . LYS B 1 334 ? 100.266 159.536 -35.386 1.00 36.56 333 LYS B N 1
ATOM 5669 C CA . LYS B 1 334 ? 101.102 160.320 -34.481 1.00 39.90 333 LYS B CA 1
ATOM 5670 C C . LYS B 1 334 ? 100.612 161.759 -34.333 1.00 42.90 333 LYS B C 1
ATOM 5671 O O . LYS B 1 334 ? 100.980 162.426 -33.361 1.00 43.30 333 LYS B O 1
ATOM 5677 N N . SER B 1 335 ? 99.783 162.248 -35.264 1.00 44.07 334 SER B N 1
ATOM 5678 C CA . SER B 1 335 ? 99.218 163.587 -35.119 1.00 44.01 334 SER B CA 1
ATOM 5679 C C . SER B 1 335 ? 98.352 163.701 -33.870 1.00 47.01 334 SER B C 1
ATOM 5680 O O . SER B 1 335 ? 98.251 164.784 -33.282 1.00 46.91 334 SER B O 1
ATOM 5683 N N . ALA B 1 336 ? 97.728 162.601 -33.446 1.00 46.34 335 ALA B N 1
ATOM 5684 C CA . ALA B 1 336 ? 96.910 162.626 -32.240 1.00 47.51 335 ALA B CA 1
ATOM 5685 C C . ALA B 1 336 ? 97.740 162.823 -30.977 1.00 47.79 335 ALA B C 1
ATOM 5686 O O . ALA B 1 336 ? 97.185 163.206 -29.942 1.00 47.24 335 ALA B O 1
ATOM 5688 N N . LEU B 1 337 ? 99.049 162.562 -31.032 1.00 49.70 336 LEU B N 1
ATOM 5689 C CA . LEU B 1 337 ? 99.897 162.805 -29.868 1.00 50.75 336 LEU B CA 1
ATOM 5690 C C . LEU B 1 337 ? 99.906 164.278 -29.480 1.00 51.66 336 LEU B C 1
ATOM 5691 O O . LEU B 1 337 ? 100.018 164.604 -28.292 1.00 52.68 336 LEU B O 1
ATOM 5696 N N . GLN B 1 338 ? 99.779 165.179 -30.460 1.00 51.15 337 GLN B N 1
ATOM 5697 C CA . GLN B 1 338 ? 99.774 166.607 -30.153 1.00 52.50 337 GLN B CA 1
ATOM 5698 C C . GLN B 1 338 ? 98.605 166.974 -29.254 1.00 48.71 337 GLN B C 1
ATOM 5699 O O . GLN B 1 338 ? 98.753 167.784 -28.332 1.00 49.91 337 GLN B O 1
ATOM 5705 N N . CYS B 1 339 ? 97.431 166.399 -29.512 1.00 45.62 338 CYS B N 1
ATOM 5706 C CA . CYS B 1 339 ? 96.295 166.645 -28.633 1.00 45.85 338 CYS B CA 1
ATOM 5707 C C . CYS B 1 339 ? 96.567 166.138 -27.222 1.00 38.29 338 CYS B C 1
ATOM 5708 O O . CYS B 1 339 ? 96.151 166.764 -26.240 1.00 34.81 338 CYS B O 1
ATOM 5711 N N . GLN B 1 340 ? 97.258 165.001 -27.099 1.00 36.23 339 GLN B N 1
ATOM 5712 C CA . GLN B 1 340 ? 97.558 164.481 -25.770 1.00 40.64 339 GLN B CA 1
ATOM 5713 C C . GLN B 1 340 ? 98.556 165.366 -25.034 1.00 40.04 339 GLN B C 1
ATOM 5714 O O . GLN B 1 340 ? 98.563 165.393 -23.799 1.00 39.89 339 GLN B O 1
ATOM 5720 N N . ALA B 1 341 ? 99.396 166.099 -25.769 1.00 41.02 340 ALA B N 1
ATOM 5721 C CA . ALA B 1 341 ? 100.362 166.985 -25.127 1.00 42.35 340 ALA B CA 1
ATOM 5722 C C . ALA B 1 341 ? 99.685 168.183 -24.467 1.00 42.86 340 ALA B C 1
ATOM 5723 O O . ALA B 1 341 ? 100.210 168.728 -23.488 1.00 42.65 340 ALA B O 1
ATOM 5725 N N . TRP B 1 342 ? 98.525 168.599 -24.976 1.00 41.21 341 TRP B N 1
ATOM 5726 C CA . TRP B 1 342 ? 97.850 169.796 -24.487 1.00 40.95 341 TRP B CA 1
ATOM 5727 C C . TRP B 1 342 ? 97.168 169.611 -23.136 1.00 46.31 341 TRP B C 1
ATOM 5728 O O . TRP B 1 342 ? 96.733 170.608 -22.547 1.00 43.83 341 TRP B O 1
ATOM 5739 N N . GLN B 1 343 ? 97.052 168.378 -22.635 1.00 56.22 342 GLN B N 1
ATOM 5740 C CA . GLN B 1 343 ? 96.400 168.162 -21.345 1.00 63.02 342 GLN B CA 1
ATOM 5741 C C . GLN B 1 343 ? 97.116 168.918 -20.231 1.00 66.37 342 GLN B C 1
ATOM 5742 O O . GLN B 1 343 ? 96.491 169.662 -19.467 1.00 68.16 342 GLN B O 1
ATOM 5748 N N . SER B 1 344 ? 98.436 168.748 -20.133 1.00 66.28 343 SER B N 1
ATOM 5749 C CA . SER B 1 344 ? 99.217 169.406 -19.093 1.00 66.47 343 SER B CA 1
ATOM 5750 C C . SER B 1 344 ? 99.308 170.915 -19.275 1.00 65.61 343 SER B C 1
ATOM 5751 O O . SER B 1 344 ? 99.726 171.608 -18.342 1.00 67.82 343 SER B O 1
ATOM 5754 N N . ARG B 1 345 ? 98.924 171.439 -20.438 1.00 61.28 344 ARG B N 1
ATOM 5755 C CA . ARG B 1 345 ? 99.187 172.828 -20.783 1.00 57.67 344 ARG B CA 1
ATOM 5756 C C . ARG B 1 345 ? 97.988 173.752 -20.603 1.00 50.73 344 ARG B C 1
ATOM 5757 O O . ARG B 1 345 ? 98.148 174.970 -20.736 1.00 49.59 344 ARG B O 1
ATOM 5765 N N . GLN B 1 346 ? 96.801 173.224 -20.311 1.00 47.52 345 GLN B N 1
ATOM 5766 C CA . GLN B 1 346 ? 95.621 174.064 -20.155 1.00 45.46 345 GLN B CA 1
ATOM 5767 C C . GLN B 1 346 ? 94.743 173.528 -19.033 1.00 47.67 345 GLN B C 1
ATOM 5768 O O . GLN B 1 346 ? 94.794 172.346 -18.684 1.00 47.86 345 GLN B O 1
ATOM 5774 N N . GLU B 1 347 ? 93.940 174.426 -18.458 1.00 57.22 346 GLU B N 1
ATOM 5775 C CA . GLU B 1 347 ? 93.030 174.040 -17.385 1.00 62.32 346 GLU B CA 1
ATOM 5776 C C . GLU B 1 347 ? 91.826 173.272 -17.915 1.00 58.95 346 GLU B C 1
ATOM 5777 O O . GLU B 1 347 ? 91.421 172.267 -17.319 1.00 60.62 346 GLU B O 1
ATOM 5783 N N . HIS B 1 348 ? 91.232 173.739 -19.012 1.00 52.38 347 HIS B N 1
ATOM 5784 C CA . HIS B 1 348 ? 90.056 173.081 -19.566 1.00 47.82 347 HIS B CA 1
ATOM 5785 C C . HIS B 1 348 ? 90.367 171.639 -19.953 1.00 42.39 347 HIS B C 1
ATOM 5786 O O . HIS B 1 348 ? 91.492 171.298 -20.327 1.00 38.21 347 HIS B O 1
ATOM 5793 N N . GLN B 1 349 ? 89.349 170.787 -19.842 1.00 40.73 348 GLN B N 1
ATOM 5794 C CA . GLN B 1 349 ? 89.514 169.363 -20.103 1.00 39.75 348 GLN B CA 1
ATOM 5795 C C . GLN B 1 349 ? 89.907 169.111 -21.553 1.00 35.70 348 GLN B C 1
ATOM 5796 O O . GLN B 1 349 ? 89.468 169.814 -22.467 1.00 34.20 348 GLN B O 1
ATOM 5802 N N . VAL B 1 350 ? 90.746 168.099 -21.757 1.00 33.92 349 VAL B N 1
ATOM 5803 C CA . VAL B 1 350 ? 91.132 167.629 -23.083 1.00 33.89 349 VAL B CA 1
ATOM 5804 C C . VAL B 1 350 ? 90.764 166.154 -23.172 1.00 32.88 349 VAL B C 1
ATOM 5805 O O . VAL B 1 350 ? 91.420 165.307 -22.551 1.00 28.61 349 VAL B O 1
ATOM 5809 N N . LEU B 1 351 ? 89.722 165.844 -23.943 1.00 31.37 350 LEU B N 1
ATOM 5810 C CA . LEU B 1 351 ? 89.233 164.480 -24.112 1.00 33.03 350 LEU B CA 1
ATOM 5811 C C . LEU B 1 351 ? 89.736 163.911 -25.432 1.00 33.38 350 LEU B C 1
ATOM 5812 O O . LEU B 1 351 ? 89.641 164.570 -26.473 1.00 31.74 350 LEU B O 1
ATOM 5817 N N . LEU B 1 352 ? 90.254 162.686 -25.389 1.00 32.96 351 LEU B N 1
ATOM 5818 C CA . LEU B 1 352 ? 90.708 161.978 -26.579 1.00 32.82 351 LEU B CA 1
ATOM 5819 C C . LEU B 1 352 ? 89.766 160.814 -26.848 1.00 34.88 351 LEU B C 1
ATOM 5820 O O . LEU B 1 352 ? 89.430 160.059 -25.930 1.00 36.52 351 LEU B O 1
ATOM 5825 N N . GLN B 1 353 ? 89.340 160.673 -28.099 1.00 35.51 352 GLN B N 1
ATOM 5826 C CA . GLN B 1 353 ? 88.387 159.632 -28.474 1.00 34.39 352 GLN B CA 1
ATOM 5827 C C . GLN B 1 353 ? 88.864 158.984 -29.764 1.00 31.15 352 GLN B C 1
ATOM 5828 O O . GLN B 1 353 ? 88.769 159.591 -30.834 1.00 31.23 352 GLN B O 1
ATOM 5834 N N . GLU B 1 354 ? 89.377 157.761 -29.667 1.00 31.65 353 GLU B N 1
ATOM 5835 C CA . GLU B 1 354 ? 89.775 157.009 -30.849 1.00 34.43 353 GLU B CA 1
ATOM 5836 C C . GLU B 1 354 ? 88.549 156.475 -31.578 1.00 31.94 353 GLU B C 1
ATOM 5837 O O . GLU B 1 354 ? 87.570 156.057 -30.953 1.00 30.32 353 GLU B O 1
ATOM 5843 N N . LEU B 1 355 ? 88.603 156.503 -32.911 1.00 32.12 354 LEU B N 1
ATOM 5844 C CA . LEU B 1 355 ? 87.549 155.966 -33.771 1.00 31.64 354 LEU B CA 1
ATOM 5845 C C . LEU B 1 355 ? 88.133 154.834 -34.608 1.00 31.89 354 LEU B C 1
ATOM 5846 O O . LEU B 1 355 ? 88.594 155.061 -35.738 1.00 30.37 354 LEU B O 1
ATOM 5851 N N . PRO B 1 356 ? 88.130 153.601 -34.102 1.00 35.15 355 PRO B N 1
ATOM 5852 C CA . PRO B 1 356 ? 88.760 152.493 -34.841 1.00 33.87 355 PRO B CA 1
ATOM 5853 C C . PRO B 1 356 ? 88.042 152.210 -36.152 1.00 31.90 355 PRO B C 1
ATOM 5854 O O . PRO B 1 356 ? 86.841 151.929 -36.178 1.00 31.01 355 PRO B O 1
ATOM 5858 N N . GLY B 1 357 ? 88.792 152.285 -37.249 1.00 31.40 356 GLY B N 1
ATOM 5859 C CA . GLY B 1 357 ? 88.259 151.989 -38.563 1.00 28.04 356 GLY B CA 1
ATOM 5860 C C . GLY B 1 357 ? 87.557 153.132 -39.264 1.00 31.07 356 GLY B C 1
ATOM 5861 O O . GLY B 1 357 ? 86.916 152.899 -40.294 1.00 33.16 356 GLY B O 1
ATOM 5862 N N . SER B 1 358 ? 87.663 154.357 -38.758 1.00 27.39 357 SER B N 1
ATOM 5863 C CA . SER B 1 358 ? 86.930 155.494 -39.304 1.00 25.06 357 SER B CA 1
ATOM 5864 C C . SER B 1 358 ? 87.835 156.286 -40.242 1.00 27.93 357 SER B C 1
ATOM 5865 O O . SER B 1 358 ? 88.855 156.833 -39.811 1.00 25.82 357 SER B O 1
ATOM 5868 N N . GLU B 1 359 ? 87.456 156.350 -41.516 1.00 24.40 358 GLU B N 1
ATOM 5869 C CA . GLU B 1 359 ? 88.249 157.032 -42.526 1.00 23.99 358 GLU B CA 1
ATOM 5870 C C . GLU B 1 359 ? 88.082 158.550 -42.413 1.00 28.51 358 GLU B C 1
ATOM 5871 O O . GLU B 1 359 ? 87.080 159.058 -41.903 1.00 30.68 358 GLU B O 1
ATOM 5877 N N . HIS B 1 360 ? 89.101 159.264 -42.901 1.00 27.66 359 HIS B N 1
ATOM 5878 C CA . HIS B 1 360 ? 89.211 160.716 -42.764 1.00 26.17 359 HIS B CA 1
ATOM 5879 C C . HIS B 1 360 ? 87.921 161.436 -43.156 1.00 26.20 359 HIS B C 1
ATOM 5880 O O . HIS B 1 360 ? 87.322 162.155 -42.349 1.00 26.75 359 HIS B O 1
ATOM 5887 N N . ILE B 1 361 ? 87.475 161.247 -44.397 1.00 24.75 360 ILE B N 1
ATOM 5888 C CA . ILE B 1 361 ? 86.263 161.912 -44.859 1.00 25.31 360 ILE B CA 1
ATOM 5889 C C . ILE B 1 361 ? 85.022 161.274 -44.243 1.00 27.26 360 ILE B C 1
ATOM 5890 O O . ILE B 1 361 ? 84.066 161.970 -43.880 1.00 28.66 360 ILE B O 1
ATOM 5895 N N . GLU B 1 362 ? 85.011 159.944 -44.115 1.00 23.53 361 GLU B N 1
ATOM 5896 C CA . GLU B 1 362 ? 83.788 159.252 -43.727 1.00 31.72 361 GLU B CA 1
ATOM 5897 C C . GLU B 1 362 ? 83.405 159.478 -42.269 1.00 34.05 361 GLU B C 1
ATOM 5898 O O . GLU B 1 362 ? 82.251 159.224 -41.905 1.00 31.87 361 GLU B O 1
ATOM 5904 N N . MET B 1 363 ? 84.330 159.940 -41.422 1.00 22.12 362 MET B N 1
ATOM 5905 C CA . MET B 1 363 ? 83.962 160.166 -40.030 1.00 24.47 362 MET B CA 1
ATOM 5906 C C . MET B 1 363 ? 82.939 161.286 -39.885 1.00 26.36 362 MET B C 1
ATOM 5907 O O . MET B 1 363 ? 82.225 161.324 -38.880 1.00 26.83 362 MET B O 1
ATOM 5912 N N . LEU B 1 364 ? 82.831 162.174 -40.880 1.00 29.31 363 LEU B N 1
ATOM 5913 C CA . LEU B 1 364 ? 81.897 163.292 -40.797 1.00 31.63 363 LEU B CA 1
ATOM 5914 C C . LEU B 1 364 ? 80.444 162.835 -40.802 1.00 31.94 363 LEU B C 1
ATOM 5915 O O . LEU B 1 364 ? 79.588 163.499 -40.206 1.00 30.80 363 LEU B O 1
ATOM 5920 N N . ALA B 1 365 ? 80.140 161.727 -41.476 1.00 33.62 364 ALA B N 1
ATOM 5921 C CA . ALA B 1 365 ? 78.777 161.218 -41.582 1.00 33.14 364 ALA B CA 1
ATOM 5922 C C . ALA B 1 365 ? 78.574 159.940 -40.783 1.00 30.65 364 ALA B C 1
ATOM 5923 O O . ALA B 1 365 ? 77.537 159.285 -40.927 1.00 31.62 364 ALA B O 1
ATOM 5925 N N . ASN B 1 366 ? 79.536 159.581 -39.942 1.00 28.82 365 ASN B N 1
ATOM 5926 C CA . ASN B 1 366 ? 79.522 158.310 -39.235 1.00 25.70 365 ASN B CA 1
ATOM 5927 C C . ASN B 1 366 ? 78.664 158.414 -37.979 1.00 27.11 365 ASN B C 1
ATOM 5928 O O . ASN B 1 366 ? 78.817 159.350 -37.189 1.00 24.65 365 ASN B O 1
ATOM 5933 N N . ALA B 1 367 ? 77.769 157.437 -37.794 1.00 28.93 366 ALA B N 1
ATOM 5934 C CA . ALA B 1 367 ? 76.825 157.475 -36.680 1.00 29.12 366 ALA B CA 1
ATOM 5935 C C . ALA B 1 367 ? 77.527 157.519 -35.328 1.00 31.16 366 ALA B C 1
ATOM 5936 O O . ALA B 1 367 ? 77.024 158.151 -34.393 1.00 31.44 366 ALA B O 1
ATOM 5938 N N . THR B 1 368 ? 78.673 156.846 -35.195 1.00 29.05 367 THR B N 1
ATOM 5939 C CA . THR B 1 368 ? 79.415 156.916 -33.940 1.00 26.09 367 THR B CA 1
ATOM 5940 C C . THR B 1 368 ? 79.915 158.331 -33.681 1.00 27.93 367 THR B C 1
ATOM 5941 O O . THR B 1 368 ? 79.854 158.824 -32.547 1.00 24.73 367 THR B O 1
ATOM 5945 N N . THR B 1 369 ? 80.409 159.002 -34.724 1.00 23.91 368 THR B N 1
ATOM 5946 C CA . THR B 1 369 ? 80.816 160.398 -34.588 1.00 28.30 368 THR B CA 1
ATOM 5947 C C . THR B 1 369 ? 79.649 161.260 -34.128 1.00 29.83 368 THR B C 1
ATOM 5948 O O . THR B 1 369 ? 79.773 162.047 -33.184 1.00 30.04 368 THR B O 1
ATOM 5952 N N . LEU B 1 370 ? 78.497 161.110 -34.783 1.00 28.17 369 LEU B N 1
ATOM 5953 C CA . LEU B 1 370 ? 77.344 161.932 -34.441 1.00 29.80 369 LEU B CA 1
ATOM 5954 C C . LEU B 1 370 ? 76.837 161.620 -33.041 1.00 26.73 369 LEU B C 1
ATOM 5955 O O . LEU B 1 370 ? 76.353 162.520 -32.347 1.00 27.33 369 LEU B O 1
ATOM 5960 N N . ALA B 1 371 ? 76.968 160.367 -32.602 1.00 24.52 370 ALA B N 1
ATOM 5961 C CA . ALA B 1 371 ? 76.551 160.012 -31.251 1.00 29.40 370 ALA B CA 1
ATOM 5962 C C . ALA B 1 371 ? 77.431 160.691 -30.211 1.00 29.28 370 ALA B C 1
ATOM 5963 O O . ALA B 1 371 ? 76.934 161.144 -29.173 1.00 28.91 370 ALA B O 1
ATOM 5965 N N . TYR B 1 372 ? 78.738 160.775 -30.470 1.00 27.01 371 TYR B N 1
ATOM 5966 C CA . TYR B 1 372 ? 79.618 161.513 -29.571 1.00 24.45 371 TYR B CA 1
ATOM 5967 C C . TYR B 1 372 ? 79.239 162.987 -29.540 1.00 28.56 371 TYR B C 1
ATOM 5968 O O . TYR B 1 372 ? 79.148 163.596 -28.468 1.00 28.98 371 TYR B O 1
ATOM 5977 N N . LEU B 1 373 ? 79.024 163.580 -30.717 1.00 26.40 372 LEU B N 1
ATOM 5978 C CA . LEU B 1 373 ? 78.654 164.990 -30.782 1.00 25.51 372 LEU B CA 1
ATOM 5979 C C . LEU B 1 373 ? 77.351 165.254 -30.037 1.00 24.33 372 LEU B C 1
ATOM 5980 O O . LEU B 1 373 ? 77.197 166.295 -29.389 1.00 25.74 372 LEU B O 1
ATOM 5985 N N . LYS B 1 374 ? 76.404 164.315 -30.106 1.00 24.59 373 LYS B N 1
ATOM 5986 C CA . LYS B 1 374 ? 75.116 164.514 -29.448 1.00 27.54 373 LYS B CA 1
ATOM 5987 C C . LYS B 1 374 ? 75.276 164.660 -27.937 1.00 27.10 373 LYS B C 1
ATOM 5988 O O . LYS B 1 374 ? 74.627 165.511 -27.317 1.00 29.45 373 LYS B O 1
ATOM 5994 N N . ARG B 1 375 ? 76.137 163.842 -27.327 1.00 27.36 374 ARG B N 1
ATOM 5995 C CA . ARG B 1 375 ? 76.369 163.951 -25.888 1.00 28.34 374 ARG B CA 1
ATOM 5996 C C . ARG B 1 375 ? 77.051 165.265 -25.523 1.00 27.13 374 ARG B C 1
ATOM 5997 O O . ARG B 1 375 ? 76.793 165.817 -24.448 1.00 26.21 374 ARG B O 1
ATOM 6005 N N . VAL B 1 376 ? 77.925 165.773 -26.393 1.00 24.71 375 VAL B N 1
ATOM 6006 C CA . VAL B 1 376 ? 78.595 167.045 -26.126 1.00 29.85 375 VAL B CA 1
ATOM 6007 C C . VAL B 1 376 ? 77.582 168.184 -26.083 1.00 30.00 375 VAL B C 1
ATOM 6008 O O . VAL B 1 376 ? 77.615 169.037 -25.190 1.00 31.06 375 VAL B O 1
ATOM 6012 N N . LEU B 1 377 ? 76.663 168.208 -27.049 1.00 23.92 376 LEU B N 1
ATOM 6013 C CA . LEU B 1 377 ? 75.729 169.320 -27.180 1.00 23.85 376 LEU B CA 1
ATOM 6014 C C . LEU B 1 377 ? 74.563 169.205 -26.207 1.00 28.74 376 LEU B C 1
ATOM 6015 O O . LEU B 1 377 ? 74.158 170.204 -25.603 1.00 29.80 376 LEU B O 1
ATOM 6020 N N . LEU B 1 378 ? 73.999 168.009 -26.058 1.00 25.68 377 LEU B N 1
ATOM 6021 C CA . LEU B 1 378 ? 72.789 167.825 -25.271 1.00 29.98 377 LEU B CA 1
ATOM 6022 C C . LEU B 1 378 ? 73.057 167.371 -23.844 1.00 31.48 377 LEU B C 1
ATOM 6023 O O . LEU B 1 378 ? 72.144 167.430 -23.013 1.00 31.57 377 LEU B O 1
ATOM 6028 N N . GLY B 1 379 ? 74.274 166.938 -23.534 1.00 32.49 378 GLY B N 1
ATOM 6029 C CA . GLY B 1 379 ? 74.585 166.442 -22.215 1.00 36.68 378 GLY B CA 1
ATOM 6030 C C . GLY B 1 379 ? 74.258 164.967 -22.096 1.00 41.67 378 GLY B C 1
ATOM 6031 O O . GLY B 1 379 ? 73.804 164.334 -23.054 1.00 43.13 378 GLY B O 1
ATOM 6032 N N . PRO B 1 380 ? 74.477 164.388 -20.904 1.00 43.95 379 PRO B N 1
ATOM 6033 C CA . PRO B 1 380 ? 74.274 162.954 -20.651 1.00 46.22 379 PRO B CA 1
ATOM 6034 C C . PRO B 1 380 ? 72.863 162.472 -20.980 1.00 48.74 379 PRO B C 1
ATOM 6035 O O . PRO B 1 380 ? 72.031 162.361 -20.080 1.00 51.61 379 PRO B O 1
#

B-factor: mean 34.66, std 10.75, range [17.82, 98.8]

GO terms:
  GO:0004623 A2-type glycerophospholipase activity (F, IDA)
  GO:0005576 extracellular region (C, IDA)
  GO:0008270 zinc ion binding (F, IDA)
  GO:0008374 O-acyltransferase activity (F, IDA)
  GO:0008970 glycerophospholipid phospholipase A1 activity (F, IDA)
  GO:0046470 phosphatidylcholine metabolic process (P, IDA)
  GO:0046471 phosphatidylglycerol metabolic process (P, IDA)
  GO:0006650 glycerophospholipid metabolic process (P, IDA)
  GO:0006658 phosphatidylserine metabolic process (P, IDA)
  GO:0006672 ceramide metabolic process (P, IDA)
  GO:0005576 extracellular region (C, EXP)
  GO:0005764 lysosome (C, EXP)
  GO:0016020 membrane (C, EXP)
  GO:0004622 phosphatidylcholine lysophospholipase A1 activity (F, TAS)
  GO:0005543 phospholipid binding (F, TAS)
  GO:0009062 fatty acid catabolic process (P, TAS)
  GO:0004623 A2-type glycerophospholipase activity (F, TAS)
  GO:0005576 extracellular region (C, TAS)
  GO:0006644 phospholipid metabolic process (P, TAS)
  GO:0005515 protein binding (F, IPI)

Solvent-accessible surface area: 30482 Å² total; per-residue (Å²): 95,8,1,0,0,0,1,0,0,46,36,0,0,12,0,28,0,79,4,85,12,86,94,36,88,79,181,86,15,69,99,142,27,178,69,64,51,22,1,11,8,31,81,130,39,3,97,112,94,51,12,61,15,10,16,17,10,2,74,10,52,29,42,118,134,66,93,30,8,76,49,5,103,40,9,55,12,115,42,17,13,72,12,122,3,100,1,0,11,34,14,16,68,87,134,35,109,115,0,48,8,0,51,46,0,0,98,23,0,56,65,54,45,6,62,101,25,91,16,0,25,0,0,2,3,10,4,1,35,0,1,58,38,14,43,108,20,17,105,40,2,67,87,12,0,42,81,0,60,137,104,69,74,13,44,0,0,0,0,0,0,4,1,0,0,1,1,2,2,13,2,0,15,152,30,87,60,80,26,5,82,102,31,10,115,0,0,1,1,2,0,9,4,9,0,0,9,0,36,5,1,31,15,0,0,0,1,12,32,92,87,10,97,89,1,33,52,72,86,10,24,88,11,28,22,15,5,3,7,22,0,0,19,0,1,15,101,58,21,12,46,37,126,60,41,1,0,80,13,94,124,48,70,2,20,21,171,40,12,146,97,0,0,80,60,12,66,35,102,38,0,57,37,2,9,73,31,0,84,62,35,13,91,40,70,81,15,0,1,3,59,0,14,4,3,43,4,9,57,24,93,0,16,23,19,2,77,1,136,46,54,24,79,160,95,9,148,42,61,111,27,71,0,1,17,30,7,6,66,84,0,12,108,24,1,94,36,6,84,75,76,5,71,58,113,12,52,54,68,78,8,106,56,8,48,9,45,120,0,2,49,52,80,87,1,16,47,42,3,69,125,21,5,75,18,179,84,8,0,0,0,0,0,0,0,46,36,0,0,11,0,28,0,64,4,86,11,85,94,38,89,77,183,86,14,69,102,140,29,177,71,67,50,22,1,12,8,31,86,132,40,3,96,110,96,48,13,65,16,10,17,17,11,2,76,8,52,30,44,118,135,65,92,29,8,77,48,7,102,39,9,58,11,113,45,17,12,70,13,119,4,100,0,0,10,32,12,15,69,89,130,31,109,120,0,47,8,0,51,47,0,0,100,23,0,56,65,56,45,5,63,102,26,92,16,0,25,0,0,2,2,9,4,1,34,0,1,60,37,14,42,107,20,18,104,40,2,66,89,13,0,46,84,0,62,137,105,68,73,13,44,0,0,0,0,0,0,4,1,0,0,1,0,2,3,14,2,0,16,155,27,88,85,80,25,4,82,104,32,10,94,1,0,1,1,2,1,8,4,9,0,0,9,0,34,5,2,32,15,0,0,0,1,12,34,95,87,11,97,92,0,32,51,69,94,10,22,86,11,27,22,14,6,2,8,22,0,0,19,0,1,12,99,55,18,10,47,38,123,59,44,0,0,80,14,93,125,51,66,2,21,23,171,42,12,121,98,0,0,74,59,12,67,37,97,38,0,51,35,1,10,74,33,0,84,62,37,12,85,35,68,83,20,0,8,2,58,0,14,6,2,46,4,9,58,25,93,0,16,24,20,2,73,1,141,48,52,24,76,160,92,9,146,48,59,113,27,69,0,2,18,30,10,6,68,86,0,16,107,17,0,100,35,4,89,108,97,25,156,63,115,16,53,54,70,74,9,108,56,8,48,9,46,119,0,2,49,52,81,88,2,15,48,47,3,52,114,21,1,35,7,38

Foldseek 3Di:
DAFEEEFEAPLQFWKKKFAQAPDFPDPVADHGDPDIDTLWPDVVCCAPVRVRNSLLQLFWDADPVVLDTDTHPRMDMDGPFFLFPPRRQFGYPVRDPLRGFLVLLVVVVVVVPDDTSQSYGYQYDNNLEDVVPVVVSLVVVLVSLVVSCVVVVAAYEYEYAECSVVVLLLSLLPDDLVSCVGHHAEYEYHAYQQQAWLCLLLCLWARDCPSPVSHDRNSVNSRNLRRLNSLLRHGHVLQDPQPQFAEAEPPDTDGPVCVCVSCVVSPHNSSVSSNVVRVPSRPNQAGSQHAYEHEWEWQAWAFRHWYDHPTRHDRTDTDTDIGQHTHHPSSVVSLVSCCVVYDHHRHYHYDYNHHRRRLSNDPVNSVVVCCVPVND/DAFEEEFEAPLQFWKKKFACAPDAPDPVADHGDPDIDTLWPDVVCCAPVRVRNSLLQLFWDADPVVLDTDTHPRMDMDGPFFLFPPRRQFGYPVRDPLGGFLVLLVVVVVVVPDDTSQSYGYQYDNNLEDVVPVVVSLVVVLVSLVVSCVVPVAAYEYEYAECRVVVLLLSLLPDDLVSCVGHHAEYEYAAYQQQAWLCLLLCQWARDCPSPVSHDRNSVNSRNLSRLNSLLRHGHVLQDPQPQFAEAEPPDTDGPVCVCVSCVVSPHNSSVSSNVVRVPSRPNQAGSQHAYEAEWEWQAWAFRHWYDHPIRHDRTDTDTDIGQHTHHPSSVVSLVSCCVVYDHHRHYHYDYNHHRRRLSNDPVNSVVVCCVVVND

Sequence (752 aa):
HPPVVLVPGDLGNQLEAKLDKPTVVHYLCSKKTESYFTIWLNLELLLPVIIDCWIDNIRLVYNKTSRATQFPDGVDVRVPGFGKTFSLEFLDPSKSSVGSYFHTMVESLVGWGYTRGEDVRGAPYDWRRAPNENGPYFLALREMIEEMYQLYGGPVVLVAHSMGNMYTLYFLQRQPQAWKDKYIRAFVSLGAPWGGVAKTLRVLASGDNNRIPVIGPLKIREQQRSAVSTSWLLPYNYTWSPEKVFVQTPTINYTLRDYRKFFQDIGFEDGWLMRQDTEGLVEATMPPGVQLHCLYGTGVPTPDSFYYESFPDRDPKICFGDGDGTVNLKSALQCQAWQSRQEHQVLLQELPGSEHIEMLANATTLAYLKRVLLGPHPPVVLVPGDLGNQLEAKLDKPTVVHYLCSKKTESYFTIWLNLELLLPVIIDCWIDNIRLVYNKTSRATQFPDGVDVRVPGFGKTFSLEFLDPSKSSVGSYFHTMVESLVGWGYTRGEDVRGAPYDWRRAPNENGPYFLALREMIEEMYQLYGGPVVLVAHSMGNMYTLYFLQRQPQAWKDKYIRAFVSLGAPWGGVAKTLRVLASGDNNRIPVIGPLKIREQQRSAVSTSWLLPYNYTWSPEKVFVQTPTINYTLRDYRKFFQDIGFEDGWLMRQDTEGLVEATMPPGVQLHCLYGTGVPTPDSFYYESFPDRDPKICFGDGDGTVNLKSALQCQAWQSRQEHQVLLQELPGSEHIEMLANATTLAYLKRVLLGP

Nearest PDB structures (foldseek):
  4x92-assembly1_A  TM=9.976E-01  e=2.573E-80  Homo sapiens
  4x97-assembly1_A  TM=9.938E-01  e=1.172E-78  Homo sapiens
  5txf-assembly4_D  TM=9.376E-01  e=2.628E-50  Homo sapiens
  5bv7-assembly1_A  TM=9.477E-01  e=2.537E-49  Homo sapiens
  4x96-assembly1_A  TM=9.564E-01  e=1.089E-47  Homo sapiens

Secondary structure (DSSP, 8-state):
---EEEE--TT-S-EEEEEB-S--SSTTS-SB-SS-EEEES-GGGGSTTTHHHHHHHH--EEETTTTEEEPPTTEEEE---TTSSHHHHBSSTT--STTB-SHHHHHHHHHTT--BTTTEEE----TTS-GGG-HHHHHHHHHHHHHHHHHHTSPEEEEEETTHHHHHHHHHHHS-HHHHHHHEEEEEEES--TT--THHHHHHHH---TT-TTS-HHHHHHHHHH-HHHHHTSPPTTTS-TT--SEE-SS-EE-GGGHHHHHHHTT-THHHHHHHHHTTSS-SS---SS-EEEEEEESB-EEEEEE-SSTTTSPPEEEEESBBSSSBGGGHHHHHHGGGG-SS-EEEEEEET--TTGGGG-HHHHHHHHHHHH--/---EEEE--TT-S-EEEEEB-S--SSTTS-SB-SS-EEEES-GGGGSTTTHHHHHHHH--EEETTTTEEEPPTTEEEE-TTTTSSHHHHBSSTT--STTB-SHHHHHHHHHTT--BTTTEEE----TTS-GGG-HHHHHHHHHHHHHHHHHHTSPEEEEEETTHHHHHHHHHHHS-HHHHHHHEEEEEEES--TT--THHHHHHHH---TT-TTS-HHHHHHHHHH-HHHHHTSPPTTTS-TT--SEE-SS-EE-GGGHHHHHHHTT-THHHHHHHHHTTSS-SS---SS-EEEEEEESB-EEEEEE-SSTTTSPPEEEEESBBSSSBGGGHHHHHHTTTT-SS-EEEEEEET--TTGGGG-HHHHHHHHHHHH--

Organism: Homo sapiens (NCBI:txid9606)

Radius of gyration: 34.52 Å; Cα contacts (8 Å, |Δi|>4): 1603; chains: 2; bounding box: 72×55×115 Å